Protein AF-0000000084980455 (afdb_homodimer)

Secondary structure (DSSP, 8-state):
-EEEETTEEEETTEEE-EEEEE-TTHHHH--HHHHHHHHHHHHHHT--EEEEESS--TTPPP-SS---SEEEPTTS-EEEEEE-HHHHHHHHHHHHHHHHTT-EEEEEEEEGGGSTT-HHHHHS--PPPPGGGHHHHHHHHHHHHGGG--EEEEEESB----HHIIIIIIIHHHHHHHHH-TTS-EE--B-BT-----HHHHT-TT---EEEB--S-GGGTTHHHHHHHHHHT-SS---EEE---PPBT-B-STT---B--HHHHHHHHHHHHHTT-TTEEEE-BTTTTTT--TTS---TTSTTTPPPPPPHHHHTT-THHHHHHHHHHHHHHHTGGG-EE-GGGB-SS-SSSEEEEETTEEEEEESS---EEEES--TTS-EEEEETTT--EEEPPEEEEGGGTEEEEPPPS-SS-EEEEE-/-EEEETTEEEETTEEE-EEEEE-TTHHHH--HHHHHHHHHHHHHHT--EEEEESS--TTPPP-SS---SEEEPTTS-EEEEEE-HHHHHHHHHHHHHHHHTT-EEEEEEEEGGGSTT-HHHHHS--PPPPGGGHHHHHHHHHHHHGGG--EEEEEESB----HHIIIIIIIHHHHHHHHH-TTS-EE--B-BT-----HHHHT-TT---EEEB--S-GGGTTHHHHHHHHHHTPSSP--EEE---PPBT-B-STT---B--HHHHHHHHHHHHHTT-TTEEEE-BTTTTTT--TTS---TTSTTTPPPPPPHHHHTT-THHHHHHHHHHHHHHHTGGG-EE-GGGB-SS-SSSEEEEETTEEEEEESS---EEEES--TTS-EEEEETTT--EEEPPEEEEGGGTEEEE---S-SS-EEEEE-

Sequence (846 aa):
MFNIKNKVFCSNGEEQFILADTCWSAFTNATIEDWKYYINYRAKQGFNVIQVNLLRQWDASASDLGLHPFDVNEDGTYNFSEVNDKYFDRVYEMVKFAKQKGITVALVLFWVNYLPDTWATKLKKTSLFPKELVEEYIDFVVEKFGELEPIFFISGDTDFPSSEVINEYYNKALNRLKEISPKSLAALHIRGREPKIPDDLRLNNNLDFYMYQSGHNIEYQYMAYTLAEKFNSTIPKRPVINSEPCYELMGYSRRVYGRFSREDVRRVAWQSVFSGANAGITYGAHGIWSWHNEQLEFDSSVGEAFETPYDWRDALKFEGAWDYSFLRRFVEKEKIFHGEPDQSILLNDTDEIRVIKVKDRIYVYIPSNIKIRLKGQYNSKNIYYIDLETKNVENAKVEYVEDENKTNILMHGFTRDTVLVIKMFNIKNKVFCSNGEEQFILADTCWSAFTNATIEDWKYYINYRAKQGFNVIQVNLLRQWDASASDLGLHPFDVNEDGTYNFSEVNDKYFDRVYEMVKFAKQKGITVALVLFWVNYLPDTWATKLKKTSLFPKELVEEYIDFVVEKFGELEPIFFISGDTDFPSSEVINEYYNKALNRLKEISPKSLAALHIRGREPKIPDDLRLNNNLDFYMYQSGHNIEYQYMAYTLAEKFNSTIPKRPVINSEPCYELMGYSRRVYGRFSREDVRRVAWQSVFSGANAGITYGAHGIWSWHNEQLEFDSSVGEAFETPYDWRDALKFEGAWDYSFLRRFVEKEKIFHGEPDQSILLNDTDEIRVIKVKDRIYVYIPSNIKIRLKGQYNSKNIYYIDLETKNVENAKVEYVEDENKTNILMHGFTRDTVLVIK

Foldseek 3Di:
DWDDDPQFIDDPRATFFAEEAAFAACLPAPDLVRLLVLLLLLLVLPHAEYEYELAHDPQFFDHPRPAGQADADPVGAGPPVGGDPVSLVSVQVSQLSSLVSNHAYEYEQEEQQQDPPWPQCVVDPHHHDDLVCQLVSLVVCCVSRVVSQHAYAQYAQTPCRDPCCVVSGRVVNLVSNCVVRVRHAYAHHHHAPRQDDDPVVLVPPSHAAYEHEPDQAPVRLLSLQVSLLRLCPDPPHHQYEDAHYHADQKANFPPDDDGQHLLSQLLSQVSNCLRHNVNYYYYYFFCRNSQDDPVGDGDLVPDSSIDDGDHNVVRSPHCSSSLSSVVRVVCSVVVSSQKDWDCPFWPDDDPSWTWIDDVPKIKIKFFFWDKTKTAADQQVWFKWKADSVPRDIGGWDWDADVVRRMIITGTDDDGGIIMMITD/DWDDDPQFIDDPRATFFAEEAAFAACLPAPDLVRLLVLLLLLLVLPHAEYEYELAHDPQFFDHPRPDGQADADPVGAGPPVGGDPVSLVSVLVSQLSSLVSNHAYEYEQEEQQQDPPWPQCVVPPHHHDDLVCQLVSLVVCCVSRVVSQHAYAQYAQTPCRDPCCVVSGRVVNLVSNCVVRVRHAYAHHHHAPRQDDDPVVLVPPSHAAYEHEPDQAPVRLVSLQVSLLRLCPDPPHHQYEDAHYHADQKANFPPDDDGQHLLSQLLSQVSNCLRHNVNYYYYYFFCRNSQDDPVGDGDLVPDSSIDDGDHNVVRSPHCSSSLSSVVRVVCSVVVSSQKDWDCPFWPDDDPSWTWIDDVPKIKIKFFFWAKTKTAADQQPWFKWKADSVPRDIGGWDWDADVVRRMIITGTDDDGGIIMMITD

Solvent-accessible surface area (backbone atoms only — not comparable to full-atom values): 43441 Å² total; per-residue (Å²): 97,63,44,75,55,96,54,30,36,25,44,89,88,34,79,41,62,46,34,28,39,43,31,32,15,42,77,45,47,48,50,73,67,56,44,51,52,52,46,53,52,41,37,74,50,62,40,39,32,38,36,29,32,70,50,81,45,90,78,37,27,54,56,91,69,79,60,52,60,34,42,66,42,96,86,68,34,58,40,83,88,39,72,29,62,69,44,52,53,51,45,46,52,53,49,48,52,33,41,76,63,61,21,38,42,29,37,22,70,39,44,31,44,32,38,81,78,26,80,49,34,74,74,42,90,60,45,65,63,60,62,88,46,39,58,60,50,45,51,50,49,45,70,70,44,44,90,70,44,40,37,37,22,52,29,27,57,33,78,74,70,41,69,59,51,44,48,52,41,46,48,44,37,45,51,49,42,39,70,79,38,64,75,54,45,31,32,48,37,38,24,65,66,55,86,75,67,61,62,78,57,57,68,32,83,68,51,57,38,48,46,35,16,32,28,49,43,70,91,41,57,66,33,27,31,53,46,17,40,50,51,46,66,35,80,75,76,44,29,21,25,39,61,34,47,43,29,35,63,25,32,26,29,85,76,45,88,46,52,34,42,50,66,53,38,51,48,42,50,52,33,15,34,29,27,34,12,31,30,18,43,29,47,39,30,29,11,38,30,31,39,26,46,80,91,45,58,66,72,40,77,54,83,58,35,36,58,85,61,40,35,25,78,61,30,70,65,44,65,45,59,56,46,52,32,49,49,48,53,49,33,60,73,66,42,42,54,72,36,46,56,45,63,85,38,51,66,56,96,60,83,72,52,31,26,24,30,40,90,87,29,40,39,35,43,34,64,49,85,53,66,44,37,32,60,38,84,55,71,88,42,53,45,33,35,33,34,64,86,80,65,48,74,43,78,53,54,66,45,64,40,74,95,72,44,26,21,38,35,52,57,73,89,71,91,58,33,29,38,37,42,37,75,98,64,44,75,55,98,53,31,35,24,43,89,89,35,81,44,61,46,32,29,40,43,30,30,14,42,78,45,49,47,51,72,68,55,44,51,53,52,46,52,52,40,37,74,50,61,40,37,32,38,36,28,33,70,50,80,44,90,78,36,28,54,56,91,69,79,60,52,62,35,40,67,43,95,86,67,34,59,38,83,87,40,73,28,61,68,44,51,52,49,46,47,53,53,48,48,51,33,41,75,62,60,21,38,43,29,37,21,71,39,44,31,45,32,40,80,77,25,80,50,34,74,74,43,89,59,48,66,62,60,62,87,45,38,57,59,49,44,52,51,48,44,70,71,44,45,89,69,44,41,37,38,21,54,27,26,56,34,80,74,69,42,70,58,50,43,49,52,41,46,48,43,37,46,51,48,41,41,70,78,38,63,75,54,45,31,34,47,37,39,24,64,66,55,86,74,68,61,63,81,58,57,68,32,82,68,51,57,39,46,45,35,15,34,29,48,42,69,91,42,58,66,35,26,31,55,45,17,40,49,53,48,67,34,81,73,78,44,28,21,25,38,62,33,47,43,28,34,62,25,32,26,28,83,75,45,88,44,51,34,43,52,66,52,36,50,47,41,51,53,33,14,34,28,28,35,11,32,32,19,44,28,49,42,31,29,12,37,30,30,38,27,44,79,91,44,58,66,72,42,77,53,82,58,35,35,59,86,62,40,34,26,79,61,32,71,66,44,65,44,58,56,46,51,30,49,49,48,53,50,33,60,74,68,44,42,54,73,36,44,56,46,65,83,38,53,64,58,94,58,84,73,53,29,27,25,29,40,89,87,28,41,38,35,42,34,65,48,85,54,68,43,38,32,61,38,86,56,69,88,42,55,45,34,36,33,33,64,85,80,65,48,75,43,79,55,53,66,44,63,41,76,95,72,44,27,21,37,34,53,56,74,88,70,91,58,33,31,39,38,41,38,77

InterPro domains:
  IPR017853 Glycoside hydrolase superfamily [SSF51445] (31-255)
  IPR025277 Apiosidase-like, catalytic domain [PF13204] (10-337)

Nearest PDB structures (foldseek):
  3ziz-assembly1_A  TM=6.679E-01  e=7.282E-10  Podospora anserina
  3wh9-assembly2_B  TM=7.379E-01  e=1.797E-08  Aspergillus niger
  6ppw-assembly1_A  TM=3.988E-01  e=3.219E-06  Neisseria meningitidis serogroup B
  4ipi-assembly1_A-2  TM=4.271E-01  e=8.672E-06  Neisseria meningitidis
  4ipj-assembly1_A-2  TM=4.448E-01  e=1.382E-05  Neisseria meningitidis

Structure (mmCIF, N/CA/C/O backbone):
data_AF-0000000084980455-model_v1
#
loop_
_entity.id
_entity.type
_entity.pdbx_description
1 polymer 'Apiosidase-like catalytic domain-containing protein'
#
loop_
_atom_site.group_PDB
_atom_site.id
_atom_site.type_symbol
_atom_site.label_atom_id
_atom_site.label_alt_id
_atom_site.label_comp_id
_atom_site.label_asym_id
_atom_site.label_entity_id
_atom_site.label_seq_id
_atom_site.pdbx_PDB_ins_code
_atom_site.Cartn_x
_atom_site.Cartn_y
_atom_site.Cartn_z
_atom_site.occupancy
_atom_site.B_iso_or_equiv
_atom_site.auth_seq_id
_atom_site.auth_comp_id
_atom_site.auth_asym_id
_atom_site.auth_atom_id
_atom_site.pdbx_PDB_model_num
ATOM 1 N N . MET A 1 1 ? 8.648 -27.547 -26.969 1 81.44 1 MET A N 1
ATOM 2 C CA . MET A 1 1 ? 8.836 -28.172 -25.672 1 81.44 1 MET A CA 1
ATOM 3 C C . MET A 1 1 ? 9.891 -27.422 -24.859 1 81.44 1 MET A C 1
ATOM 5 O O . MET A 1 1 ? 10.914 -27 -25.391 1 81.44 1 MET A O 1
ATOM 9 N N . PHE A 1 2 ? 9.531 -27.156 -23.562 1 92.56 2 PHE A N 1
ATOM 10 C CA . PHE A 1 2 ? 10.531 -26.594 -22.672 1 92.56 2 PHE A CA 1
ATOM 11 C C . PHE A 1 2 ? 11.602 -27.609 -22.328 1 92.56 2 PHE A C 1
ATOM 13 O O . PHE A 1 2 ? 11.305 -28.797 -22.172 1 92.56 2 PHE A O 1
ATOM 20 N N . ASN A 1 3 ? 12.766 -27.234 -22.344 1 95.94 3 ASN A N 1
ATOM 21 C CA . ASN A 1 3 ? 13.898 -27.969 -21.781 1 95.94 3 ASN A CA 1
ATOM 22 C C . ASN A 1 3 ? 14.805 -27.062 -20.969 1 95.94 3 ASN A C 1
ATOM 24 O O . ASN A 1 3 ? 14.547 -25.859 -20.844 1 95.94 3 ASN A O 1
ATOM 28 N N . ILE A 1 4 ? 15.766 -27.641 -20.281 1 96.62 4 ILE A N 1
ATOM 29 C CA . ILE A 1 4 ? 16.656 -26.859 -19.422 1 96.62 4 ILE A CA 1
ATOM 30 C C . ILE A 1 4 ? 18.094 -27.031 -19.875 1 96.62 4 ILE A C 1
ATOM 32 O O . ILE A 1 4 ? 18.562 -28.156 -20.094 1 96.62 4 ILE A O 1
ATOM 36 N N . LYS A 1 5 ? 18.656 -25.875 -20.156 1 93.25 5 LYS A N 1
ATOM 37 C CA . LYS A 1 5 ? 20.094 -25.828 -20.469 1 93.25 5 LYS A CA 1
ATOM 38 C C . LYS A 1 5 ? 20.797 -24.781 -19.609 1 93.25 5 LYS A C 1
ATOM 40 O O . LYS A 1 5 ? 20.344 -23.625 -19.516 1 93.25 5 LYS A O 1
ATOM 45 N N . ASN A 1 6 ? 21.922 -25.172 -18.906 1 89 6 ASN A N 1
ATOM 46 C CA . ASN A 1 6 ? 22.688 -24.25 -18.062 1 89 6 ASN A CA 1
ATOM 47 C C . ASN A 1 6 ? 21.781 -23.562 -17.047 1 89 6 ASN A C 1
ATOM 49 O O . ASN A 1 6 ? 21.828 -22.344 -16.891 1 89 6 ASN A O 1
ATOM 53 N N . LYS A 1 7 ? 20.781 -24.328 -16.5 1 90.19 7 LYS A N 1
ATOM 54 C CA . LYS A 1 7 ? 19.891 -23.922 -15.43 1 90.19 7 LYS A CA 1
ATOM 55 C C . LYS A 1 7 ? 18.922 -22.844 -15.906 1 90.19 7 LYS A C 1
ATOM 57 O O . LYS A 1 7 ? 18.422 -22.047 -15.102 1 90.19 7 LYS A O 1
ATOM 62 N N . VAL A 1 8 ? 18.734 -22.75 -17.188 1 94.69 8 VAL A N 1
ATOM 63 C CA . VAL A 1 8 ? 17.766 -21.828 -17.781 1 94.69 8 VAL A CA 1
ATOM 64 C C . VAL A 1 8 ? 16.812 -22.609 -18.672 1 94.69 8 VAL A C 1
ATOM 66 O O . VAL A 1 8 ? 17.203 -23.562 -19.359 1 94.69 8 VAL A O 1
ATOM 69 N N . PHE A 1 9 ? 15.586 -22.219 -18.656 1 97.88 9 PHE A N 1
ATOM 70 C CA . PHE A 1 9 ? 14.594 -22.844 -19.516 1 97.88 9 PHE A CA 1
ATOM 71 C C . PHE A 1 9 ? 14.789 -22.406 -20.969 1 97.88 9 PHE A C 1
ATOM 73 O O . PHE A 1 9 ? 15.141 -21.25 -21.234 1 97.88 9 PHE A O 1
ATOM 80 N N . CYS A 1 10 ? 14.586 -23.344 -21.812 1 96.56 10 CYS A N 1
ATOM 81 C CA . CYS A 1 10 ? 14.695 -23.094 -23.25 1 96.56 10 CYS A CA 1
ATOM 82 C C . CYS A 1 10 ? 13.484 -23.641 -23.984 1 96.56 10 CYS A C 1
ATOM 84 O O . CYS A 1 10 ? 12.938 -24.688 -23.625 1 96.56 10 CYS A O 1
ATOM 86 N N . SER A 1 11 ? 12.992 -22.906 -24.922 1 93.5 11 SER A N 1
ATOM 87 C CA . SER A 1 11 ? 11.961 -23.328 -25.844 1 93.5 11 SER A CA 1
ATOM 88 C C . SER A 1 11 ? 12.281 -22.906 -27.281 1 93.5 11 SER A C 1
ATOM 90 O O . SER A 1 11 ? 12.664 -21.75 -27.516 1 93.5 11 SER A O 1
ATOM 92 N N . ASN A 1 12 ? 12.203 -23.859 -28.234 1 89.88 12 ASN A N 1
ATOM 93 C CA . ASN A 1 12 ? 12.523 -23.594 -29.641 1 89.88 12 ASN A CA 1
ATOM 94 C C . ASN A 1 12 ? 13.922 -23 -29.797 1 89.88 12 ASN A C 1
ATOM 96 O O . ASN A 1 12 ? 14.109 -22.031 -30.531 1 89.88 12 ASN A O 1
ATOM 100 N N . GLY A 1 13 ? 14.82 -23.422 -28.906 1 90.06 13 GLY A N 1
ATOM 101 C CA . GLY A 1 13 ? 16.219 -23.062 -29.016 1 90.06 13 GLY A CA 1
ATOM 102 C C . GLY A 1 13 ? 16.547 -21.734 -28.344 1 90.06 13 GLY A C 1
ATOM 103 O O . GLY A 1 13 ? 17.703 -21.312 -28.328 1 90.06 13 GLY A O 1
ATOM 104 N N . GLU A 1 14 ? 15.641 -21.156 -27.812 1 94.62 14 GLU A N 1
ATOM 105 C CA . GLU A 1 14 ? 15.875 -19.875 -27.172 1 94.62 14 GLU A CA 1
ATOM 106 C C . GLU A 1 14 ? 15.672 -19.969 -25.672 1 94.62 14 GLU A C 1
ATOM 108 O O . GLU A 1 14 ? 14.766 -20.656 -25.203 1 94.62 14 GLU A O 1
ATOM 113 N N . GLU A 1 15 ? 16.531 -19.266 -24.938 1 96.75 15 GLU A N 1
ATOM 114 C CA . GLU A 1 15 ? 16.359 -19.156 -23.5 1 96.75 15 GLU A CA 1
ATOM 115 C C . GLU A 1 15 ? 15.109 -18.359 -23.141 1 96.75 15 GLU A C 1
ATOM 117 O O . GLU A 1 15 ? 14.805 -17.359 -23.797 1 96.75 15 GLU A O 1
ATOM 122 N N . GLN A 1 16 ? 14.383 -18.891 -22.219 1 97.06 16 GLN A N 1
ATOM 123 C CA . GLN A 1 16 ? 13.125 -18.25 -21.859 1 97.06 16 GLN A CA 1
ATOM 124 C C . GLN A 1 16 ? 12.945 -18.172 -20.344 1 97.06 16 GLN A C 1
ATOM 126 O O . GLN A 1 16 ? 13.359 -19.078 -19.625 1 97.06 16 GLN A O 1
ATOM 131 N N . PHE A 1 17 ? 12.469 -17.062 -19.922 1 98 17 PHE A N 1
ATOM 132 C CA . PHE A 1 17 ? 11.977 -16.906 -18.562 1 98 17 PHE A CA 1
ATOM 133 C C . PHE A 1 17 ? 10.547 -17.406 -18.438 1 98 17 PHE A C 1
ATOM 135 O O . PHE A 1 17 ? 9.688 -17.078 -19.25 1 98 17 PHE A O 1
ATOM 142 N N . ILE A 1 18 ? 10.273 -18.297 -17.453 1 98.62 18 ILE A N 1
ATOM 143 C CA . ILE A 1 18 ? 8.914 -18.781 -17.281 1 98.62 18 ILE A CA 1
ATOM 144 C C . ILE A 1 18 ? 8.055 -17.703 -16.625 1 98.62 18 ILE A C 1
ATOM 146 O O . ILE A 1 18 ? 8.344 -17.297 -15.492 1 98.62 18 ILE A O 1
ATOM 150 N N . LEU A 1 19 ? 7.137 -17.203 -17.281 1 98.81 19 LEU A N 1
ATOM 151 C CA . LEU A 1 19 ? 6.059 -16.391 -16.734 1 98.81 19 LEU A CA 1
ATOM 152 C C . LEU A 1 19 ? 4.75 -17.172 -16.703 1 98.81 19 LEU A C 1
ATOM 154 O O . LEU A 1 19 ? 4.133 -17.391 -17.75 1 98.81 19 LEU A O 1
ATOM 158 N N . ALA A 1 20 ? 4.352 -17.516 -15.5 1 98.88 20 ALA A N 1
ATOM 159 C CA . ALA A 1 20 ? 3.195 -18.391 -15.367 1 98.88 20 ALA A CA 1
ATOM 160 C C . ALA A 1 20 ? 2.02 -17.656 -14.727 1 98.88 20 ALA A C 1
ATOM 162 O O . ALA A 1 20 ? 2.193 -16.594 -14.141 1 98.88 20 ALA A O 1
ATOM 163 N N . ASP A 1 21 ? 0.855 -18.109 -14.953 1 98.81 21 ASP A N 1
ATOM 164 C CA . ASP A 1 21 ? -0.365 -17.781 -14.227 1 98.81 21 ASP A CA 1
ATOM 165 C C . ASP A 1 21 ? -0.954 -19.016 -13.547 1 98.81 21 ASP A C 1
ATOM 167 O O . ASP A 1 21 ? -0.688 -20.141 -13.961 1 98.81 21 ASP A O 1
ATOM 171 N N . THR A 1 22 ? -1.657 -18.797 -12.469 1 98.56 22 THR A N 1
ATOM 172 C CA . THR A 1 22 ? -2.334 -19.891 -11.781 1 98.56 22 THR A CA 1
ATOM 173 C C . THR A 1 22 ? -3.812 -19.922 -12.148 1 98.56 22 THR A C 1
ATOM 175 O O . THR A 1 22 ? -4.539 -18.953 -11.93 1 98.56 22 THR A O 1
ATOM 178 N N . CYS A 1 23 ? -4.254 -20.969 -12.664 1 98.5 23 CYS A N 1
ATOM 179 C CA . CYS A 1 23 ? -5.652 -21.234 -12.977 1 98.5 23 CYS A CA 1
ATOM 180 C C . CYS A 1 23 ? -6.047 -22.641 -12.562 1 98.5 23 CYS A C 1
ATOM 182 O O . CYS A 1 23 ? -6.516 -23.422 -13.391 1 98.5 23 CYS A O 1
ATOM 184 N N . TRP A 1 24 ? -6.047 -22.875 -11.367 1 98 24 TRP A N 1
ATOM 185 C CA . TRP A 1 24 ? -6.117 -24.219 -10.789 1 98 24 TRP A CA 1
ATOM 186 C C . TRP A 1 24 ? -7.395 -24.922 -11.227 1 98 24 TRP A C 1
ATOM 188 O O . TRP A 1 24 ? -7.379 -26.125 -11.492 1 98 24 TRP A O 1
ATOM 198 N N . SER A 1 25 ? -8.492 -24.234 -11.367 1 97.62 25 SER A N 1
ATOM 199 C CA . SER A 1 25 ? -9.805 -24.859 -11.469 1 97.62 25 SER A CA 1
ATOM 200 C C . SER A 1 25 ? -10.305 -24.875 -12.906 1 97.62 25 SER A C 1
ATOM 202 O O . SER A 1 25 ? -11.469 -25.188 -13.164 1 97.62 25 SER A O 1
ATOM 204 N N . ALA A 1 26 ? -9.484 -24.516 -13.812 1 98 26 ALA A N 1
ATOM 205 C CA . ALA A 1 26 ? -9.93 -24.25 -15.172 1 98 26 ALA A CA 1
ATOM 206 C C . ALA A 1 26 ? -10.648 -25.469 -15.766 1 98 26 ALA A C 1
ATOM 208 O O . ALA A 1 26 ? -11.711 -25.328 -16.375 1 98 26 ALA A O 1
ATOM 209 N N . PHE A 1 27 ? -10.156 -26.656 -15.539 1 98.62 27 PHE A N 1
ATOM 210 C CA . PHE A 1 27 ? -10.633 -27.812 -16.266 1 98.62 27 PHE A CA 1
ATOM 211 C C . PHE A 1 27 ? -12.031 -28.219 -15.812 1 98.62 27 PHE A C 1
ATOM 213 O O . PHE A 1 27 ? -12.805 -28.781 -16.578 1 98.62 27 PHE A O 1
ATOM 220 N N . THR A 1 28 ? -12.367 -27.859 -14.562 1 97.62 28 THR A N 1
ATOM 221 C CA . THR A 1 28 ? -13.688 -28.25 -14.062 1 97.62 28 THR A CA 1
ATOM 222 C C . THR A 1 28 ? -14.648 -27.062 -14.141 1 97.62 28 THR A C 1
ATOM 224 O O . THR A 1 28 ? -15.867 -27.25 -14.07 1 97.62 28 THR A O 1
ATOM 227 N N . ASN A 1 29 ? -14.133 -25.844 -14.281 1 97.81 29 ASN A N 1
ATOM 228 C CA . ASN A 1 29 ? -15.008 -24.703 -14.047 1 97.81 29 ASN A CA 1
ATOM 229 C C . ASN A 1 29 ? -15.133 -23.828 -15.289 1 97.81 29 ASN A C 1
ATOM 231 O O . ASN A 1 29 ? -16.109 -23.078 -15.438 1 97.81 29 ASN A O 1
ATOM 235 N N . ALA A 1 30 ? -14.188 -23.859 -16.188 1 98.38 30 ALA A N 1
ATOM 236 C CA . ALA A 1 30 ? -14.211 -22.969 -17.359 1 98.38 30 ALA A CA 1
ATOM 237 C C . ALA A 1 30 ? -14.938 -23.609 -18.531 1 98.38 30 ALA A C 1
ATOM 239 O O . ALA A 1 30 ? -14.719 -24.797 -18.828 1 98.38 30 ALA A O 1
ATOM 240 N N . THR A 1 31 ? -15.797 -22.891 -19.188 1 98.12 31 THR A N 1
ATOM 241 C CA . THR A 1 31 ? -16.266 -23.359 -20.484 1 98.12 31 THR A CA 1
ATOM 242 C C . THR A 1 31 ? -15.117 -23.328 -21.5 1 98.12 31 THR A C 1
ATOM 244 O O . THR A 1 31 ? -14.109 -22.641 -21.297 1 98.12 31 THR A O 1
ATOM 247 N N . ILE A 1 32 ? -15.289 -24.078 -22.562 1 98.31 32 ILE A N 1
ATOM 248 C CA . ILE A 1 32 ? -14.273 -24.094 -23.609 1 98.31 32 ILE A CA 1
ATOM 249 C C . ILE A 1 32 ? -14.086 -22.688 -24.172 1 98.31 32 ILE A C 1
ATOM 251 O O . ILE A 1 32 ? -12.953 -22.234 -24.375 1 98.31 32 ILE A O 1
ATOM 255 N N . GLU A 1 33 ? -15.18 -21.953 -24.359 1 98.19 33 GLU A N 1
ATOM 256 C CA . GLU A 1 33 ? -15.117 -20.594 -24.875 1 98.19 33 GLU A CA 1
ATOM 257 C C . GLU A 1 33 ? -14.383 -19.656 -23.922 1 98.19 33 GLU A C 1
ATOM 259 O O . GLU A 1 33 ? -13.555 -18.844 -24.359 1 98.19 33 GLU A O 1
ATOM 264 N N . ASP A 1 34 ? -14.711 -19.766 -22.656 1 98.44 34 ASP A N 1
ATOM 265 C CA . ASP A 1 34 ? -14.055 -18.922 -21.656 1 98.44 34 ASP A CA 1
ATOM 266 C C . ASP A 1 34 ? -12.57 -19.25 -21.547 1 98.44 34 ASP A C 1
ATOM 268 O O . ASP A 1 34 ? -11.742 -18.344 -21.406 1 98.44 34 ASP A O 1
ATOM 272 N N . TRP A 1 35 ? -12.242 -20.531 -21.625 1 98.69 35 TRP A N 1
ATOM 273 C CA . TRP A 1 35 ? -10.852 -20.953 -21.625 1 98.69 35 TRP A CA 1
ATOM 274 C C . TRP A 1 35 ? -10.094 -20.328 -22.781 1 98.69 35 TRP A C 1
ATOM 276 O O . TRP A 1 35 ? -9 -19.797 -22.609 1 98.69 35 TRP A O 1
ATOM 286 N N . LYS A 1 36 ? -10.68 -20.406 -23.938 1 98.75 36 LYS A N 1
ATOM 287 C CA . LYS A 1 36 ? -10.031 -19.844 -25.125 1 98.75 36 LYS A CA 1
ATOM 288 C C . LYS A 1 36 ? -9.82 -18.344 -24.969 1 98.75 36 LYS A C 1
ATOM 290 O O . LYS A 1 36 ? -8.766 -17.812 -25.328 1 98.75 36 LYS A O 1
ATOM 295 N N . TYR A 1 37 ? -10.789 -17.641 -24.438 1 98.81 37 TYR A N 1
ATOM 296 C CA . TYR A 1 37 ? -10.664 -16.203 -24.203 1 98.81 37 TYR A CA 1
ATOM 297 C C . TYR A 1 37 ? -9.531 -15.914 -23.219 1 98.81 37 TYR A C 1
ATOM 299 O O . TYR A 1 37 ? -8.688 -15.047 -23.469 1 98.81 37 TYR A O 1
ATOM 307 N N . TYR A 1 38 ? -9.547 -16.656 -22.172 1 98.75 38 TYR A N 1
ATOM 308 C CA . TYR A 1 38 ? -8.531 -16.531 -21.141 1 98.75 38 TYR A CA 1
ATOM 309 C C . TYR A 1 38 ? -7.141 -16.766 -21.703 1 98.75 38 TYR A C 1
ATOM 311 O O . TYR A 1 38 ? -6.234 -15.961 -21.5 1 98.75 38 TYR A O 1
ATOM 319 N N . ILE A 1 39 ? -6.945 -17.828 -22.453 1 98.94 39 ILE A N 1
ATOM 320 C CA . ILE A 1 39 ? -5.656 -18.188 -23.031 1 98.94 39 ILE A CA 1
ATOM 321 C C . ILE A 1 39 ? -5.207 -17.109 -24.016 1 98.94 39 ILE A C 1
ATOM 323 O O . ILE A 1 39 ? -4.051 -16.672 -23.969 1 98.94 39 ILE A O 1
ATOM 327 N N . ASN A 1 40 ? -6.086 -16.672 -24.828 1 98.81 40 ASN A N 1
ATOM 328 C CA . ASN A 1 40 ? -5.738 -15.625 -25.797 1 98.81 40 ASN A CA 1
ATOM 329 C C . ASN A 1 40 ? -5.273 -14.352 -25.094 1 98.81 40 ASN A C 1
ATOM 331 O O . ASN A 1 40 ? -4.32 -13.703 -25.531 1 98.81 40 ASN A O 1
ATOM 335 N N . TYR A 1 41 ? -5.965 -14.023 -24.047 1 98.81 41 TYR A N 1
ATOM 336 C CA . TYR A 1 41 ? -5.617 -12.805 -23.328 1 98.81 41 TYR A CA 1
ATOM 337 C C . TYR A 1 41 ? -4.242 -12.93 -22.672 1 98.81 41 TYR A C 1
ATOM 339 O O . TYR A 1 41 ? -3.412 -12.023 -22.797 1 98.81 41 TYR A O 1
ATOM 347 N N . ARG A 1 42 ? -3.975 -14.023 -21.969 1 98.88 42 ARG A N 1
ATOM 348 C CA . ARG A 1 42 ? -2.678 -14.227 -21.328 1 98.88 42 ARG A CA 1
ATOM 349 C C . ARG A 1 42 ? -1.563 -14.32 -22.359 1 98.88 42 ARG A C 1
ATOM 351 O O . ARG A 1 42 ? -0.457 -13.828 -22.141 1 98.88 42 ARG A O 1
ATOM 358 N N . ALA A 1 43 ? -1.86 -14.961 -23.484 1 98.69 43 ALA A N 1
ATOM 359 C CA . ALA A 1 43 ? -0.875 -15 -24.562 1 98.69 43 ALA A CA 1
ATOM 360 C C . ALA A 1 43 ? -0.512 -13.594 -25.016 1 98.69 43 ALA A C 1
ATOM 362 O O . ALA A 1 43 ? 0.665 -13.281 -25.219 1 98.69 43 ALA A O 1
ATOM 363 N N . LYS A 1 44 ? -1.538 -12.742 -25.172 1 98.44 44 LYS A N 1
ATOM 364 C CA . LYS A 1 44 ? -1.32 -11.344 -25.547 1 98.44 44 LYS A CA 1
ATOM 365 C C . LYS A 1 44 ? -0.403 -10.648 -24.547 1 98.44 44 LYS A C 1
ATOM 367 O O . LYS A 1 44 ? 0.399 -9.797 -24.922 1 98.44 44 LYS A O 1
ATOM 372 N N . GLN A 1 45 ? -0.474 -11.047 -23.297 1 98.56 45 GLN A N 1
ATOM 373 C CA . GLN A 1 45 ? 0.307 -10.422 -22.234 1 98.56 45 GLN A CA 1
ATOM 374 C C . GLN A 1 45 ? 1.699 -11.031 -22.141 1 98.56 45 GLN A C 1
ATOM 376 O O . GLN A 1 45 ? 2.543 -10.562 -21.375 1 98.56 45 GLN A O 1
ATOM 381 N N . GLY A 1 46 ? 1.913 -12.125 -22.812 1 98.25 46 GLY A N 1
ATOM 382 C CA . GLY A 1 46 ? 3.248 -12.695 -22.875 1 98.25 46 GLY A CA 1
ATOM 383 C C . GLY A 1 46 ? 3.461 -13.82 -21.891 1 98.25 46 GLY A C 1
ATOM 384 O O . GLY A 1 46 ? 4.594 -14.266 -21.672 1 98.25 46 GLY A O 1
ATOM 385 N N . PHE A 1 47 ? 2.383 -14.281 -21.25 1 98.81 47 PHE A N 1
ATOM 386 C CA . PHE A 1 47 ? 2.49 -15.469 -20.406 1 98.81 47 PHE A CA 1
ATOM 387 C C . PHE A 1 47 ? 2.812 -16.703 -21.266 1 98.81 47 PHE A C 1
ATOM 389 O O . PHE A 1 47 ? 2.346 -16.812 -22.391 1 98.81 47 PHE A O 1
ATOM 396 N N . ASN A 1 48 ? 3.602 -17.625 -20.641 1 98.56 48 ASN A N 1
ATOM 397 C CA . ASN A 1 48 ? 3.973 -18.766 -21.469 1 98.56 48 ASN A CA 1
ATOM 398 C C . ASN A 1 48 ? 3.73 -20.078 -20.719 1 98.56 48 ASN A C 1
ATOM 400 O O . ASN A 1 48 ? 3.891 -21.156 -21.297 1 98.56 48 ASN A O 1
ATOM 404 N N . VAL A 1 49 ? 3.285 -20.031 -19.531 1 98.81 49 VAL A N 1
ATOM 405 C CA . VAL A 1 49 ? 2.912 -21.234 -18.781 1 98.81 49 VAL A CA 1
ATOM 406 C C . VAL A 1 49 ? 1.624 -20.984 -18 1 98.81 49 VAL A C 1
ATOM 408 O O . VAL A 1 49 ? 1.435 -19.891 -17.438 1 98.81 49 VAL A O 1
ATOM 411 N N . ILE A 1 50 ? 0.726 -21.906 -17.953 1 98.88 50 ILE A N 1
ATOM 412 C CA . ILE A 1 50 ? -0.443 -21.859 -17.078 1 98.88 50 ILE A CA 1
ATOM 413 C C . ILE A 1 50 ? -0.471 -23.094 -16.188 1 98.88 50 ILE A C 1
ATOM 415 O O . ILE A 1 50 ? -0.39 -24.219 -16.672 1 98.88 50 ILE A O 1
ATOM 419 N N . GLN A 1 51 ? -0.518 -22.859 -14.867 1 98.88 51 GLN A N 1
ATOM 420 C CA . GLN A 1 51 ? -0.609 -23.953 -13.898 1 98.88 51 GLN A CA 1
ATOM 421 C C . GLN A 1 51 ? -2.061 -24.359 -13.664 1 98.88 51 GLN A C 1
ATOM 423 O O . GLN A 1 51 ? -2.896 -23.516 -13.32 1 98.88 51 GLN A O 1
ATOM 428 N N . VAL A 1 52 ? -2.357 -25.609 -13.844 1 98.88 52 VAL A N 1
ATOM 429 C CA . VAL A 1 52 ? -3.729 -26.078 -13.688 1 98.88 52 VAL A CA 1
ATOM 430 C C . VAL A 1 52 ? -3.732 -27.422 -12.977 1 98.88 52 VAL A C 1
ATOM 432 O O . VAL A 1 52 ? -2.885 -28.281 -13.242 1 98.88 52 VAL A O 1
ATOM 435 N N . ASN A 1 53 ? -4.668 -27.594 -12.047 1 98.62 53 ASN A N 1
ATOM 436 C CA . ASN A 1 53 ? -4.91 -28.922 -11.484 1 98.62 53 ASN A CA 1
ATOM 437 C C . ASN A 1 53 ? -5.566 -29.844 -12.5 1 98.62 53 ASN A C 1
ATOM 439 O O . ASN A 1 53 ? -6.633 -29.547 -13.031 1 98.62 53 ASN A O 1
ATOM 443 N N . LEU A 1 54 ? -4.891 -30.969 -12.805 1 98.69 54 LEU A N 1
ATOM 444 C CA . LEU A 1 54 ? -5.461 -31.906 -13.766 1 98.69 54 LEU A CA 1
ATOM 445 C C . LEU A 1 54 ? -6.777 -32.469 -13.242 1 98.69 54 LEU A C 1
ATOM 447 O O . LEU A 1 54 ? -7.676 -32.781 -14.031 1 98.69 54 LEU A O 1
ATOM 451 N N . LEU A 1 55 ? -6.836 -32.594 -11.898 1 97.44 55 LEU A N 1
ATOM 452 C CA . LEU A 1 55 ? -8.047 -33.062 -11.234 1 97.44 55 LEU A CA 1
ATOM 453 C C . LEU A 1 55 ? -8.852 -31.906 -10.68 1 97.44 55 LEU A C 1
ATOM 455 O O . LEU A 1 55 ? -8.594 -30.75 -11.023 1 97.44 55 LEU A O 1
ATOM 459 N N . ARG A 1 56 ? -9.859 -32.188 -9.969 1 95.06 56 ARG A N 1
ATOM 460 C CA . ARG A 1 56 ? -10.688 -31.125 -9.406 1 95.06 56 ARG A CA 1
ATOM 461 C C . ARG A 1 56 ? -9.977 -30.438 -8.25 1 95.06 56 ARG A C 1
ATOM 463 O O . ARG A 1 56 ? -9.492 -31.094 -7.332 1 95.06 56 ARG A O 1
ATOM 470 N N . GLN A 1 57 ? -9.883 -29.109 -8.344 1 94.31 57 GLN A N 1
ATOM 471 C CA . GLN A 1 57 ? -9.336 -28.312 -7.258 1 94.31 57 GLN A CA 1
ATOM 472 C C . GLN A 1 57 ? -10.305 -28.25 -6.082 1 94.31 57 GLN A C 1
ATOM 474 O O . GLN A 1 57 ? -11.484 -27.953 -6.258 1 94.31 57 GLN A O 1
ATOM 479 N N . TRP A 1 58 ? -9.852 -28.469 -4.895 1 90 58 TRP A N 1
ATOM 480 C CA . TRP A 1 58 ? -10.711 -28.641 -3.729 1 90 58 TRP A CA 1
ATOM 481 C C . TRP A 1 58 ? -11.367 -27.312 -3.346 1 90 58 TRP A C 1
ATOM 483 O O . TRP A 1 58 ? -12.469 -27.297 -2.789 1 90 58 TRP A O 1
ATOM 493 N N . ASP A 1 59 ? -10.68 -26.203 -3.58 1 89.94 59 ASP A N 1
ATOM 494 C CA . ASP A 1 59 ? -11.203 -24.906 -3.205 1 89.94 59 ASP A CA 1
ATOM 495 C C . ASP A 1 59 ? -11.602 -24.094 -4.438 1 89.94 59 ASP A C 1
ATOM 497 O O . ASP A 1 59 ? -11.453 -22.875 -4.465 1 89.94 59 ASP A O 1
ATOM 501 N N . ALA A 1 60 ? -12.062 -24.781 -5.465 1 92.56 60 ALA A N 1
ATOM 502 C CA . ALA A 1 60 ? -12.633 -24.141 -6.648 1 92.56 60 ALA A CA 1
ATOM 503 C C . ALA A 1 60 ? -13.93 -23.406 -6.309 1 92.56 60 ALA A C 1
ATOM 505 O O . ALA A 1 60 ? -14.609 -23.766 -5.344 1 92.56 60 ALA A O 1
ATOM 506 N N . SER A 1 61 ? -14.234 -22.359 -7.098 1 94.56 61 SER A N 1
ATOM 507 C CA . SER A 1 61 ? -15.578 -21.781 -7.035 1 94.56 61 SER A CA 1
ATOM 508 C C . SER A 1 61 ? -16.625 -22.75 -7.578 1 94.56 61 SER A C 1
ATOM 510 O O . SER A 1 61 ? -16.281 -23.734 -8.234 1 94.56 61 SER A O 1
ATOM 512 N N . ALA A 1 62 ? -17.844 -22.516 -7.223 1 94.06 62 ALA A N 1
ATOM 513 C CA . ALA A 1 62 ? -18.938 -23.328 -7.75 1 94.06 62 ALA A CA 1
ATOM 514 C C . ALA A 1 62 ? -18.984 -23.281 -9.273 1 94.06 62 ALA A C 1
ATOM 516 O O . ALA A 1 62 ? -18.516 -22.297 -9.883 1 94.06 62 ALA A O 1
ATOM 517 N N . SER A 1 63 ? -19.422 -24.406 -9.883 1 94.31 63 SER A N 1
ATOM 518 C CA . SER A 1 63 ? -19.547 -24.516 -11.328 1 94.31 63 SER A CA 1
ATOM 519 C C . SER A 1 63 ? -20.844 -25.219 -11.719 1 94.31 63 SER A C 1
ATOM 521 O O . SER A 1 63 ? -21.25 -26.172 -11.055 1 94.31 63 SER A O 1
ATOM 523 N N . ASP A 1 64 ? -21.391 -24.797 -12.82 1 94.31 64 ASP A N 1
ATOM 524 C CA . ASP A 1 64 ? -22.594 -25.438 -13.328 1 94.31 64 ASP A CA 1
ATOM 525 C C . ASP A 1 64 ? -22.266 -26.484 -14.383 1 94.31 64 ASP A C 1
ATOM 527 O O . ASP A 1 64 ? -23.172 -27.062 -14.992 1 94.31 64 ASP A O 1
ATOM 531 N N . LEU A 1 65 ? -21.078 -26.812 -14.602 1 95.62 65 LEU A N 1
ATOM 532 C CA . LEU A 1 65 ? -20.688 -27.672 -15.703 1 95.62 65 LEU A CA 1
ATOM 533 C C . LEU A 1 65 ? -20.75 -29.141 -15.297 1 95.62 65 LEU A C 1
ATOM 535 O O . LEU A 1 65 ? -20.812 -30.031 -16.141 1 95.62 65 LEU A O 1
ATOM 539 N N . GLY A 1 66 ? -20.656 -29.422 -13.992 1 94.5 66 GLY A N 1
ATOM 540 C CA . GLY A 1 66 ? -20.781 -30.781 -13.484 1 94.5 66 GLY A CA 1
ATOM 541 C C . GLY A 1 66 ? -19.703 -31.719 -14 1 94.5 66 GLY A C 1
ATOM 542 O O . GLY A 1 66 ? -19.969 -32.906 -14.258 1 94.5 66 GLY A O 1
ATOM 543 N N . LEU A 1 67 ? -18.516 -31.25 -14.188 1 96.5 67 LEU A N 1
ATOM 544 C CA . LEU A 1 67 ? -17.422 -32.031 -14.773 1 96.5 67 LEU A CA 1
ATOM 545 C C . LEU A 1 67 ? -16.625 -32.719 -13.695 1 96.5 67 LEU A C 1
ATOM 547 O O . LEU A 1 67 ? -16.266 -32.125 -12.68 1 96.5 67 LEU A O 1
ATOM 551 N N . HIS A 1 68 ? -16.359 -34.062 -13.875 1 96.5 68 HIS A N 1
ATOM 552 C CA . HIS A 1 68 ? -15.578 -34.875 -12.953 1 96.5 68 HIS A CA 1
ATOM 553 C C . HIS A 1 68 ? -14.562 -35.75 -13.711 1 96.5 68 HIS A C 1
ATOM 555 O O . HIS A 1 68 ? -14.883 -36.344 -14.742 1 96.5 68 HIS A O 1
ATOM 561 N N . PRO A 1 69 ? -13.336 -35.812 -13.188 1 97.81 69 PRO A N 1
ATOM 562 C CA . PRO A 1 69 ? -12.305 -36.594 -13.859 1 97.81 69 PRO A CA 1
ATOM 563 C C . PRO A 1 69 ? -12.555 -38.094 -13.758 1 97.81 69 PRO A C 1
ATOM 565 O O . PRO A 1 69 ? -12.055 -38.875 -14.586 1 97.81 69 PRO A O 1
ATOM 568 N N . PHE A 1 70 ? -13.25 -38.531 -12.75 1 97.94 70 PHE A N 1
ATOM 569 C CA . PHE A 1 70 ? -13.562 -39.938 -12.516 1 97.94 70 PHE A CA 1
ATOM 570 C C . PHE A 1 70 ? -15.047 -40.125 -12.211 1 97.94 70 PHE A C 1
ATOM 572 O O . PHE A 1 70 ? -15.758 -39.156 -11.984 1 97.94 70 PHE A O 1
ATOM 579 N N . ASP A 1 71 ? -15.391 -41.375 -12.328 1 96.62 71 ASP A N 1
ATOM 580 C CA . ASP A 1 71 ? -16.75 -41.688 -11.891 1 96.62 71 ASP A CA 1
ATOM 581 C C . ASP A 1 71 ? -16.953 -41.312 -10.414 1 96.62 71 ASP A C 1
ATOM 583 O O . ASP A 1 71 ? -16.031 -41.5 -9.602 1 96.62 71 ASP A O 1
ATOM 587 N N . VAL A 1 72 ? -18.109 -40.844 -10.148 1 95.38 72 VAL A N 1
ATOM 588 C CA . VAL A 1 72 ? -18.422 -40.406 -8.797 1 95.38 72 VAL A CA 1
ATOM 589 C C . VAL A 1 72 ? -19.25 -41.438 -8.07 1 95.38 72 VAL A C 1
ATOM 591 O O . VAL A 1 72 ? -20.297 -41.875 -8.578 1 95.38 72 VAL A O 1
ATOM 594 N N . ASN A 1 73 ? -18.781 -41.812 -6.961 1 94.56 73 ASN A N 1
ATOM 595 C CA . ASN A 1 73 ? -19.516 -42.75 -6.121 1 94.56 73 ASN A CA 1
ATOM 596 C C . ASN A 1 73 ? -20.734 -42.125 -5.477 1 94.56 73 ASN A C 1
ATOM 598 O O . ASN A 1 73 ? -20.875 -40.906 -5.5 1 94.56 73 ASN A O 1
ATOM 602 N N . GLU A 1 74 ? -21.562 -42.906 -4.848 1 93.12 74 GLU A N 1
ATOM 603 C CA . GLU A 1 74 ? -22.766 -42.438 -4.184 1 93.12 74 GLU A CA 1
ATOM 604 C C . GLU A 1 74 ? -22.422 -41.469 -3.051 1 93.12 74 GLU A C 1
ATOM 606 O O . GLU A 1 74 ? -23.172 -40.531 -2.785 1 93.12 74 GLU A O 1
ATOM 611 N N . ASP A 1 75 ? -21.312 -41.75 -2.504 1 91.19 75 ASP A N 1
ATOM 612 C CA . ASP A 1 75 ? -20.938 -40.938 -1.352 1 91.19 75 ASP A CA 1
ATOM 613 C C . ASP A 1 75 ? -20.203 -39.656 -1.786 1 91.19 75 ASP A C 1
ATOM 615 O O . ASP A 1 75 ? -19.703 -38.906 -0.949 1 91.19 75 ASP A O 1
ATOM 619 N N . GLY A 1 76 ? -20.047 -39.469 -3.066 1 89.56 76 GLY A N 1
ATOM 620 C CA . GLY A 1 76 ? -19.453 -38.25 -3.576 1 89.56 76 GLY A CA 1
ATOM 621 C C . GLY A 1 76 ? -17.969 -38.406 -3.881 1 89.56 76 GLY A C 1
ATOM 622 O O . GLY A 1 76 ? -17.375 -37.5 -4.512 1 89.56 76 GLY A O 1
ATOM 623 N N . THR A 1 77 ? -17.344 -39.5 -3.453 1 93.25 77 THR A N 1
ATOM 624 C CA . THR A 1 77 ? -15.938 -39.75 -3.727 1 93.25 77 THR A CA 1
ATOM 625 C C . THR A 1 77 ? -15.742 -40.281 -5.145 1 93.25 77 THR A C 1
ATOM 627 O O . THR A 1 77 ? -16.719 -40.625 -5.824 1 93.25 77 THR A O 1
ATOM 630 N N . TYR A 1 78 ? -14.5 -40.312 -5.543 1 95.94 78 TYR A N 1
ATOM 631 C CA . TYR A 1 78 ? -14.195 -40.781 -6.891 1 95.94 78 TYR A CA 1
ATOM 632 C C . TYR A 1 78 ? -13.898 -42.281 -6.898 1 95.94 78 TYR A C 1
ATOM 634 O O . TYR A 1 78 ? -13.242 -42.781 -5.988 1 95.94 78 TYR A O 1
ATOM 642 N N . ASN A 1 79 ? -14.391 -42.906 -7.895 1 96.69 79 ASN A N 1
ATOM 643 C CA . ASN A 1 79 ? -13.859 -44.219 -8.281 1 96.69 79 ASN A CA 1
ATOM 644 C C . ASN A 1 79 ? -12.672 -44.062 -9.227 1 96.69 79 ASN A C 1
ATOM 646 O O . ASN A 1 79 ? -12.852 -44.031 -10.445 1 96.69 79 ASN A O 1
ATOM 650 N N . PHE A 1 80 ? -11.461 -44.156 -8.68 1 96.94 80 PHE A N 1
ATOM 651 C CA . PHE A 1 80 ? -10.258 -43.812 -9.414 1 96.94 80 PHE A CA 1
ATOM 652 C C . PHE A 1 80 ? -9.938 -44.875 -10.461 1 96.94 80 PHE A C 1
ATOM 654 O O . PHE A 1 80 ? -9.102 -44.656 -11.344 1 96.94 80 PHE A O 1
ATOM 661 N N . SER A 1 81 ? -10.57 -45.969 -10.43 1 95.06 81 SER A N 1
ATOM 662 C CA . SER A 1 81 ? -10.352 -47.031 -11.406 1 95.06 81 SER A CA 1
ATOM 663 C C . SER A 1 81 ? -11.156 -46.781 -12.68 1 95.06 81 SER A C 1
ATOM 665 O O . SER A 1 81 ? -10.938 -47.438 -13.695 1 95.06 81 SER A O 1
ATOM 667 N N . GLU A 1 82 ? -12.031 -45.875 -12.609 1 96 82 GLU A N 1
ATOM 668 C CA . GLU A 1 82 ? -12.891 -45.562 -13.75 1 96 82 GLU A CA 1
ATOM 669 C C . GLU A 1 82 ? -12.664 -44.156 -14.242 1 96 82 GLU A C 1
ATOM 671 O O . GLU A 1 82 ? -13.391 -43.219 -13.852 1 96 82 GLU A O 1
ATOM 676 N N . VAL A 1 83 ? -11.789 -43.969 -15.203 1 96.44 83 VAL A N 1
ATOM 677 C CA . VAL A 1 83 ? -11.445 -42.688 -15.781 1 96.44 83 VAL A CA 1
ATOM 678 C C . VAL A 1 83 ? -12.609 -42.156 -16.625 1 96.44 83 VAL A C 1
ATOM 680 O O . VAL A 1 83 ? -13.266 -42.938 -17.328 1 96.44 83 VAL A O 1
ATOM 683 N N . ASN A 1 84 ? -12.906 -40.938 -16.453 1 97.81 84 ASN A N 1
ATOM 684 C CA . ASN A 1 84 ? -13.906 -40.281 -17.297 1 97.81 84 ASN A CA 1
ATOM 685 C C . ASN A 1 84 ? -13.289 -39.781 -18.594 1 97.81 84 ASN A C 1
ATOM 687 O O . ASN A 1 84 ? -12.75 -38.656 -18.641 1 97.81 84 ASN A O 1
ATOM 691 N N . ASP A 1 85 ? -13.477 -40.469 -19.672 1 97.12 85 ASP A N 1
ATOM 692 C CA . ASP A 1 85 ? -12.828 -40.188 -20.953 1 97.12 85 ASP A CA 1
ATOM 693 C C . ASP A 1 85 ? -13.305 -38.844 -21.516 1 97.12 85 ASP A C 1
ATOM 695 O O . ASP A 1 85 ? -12.523 -38.125 -22.125 1 97.12 85 ASP A O 1
ATOM 699 N N . LYS A 1 86 ? -14.547 -38.594 -21.297 1 97.75 86 LYS A N 1
ATOM 700 C CA . LYS A 1 86 ? -15.086 -37.344 -21.797 1 97.75 86 LYS A CA 1
ATOM 701 C C . LYS A 1 86 ? -14.398 -36.156 -21.141 1 97.75 86 LYS A C 1
ATOM 703 O O . LYS A 1 86 ? -14.117 -35.156 -21.797 1 97.75 86 LYS A O 1
ATOM 708 N N . TYR A 1 87 ? -14.227 -36.281 -19.891 1 98.19 87 TYR A N 1
ATOM 709 C CA . TYR A 1 87 ? -13.523 -35.25 -19.156 1 98.19 87 TYR A CA 1
ATOM 710 C C . TYR A 1 87 ? -12.117 -35.031 -19.703 1 98.19 87 TYR A C 1
ATOM 712 O O . TYR A 1 87 ? -11.727 -33.906 -20.016 1 98.19 87 TYR A O 1
ATOM 720 N N . PHE A 1 88 ? -11.375 -36.062 -19.875 1 98.69 88 PHE A N 1
ATOM 721 C CA . PHE A 1 88 ? -9.977 -35.938 -20.266 1 98.69 88 PHE A CA 1
ATOM 722 C C . PHE A 1 88 ? -9.852 -35.594 -21.75 1 98.69 88 PHE A C 1
ATOM 724 O O . PHE A 1 88 ? -8.891 -34.938 -22.156 1 98.69 88 PHE A O 1
ATOM 731 N N . ASP A 1 89 ? -10.812 -36 -22.562 1 98.62 89 ASP A N 1
ATOM 732 C CA . ASP A 1 89 ? -10.859 -35.531 -23.938 1 98.62 89 ASP A CA 1
ATOM 733 C C . ASP A 1 89 ? -11 -34 -23.984 1 98.62 89 ASP A C 1
ATOM 735 O O . ASP A 1 89 ? -10.336 -33.344 -24.781 1 98.62 89 ASP A O 1
ATOM 739 N N . ARG A 1 90 ? -11.891 -33.562 -23.141 1 98.5 90 ARG A N 1
ATOM 740 C CA . ARG A 1 90 ? -12.086 -32.125 -23.031 1 98.5 90 ARG A CA 1
ATOM 741 C C . ARG A 1 90 ? -10.812 -31.438 -22.578 1 98.5 90 ARG A C 1
ATOM 743 O O . ARG A 1 90 ? -10.422 -30.406 -23.141 1 98.5 90 ARG A O 1
ATOM 750 N N . VAL A 1 91 ? -10.164 -31.922 -21.594 1 98.88 91 VAL A N 1
ATOM 751 C CA . VAL A 1 91 ? -8.914 -31.375 -21.078 1 98.88 91 VAL A CA 1
ATOM 752 C C . VAL A 1 91 ? -7.863 -31.375 -22.188 1 98.88 91 VAL A C 1
ATOM 754 O O . VAL A 1 91 ? -7.117 -30.406 -22.359 1 98.88 91 VAL A O 1
ATOM 757 N N . TYR A 1 92 ? -7.812 -32.469 -22.906 1 98.81 92 TYR A N 1
ATOM 758 C CA . TYR A 1 92 ? -6.883 -32.562 -24.031 1 98.81 92 TYR A CA 1
ATOM 759 C C . TYR A 1 92 ? -7.074 -31.406 -24.984 1 98.81 92 TYR A C 1
ATOM 761 O O . TYR A 1 92 ? -6.105 -30.75 -25.391 1 98.81 92 TYR A O 1
ATOM 769 N N . GLU A 1 93 ? -8.297 -31.141 -25.344 1 98.75 93 GLU A N 1
ATOM 770 C CA . GLU A 1 93 ? -8.586 -30.047 -26.266 1 98.75 93 GLU A CA 1
ATOM 771 C C . GLU A 1 93 ? -8.18 -28.703 -25.672 1 98.75 93 GLU A C 1
ATOM 773 O O . GLU A 1 93 ? -7.691 -27.828 -26.391 1 98.75 93 GLU A O 1
ATOM 778 N N . MET A 1 94 ? -8.391 -28.5 -24.438 1 98.88 94 MET A N 1
ATOM 779 C CA . MET A 1 94 ? -8.023 -27.266 -23.75 1 98.88 94 MET A CA 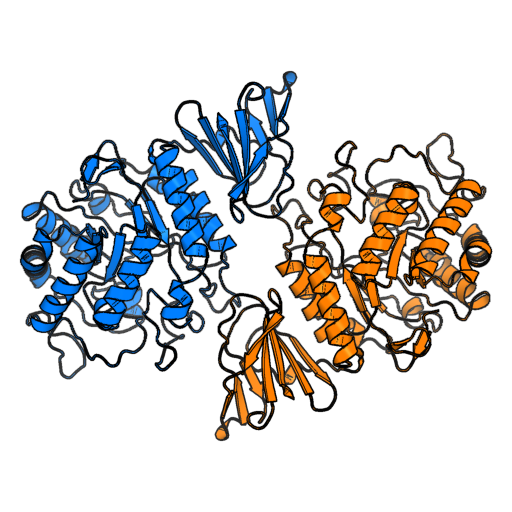1
ATOM 780 C C . MET A 1 94 ? -6.508 -27.078 -23.75 1 98.88 94 MET A C 1
ATOM 782 O O . MET A 1 94 ? -6.016 -26 -24.094 1 98.88 94 MET A O 1
ATOM 786 N N . VAL A 1 95 ? -5.797 -28.125 -23.422 1 98.88 95 VAL A N 1
ATOM 787 C CA . VAL A 1 95 ? -4.34 -28.062 -23.391 1 98.88 95 VAL A CA 1
ATOM 788 C C . VAL A 1 95 ? -3.785 -27.844 -24.797 1 98.88 95 VAL A C 1
ATOM 790 O O . VAL A 1 95 ? -2.855 -27.062 -24.984 1 98.88 95 VAL A O 1
ATOM 793 N N . LYS A 1 96 ? -4.344 -28.547 -25.734 1 98.81 96 LYS A N 1
ATOM 794 C CA . LYS A 1 96 ? -3.934 -28.391 -27.125 1 98.81 96 LYS A CA 1
ATOM 795 C C . LYS A 1 96 ? -4.094 -26.953 -27.594 1 98.81 96 LYS A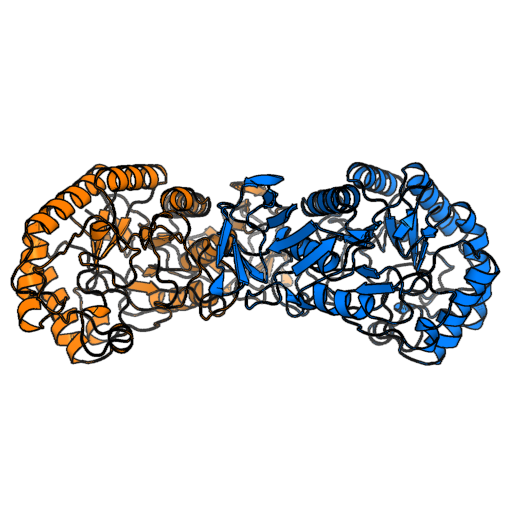 C 1
ATOM 797 O O . LYS A 1 96 ? -3.199 -26.391 -28.234 1 98.81 96 LYS A O 1
ATOM 802 N N . PHE A 1 97 ? -5.195 -26.344 -27.281 1 98.81 97 PHE A N 1
ATOM 803 C CA . PHE A 1 97 ? -5.434 -24.969 -27.672 1 98.81 97 PHE A CA 1
ATOM 804 C C . PHE A 1 97 ? -4.379 -24.047 -27.078 1 98.81 97 PHE A C 1
ATOM 806 O O . PHE A 1 97 ? -3.842 -23.172 -27.766 1 98.81 97 PHE A O 1
ATOM 813 N N . ALA A 1 98 ? -4.117 -24.203 -25.766 1 98.81 98 ALA A N 1
ATOM 814 C CA . ALA A 1 98 ? -3.09 -23.391 -25.125 1 98.81 98 ALA A CA 1
ATOM 815 C C . ALA A 1 98 ? -1.751 -23.531 -25.844 1 98.81 98 ALA A C 1
ATOM 817 O O . ALA A 1 98 ? -1.082 -22.531 -26.125 1 98.81 98 ALA A O 1
ATOM 818 N N . LYS A 1 99 ? -1.403 -24.75 -26.156 1 98.31 99 LYS A N 1
ATOM 819 C CA . LYS A 1 99 ? -0.149 -25.016 -26.859 1 98.31 99 LYS A CA 1
ATOM 820 C C . LYS A 1 99 ? -0.108 -24.297 -28.203 1 98.31 99 LYS A C 1
ATOM 822 O O . LYS A 1 99 ? 0.914 -23.719 -28.562 1 98.31 99 LYS A O 1
ATOM 827 N N . GLN A 1 100 ? -1.159 -24.328 -28.891 1 98.19 100 GLN A N 1
ATOM 828 C CA . GLN A 1 100 ? -1.259 -23.656 -30.188 1 98.19 100 GLN A CA 1
ATOM 829 C C . GLN A 1 100 ? -1.036 -22.156 -30.047 1 98.19 100 GLN A C 1
ATOM 831 O O . GLN A 1 100 ? -0.596 -21.5 -30.984 1 98.19 100 GLN A O 1
ATOM 836 N N . LYS A 1 101 ? -1.35 -21.609 -28.922 1 98.25 101 LYS A N 1
ATOM 837 C CA . LYS A 1 101 ? -1.204 -20.172 -28.688 1 98.25 101 LYS A CA 1
ATOM 838 C C . LYS A 1 101 ? 0.138 -19.859 -28.031 1 98.25 101 LYS A C 1
ATOM 840 O O . LYS A 1 101 ? 0.374 -18.734 -27.594 1 98.25 101 LYS A O 1
ATOM 845 N N . GLY A 1 102 ? 0.997 -20.875 -27.906 1 96.94 102 GLY A N 1
ATOM 846 C CA . GLY A 1 102 ? 2.338 -20.672 -27.375 1 96.94 102 GLY A CA 1
ATOM 847 C C . GLY A 1 102 ? 2.402 -20.75 -25.859 1 96.94 102 GLY A C 1
ATOM 848 O O . GLY A 1 102 ? 3.369 -20.297 -25.25 1 96.94 102 GLY A O 1
ATOM 849 N N . ILE A 1 103 ? 1.38 -21.266 -25.25 1 98.5 103 ILE A N 1
ATOM 850 C CA . ILE A 1 103 ? 1.338 -21.406 -23.797 1 98.5 103 ILE A CA 1
ATOM 851 C C . ILE A 1 103 ? 1.418 -22.875 -23.406 1 98.5 103 ILE A C 1
ATOM 853 O O . ILE A 1 103 ? 0.627 -23.688 -23.891 1 98.5 103 ILE A O 1
ATOM 857 N N . THR A 1 104 ? 2.379 -23.203 -22.656 1 98.62 104 THR A N 1
ATOM 858 C CA . THR A 1 104 ? 2.518 -24.547 -22.109 1 98.62 104 THR A CA 1
ATOM 859 C C . THR A 1 104 ? 1.702 -24.688 -20.828 1 98.62 104 THR A C 1
ATOM 861 O O . THR A 1 104 ? 1.753 -23.828 -19.953 1 98.62 104 THR A O 1
ATOM 864 N N . VAL A 1 105 ? 0.935 -25.75 -20.75 1 98.81 105 VAL A N 1
ATOM 865 C CA . VAL A 1 105 ? 0.181 -25.984 -19.531 1 98.81 105 VAL A CA 1
ATOM 866 C C . VAL A 1 105 ? 1 -26.859 -18.578 1 98.81 105 VAL A C 1
ATOM 868 O O . VAL A 1 105 ? 1.607 -27.844 -19 1 98.81 105 VAL A O 1
ATOM 871 N N . ALA A 1 106 ? 1.154 -26.406 -17.344 1 98.88 106 ALA A N 1
ATOM 872 C CA . ALA A 1 106 ? 1.715 -27.234 -16.266 1 98.88 106 ALA A CA 1
ATOM 873 C C . ALA A 1 106 ? 0.619 -27.984 -15.523 1 98.88 106 ALA A C 1
ATOM 875 O O . ALA A 1 106 ? -0.24 -27.375 -14.883 1 98.88 106 ALA A O 1
ATOM 876 N N . LEU A 1 107 ? 0.636 -29.281 -15.625 1 98.88 107 LEU A N 1
ATOM 877 C CA . LEU A 1 107 ? -0.411 -30.141 -15.078 1 98.88 107 LEU A CA 1
ATOM 878 C C . LEU A 1 107 ? -0.02 -30.672 -13.703 1 98.88 107 LEU A C 1
ATOM 880 O O . LEU A 1 107 ? 0.96 -31.422 -13.578 1 98.88 107 LEU A O 1
ATOM 884 N N . VAL A 1 108 ? -0.772 -30.281 -12.719 1 98.81 108 VAL A N 1
ATOM 885 C CA . VAL A 1 108 ? -0.583 -30.875 -11.398 1 98.81 108 VAL A CA 1
ATOM 886 C C . VAL A 1 108 ? -1.24 -32.25 -11.352 1 98.81 108 VAL A C 1
ATOM 888 O O . VAL A 1 108 ? -2.428 -32.406 -11.656 1 98.81 108 VAL A O 1
ATOM 891 N N . LEU A 1 109 ? -0.521 -33.281 -10.938 1 98.69 109 LEU A N 1
ATOM 892 C CA . LEU A 1 109 ? -1.002 -34.625 -11.023 1 98.69 109 LEU A CA 1
ATOM 893 C C . LEU A 1 109 ? -1.702 -35.062 -9.734 1 98.69 109 LEU A C 1
ATOM 895 O O . LEU A 1 109 ? -2.736 -35.719 -9.781 1 98.69 109 LEU A O 1
ATOM 899 N N . PHE A 1 110 ? -1.073 -34.719 -8.602 1 98 110 PHE A N 1
ATOM 900 C CA . PHE A 1 110 ? -1.646 -35.062 -7.309 1 98 110 PHE A CA 1
ATOM 901 C C . PHE A 1 110 ? -1.693 -33.844 -6.395 1 98 110 PHE A C 1
ATOM 903 O O . PHE A 1 110 ? -0.706 -33.531 -5.734 1 98 110 PHE A O 1
ATOM 910 N N . TRP A 1 111 ? -2.859 -33.219 -6.387 1 97.19 111 TRP A N 1
ATOM 911 C CA . TRP A 1 111 ? -3.029 -32.156 -5.391 1 97.19 111 TRP A CA 1
ATOM 912 C C . TRP A 1 111 ? -3.129 -32.75 -3.988 1 97.19 111 TRP A C 1
ATOM 914 O O . TRP A 1 111 ? -3.604 -33.844 -3.809 1 97.19 111 TRP A O 1
ATOM 924 N N . VAL A 1 112 ? -2.805 -32.031 -3.051 1 95.38 112 VAL A N 1
ATOM 925 C CA . VAL A 1 112 ? -2.547 -32.531 -1.697 1 95.38 112 VAL A CA 1
ATOM 926 C C . VAL A 1 112 ? -3.811 -33.156 -1.127 1 95.38 112 VAL A C 1
ATOM 928 O O . VAL A 1 112 ? -3.734 -34.125 -0.351 1 95.38 112 VAL A O 1
ATOM 931 N N . ASN A 1 113 ? -4.945 -32.719 -1.533 1 93.81 113 ASN A N 1
ATOM 932 C CA . ASN A 1 113 ? -6.191 -33.219 -0.959 1 93.81 113 ASN A CA 1
ATOM 933 C C . ASN A 1 113 ? -6.457 -34.656 -1.377 1 93.81 113 ASN A C 1
ATOM 935 O O . ASN A 1 113 ? -7.305 -35.344 -0.792 1 93.81 113 ASN A O 1
ATOM 939 N N . TYR A 1 114 ? -5.805 -35.219 -2.355 1 96.19 114 TYR A N 1
ATOM 940 C CA . TYR A 1 114 ? -6.023 -36.562 -2.859 1 96.19 114 TYR A CA 1
ATOM 941 C C . TYR A 1 114 ? -5.098 -37.562 -2.17 1 96.19 114 TYR A C 1
ATOM 943 O O . TYR A 1 114 ? -5.133 -38.75 -2.463 1 96.19 114 TYR A O 1
ATOM 951 N N . LEU A 1 115 ? -4.25 -37.125 -1.304 1 96.38 115 LEU A N 1
ATOM 952 C CA . LEU A 1 115 ? -3.26 -37.969 -0.661 1 96.38 115 LEU A CA 1
ATOM 953 C C . LEU A 1 115 ? -3.529 -38.094 0.835 1 96.38 115 LEU A C 1
ATOM 955 O O . LEU A 1 115 ? -4.105 -37.188 1.438 1 96.38 115 LEU A O 1
ATOM 959 N N . PRO A 1 116 ? -3.088 -39.188 1.432 1 94.25 116 PRO A N 1
ATOM 960 C CA . PRO A 1 116 ? -3.342 -39.375 2.863 1 94.25 116 PRO A CA 1
ATOM 961 C C . PRO A 1 116 ? -2.434 -38.5 3.736 1 94.25 116 PRO A C 1
ATOM 963 O O . PRO A 1 116 ? -1.321 -38.156 3.326 1 94.25 116 PRO A O 1
ATOM 966 N N . ASP A 1 117 ? -2.869 -38.094 4.836 1 91.38 117 ASP A N 1
ATOM 967 C CA . ASP A 1 117 ? -2.109 -37.531 5.945 1 91.38 117 ASP A CA 1
ATOM 968 C C . ASP A 1 117 ? -1.644 -36.094 5.629 1 91.38 117 ASP A C 1
ATOM 970 O O . ASP A 1 117 ? -0.73 -35.594 6.273 1 91.38 117 ASP A O 1
ATOM 974 N N . THR A 1 118 ? -2.248 -35.438 4.637 1 91.06 118 THR A N 1
ATOM 975 C CA . THR A 1 118 ? -1.831 -34.094 4.27 1 91.06 118 THR A CA 1
ATOM 976 C C . THR A 1 118 ? -2.602 -33.031 5.078 1 91.06 118 THR A C 1
ATOM 978 O O . THR A 1 118 ? -3.592 -33.375 5.734 1 91.06 118 THR A O 1
ATOM 981 N N . TRP A 1 119 ? -2.113 -31.75 5.035 1 89.31 119 TRP A N 1
ATOM 982 C CA . TRP A 1 119 ? -2.787 -30.672 5.75 1 89.31 119 TRP A CA 1
ATOM 983 C C . TRP A 1 119 ? -4.215 -30.484 5.246 1 89.31 119 TRP A C 1
ATOM 985 O O . TRP A 1 119 ? -5.117 -30.172 6.023 1 89.31 119 TRP A O 1
ATOM 995 N N . ALA A 1 120 ? -4.461 -30.672 3.924 1 86.38 120 ALA A N 1
ATOM 996 C CA . ALA A 1 120 ? -5.781 -30.469 3.334 1 86.38 120 ALA A CA 1
ATOM 997 C C . ALA A 1 120 ? -6.75 -31.562 3.766 1 86.38 120 ALA A C 1
ATOM 999 O O . ALA A 1 120 ? -7.914 -31.281 4.074 1 86.38 120 ALA A O 1
ATOM 1000 N N . THR A 1 121 ? -6.285 -32.812 3.818 1 85.62 121 THR A N 1
ATOM 1001 C CA . THR A 1 121 ? -7.156 -33.906 4.164 1 85.62 121 THR A CA 1
ATOM 1002 C C . THR A 1 121 ? -7.543 -33.875 5.641 1 85.62 121 THR A C 1
ATOM 1004 O O . THR A 1 121 ? -8.539 -34.469 6.047 1 85.62 121 THR A O 1
ATOM 1007 N N . LYS A 1 122 ? -6.785 -33.219 6.41 1 81.06 122 LYS A N 1
ATOM 1008 C CA . LYS A 1 122 ? -7.125 -33.031 7.816 1 81.06 122 LYS A CA 1
ATOM 1009 C C . LYS A 1 122 ? -8.227 -31.984 7.969 1 81.06 122 LYS A C 1
ATOM 1011 O O . LYS A 1 122 ? -8.961 -31.984 8.961 1 81.06 122 LYS A O 1
ATOM 1016 N N . LEU A 1 123 ? -8.344 -31.094 6.918 1 78.75 123 LEU A N 1
ATOM 1017 C CA . LEU A 1 123 ? -9.336 -30.016 6.945 1 78.75 123 LEU A CA 1
ATOM 1018 C C . LEU A 1 123 ? -10.68 -30.516 6.402 1 78.75 123 LEU A C 1
ATOM 1020 O O . LEU A 1 123 ? -11.734 -30.125 6.91 1 78.75 123 LEU A O 1
ATOM 1024 N N . LYS A 1 124 ? -10.602 -31.266 5.332 1 77.06 124 LYS A N 1
ATOM 1025 C CA . LYS A 1 124 ? -11.812 -31.719 4.66 1 77.06 124 LYS A CA 1
ATOM 1026 C C . LYS A 1 124 ? -11.617 -33.125 4.07 1 77.06 124 LYS A C 1
ATOM 1028 O O . LYS A 1 124 ? -10.578 -33.406 3.477 1 77.06 124 LYS A O 1
ATOM 1033 N N . LYS A 1 125 ? -12.562 -33.938 4.422 1 73.94 125 LYS A N 1
ATOM 1034 C CA . LYS A 1 125 ? -12.547 -35.281 3.814 1 73.94 125 LYS A CA 1
ATOM 1035 C C . LYS A 1 125 ? -12.688 -35.188 2.297 1 73.94 125 LYS A C 1
ATOM 1037 O O . LYS A 1 125 ? -13.562 -34.5 1.785 1 73.94 125 LYS A O 1
ATOM 1042 N N . THR A 1 126 ? -11.75 -35.812 1.521 1 79.62 126 THR A N 1
ATOM 1043 C CA . THR A 1 126 ? -11.773 -35.812 0.062 1 79.62 126 THR A CA 1
ATOM 1044 C C . THR A 1 126 ? -11.547 -37.219 -0.472 1 79.62 126 THR A C 1
ATOM 1046 O O . THR A 1 126 ? -11.43 -38.156 0.303 1 79.62 126 THR A O 1
ATOM 1049 N N . SER A 1 127 ? -11.617 -37.406 -1.735 1 91.06 127 SER A N 1
ATOM 1050 C CA . SER A 1 127 ? -11.266 -38.656 -2.389 1 91.06 127 SER A CA 1
ATOM 1051 C C . SER A 1 127 ? -9.773 -38.938 -2.293 1 91.06 127 SER A C 1
ATOM 1053 O O . SER A 1 127 ? -8.953 -38.094 -2.695 1 91.06 127 SER A O 1
ATOM 1055 N N . LEU A 1 128 ? -9.492 -40.094 -1.729 1 95.12 128 LEU A N 1
ATOM 1056 C CA . LEU A 1 128 ? -8.078 -40.469 -1.641 1 95.12 128 LEU A CA 1
ATOM 1057 C C . LEU A 1 128 ? -7.672 -41.344 -2.816 1 95.12 128 LEU A C 1
ATOM 1059 O O . LEU A 1 128 ? -8.32 -42.344 -3.098 1 95.12 128 LEU A O 1
ATOM 1063 N N . PHE A 1 129 ? -6.621 -40.938 -3.445 1 97.5 129 PHE A N 1
ATOM 1064 C CA . PHE A 1 129 ? -6.105 -41.688 -4.586 1 97.5 129 PHE A CA 1
ATOM 1065 C C . PHE A 1 129 ? -5.406 -42.969 -4.129 1 97.5 129 PHE A C 1
ATOM 1067 O O . PHE A 1 129 ? -4.535 -42.938 -3.26 1 97.5 129 PHE A O 1
ATOM 1074 N N . PRO A 1 130 ? -5.77 -44.094 -4.703 1 97.19 130 PRO A N 1
ATOM 1075 C CA . PRO A 1 130 ? -5.109 -45.344 -4.293 1 97.19 130 PRO A CA 1
ATOM 1076 C C . PRO A 1 130 ? -3.666 -45.438 -4.777 1 97.19 130 PRO A C 1
ATOM 1078 O O . PRO A 1 130 ? -3.398 -45.25 -5.973 1 97.19 130 PRO A O 1
ATOM 1081 N N . LYS A 1 131 ? -2.736 -45.75 -3.834 1 97.31 131 LYS A N 1
ATOM 1082 C CA . LYS A 1 131 ? -1.318 -45.781 -4.176 1 97.31 131 LYS A CA 1
ATOM 1083 C C . LYS A 1 131 ? -1.024 -46.844 -5.223 1 97.31 131 LYS A C 1
ATOM 1085 O O . LYS A 1 131 ? -0.095 -46.688 -6.02 1 97.31 131 LYS A O 1
ATOM 1090 N N . GLU A 1 132 ? -1.843 -47.906 -5.332 1 97.69 132 GLU A N 1
ATOM 1091 C CA . GLU A 1 132 ? -1.648 -49 -6.277 1 97.69 132 GLU A CA 1
ATOM 1092 C C . GLU A 1 132 ? -1.923 -48.531 -7.707 1 97.69 132 GLU A C 1
ATOM 1094 O O . GLU A 1 132 ? -1.489 -49.188 -8.664 1 97.69 132 GLU A O 1
ATOM 1099 N N . LEU A 1 133 ? -2.611 -47.438 -7.805 1 98.12 133 LEU A N 1
ATOM 1100 C CA . LEU A 1 133 ? -3.025 -47 -9.133 1 98.12 133 LEU A CA 1
ATOM 1101 C C . LEU A 1 133 ? -2.107 -45.906 -9.648 1 98.12 133 LEU A C 1
ATOM 1103 O O . LEU A 1 133 ? -2.285 -45.406 -10.766 1 98.12 133 LEU A O 1
ATOM 1107 N N . VAL A 1 134 ? -1.051 -45.469 -8.93 1 98.56 134 VAL A N 1
ATOM 1108 C CA . VAL A 1 134 ? -0.224 -44.312 -9.227 1 98.56 134 VAL A CA 1
ATOM 1109 C C . VAL A 1 134 ? 0.466 -44.5 -10.57 1 98.56 134 VAL A C 1
ATOM 1111 O O . VAL A 1 134 ? 0.378 -43.625 -11.445 1 98.56 134 VAL A O 1
ATOM 1114 N N . GLU A 1 135 ? 1.097 -45.625 -10.789 1 98.5 135 GLU A N 1
ATOM 1115 C CA . GLU A 1 135 ? 1.834 -45.844 -12.031 1 98.5 135 GLU A CA 1
ATOM 1116 C C . GLU A 1 135 ? 0.889 -45.906 -13.227 1 98.5 135 GLU A C 1
ATOM 1118 O O . GLU A 1 135 ? 1.183 -45.375 -14.297 1 98.5 135 GLU A O 1
ATOM 1123 N N . GLU A 1 136 ? -0.23 -46.594 -13.008 1 98.25 136 GLU A N 1
ATOM 1124 C CA . GLU A 1 136 ? -1.229 -46.688 -14.07 1 98.25 136 GLU A CA 1
ATOM 1125 C C . GLU A 1 136 ? -1.747 -45.312 -14.445 1 98.25 136 GLU A C 1
ATOM 1127 O O . GLU A 1 136 ? -1.97 -45 -15.625 1 98.25 136 GLU A O 1
ATOM 1132 N N . TYR A 1 137 ? -1.984 -44.531 -13.469 1 98.12 137 TYR A N 1
ATOM 1133 C CA . TYR A 1 137 ? -2.443 -43.156 -13.68 1 98.12 137 TYR A CA 1
ATOM 1134 C C . TYR A 1 137 ? -1.415 -42.344 -14.461 1 98.12 137 TYR A C 1
ATOM 1136 O O . TYR A 1 137 ? -1.766 -41.625 -15.391 1 98.12 137 TYR A O 1
ATOM 1144 N N . ILE A 1 138 ? -0.118 -42.469 -14.094 1 98.75 138 ILE A N 1
ATOM 1145 C CA . ILE A 1 138 ? 0.949 -41.75 -14.805 1 98.75 138 ILE A CA 1
ATOM 1146 C C . ILE A 1 138 ? 1.002 -42.219 -16.25 1 98.75 138 ILE A C 1
ATOM 1148 O O . ILE A 1 138 ? 1.13 -41.406 -17.172 1 98.75 138 ILE A O 1
ATOM 1152 N N . ASP A 1 139 ? 0.877 -43.531 -16.453 1 98.69 139 ASP A N 1
ATOM 1153 C CA . ASP A 1 139 ? 0.853 -44.062 -17.812 1 98.69 139 ASP A CA 1
ATOM 1154 C C . ASP A 1 139 ? -0.275 -43.438 -18.625 1 98.69 139 ASP A C 1
ATOM 1156 O O . ASP A 1 139 ? -0.063 -43.031 -19.766 1 98.69 139 ASP A O 1
ATOM 1160 N N . PHE A 1 140 ? -1.418 -43.438 -18.094 1 98.31 140 PHE A N 1
ATOM 1161 C CA . PHE A 1 140 ? -2.59 -42.875 -18.75 1 98.31 140 PHE A CA 1
ATOM 1162 C C . PHE A 1 140 ? -2.35 -41.406 -19.125 1 98.31 140 PHE A C 1
ATOM 1164 O O . PHE A 1 140 ? -2.617 -41 -20.25 1 98.31 140 PHE A O 1
ATOM 1171 N N . VAL A 1 141 ? -1.854 -40.594 -18.141 1 98.69 141 VAL A N 1
ATOM 1172 C CA . VAL A 1 141 ? -1.665 -39.156 -18.312 1 98.69 141 VAL A CA 1
ATOM 1173 C C . VAL A 1 141 ? -0.661 -38.906 -19.438 1 98.69 141 VAL A C 1
ATOM 1175 O O . VAL A 1 141 ? -0.887 -38.062 -20.297 1 98.69 141 VAL A O 1
ATOM 1178 N N . VAL A 1 142 ? 0.455 -39.625 -19.438 1 98.62 142 VAL A N 1
ATOM 1179 C CA . VAL A 1 142 ? 1.496 -39.438 -20.438 1 98.62 142 VAL A CA 1
ATOM 1180 C C . VAL A 1 142 ? 0.97 -39.875 -21.812 1 98.62 142 VAL A C 1
ATOM 1182 O O . VAL A 1 142 ? 1.234 -39.188 -22.812 1 98.62 142 VAL A O 1
ATOM 1185 N N . GLU A 1 143 ? 0.259 -40.969 -21.812 1 98.25 143 GLU A N 1
ATOM 1186 C CA . GLU A 1 143 ? -0.327 -41.438 -23.078 1 98.25 143 GLU A CA 1
ATOM 1187 C C . GLU A 1 143 ? -1.287 -40.375 -23.641 1 98.25 143 GLU A C 1
ATOM 1189 O O . GLU A 1 143 ? -1.301 -40.125 -24.844 1 98.25 143 GLU A O 1
ATOM 1194 N N . LYS A 1 144 ? -2.088 -39.844 -22.781 1 98.31 144 LYS A N 1
ATOM 1195 C CA . LYS A 1 144 ? -3.141 -38.906 -23.188 1 98.31 144 LYS A CA 1
ATOM 1196 C C . LYS A 1 144 ? -2.562 -37.531 -23.547 1 98.31 144 LYS A C 1
ATOM 1198 O O . LYS A 1 144 ? -2.969 -36.938 -24.531 1 98.31 144 LYS A O 1
ATOM 1203 N N . PHE A 1 145 ? -1.616 -37 -22.734 1 98.38 145 PHE A N 1
ATOM 1204 C CA . PHE A 1 145 ? -1.271 -35.594 -22.812 1 98.38 145 PHE A CA 1
ATOM 1205 C C . PHE A 1 145 ? 0.185 -35.406 -23.234 1 98.38 145 PHE A C 1
ATOM 1207 O O . PHE A 1 145 ? 0.607 -34.312 -23.578 1 98.38 145 PHE A O 1
ATOM 1214 N N . GLY A 1 146 ? 1.017 -36.438 -23.203 1 97.62 146 GLY A N 1
ATOM 1215 C CA . GLY A 1 146 ? 2.451 -36.344 -23.406 1 97.62 146 GLY A CA 1
ATOM 1216 C C . GLY A 1 146 ? 2.82 -35.625 -24.688 1 97.62 146 GLY A C 1
ATOM 1217 O O . GLY A 1 146 ? 3.758 -34.844 -24.719 1 97.62 146 GLY A O 1
ATOM 1218 N N . GLU A 1 147 ? 2.119 -35.938 -25.766 1 96.81 147 GLU A N 1
ATOM 1219 C CA . GLU A 1 147 ? 2.42 -35.375 -27.078 1 96.81 147 GLU A CA 1
ATOM 1220 C C . GLU A 1 147 ? 2.268 -33.844 -27.078 1 96.81 147 GLU A C 1
ATOM 1222 O O . GLU A 1 147 ? 2.828 -33.156 -27.938 1 96.81 147 GLU A O 1
ATOM 1227 N N . LEU A 1 148 ? 1.47 -33.312 -26.156 1 98.19 148 LEU A N 1
ATOM 1228 C CA . LEU A 1 148 ? 1.247 -31.859 -26.062 1 98.19 148 LEU A CA 1
ATOM 1229 C C . LEU A 1 148 ? 2.373 -31.188 -25.297 1 98.19 148 LEU A C 1
ATOM 1231 O O . LEU A 1 148 ? 2.391 -29.953 -25.156 1 98.19 148 LEU A O 1
ATOM 1235 N N . GLU A 1 149 ? 3.311 -31.953 -24.766 1 97.44 149 GLU A N 1
ATOM 1236 C CA . GLU A 1 149 ? 4.539 -31.484 -24.109 1 97.44 149 GLU A CA 1
ATOM 1237 C C . GLU A 1 149 ? 4.23 -30.578 -22.938 1 97.44 149 GLU A C 1
ATOM 1239 O O . GLU A 1 149 ? 4.785 -29.484 -22.828 1 97.44 149 GLU A O 1
ATOM 1244 N N . PRO A 1 150 ? 3.365 -31 -22.047 1 98.38 150 PRO A N 1
ATOM 1245 C CA . PRO A 1 150 ? 3.146 -30.234 -20.828 1 98.38 150 PRO A CA 1
ATOM 1246 C C . PRO A 1 150 ? 4.328 -30.297 -19.859 1 98.38 150 PRO A C 1
ATOM 1248 O O . PRO A 1 150 ? 5.273 -31.062 -20.094 1 98.38 150 PRO A O 1
ATOM 1251 N N . ILE A 1 151 ? 4.383 -29.375 -18.906 1 98.69 151 ILE A N 1
ATOM 1252 C CA . ILE A 1 151 ? 5.188 -29.562 -17.703 1 98.69 151 ILE A CA 1
ATOM 1253 C C . ILE A 1 151 ? 4.383 -30.328 -16.656 1 98.69 151 ILE A C 1
ATOM 1255 O O . ILE A 1 151 ? 3.17 -30.141 -16.547 1 98.69 151 ILE A O 1
ATOM 1259 N N . PHE A 1 152 ? 5.023 -31.266 -15.984 1 98.81 152 PHE A N 1
ATOM 1260 C CA . PHE A 1 152 ? 4.289 -32.031 -15 1 98.81 152 PHE A CA 1
ATOM 1261 C C . PHE A 1 152 ? 4.684 -31.641 -13.586 1 98.81 152 PHE A C 1
ATOM 1263 O O . PHE A 1 152 ? 5.859 -31.703 -13.219 1 98.81 152 PHE A O 1
ATOM 1270 N N . PHE A 1 153 ? 3.754 -31.109 -12.836 1 98.81 153 PHE A N 1
ATOM 1271 C CA . PHE A 1 153 ? 3.912 -30.969 -11.391 1 98.81 153 PHE A CA 1
ATOM 1272 C C . PHE A 1 153 ? 3.414 -32.219 -10.672 1 98.81 153 PHE A C 1
ATOM 1274 O O . PHE A 1 153 ? 2.211 -32.5 -10.656 1 98.81 153 PHE A O 1
ATOM 1281 N N . ILE A 1 154 ? 4.324 -32.938 -10.07 1 98.75 154 ILE A N 1
ATOM 1282 C CA . ILE A 1 154 ? 3.988 -34.219 -9.43 1 98.75 154 ILE A CA 1
ATOM 1283 C C . ILE A 1 154 ? 3.029 -33.969 -8.266 1 98.75 154 ILE A C 1
ATOM 1285 O O . ILE A 1 154 ? 2.055 -34.688 -8.094 1 98.75 154 ILE A O 1
ATOM 1289 N N . SER A 1 155 ? 3.295 -32.969 -7.559 1 98.38 155 SER A N 1
ATOM 1290 C CA . SER A 1 155 ? 2.508 -32.625 -6.375 1 98.38 155 SER A CA 1
ATOM 1291 C C . SER A 1 155 ? 1.896 -31.234 -6.496 1 98.38 155 SER A C 1
ATOM 1293 O O . SER A 1 155 ? 2.34 -30.422 -7.309 1 98.38 155 SER A O 1
ATOM 1295 N N . GLY A 1 156 ? 0.837 -31.016 -5.762 1 97.88 156 GLY A N 1
ATOM 1296 C CA . GLY A 1 156 ? 0.228 -29.703 -5.598 1 97.88 156 GLY A CA 1
ATOM 1297 C C . GLY A 1 156 ? 0.031 -29.312 -4.145 1 97.88 156 GLY A C 1
ATOM 1298 O O . GLY A 1 156 ? -0.716 -29.969 -3.416 1 97.88 156 GLY A O 1
ATOM 1299 N N . ASP A 1 157 ? 0.7 -28.266 -3.727 1 96.38 157 ASP A N 1
ATOM 1300 C CA . ASP A 1 157 ? 0.546 -27.641 -2.42 1 96.38 157 ASP A CA 1
ATOM 1301 C C . ASP A 1 157 ? 0.953 -28.578 -1.296 1 96.38 157 ASP A C 1
ATOM 1303 O O . ASP A 1 157 ? 0.34 -28.578 -0.226 1 96.38 157 ASP A O 1
ATOM 1307 N N . THR A 1 158 ? 1.93 -29.422 -1.509 1 95.75 158 THR A N 1
ATOM 1308 C CA . THR A 1 158 ? 2.246 -30.531 -0.617 1 95.75 158 THR A CA 1
ATOM 1309 C C . THR A 1 158 ? 3.086 -30.062 0.564 1 95.75 158 THR A C 1
ATOM 1311 O O . THR A 1 158 ? 3.861 -29.109 0.437 1 95.75 158 THR A O 1
ATOM 1314 N N . ASP A 1 159 ? 2.973 -30.797 1.72 1 94.56 159 ASP A N 1
ATOM 1315 C CA . ASP A 1 159 ? 3.77 -30.578 2.922 1 94.56 159 ASP A CA 1
ATOM 1316 C C . ASP A 1 159 ? 4.609 -31.797 3.266 1 94.56 159 ASP A C 1
ATOM 1318 O O . ASP A 1 159 ? 5.141 -31.906 4.371 1 94.56 159 ASP A O 1
ATOM 1322 N N . PHE A 1 160 ? 4.676 -32.781 2.41 1 95.75 160 PHE A N 1
ATOM 1323 C CA . PHE A 1 160 ? 5.445 -34 2.572 1 95.75 160 PHE A CA 1
ATOM 1324 C C . PHE A 1 160 ? 5.168 -34.625 3.928 1 95.75 160 PHE A C 1
ATOM 1326 O O . PHE A 1 160 ? 6.094 -34.875 4.707 1 95.75 160 PHE A O 1
ATOM 1333 N N . PRO A 1 161 ? 3.963 -35 4.176 1 94.25 161 PRO A N 1
ATOM 1334 C CA . PRO A 1 161 ? 3.543 -35.344 5.543 1 94.25 161 PRO A CA 1
ATOM 1335 C C . PRO A 1 161 ? 4.102 -36.656 6.043 1 94.25 161 PRO A C 1
ATOM 1337 O O . PRO A 1 161 ? 4.156 -36.906 7.25 1 94.25 161 PRO A O 1
ATOM 1340 N N . SER A 1 162 ? 4.457 -37.656 5.098 1 95.25 162 SER A N 1
ATOM 1341 C CA . SER A 1 162 ? 4.867 -39 5.516 1 95.25 162 SER A CA 1
ATOM 1342 C C . SER A 1 162 ? 5.758 -39.656 4.465 1 95.25 162 SER A C 1
ATOM 1344 O O . SER A 1 162 ? 5.762 -39.25 3.303 1 95.25 162 SER A O 1
ATOM 1346 N N . SER A 1 163 ? 6.473 -40.688 4.93 1 96.06 163 SER A N 1
ATOM 1347 C CA . SER A 1 163 ? 7.289 -41.5 4.02 1 96.06 163 SER A CA 1
ATOM 1348 C C . SER A 1 163 ? 6.426 -42.188 2.971 1 96.06 163 SER A C 1
ATOM 1350 O O . SER A 1 163 ? 6.859 -42.375 1.834 1 96.06 163 SER A O 1
ATOM 1352 N N . GLU A 1 164 ? 5.309 -42.531 3.361 1 96.25 164 GLU A N 1
ATOM 1353 C CA . GLU A 1 164 ? 4.395 -43.156 2.416 1 96.25 164 GLU A CA 1
ATOM 1354 C C . GLU A 1 164 ? 4.059 -42.219 1.26 1 96.25 164 GLU A C 1
ATOM 1356 O O . GLU A 1 164 ? 4.168 -42.594 0.093 1 96.25 164 GLU A O 1
ATOM 1361 N N . VAL A 1 165 ? 3.66 -41 1.588 1 96.88 165 VAL A N 1
ATOM 1362 C CA . VAL A 1 165 ? 3.322 -40.031 0.553 1 96.88 165 VAL A CA 1
ATOM 1363 C C . VAL A 1 165 ? 4.543 -39.75 -0.323 1 96.88 165 VAL A C 1
ATOM 1365 O O . VAL A 1 165 ? 4.445 -39.75 -1.552 1 96.88 165 VAL A O 1
ATOM 1368 N N . ILE A 1 166 ? 5.688 -39.656 0.262 1 97.69 166 ILE A N 1
ATOM 1369 C CA . ILE A 1 166 ? 6.922 -39.312 -0.44 1 97.69 166 ILE A CA 1
ATOM 1370 C C . ILE A 1 166 ? 7.309 -40.469 -1.371 1 97.69 166 ILE A C 1
ATOM 1372 O O . ILE A 1 166 ? 7.613 -40.25 -2.545 1 97.69 166 ILE A O 1
ATOM 1376 N N . ASN A 1 167 ? 7.211 -41.688 -0.903 1 97.56 167 ASN A N 1
ATOM 1377 C CA . ASN A 1 167 ? 7.758 -42.812 -1.646 1 97.56 167 ASN A CA 1
ATOM 1378 C C . ASN A 1 167 ? 6.703 -43.469 -2.541 1 97.56 167 ASN A C 1
ATOM 1380 O O . ASN A 1 167 ? 6.98 -43.781 -3.691 1 97.56 167 ASN A O 1
ATOM 1384 N N . GLU A 1 168 ? 5.523 -43.625 -2.004 1 97.88 168 GLU A N 1
ATOM 1385 C CA . GLU A 1 168 ? 4.508 -44.406 -2.689 1 97.88 168 GLU A CA 1
ATOM 1386 C C . GLU A 1 168 ? 3.709 -43.562 -3.67 1 97.88 168 GLU A C 1
ATOM 1388 O O . GLU A 1 168 ? 2.992 -44.094 -4.52 1 97.88 168 GLU A O 1
ATOM 1393 N N . TYR A 1 169 ? 3.846 -42.281 -3.582 1 98.19 169 TYR A N 1
ATOM 1394 C CA . TYR A 1 169 ? 3.133 -41.406 -4.504 1 98.19 169 TYR A CA 1
ATOM 1395 C C . TYR A 1 169 ? 4.109 -40.562 -5.316 1 98.19 169 TYR A C 1
ATOM 1397 O O . TYR A 1 169 ? 4.301 -40.781 -6.512 1 98.19 169 TYR A O 1
ATOM 1405 N N . TYR A 1 170 ? 4.852 -39.688 -4.625 1 98.5 170 TYR A N 1
ATOM 1406 C CA . TYR A 1 170 ? 5.629 -38.656 -5.336 1 98.5 170 TYR A CA 1
ATOM 1407 C C . TYR A 1 170 ? 6.824 -39.281 -6.043 1 98.5 170 TYR A C 1
ATOM 1409 O O . TYR A 1 170 ? 6.98 -39.156 -7.258 1 98.5 170 TYR A O 1
ATOM 1417 N N . ASN A 1 171 ? 7.664 -40.031 -5.312 1 98.56 171 ASN A N 1
ATOM 1418 C CA . ASN A 1 171 ? 8.805 -40.688 -5.953 1 98.56 171 ASN A CA 1
ATOM 1419 C C . ASN A 1 171 ? 8.352 -41.688 -7.012 1 98.56 171 ASN A C 1
ATOM 1421 O O . ASN A 1 171 ? 8.938 -41.75 -8.102 1 98.56 171 ASN A O 1
ATOM 1425 N N . LYS A 1 172 ? 7.367 -42.469 -6.637 1 98.62 172 LYS A N 1
ATOM 1426 C CA . LYS A 1 172 ? 6.832 -43.469 -7.562 1 98.62 172 LYS A CA 1
ATOM 1427 C C . LYS A 1 172 ? 6.34 -42.781 -8.852 1 98.62 172 LYS A C 1
ATOM 1429 O O . LYS A 1 172 ? 6.672 -43.25 -9.953 1 98.62 172 LYS A O 1
ATOM 1434 N N . ALA A 1 173 ? 5.578 -41.719 -8.75 1 98.81 173 ALA A N 1
ATOM 1435 C CA . ALA A 1 173 ? 5.047 -41 -9.898 1 98.81 173 ALA A CA 1
ATOM 1436 C C . ALA A 1 173 ? 6.172 -40.344 -10.703 1 98.81 173 ALA A C 1
ATOM 1438 O O . ALA A 1 173 ? 6.199 -40.469 -11.938 1 98.81 173 ALA A O 1
ATOM 1439 N N . LEU A 1 174 ? 7.078 -39.656 -10 1 98.81 174 LEU A N 1
ATOM 1440 C CA . LEU A 1 174 ? 8.203 -38.969 -10.625 1 98.81 174 LEU A CA 1
ATOM 1441 C C . LEU A 1 174 ? 9.047 -39.938 -11.438 1 98.81 174 LEU A C 1
ATOM 1443 O O . LEU A 1 174 ? 9.367 -39.688 -12.602 1 98.81 174 LEU A O 1
ATOM 1447 N N . ASN A 1 175 ? 9.375 -41.094 -10.867 1 98.75 175 ASN A N 1
ATOM 1448 C CA . ASN A 1 175 ? 10.195 -42.094 -11.539 1 98.75 175 ASN A CA 1
ATOM 1449 C C . ASN A 1 175 ? 9.469 -42.688 -12.742 1 98.75 175 ASN A C 1
ATOM 1451 O O . ASN A 1 175 ? 10.062 -42.812 -13.82 1 98.75 175 ASN A O 1
ATOM 1455 N N . ARG A 1 176 ? 8.211 -43.031 -12.555 1 98.88 176 ARG A N 1
ATOM 1456 C CA . ARG A 1 176 ? 7.441 -43.594 -13.656 1 98.88 176 ARG A CA 1
ATOM 1457 C C . ARG A 1 176 ? 7.316 -42.594 -14.812 1 98.88 176 ARG A C 1
ATOM 1459 O O . ARG A 1 176 ? 7.473 -42.969 -15.977 1 98.88 176 ARG A O 1
ATOM 1466 N N . LEU A 1 177 ? 7.039 -41.375 -14.492 1 98.81 177 LEU A N 1
ATOM 1467 C CA . LEU A 1 177 ? 6.91 -40.312 -15.5 1 98.81 177 LEU A CA 1
ATOM 1468 C C . LEU A 1 177 ? 8.172 -40.219 -16.359 1 98.81 177 LEU A C 1
ATOM 1470 O O . LEU A 1 177 ? 8.102 -40.25 -17.578 1 98.81 177 LEU A O 1
ATOM 1474 N N . LYS A 1 178 ? 9.312 -40.188 -15.68 1 98.5 178 LYS A N 1
ATOM 1475 C CA . LYS A 1 178 ? 10.57 -40 -16.391 1 98.5 178 LYS A CA 1
ATOM 1476 C C . LYS A 1 178 ? 11 -41.281 -17.125 1 98.5 178 LYS A C 1
ATOM 1478 O O . LYS A 1 178 ? 11.727 -41.219 -18.109 1 98.5 178 LYS A O 1
ATOM 1483 N N . GLU A 1 179 ? 10.531 -42.375 -16.656 1 98.44 179 GLU A N 1
ATOM 1484 C CA . GLU A 1 179 ? 10.766 -43.625 -17.359 1 98.44 179 GLU A CA 1
ATOM 1485 C C . GLU A 1 179 ? 10.086 -43.625 -18.719 1 98.44 179 GLU A C 1
ATOM 1487 O O . GLU A 1 179 ? 10.68 -44.062 -19.719 1 98.44 179 GLU A O 1
ATOM 1492 N N . ILE A 1 180 ? 8.875 -43.156 -18.781 1 98.12 180 ILE A N 1
ATOM 1493 C CA . ILE A 1 180 ? 8.102 -43.344 -20 1 98.12 180 ILE A CA 1
ATOM 1494 C C . ILE A 1 180 ? 8.102 -42.031 -20.797 1 98.12 180 ILE A C 1
ATOM 1496 O O . ILE A 1 180 ? 7.75 -42.031 -21.984 1 98.12 180 ILE A O 1
ATOM 1500 N N . SER A 1 181 ? 8.453 -40.969 -20.203 1 97.69 181 SER A N 1
ATOM 1501 C CA . SER A 1 181 ? 8.562 -39.656 -20.844 1 97.69 181 SER A CA 1
ATOM 1502 C C . SER A 1 181 ? 9.773 -38.875 -20.344 1 97.69 181 SER A C 1
ATOM 1504 O O . SER A 1 181 ? 9.625 -37.844 -19.688 1 97.69 181 SER A O 1
ATOM 1506 N N . PRO A 1 182 ? 10.922 -39.312 -20.672 1 96.56 182 PRO A N 1
ATOM 1507 C CA . PRO A 1 182 ? 12.148 -38.812 -20.062 1 96.56 182 PRO A CA 1
ATOM 1508 C C . PRO A 1 182 ? 12.398 -37.312 -20.391 1 96.56 182 PRO A C 1
ATOM 1510 O O . PRO A 1 182 ? 13.086 -36.625 -19.641 1 96.56 182 PRO A O 1
ATOM 1513 N N . LYS A 1 183 ? 11.844 -36.844 -21.469 1 95.06 183 LYS A N 1
ATOM 1514 C CA . LYS A 1 183 ? 12.117 -35.469 -21.891 1 95.06 183 LYS A CA 1
ATOM 1515 C C . LYS A 1 183 ? 11.172 -34.5 -21.203 1 95.06 183 LYS A C 1
ATOM 1517 O O . LYS A 1 183 ? 11.398 -33.281 -21.25 1 95.06 183 LYS A O 1
ATOM 1522 N N . SER A 1 184 ? 10.094 -35 -20.641 1 96.81 184 SER A N 1
ATOM 1523 C CA . SER A 1 184 ? 9.148 -34.125 -19.953 1 96.81 184 SER A CA 1
ATOM 1524 C C . SER A 1 184 ? 9.781 -33.469 -18.719 1 96.81 184 SER A C 1
ATOM 1526 O O . SER A 1 184 ? 10.547 -34.125 -18.016 1 96.81 184 SER A O 1
ATOM 1528 N N . LEU A 1 185 ? 9.484 -32.188 -18.516 1 98.38 185 LEU A N 1
ATOM 1529 C CA . LEU A 1 185 ? 9.945 -31.516 -17.297 1 98.38 185 LEU A CA 1
ATOM 1530 C C . LEU A 1 185 ? 9.031 -31.828 -16.125 1 98.38 185 LEU A C 1
ATOM 1532 O O . LEU A 1 185 ? 7.809 -31.891 -16.281 1 98.38 185 LEU A O 1
ATOM 1536 N N . ALA A 1 186 ? 9.641 -32.094 -14.977 1 98.69 186 ALA A N 1
ATOM 1537 C CA . ALA A 1 186 ? 8.898 -32.469 -13.773 1 98.69 186 ALA A CA 1
ATOM 1538 C C . ALA A 1 186 ? 9.383 -31.656 -12.57 1 98.69 186 ALA A C 1
ATOM 1540 O O . ALA A 1 186 ? 10.586 -31.422 -12.422 1 98.69 186 ALA A O 1
ATOM 1541 N N . ALA A 1 187 ? 8.492 -31.203 -11.719 1 98.56 187 ALA A N 1
ATOM 1542 C CA . ALA A 1 187 ? 8.797 -30.484 -10.484 1 98.56 187 ALA A CA 1
ATOM 1543 C C . ALA A 1 187 ? 7.758 -30.766 -9.406 1 98.56 187 ALA A C 1
ATOM 1545 O O . ALA A 1 187 ? 6.887 -31.625 -9.594 1 98.56 187 ALA A O 1
ATOM 1546 N N . LEU A 1 188 ? 7.945 -30.234 -8.219 1 98.69 188 LEU A N 1
ATOM 1547 C CA . LEU A 1 188 ? 7.055 -30.375 -7.07 1 98.69 188 LEU A CA 1
ATOM 1548 C C . LEU A 1 188 ? 6.488 -29.016 -6.645 1 98.69 188 LEU A C 1
ATOM 1550 O O . LEU A 1 188 ? 7.238 -28.125 -6.27 1 98.69 188 LEU A O 1
ATOM 1554 N N . HIS A 1 189 ? 5.184 -28.844 -6.777 1 98.38 189 HIS A N 1
ATOM 1555 C CA . HIS A 1 189 ? 4.551 -27.688 -6.152 1 98.38 189 HIS A CA 1
ATOM 1556 C C . HIS A 1 189 ? 4.363 -27.906 -4.652 1 98.38 189 HIS A C 1
ATOM 1558 O O . HIS A 1 189 ? 3.621 -28.812 -4.242 1 98.38 189 HIS A O 1
ATOM 1564 N N . ILE A 1 190 ? 4.973 -27.109 -3.852 1 97.62 190 ILE A N 1
ATOM 1565 C CA . ILE A 1 190 ? 5.012 -27.328 -2.408 1 97.62 190 ILE A CA 1
ATOM 1566 C C . ILE A 1 190 ? 4.195 -26.234 -1.706 1 97.62 190 ILE A C 1
ATOM 1568 O O . ILE A 1 190 ? 3.893 -25.203 -2.297 1 97.62 190 ILE A O 1
ATOM 1572 N N . ARG A 1 191 ? 3.828 -26.469 -0.472 1 96 191 ARG A N 1
ATOM 1573 C CA . ARG A 1 191 ? 2.943 -25.578 0.265 1 96 191 ARG A CA 1
ATOM 1574 C C . ARG A 1 191 ? 3.645 -24.266 0.585 1 96 191 ARG A C 1
ATOM 1576 O O . ARG A 1 191 ? 4.863 -24.156 0.441 1 96 191 ARG A O 1
ATOM 1583 N N . GLY A 1 192 ? 2.846 -23.344 1.054 1 94 192 GLY A N 1
ATOM 1584 C CA . GLY A 1 192 ? 3.346 -22.031 1.377 1 94 192 GLY A CA 1
ATOM 1585 C C . GLY A 1 192 ? 4.418 -22.031 2.451 1 94 192 GLY A C 1
ATOM 1586 O O . GLY A 1 192 ? 4.25 -22.672 3.496 1 94 192 GLY A O 1
ATOM 1587 N N . ARG A 1 193 ? 5.562 -21.359 2.152 1 92.94 193 ARG A N 1
ATOM 1588 C CA . ARG A 1 193 ? 6.617 -21.031 3.105 1 92.94 193 ARG A CA 1
ATOM 1589 C C . ARG A 1 193 ? 7.379 -22.297 3.529 1 92.94 193 ARG A C 1
ATOM 1591 O O . ARG A 1 193 ? 8.047 -22.297 4.562 1 92.94 193 ARG A O 1
ATOM 1598 N N . GLU A 1 194 ? 7.125 -23.375 2.771 1 93 194 GLU A N 1
ATOM 1599 C CA . GLU A 1 194 ? 7.918 -24.578 2.99 1 93 194 GLU A CA 1
ATOM 1600 C C . GLU A 1 194 ? 9.359 -24.391 2.518 1 93 194 GLU A C 1
ATOM 1602 O O . GLU A 1 194 ? 9.602 -24.156 1.333 1 93 194 GLU A O 1
ATOM 1607 N N . PRO A 1 195 ? 10.312 -24.516 3.359 1 94.06 195 PRO A N 1
ATOM 1608 C CA . PRO A 1 195 ? 11.68 -24.125 3 1 94.06 195 PRO A CA 1
ATOM 1609 C C . PRO A 1 195 ? 12.508 -25.312 2.496 1 94.06 195 PRO A C 1
ATOM 1611 O O . PRO A 1 195 ? 13.648 -25.125 2.051 1 94.06 195 PRO A O 1
ATOM 1614 N N . LYS A 1 196 ? 11.922 -26.5 2.574 1 93.75 196 LYS A N 1
ATOM 1615 C CA . LYS A 1 196 ? 12.781 -27.641 2.252 1 93.75 196 LYS A CA 1
ATOM 1616 C C . LYS A 1 196 ? 12.008 -28.719 1.489 1 93.75 196 LYS A C 1
ATOM 1618 O O . LYS A 1 196 ? 10.805 -28.891 1.692 1 93.75 196 LYS A O 1
ATOM 1623 N N . ILE A 1 197 ? 12.711 -29.359 0.63 1 97.06 197 ILE A N 1
ATOM 1624 C CA . ILE A 1 197 ? 12.281 -30.594 -0.03 1 97.06 197 ILE A CA 1
ATOM 1625 C C . ILE A 1 197 ? 13 -31.781 0.598 1 97.06 197 ILE A C 1
ATOM 1627 O O . ILE A 1 197 ? 14.211 -31.75 0.803 1 97.06 197 ILE A O 1
ATOM 1631 N N . PRO A 1 198 ? 12.242 -32.844 0.981 1 97.25 198 PRO A N 1
ATOM 1632 C CA . PRO A 1 198 ? 12.914 -34.031 1.524 1 97.25 198 PRO A CA 1
ATOM 1633 C C . PRO A 1 198 ? 14.039 -34.531 0.63 1 97.25 198 PRO A C 1
ATOM 1635 O O . PRO A 1 198 ? 13.922 -34.5 -0.597 1 97.25 198 PRO A O 1
ATOM 1638 N N . ASP A 1 199 ? 15.094 -35.094 1.216 1 96.94 199 ASP A N 1
ATOM 1639 C CA . ASP A 1 199 ? 16.312 -35.469 0.507 1 96.94 199 ASP A CA 1
ATOM 1640 C C . ASP A 1 199 ? 16 -36.5 -0.578 1 96.94 199 ASP A C 1
ATOM 1642 O O . ASP A 1 199 ? 16.562 -36.438 -1.673 1 96.94 199 ASP A O 1
ATOM 1646 N N . ASP A 1 200 ? 15.117 -37.438 -0.288 1 95.88 200 ASP A N 1
ATOM 1647 C CA . ASP A 1 200 ? 14.766 -38.469 -1.243 1 95.88 200 ASP A CA 1
ATOM 1648 C C . ASP A 1 200 ? 14.25 -37.875 -2.549 1 95.88 200 ASP A C 1
ATOM 1650 O O . ASP A 1 200 ? 14.492 -38.406 -3.627 1 95.88 200 ASP A O 1
ATOM 1654 N N . LEU A 1 201 ? 13.555 -36.812 -2.414 1 98.12 201 LEU A N 1
ATOM 1655 C CA . LEU A 1 201 ? 13 -36.125 -3.578 1 98.12 201 LEU A CA 1
ATOM 1656 C C . LEU A 1 201 ? 13.992 -35.094 -4.137 1 98.12 201 LEU A C 1
ATOM 1658 O O . LEU A 1 201 ? 14.195 -35.031 -5.352 1 98.12 201 LEU A O 1
ATOM 1662 N N . ARG A 1 202 ? 14.641 -34.312 -3.279 1 97.81 202 ARG A N 1
ATOM 1663 C CA . ARG A 1 202 ? 15.602 -33.312 -3.67 1 97.81 202 ARG A CA 1
ATOM 1664 C C . ARG A 1 202 ? 16.734 -33.906 -4.488 1 97.81 202 ARG A C 1
ATOM 1666 O O . ARG A 1 202 ? 17.156 -33.312 -5.492 1 97.81 202 ARG A O 1
ATOM 1673 N N . LEU A 1 203 ? 17.203 -35.125 -4.078 1 98.06 203 LEU A N 1
ATOM 1674 C CA . LEU A 1 203 ? 18.359 -35.75 -4.699 1 98.06 203 LEU A CA 1
ATOM 1675 C C . LEU A 1 203 ? 17.938 -36.594 -5.883 1 98.06 203 LEU A C 1
ATOM 1677 O O . LEU A 1 203 ? 18.797 -37.156 -6.586 1 98.06 203 LEU A O 1
ATOM 1681 N N . ASN A 1 204 ? 16.641 -36.781 -6.113 1 98.38 204 ASN A N 1
ATOM 1682 C CA . ASN A 1 204 ? 16.156 -37.531 -7.262 1 98.38 204 ASN A CA 1
ATOM 1683 C C . ASN A 1 204 ? 16.484 -36.844 -8.578 1 98.38 204 ASN A C 1
ATOM 1685 O O . ASN A 1 204 ? 15.984 -35.75 -8.836 1 98.38 204 ASN A O 1
ATOM 1689 N N . ASN A 1 205 ? 17.25 -37.469 -9.414 1 97.5 205 ASN A N 1
ATOM 1690 C CA . ASN A 1 205 ? 17.719 -36.844 -10.656 1 97.5 205 ASN A CA 1
ATOM 1691 C C . ASN A 1 205 ? 16.578 -36.594 -11.633 1 97.5 205 ASN A C 1
ATOM 1693 O O . ASN A 1 205 ? 16.75 -35.875 -12.617 1 97.5 205 ASN A O 1
ATOM 1697 N N . ASN A 1 206 ? 15.43 -37.25 -11.336 1 98.38 206 ASN A N 1
ATOM 1698 C CA . ASN A 1 206 ? 14.266 -37.062 -12.195 1 98.38 206 ASN A CA 1
ATOM 1699 C C . ASN A 1 206 ? 13.57 -35.719 -11.922 1 98.38 206 ASN A C 1
ATOM 1701 O O . ASN A 1 206 ? 12.703 -35.312 -12.688 1 98.38 206 ASN A O 1
ATOM 1705 N N . LEU A 1 207 ? 13.93 -35 -10.812 1 98.44 207 LEU A N 1
ATOM 1706 C CA . LEU A 1 207 ? 13.422 -33.688 -10.516 1 98.44 207 LEU A CA 1
ATOM 1707 C C . LEU A 1 207 ? 14.18 -32.625 -11.305 1 98.44 207 LEU A C 1
ATOM 1709 O O . LEU A 1 207 ? 15.391 -32.469 -11.148 1 98.44 207 LEU A O 1
ATOM 1713 N N . ASP A 1 208 ? 13.484 -31.812 -12.055 1 98.5 208 ASP A N 1
ATOM 1714 C CA . ASP A 1 208 ? 14.172 -30.984 -13.039 1 98.5 208 ASP A CA 1
ATOM 1715 C C . ASP A 1 208 ? 14.438 -29.578 -12.492 1 98.5 208 ASP A C 1
ATOM 1717 O O . ASP A 1 208 ? 15.414 -28.938 -12.875 1 98.5 208 ASP A O 1
ATOM 1721 N N . PHE A 1 209 ? 13.594 -29 -11.711 1 98.56 209 PHE A N 1
ATOM 1722 C CA . PHE A 1 209 ? 13.758 -27.656 -11.18 1 98.56 209 PHE A CA 1
ATOM 1723 C C . PHE A 1 209 ? 13.023 -27.516 -9.844 1 98.56 209 PHE A C 1
ATOM 1725 O O . PHE A 1 209 ? 12.242 -28.375 -9.461 1 98.56 209 PHE A O 1
ATOM 1732 N N . TYR A 1 210 ? 13.352 -26.469 -9.062 1 98.56 210 TYR A N 1
ATOM 1733 C CA . TYR A 1 210 ? 12.742 -26.188 -7.77 1 98.56 210 TYR A CA 1
ATOM 1734 C C . TYR A 1 210 ? 11.641 -25.141 -7.902 1 98.56 210 TYR A C 1
ATOM 1736 O O . TYR A 1 210 ? 11.766 -24.188 -8.664 1 98.56 210 TYR A O 1
ATOM 1744 N N . MET A 1 211 ? 10.594 -25.453 -7.223 1 98.38 211 MET A N 1
ATOM 1745 C CA . MET A 1 211 ? 9.531 -24.484 -7.023 1 98.38 211 MET A CA 1
ATOM 1746 C C . MET A 1 211 ? 9.336 -24.188 -5.539 1 98.38 211 MET A C 1
ATOM 1748 O O . MET A 1 211 ? 9.523 -25.062 -4.695 1 98.38 211 MET A O 1
ATOM 1752 N N . TYR A 1 212 ? 9.047 -22.953 -5.258 1 98.5 212 TYR A N 1
ATOM 1753 C CA . TYR A 1 212 ? 8.578 -22.609 -3.916 1 98.5 212 TYR A CA 1
ATOM 1754 C C . TYR A 1 212 ? 7.355 -21.719 -3.971 1 98.5 212 TYR A C 1
ATOM 1756 O O . TYR A 1 212 ? 7.016 -21.188 -5.031 1 98.5 212 TYR A O 1
ATOM 1764 N N . GLN A 1 213 ? 6.66 -21.75 -2.902 1 97.75 213 GLN A N 1
ATOM 1765 C CA . GLN A 1 213 ? 5.504 -20.875 -2.688 1 97.75 213 GLN A CA 1
ATOM 1766 C C . GLN A 1 213 ? 5.754 -19.906 -1.536 1 97.75 213 GLN A C 1
ATOM 1768 O O . GLN A 1 213 ? 5.816 -20.312 -0.375 1 97.75 213 GLN A O 1
ATOM 1773 N N . SER A 1 214 ? 5.852 -18.609 -1.913 1 96.5 214 SER A N 1
ATOM 1774 C CA . SER A 1 214 ? 6.082 -17.641 -0.853 1 96.5 214 SER A CA 1
ATOM 1775 C C . SER A 1 214 ? 4.812 -17.359 -0.057 1 96.5 214 SER A C 1
ATOM 1777 O O . SER A 1 214 ? 4.871 -16.969 1.108 1 96.5 214 SER A O 1
ATOM 1779 N N . GLY A 1 215 ? 3.65 -17.578 -0.686 1 92.38 215 GLY A N 1
ATOM 1780 C CA . GLY A 1 215 ? 2.4 -17.609 0.054 1 92.38 215 GLY A CA 1
ATOM 1781 C C . GLY A 1 215 ? 1.642 -16.297 0.024 1 92.38 215 GLY A C 1
ATOM 1782 O O . GLY A 1 215 ? 2.008 -15.383 -0.715 1 92.38 215 GLY A O 1
ATOM 1783 N N . HIS A 1 216 ? 0.583 -16.234 0.881 1 91 216 HIS A N 1
ATOM 1784 C CA . HIS A 1 216 ? -0.439 -15.203 0.772 1 91 216 HIS A CA 1
ATOM 1785 C C . HIS A 1 216 ? -0.629 -14.477 2.098 1 91 216 HIS A C 1
ATOM 1787 O O . HIS A 1 216 ? -1.629 -13.781 2.291 1 91 216 HIS A O 1
ATOM 1793 N N . ASN A 1 217 ? 0.239 -14.664 3.029 1 93.06 217 ASN A N 1
ATOM 1794 C CA . ASN A 1 217 ? 0.115 -14.008 4.328 1 93.06 217 ASN A CA 1
ATOM 1795 C C . ASN A 1 217 ? 0.873 -12.688 4.359 1 93.06 217 ASN A C 1
ATOM 1797 O O . ASN A 1 217 ? 2.064 -12.641 4.055 1 93.06 217 ASN A O 1
ATOM 1801 N N . ILE A 1 218 ? 0.219 -11.688 4.793 1 93.44 218 ILE A N 1
ATOM 1802 C CA . ILE A 1 218 ? 0.803 -10.352 4.766 1 93.44 218 ILE A CA 1
ATOM 1803 C C . ILE A 1 218 ? 2.027 -10.305 5.676 1 93.44 218 ILE A C 1
ATOM 1805 O O . ILE A 1 218 ? 2.992 -9.586 5.395 1 93.44 218 ILE A O 1
ATOM 1809 N N . GLU A 1 219 ? 2.045 -11.094 6.699 1 92.75 219 GLU A N 1
ATOM 1810 C CA . GLU A 1 219 ? 3.107 -11.07 7.699 1 92.75 219 GLU A CA 1
ATOM 1811 C C . GLU A 1 219 ? 4.383 -11.711 7.164 1 92.75 219 GLU A C 1
ATOM 1813 O O . GLU A 1 219 ? 5.461 -11.523 7.73 1 92.75 219 GLU A O 1
ATOM 1818 N N . TYR A 1 220 ? 4.312 -12.453 6.055 1 95.38 220 TYR A N 1
ATOM 1819 C CA . TYR A 1 220 ? 5.453 -13.25 5.625 1 95.38 220 TYR A CA 1
ATOM 1820 C C . TYR A 1 220 ? 5.859 -12.898 4.199 1 95.38 220 TYR A C 1
ATOM 1822 O O . TYR A 1 220 ? 6.367 -13.75 3.463 1 95.38 220 TYR A O 1
ATOM 1830 N N . GLN A 1 221 ? 5.68 -11.719 3.844 1 94.81 221 GLN A N 1
ATOM 1831 C CA . GLN A 1 221 ? 5.992 -11.32 2.477 1 94.81 221 GLN A CA 1
ATOM 1832 C C . GLN A 1 221 ? 7.492 -11.391 2.213 1 94.81 221 GLN A C 1
ATOM 1834 O O . GLN A 1 221 ? 7.922 -11.516 1.063 1 94.81 221 GLN A O 1
ATOM 1839 N N . TYR A 1 222 ? 8.312 -11.391 3.309 1 96.94 222 TYR A N 1
ATOM 1840 C CA . TYR A 1 222 ? 9.766 -11.5 3.188 1 96.94 222 TYR A CA 1
ATOM 1841 C C . TYR A 1 222 ? 10.164 -12.867 2.641 1 96.94 222 TYR A C 1
ATOM 1843 O O . TYR A 1 222 ? 11.289 -13.039 2.154 1 96.94 222 TYR A O 1
ATOM 1851 N N . MET A 1 223 ? 9.305 -13.828 2.629 1 98.19 223 MET A N 1
ATOM 1852 C CA . MET A 1 223 ? 9.594 -15.172 2.137 1 98.19 223 MET A CA 1
ATOM 1853 C C . MET A 1 223 ? 9.773 -15.164 0.623 1 98.19 223 MET A C 1
ATOM 1855 O O . MET A 1 223 ? 10.336 -16.109 0.059 1 98.19 223 MET A O 1
ATOM 1859 N N . ALA A 1 224 ? 9.289 -14.086 -0.009 1 98.19 224 ALA A N 1
ATOM 1860 C CA . ALA A 1 224 ? 9.516 -13.953 -1.446 1 98.19 224 ALA A CA 1
ATOM 1861 C C . ALA A 1 224 ? 11 -14 -1.777 1 98.19 224 ALA A C 1
ATOM 1863 O O . ALA A 1 224 ? 11.414 -14.672 -2.727 1 98.19 224 ALA A O 1
ATOM 1864 N N . TYR A 1 225 ? 11.805 -13.305 -0.946 1 98.5 225 TYR A N 1
ATOM 1865 C CA . TYR A 1 225 ? 13.219 -13.273 -1.28 1 98.5 225 TYR A CA 1
ATOM 1866 C C . TYR A 1 225 ? 14.016 -14.234 -0.403 1 98.5 225 TYR A C 1
ATOM 1868 O O . TYR A 1 225 ? 15.031 -14.781 -0.831 1 98.5 225 TYR A O 1
ATOM 1876 N N . THR A 1 226 ? 13.562 -14.594 0.819 1 98.5 226 THR A N 1
ATOM 1877 C CA . THR A 1 226 ? 14.328 -15.5 1.664 1 98.5 226 THR A CA 1
ATOM 1878 C C . THR A 1 226 ? 14.273 -16.922 1.121 1 98.5 226 THR A C 1
ATOM 1880 O O . THR A 1 226 ? 15.281 -17.641 1.134 1 98.5 226 THR A O 1
ATOM 1883 N N . LEU A 1 227 ? 13.109 -17.344 0.589 1 98.75 227 LEU A N 1
ATOM 1884 C CA . LEU A 1 227 ? 13.008 -18.688 0.009 1 98.75 227 LEU A CA 1
ATOM 1885 C C . LEU A 1 227 ? 13.727 -18.75 -1.334 1 98.75 227 LEU A C 1
ATOM 1887 O O . LEU A 1 227 ? 14.289 -19.781 -1.693 1 98.75 227 LEU A O 1
ATOM 1891 N N . ALA A 1 228 ? 13.664 -17.641 -2.057 1 98.62 228 ALA A N 1
ATOM 1892 C CA . ALA A 1 228 ? 14.445 -17.594 -3.287 1 98.62 228 ALA A CA 1
ATOM 1893 C C . ALA A 1 228 ? 15.922 -17.859 -3.01 1 98.62 228 ALA A C 1
ATOM 1895 O O . ALA A 1 228 ? 16.547 -18.672 -3.688 1 98.62 228 ALA A O 1
ATOM 1896 N N . GLU A 1 229 ? 16.438 -17.172 -1.999 1 98.25 229 GLU A N 1
ATOM 1897 C CA . GLU A 1 229 ? 17.828 -17.359 -1.601 1 98.25 229 GLU A CA 1
ATOM 1898 C C . GLU A 1 229 ? 18.109 -18.797 -1.193 1 98.25 229 GLU A C 1
ATOM 1900 O O . GLU A 1 229 ? 19.109 -19.391 -1.597 1 98.25 229 GLU A O 1
ATOM 1905 N N . LYS A 1 230 ? 17.234 -19.328 -0.468 1 98.19 230 LYS A N 1
ATOM 1906 C CA . LYS A 1 230 ? 17.391 -20.672 0.05 1 98.19 230 LYS A CA 1
ATOM 1907 C C . LYS A 1 230 ? 17.406 -21.703 -1.083 1 98.19 230 LYS A C 1
ATOM 1909 O O . LYS A 1 230 ? 18.328 -22.516 -1.167 1 98.19 230 LYS A O 1
ATOM 1914 N N . PHE A 1 231 ? 16.484 -21.688 -1.96 1 98.31 231 PHE A N 1
ATOM 1915 C CA . PHE A 1 231 ? 16.391 -22.672 -3.027 1 98.31 231 PHE A CA 1
ATOM 1916 C C . PHE A 1 231 ? 17.484 -22.469 -4.062 1 98.31 231 PHE A C 1
ATOM 1918 O O . PHE A 1 231 ? 17.984 -23.422 -4.645 1 98.31 231 PHE A O 1
ATOM 1925 N N . ASN A 1 232 ? 17.797 -21.234 -4.266 1 97.56 232 ASN A N 1
ATOM 1926 C CA . ASN A 1 232 ? 18.906 -20.953 -5.168 1 97.56 232 ASN A CA 1
ATOM 1927 C C . ASN A 1 232 ? 20.203 -21.547 -4.652 1 97.56 232 ASN A C 1
ATOM 1929 O O . ASN A 1 232 ? 21.078 -21.922 -5.438 1 97.56 232 ASN A O 1
ATOM 1933 N N . SER A 1 233 ? 20.312 -21.641 -3.344 1 97.06 233 SER A N 1
ATOM 1934 C CA . SER A 1 233 ? 21.547 -22.156 -2.734 1 97.06 233 SER A CA 1
ATOM 1935 C C . SER A 1 233 ? 21.453 -23.656 -2.488 1 97.06 233 SER A C 1
ATOM 1937 O O . SER A 1 233 ? 22.422 -24.281 -2.043 1 97.06 233 SER A O 1
ATOM 1939 N N . THR A 1 234 ? 20.359 -24.25 -2.795 1 97.38 234 THR A N 1
ATOM 1940 C CA . THR A 1 234 ? 20.125 -25.672 -2.547 1 97.38 234 THR A CA 1
ATOM 1941 C C . THR A 1 234 ? 20.938 -26.531 -3.512 1 97.38 234 THR A C 1
ATOM 1943 O O . THR A 1 234 ? 21.016 -26.234 -4.703 1 97.38 234 THR A O 1
ATOM 1946 N N . ILE A 1 235 ? 21.547 -27.578 -2.967 1 96.81 235 ILE A N 1
ATOM 1947 C CA . ILE A 1 235 ? 22.297 -28.547 -3.764 1 96.81 235 ILE A CA 1
ATOM 1948 C C . ILE A 1 235 ? 21.484 -29.828 -3.914 1 96.81 235 ILE A C 1
ATOM 1950 O O . ILE A 1 235 ? 20.953 -30.359 -2.932 1 96.81 235 ILE A O 1
ATOM 1954 N N . PRO A 1 236 ? 21.453 -30.484 -5.152 1 97.25 236 PRO A N 1
ATOM 1955 C CA . PRO A 1 236 ? 22.078 -30.016 -6.391 1 97.25 236 PRO A CA 1
ATOM 1956 C C . PRO A 1 236 ? 21.406 -28.75 -6.941 1 97.25 236 PRO A C 1
ATOM 1958 O O . PRO A 1 236 ? 20.234 -28.516 -6.672 1 97.25 236 PRO A O 1
ATOM 1961 N N . LYS A 1 237 ? 22.188 -27.906 -7.633 1 96.44 237 LYS A N 1
ATOM 1962 C CA . LYS A 1 237 ? 21.641 -26.672 -8.195 1 96.44 237 LYS A CA 1
ATOM 1963 C C . LYS A 1 237 ? 20.656 -26.984 -9.32 1 96.44 237 LYS A C 1
ATOM 1965 O O . LYS A 1 237 ? 20.906 -27.828 -10.172 1 96.44 237 LYS A O 1
ATOM 1970 N N . ARG A 1 238 ? 19.531 -26.375 -9.312 1 97.62 238 ARG A N 1
ATOM 1971 C CA . ARG A 1 238 ? 18.5 -26.438 -10.336 1 97.62 238 ARG A CA 1
ATOM 1972 C C . ARG A 1 238 ? 17.844 -25.062 -10.531 1 97.62 238 ARG A C 1
ATOM 1974 O O . ARG A 1 238 ? 17.969 -24.188 -9.68 1 97.62 238 ARG A O 1
ATOM 1981 N N . PRO A 1 239 ? 17.203 -24.859 -11.742 1 98.12 239 PRO A N 1
ATOM 1982 C CA . PRO A 1 239 ? 16.422 -23.641 -11.883 1 98.12 239 PRO A CA 1
ATOM 1983 C C . PRO A 1 239 ? 15.391 -23.453 -10.766 1 98.12 239 PRO A C 1
ATOM 1985 O O . PRO A 1 239 ? 14.844 -24.438 -10.258 1 98.12 239 PRO A O 1
ATOM 1988 N N . VAL A 1 240 ? 15.18 -22.203 -10.305 1 98.44 240 VAL A N 1
ATOM 1989 C CA . VAL A 1 240 ? 14.273 -21.922 -9.195 1 98.44 240 VAL A CA 1
ATOM 1990 C C . VAL A 1 240 ? 13.148 -21 -9.672 1 98.44 240 VAL A C 1
ATOM 1992 O O . VAL A 1 240 ? 13.391 -20 -10.352 1 98.44 240 VAL A O 1
ATOM 1995 N N . ILE A 1 241 ? 11.914 -21.359 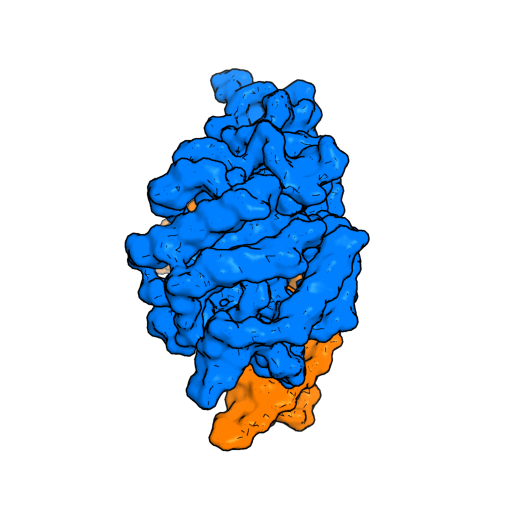-9.383 1 98.62 241 ILE A N 1
ATOM 1996 C CA . ILE A 1 241 ? 10.727 -20.562 -9.719 1 98.62 241 ILE A CA 1
ATOM 1997 C C . ILE A 1 241 ? 9.914 -20.281 -8.461 1 98.62 241 ILE A C 1
ATOM 1999 O O . ILE A 1 241 ? 9.68 -21.188 -7.652 1 98.62 241 ILE A O 1
ATOM 2003 N N . ASN A 1 242 ? 9.602 -18.984 -8.195 1 98.81 242 ASN A N 1
ATOM 2004 C CA . ASN A 1 242 ? 8.492 -18.75 -7.285 1 98.81 242 ASN A CA 1
ATOM 2005 C C . ASN A 1 242 ? 7.148 -19.062 -7.938 1 98.81 242 ASN A C 1
ATOM 2007 O O . ASN A 1 242 ? 6.668 -18.297 -8.781 1 98.81 242 ASN A O 1
ATOM 2011 N N . SER A 1 243 ? 6.59 -20.172 -7.516 1 98.56 243 SER A N 1
ATOM 2012 C CA . SER A 1 243 ? 5.473 -20.75 -8.25 1 98.56 243 SER A CA 1
ATOM 2013 C C . SER A 1 243 ? 4.137 -20.219 -7.754 1 98.56 243 SER A C 1
ATOM 2015 O O . SER A 1 243 ? 3.105 -20.391 -8.398 1 98.56 243 SER A O 1
ATOM 2017 N N . GLU A 1 244 ? 4.172 -19.547 -6.645 1 98.38 244 GLU A N 1
ATOM 2018 C CA . GLU A 1 244 ? 2.904 -19.062 -6.105 1 98.38 244 GLU A CA 1
ATOM 2019 C C . GLU A 1 244 ? 3.127 -17.984 -5.055 1 98.38 244 GLU A C 1
ATOM 2021 O O . GLU A 1 244 ? 3.041 -18.25 -3.855 1 98.38 244 GLU A O 1
ATOM 2026 N N . PRO A 1 245 ? 3.375 -16.75 -5.449 1 97.94 245 PRO A N 1
ATOM 2027 C CA . PRO A 1 245 ? 3.365 -15.617 -4.512 1 97.94 245 PRO A CA 1
ATOM 2028 C C . PRO A 1 245 ? 1.955 -15.117 -4.207 1 97.94 245 PRO A C 1
ATOM 2030 O O . PRO A 1 245 ? 0.972 -15.75 -4.598 1 97.94 245 PRO A O 1
ATOM 2033 N N . CYS A 1 246 ? 1.871 -14.07 -3.436 1 97.12 246 CYS A N 1
ATOM 2034 C CA . CYS A 1 246 ? 0.557 -13.5 -3.164 1 97.12 246 CYS A CA 1
ATOM 2035 C C . CYS A 1 246 ? -0.125 -13.062 -4.457 1 97.12 246 CYS A C 1
ATOM 2037 O O . CYS A 1 246 ? 0.539 -12.617 -5.395 1 97.12 246 CYS A O 1
ATOM 2039 N N . TYR A 1 247 ? -1.438 -13.227 -4.492 1 97.38 247 TYR A N 1
ATOM 2040 C CA . TYR A 1 247 ? -2.217 -12.914 -5.684 1 97.38 247 TYR A CA 1
ATOM 2041 C C . TYR A 1 247 ? -2.748 -11.484 -5.629 1 97.38 247 TYR A C 1
ATOM 2043 O O . TYR A 1 247 ? -3.055 -10.969 -4.551 1 97.38 247 TYR A O 1
ATOM 2051 N N . GLU A 1 248 ? -2.807 -10.875 -6.797 1 98 248 GLU A N 1
ATOM 2052 C CA . GLU A 1 248 ? -3.363 -9.531 -6.883 1 98 248 GLU A CA 1
ATOM 2053 C C . GLU A 1 248 ? -4.812 -9.5 -6.406 1 98 248 GLU A C 1
ATOM 2055 O O . GLU A 1 248 ? -5.641 -10.289 -6.871 1 98 248 GLU A O 1
ATOM 2060 N N . LEU A 1 249 ? -5.109 -8.633 -5.395 1 97.12 249 LEU A N 1
ATOM 2061 C CA . LEU A 1 249 ? -6.406 -8.32 -4.801 1 97.12 249 LEU A CA 1
ATOM 2062 C C . LEU A 1 249 ? -6.938 -9.5 -4 1 97.12 249 LEU A C 1
ATOM 2064 O O . LEU A 1 249 ? -8.141 -9.586 -3.734 1 97.12 249 LEU A O 1
ATOM 2068 N N . MET A 1 250 ? -6.051 -10.438 -3.68 1 95.69 250 MET A N 1
ATOM 2069 C CA . MET A 1 250 ? -6.387 -11.484 -2.713 1 95.69 250 MET A CA 1
ATOM 2070 C C . MET A 1 250 ? -6.305 -10.945 -1.286 1 95.69 250 MET A C 1
ATOM 2072 O O . MET A 1 250 ? -5.438 -10.125 -0.976 1 95.69 250 MET A O 1
ATOM 2076 N N . GLY A 1 251 ? -7.188 -11.398 -0.422 1 93 251 GLY A N 1
ATOM 2077 C CA . GLY A 1 251 ? -7.113 -11.047 0.988 1 93 251 GLY A CA 1
ATOM 2078 C C . GLY A 1 251 ? -5.859 -11.562 1.664 1 93 251 GLY A C 1
ATOM 2079 O O . GLY A 1 251 ? -5.242 -12.523 1.196 1 93 251 GLY A O 1
ATOM 2080 N N . TYR A 1 2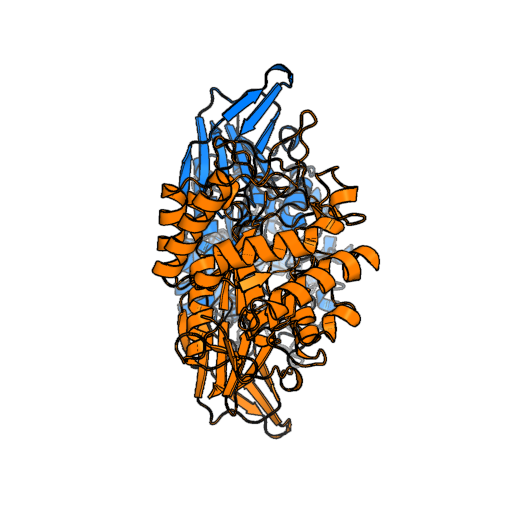52 ? -5.344 -10.969 2.775 1 91.31 252 TYR A N 1
ATOM 2081 C CA . TYR A 1 252 ? -4.098 -11.25 3.479 1 91.31 252 TYR A CA 1
ATOM 2082 C C . TYR A 1 252 ? -4.148 -12.617 4.156 1 91.31 252 TYR A C 1
ATOM 2084 O O . TYR A 1 252 ? -3.115 -13.141 4.582 1 91.31 252 TYR A O 1
ATOM 2092 N N . SER A 1 253 ? -5.227 -13.266 4.223 1 81.06 253 SER A N 1
ATOM 2093 C CA . SER A 1 253 ? -5.426 -14.539 4.902 1 81.06 253 SER A CA 1
ATOM 2094 C C . SER A 1 253 ? -5.617 -14.344 6.402 1 81.06 253 SER A C 1
ATOM 2096 O O . SER A 1 253 ? -5.391 -13.25 6.926 1 81.06 253 SER A O 1
ATOM 2098 N N . ARG A 1 254 ? -6.055 -15.359 7.238 1 81.19 254 ARG A N 1
ATOM 2099 C CA . ARG A 1 254 ? -6.188 -15.438 8.688 1 81.19 254 ARG A CA 1
ATOM 2100 C C . ARG A 1 254 ? -7.098 -14.336 9.219 1 81.19 254 ARG A C 1
ATOM 2102 O O . ARG A 1 254 ? -6.816 -13.734 10.258 1 81.19 254 ARG A O 1
ATOM 2109 N N . ARG A 1 255 ? -7.992 -13.859 8.398 1 80.81 255 ARG A N 1
ATOM 2110 C CA . ARG A 1 255 ? -9.055 -12.93 8.773 1 80.81 255 ARG A CA 1
ATOM 2111 C C . ARG A 1 255 ? -8.5 -11.523 8.977 1 80.81 255 ARG A C 1
ATOM 2113 O O . ARG A 1 255 ? -9.086 -10.719 9.703 1 80.81 255 ARG A O 1
ATOM 2120 N N . VAL A 1 256 ? -7.27 -11.344 8.477 1 88.5 256 VAL A N 1
ATOM 2121 C CA . VAL A 1 256 ? -6.738 -9.984 8.484 1 88.5 256 VAL A CA 1
ATOM 2122 C C . VAL A 1 256 ? -7.383 -9.172 7.363 1 88.5 256 VAL A C 1
ATOM 2124 O O . VAL A 1 256 ? -7.426 -9.609 6.211 1 88.5 256 VAL A O 1
ATOM 2127 N N . TYR A 1 257 ? -7.91 -8.047 7.664 1 92.19 257 TYR A N 1
ATOM 2128 C CA . TYR A 1 257 ? -8.609 -7.219 6.688 1 92.19 257 TYR A CA 1
ATOM 2129 C C . TYR A 1 257 ? -7.629 -6.547 5.738 1 92.19 257 TYR A C 1
ATOM 2131 O O . TYR A 1 257 ? -6.648 -5.938 6.18 1 92.19 257 TYR A O 1
ATOM 2139 N N . GLY A 1 258 ? -7.938 -6.703 4.516 1 93.62 258 GLY A N 1
ATOM 2140 C CA . GLY A 1 258 ? -7.141 -6.07 3.475 1 93.62 258 GLY A CA 1
ATOM 2141 C C . GLY A 1 258 ? -6.879 -6.98 2.289 1 93.62 258 GLY A C 1
ATOM 2142 O O . GLY A 1 258 ? -7.254 -8.156 2.305 1 93.62 258 GLY A O 1
ATOM 2143 N N . ARG A 1 259 ? -6.281 -6.469 1.206 1 95.75 259 ARG A N 1
ATOM 2144 C CA . ARG A 1 259 ? -5.977 -7.191 -0.025 1 95.75 259 ARG A CA 1
ATOM 2145 C C . ARG A 1 259 ? -4.602 -6.805 -0.56 1 95.75 259 ARG A C 1
ATOM 2147 O O . ARG A 1 259 ? -4.141 -5.68 -0.351 1 95.75 259 ARG A O 1
ATOM 2154 N N . PHE A 1 260 ? -3.961 -7.699 -1.172 1 97 260 PHE A N 1
ATOM 2155 C CA . PHE A 1 260 ? -2.701 -7.395 -1.84 1 97 260 PHE A CA 1
ATOM 2156 C C . PHE A 1 260 ? -2.936 -6.531 -3.07 1 97 260 PHE A C 1
ATOM 2158 O O . PHE A 1 260 ? -3.738 -6.879 -3.939 1 97 260 PHE A O 1
ATOM 2165 N N . SER A 1 261 ? -2.211 -5.414 -3.135 1 96.81 261 SER A N 1
ATOM 2166 C CA . SER A 1 261 ? -2.352 -4.461 -4.234 1 96.81 261 SER A CA 1
ATOM 2167 C C . SER A 1 261 ? -1.465 -4.844 -5.414 1 96.81 261 SER A C 1
ATOM 2169 O O . SER A 1 261 ? -0.662 -5.773 -5.316 1 96.81 261 SER A O 1
ATOM 2171 N N . ARG A 1 262 ? -1.645 -4.148 -6.539 1 97.62 262 ARG A N 1
ATOM 2172 C CA . ARG A 1 262 ? -0.775 -4.234 -7.707 1 97.62 262 ARG A CA 1
ATOM 2173 C C . ARG A 1 262 ? 0.69 -4.082 -7.312 1 97.62 262 ARG A C 1
ATOM 2175 O O . ARG A 1 262 ? 1.54 -4.863 -7.746 1 97.62 262 ARG A O 1
ATOM 2182 N N . GLU A 1 263 ? 0.94 -3.111 -6.449 1 97.38 263 GLU A N 1
ATOM 2183 C CA . GLU A 1 263 ? 2.303 -2.836 -6 1 97.38 263 GLU A CA 1
ATOM 2184 C C . GLU A 1 263 ? 2.854 -3.988 -5.168 1 97.38 263 GLU A C 1
ATOM 2186 O O . GLU A 1 263 ? 4.035 -4.32 -5.266 1 97.38 263 GLU A O 1
ATOM 2191 N N . ASP A 1 264 ? 2.033 -4.543 -4.387 1 97.5 264 ASP A N 1
ATOM 2192 C CA . ASP A 1 264 ? 2.457 -5.656 -3.545 1 97.5 264 ASP A CA 1
ATOM 2193 C C . ASP A 1 264 ? 2.912 -6.844 -4.391 1 97.5 264 ASP A C 1
ATOM 2195 O O . ASP A 1 264 ? 3.975 -7.418 -4.145 1 97.5 264 ASP A O 1
ATOM 2199 N N . VAL A 1 265 ? 2.104 -7.184 -5.359 1 98.38 265 VAL A N 1
ATOM 2200 C CA . VAL A 1 265 ? 2.422 -8.375 -6.141 1 98.38 265 VAL A CA 1
ATOM 2201 C C . VAL A 1 265 ? 3.629 -8.094 -7.035 1 98.38 265 VAL A C 1
ATOM 2203 O O . VAL A 1 265 ? 4.438 -8.984 -7.297 1 98.38 265 VAL A O 1
ATOM 2206 N N . ARG A 1 266 ? 3.73 -6.863 -7.543 1 98.31 266 ARG A N 1
ATOM 2207 C CA . ARG A 1 266 ? 4.91 -6.473 -8.305 1 98.31 266 ARG A CA 1
ATOM 2208 C C . ARG A 1 266 ? 6.172 -6.578 -7.457 1 98.31 266 ARG A C 1
ATOM 2210 O O . ARG A 1 266 ? 7.195 -7.086 -7.922 1 98.31 266 ARG A O 1
ATOM 2217 N N . ARG A 1 267 ? 6.109 -6.113 -6.203 1 98.44 267 ARG A N 1
ATOM 2218 C CA . ARG A 1 267 ? 7.227 -6.164 -5.266 1 98.44 267 ARG A CA 1
ATOM 2219 C C . ARG A 1 267 ? 7.711 -7.594 -5.07 1 98.44 267 ARG A C 1
ATOM 2221 O O . ARG A 1 267 ? 8.906 -7.871 -5.18 1 98.44 267 ARG A O 1
ATOM 2228 N N . VAL A 1 268 ? 6.793 -8.508 -4.863 1 98.38 268 VAL A N 1
ATOM 2229 C CA . VAL A 1 268 ? 7.148 -9.898 -4.594 1 98.38 268 VAL A CA 1
ATOM 2230 C C . VAL A 1 268 ? 7.809 -10.516 -5.828 1 98.38 268 VAL A C 1
ATOM 2232 O O . VAL A 1 268 ? 8.742 -11.312 -5.707 1 98.38 268 VAL A O 1
ATOM 2235 N N . ALA A 1 269 ? 7.336 -10.117 -6.953 1 98.75 269 ALA A N 1
ATOM 2236 C CA . ALA A 1 269 ? 7.895 -10.656 -8.188 1 98.75 269 ALA A CA 1
ATOM 2237 C C . ALA A 1 269 ? 9.352 -10.242 -8.359 1 98.75 269 ALA A C 1
ATOM 2239 O O . ALA A 1 269 ? 10.227 -11.086 -8.555 1 98.75 269 ALA A O 1
ATOM 2240 N N . TRP A 1 270 ? 9.625 -8.977 -8.219 1 98.88 270 TRP A N 1
ATOM 2241 C CA . TRP A 1 270 ? 10.977 -8.461 -8.422 1 98.88 270 TRP A CA 1
ATOM 2242 C C . TRP A 1 270 ? 11.914 -8.953 -7.32 1 98.88 270 TRP A C 1
ATOM 2244 O O . TRP A 1 270 ? 13.055 -9.328 -7.594 1 98.88 270 TRP A O 1
ATOM 2254 N N . GLN A 1 271 ? 11.438 -8.961 -6.105 1 98.88 271 GLN A N 1
ATOM 2255 C CA . GLN A 1 271 ? 12.258 -9.445 -5 1 98.88 271 GLN A CA 1
ATOM 2256 C C . GLN A 1 271 ? 12.602 -10.922 -5.172 1 98.88 271 GLN A C 1
ATOM 2258 O O . GLN A 1 271 ? 13.719 -11.352 -4.855 1 98.88 271 GLN A O 1
ATOM 2263 N N . SER A 1 272 ? 11.648 -11.703 -5.648 1 98.88 272 SER A N 1
ATOM 2264 C CA . SER A 1 272 ? 11.906 -13.109 -5.914 1 98.88 272 SER A CA 1
ATOM 2265 C C . SER A 1 272 ? 12.992 -13.281 -6.969 1 98.88 272 SER A C 1
ATOM 2267 O O . SER A 1 272 ? 13.984 -13.984 -6.742 1 98.88 272 SER A O 1
ATOM 2269 N N . VAL A 1 273 ? 12.836 -12.609 -8.078 1 98.88 273 VAL A N 1
ATOM 2270 C CA . VAL A 1 273 ? 13.695 -12.781 -9.242 1 98.88 273 VAL A CA 1
ATOM 2271 C C . VAL A 1 273 ? 15.109 -12.305 -8.914 1 98.88 273 VAL A C 1
ATOM 2273 O O . VAL A 1 273 ? 16.094 -12.992 -9.211 1 98.88 273 VAL A O 1
ATOM 2276 N N . PHE A 1 274 ? 15.234 -11.195 -8.211 1 98.88 274 PHE A N 1
ATOM 2277 C CA . PHE A 1 274 ? 16.547 -10.633 -7.926 1 98.88 274 PHE A CA 1
ATOM 2278 C C . PHE A 1 274 ? 17.219 -11.359 -6.77 1 98.88 274 PHE A C 1
ATOM 2280 O O . PHE A 1 274 ? 18.391 -11.133 -6.48 1 98.88 274 PHE A O 1
ATOM 2287 N N . SER A 1 275 ? 16.5 -12.297 -6.125 1 98.81 275 SER A N 1
ATOM 2288 C CA . SER A 1 275 ? 17.062 -13.016 -4.984 1 98.81 275 SER A CA 1
ATOM 2289 C C . SER A 1 275 ? 17.375 -14.461 -5.34 1 98.81 275 SER A C 1
ATOM 2291 O O . SER A 1 275 ? 17.797 -15.242 -4.477 1 98.81 275 SER A O 1
ATOM 2293 N N . GLY A 1 276 ? 17.125 -14.812 -6.559 1 98.38 276 GLY A N 1
ATOM 2294 C CA . GLY A 1 276 ? 17.594 -16.125 -6.961 1 98.38 276 GLY A CA 1
ATOM 2295 C C . GLY A 1 276 ? 16.531 -16.953 -7.676 1 98.38 276 GLY A C 1
ATOM 2296 O O . GLY A 1 276 ? 16.844 -17.984 -8.266 1 98.38 276 GLY A O 1
ATOM 2297 N N . ALA A 1 277 ? 15.297 -16.578 -7.609 1 98.5 277 ALA A N 1
ATOM 2298 C CA . ALA A 1 277 ? 14.258 -17.219 -8.406 1 98.5 277 ALA A CA 1
ATOM 2299 C C . ALA A 1 277 ? 14.188 -16.609 -9.805 1 98.5 277 ALA A C 1
ATOM 2301 O O . ALA A 1 277 ? 13.117 -16.172 -10.25 1 98.5 277 ALA A O 1
ATOM 2302 N N . ASN A 1 278 ? 15.305 -16.656 -10.484 1 98.19 278 ASN A N 1
ATOM 2303 C CA . ASN A 1 278 ? 15.43 -15.898 -11.719 1 98.19 278 ASN A CA 1
ATOM 2304 C C . ASN A 1 278 ? 15.164 -16.781 -12.945 1 98.19 278 ASN A C 1
ATOM 2306 O O . ASN A 1 278 ? 15.422 -16.359 -14.078 1 98.19 278 ASN A O 1
ATOM 2310 N N . ALA A 1 279 ? 14.664 -18.047 -12.727 1 98.38 279 ALA A N 1
ATOM 2311 C CA . ALA A 1 279 ? 14.266 -18.891 -13.844 1 98.38 279 ALA A CA 1
ATOM 2312 C C . ALA A 1 279 ? 12.805 -18.672 -14.219 1 98.38 279 ALA A C 1
ATOM 2314 O O . ALA A 1 279 ? 12.375 -19.016 -15.32 1 98.38 279 ALA A O 1
ATOM 2315 N N . GLY A 1 280 ? 12.07 -18.188 -13.258 1 98.5 280 GLY A N 1
ATOM 2316 C CA . GLY A 1 280 ? 10.664 -17.953 -13.547 1 98.5 280 GLY A CA 1
ATOM 2317 C C . GLY A 1 280 ? 9.891 -17.391 -12.367 1 98.5 280 GLY A C 1
ATOM 2318 O O . GLY A 1 280 ? 10.375 -17.422 -11.234 1 98.5 280 GLY A O 1
ATOM 2319 N N . ILE A 1 281 ? 8.719 -16.875 -12.625 1 98.81 281 ILE A N 1
ATOM 2320 C CA . ILE A 1 281 ? 7.793 -16.328 -11.641 1 98.81 281 ILE A CA 1
ATOM 2321 C C . ILE A 1 281 ? 6.355 -16.625 -12.055 1 98.81 281 ILE A C 1
ATOM 2323 O O . ILE A 1 281 ? 6.059 -16.766 -13.242 1 98.81 281 ILE A O 1
ATOM 2327 N N . THR A 1 282 ? 5.516 -16.781 -11.055 1 98.88 282 THR A N 1
ATOM 2328 C CA . THR A 1 282 ? 4.102 -17.047 -11.32 1 98.88 282 THR A CA 1
ATOM 2329 C C . THR A 1 282 ? 3.236 -15.906 -10.789 1 98.88 282 THR A C 1
ATOM 2331 O O . THR A 1 282 ? 3.42 -15.453 -9.656 1 98.88 282 THR A O 1
ATOM 2334 N N . TYR A 1 283 ? 2.395 -15.391 -11.648 1 98.69 283 TYR A N 1
ATOM 2335 C CA . TYR A 1 283 ? 1.373 -14.414 -11.281 1 98.69 283 TYR A CA 1
ATOM 2336 C C . TYR A 1 283 ? 0.092 -15.102 -10.836 1 98.69 283 TYR A C 1
ATOM 2338 O O . TYR A 1 283 ? -0.125 -16.281 -11.141 1 98.69 283 TYR A O 1
ATOM 2346 N N . GLY A 1 284 ? -0.707 -14.414 -10.109 1 98.31 284 GLY A N 1
ATOM 2347 C CA . GLY A 1 284 ? -2.049 -14.844 -9.75 1 98.31 284 GLY A CA 1
ATOM 2348 C C . GLY A 1 284 ? -2.988 -13.688 -9.461 1 98.31 284 GLY A C 1
ATOM 2349 O O . GLY A 1 284 ? -2.561 -12.648 -8.961 1 98.31 284 GLY A O 1
ATOM 2350 N N . ALA A 1 285 ? -4.184 -13.867 -9.789 1 97.75 285 ALA A N 1
ATOM 2351 C CA . ALA A 1 285 ? -5.242 -12.906 -9.5 1 97.75 285 ALA A CA 1
ATOM 2352 C C . ALA A 1 285 ? -6.391 -13.562 -8.742 1 97.75 285 ALA A C 1
ATOM 2354 O O . ALA A 1 285 ? -6.793 -14.688 -9.07 1 97.75 285 ALA A O 1
ATOM 2355 N N . HIS A 1 286 ? -6.875 -12.844 -7.715 1 95.88 286 HIS A N 1
ATOM 2356 C CA . HIS A 1 286 ? -8.008 -13.383 -6.973 1 95.88 286 HIS A CA 1
ATOM 2357 C C . HIS A 1 286 ? -9.273 -13.391 -7.828 1 95.88 286 HIS A C 1
ATOM 2359 O O . HIS A 1 286 ? -9.852 -12.336 -8.094 1 95.88 286 HIS A O 1
ATOM 2365 N N . GLY A 1 287 ? -9.656 -14.523 -8.203 1 96.25 287 GLY A N 1
ATOM 2366 C CA . GLY A 1 287 ? -10.773 -14.734 -9.102 1 96.25 287 GLY A CA 1
ATOM 2367 C C . GLY A 1 287 ? -10.445 -15.672 -10.25 1 96.25 287 GLY A C 1
ATOM 2368 O O . GLY A 1 287 ? -11.344 -16.266 -10.844 1 96.25 287 GLY A O 1
ATOM 2369 N N . ILE A 1 288 ? -9.141 -15.797 -10.539 1 98.06 288 ILE A N 1
ATOM 2370 C CA . ILE A 1 288 ? -8.734 -16.625 -11.672 1 98.06 288 ILE A CA 1
ATOM 2371 C C . ILE A 1 288 ? -8.484 -18.062 -11.203 1 98.06 288 ILE A C 1
ATOM 2373 O O . ILE A 1 288 ? -9.023 -19 -11.773 1 98.06 288 ILE A O 1
ATOM 2377 N N . TRP A 1 289 ? -7.707 -18.266 -10.125 1 95.5 289 TRP A N 1
ATOM 2378 C CA . TRP A 1 289 ? -7.301 -19.625 -9.75 1 95.5 289 TRP A CA 1
ATOM 2379 C C . TRP A 1 289 ? -8.516 -20.484 -9.445 1 95.5 289 TRP A C 1
ATOM 2381 O O . TRP A 1 289 ? -8.547 -21.672 -9.812 1 95.5 289 TRP A O 1
ATOM 2391 N N . SER A 1 290 ? -9.586 -19.891 -8.805 1 95.12 290 SER A N 1
ATOM 2392 C CA . SER A 1 290 ? -10.789 -20.641 -8.453 1 95.12 290 SER A CA 1
ATOM 2393 C C . SER A 1 290 ? -11.812 -20.594 -9.578 1 95.12 290 SER A C 1
ATOM 2395 O O . SER A 1 290 ? -12.836 -21.281 -9.523 1 95.12 290 SER A O 1
ATOM 2397 N N . TRP A 1 291 ? -11.547 -19.734 -10.586 1 97.31 291 TRP A N 1
ATOM 2398 C CA . TRP A 1 291 ? -12.438 -19.484 -11.719 1 97.31 291 TRP A CA 1
ATOM 2399 C C . TRP A 1 291 ? -13.805 -19.016 -11.234 1 97.31 291 TRP A C 1
ATOM 2401 O O . TRP A 1 291 ? -14.828 -19.625 -11.555 1 97.31 291 TRP A O 1
ATOM 2411 N N . HIS A 1 292 ? -13.828 -17.875 -10.602 1 96.06 292 HIS A N 1
ATOM 2412 C CA . HIS A 1 292 ? -15.023 -17.406 -9.906 1 96.06 292 HIS A CA 1
ATOM 2413 C C . HIS A 1 292 ? -15.961 -16.672 -10.859 1 96.06 292 HIS A C 1
ATOM 2415 O O . HIS A 1 292 ? -15.523 -15.797 -11.617 1 96.06 292 HIS A O 1
ATOM 2421 N N . ASN A 1 293 ? -17.156 -17.094 -10.836 1 94.19 293 ASN A N 1
ATOM 2422 C CA . ASN A 1 293 ? -18.281 -16.391 -11.438 1 94.19 293 ASN A CA 1
ATOM 2423 C C . ASN A 1 293 ? -19.156 -15.719 -10.375 1 94.19 293 ASN A C 1
ATOM 2425 O O . ASN A 1 293 ? -19.672 -16.391 -9.477 1 94.19 293 ASN A O 1
ATOM 2429 N N . GLU A 1 294 ? -19.344 -14.414 -10.539 1 90.12 294 GLU A N 1
ATOM 2430 C CA . GLU A 1 294 ? -20 -13.633 -9.5 1 90.12 294 GLU A CA 1
ATOM 2431 C C . GLU A 1 294 ? -21.438 -14.125 -9.266 1 90.12 294 GLU A C 1
ATOM 2433 O O . GLU A 1 294 ? -22.031 -13.836 -8.234 1 90.12 294 GLU A O 1
ATOM 2438 N N . GLN A 1 295 ? -21.969 -14.836 -10.195 1 88.56 295 GLN A N 1
ATOM 2439 C CA . GLN A 1 295 ? -23.328 -15.352 -10.078 1 88.56 295 GLN A CA 1
ATOM 2440 C C . GLN A 1 295 ? -23.359 -16.656 -9.289 1 88.56 295 GLN A C 1
ATOM 2442 O O . GLN A 1 295 ? -24.438 -17.156 -8.93 1 88.56 295 GLN A O 1
ATOM 2447 N N . LEU A 1 296 ? -22.188 -17.188 -9.039 1 88.75 296 LEU A N 1
ATOM 2448 C CA . LEU A 1 296 ? -22.094 -18.469 -8.352 1 88.75 296 LEU A CA 1
ATOM 2449 C C . LEU A 1 296 ? -21.375 -18.312 -7.016 1 88.75 296 LEU A C 1
ATOM 2451 O O . LEU A 1 296 ? -20.781 -17.266 -6.742 1 88.75 296 LEU A O 1
ATOM 2455 N N . GLU A 1 297 ? -21.438 -19.297 -6.238 1 83.69 297 GLU A N 1
ATOM 2456 C CA . GLU A 1 297 ? -20.938 -19.219 -4.867 1 83.69 297 GLU A CA 1
ATOM 2457 C C . GLU A 1 297 ? -19.438 -19.469 -4.812 1 83.69 297 GLU A C 1
ATOM 2459 O O . GLU A 1 297 ? -18.891 -20.156 -5.684 1 83.69 297 GLU A O 1
ATOM 2464 N N . PHE A 1 298 ? -18.844 -18.844 -3.889 1 85 298 PHE A N 1
ATOM 2465 C CA . PHE A 1 298 ? -17.484 -19.125 -3.445 1 85 298 PHE A CA 1
ATOM 2466 C C . PHE A 1 298 ? -17.438 -19.344 -1.938 1 85 298 PHE A C 1
ATOM 2468 O O . PHE A 1 298 ? -17.984 -18.547 -1.174 1 85 298 PHE A O 1
ATOM 2475 N N . ASP A 1 299 ? -16.906 -20.453 -1.57 1 75.88 299 ASP A N 1
ATOM 2476 C CA . ASP A 1 299 ? -16.828 -20.734 -0.141 1 75.88 299 ASP A CA 1
ATOM 2477 C C . ASP A 1 299 ? -15.617 -20.031 0.488 1 75.88 299 ASP A C 1
ATOM 2479 O O . ASP A 1 299 ? -14.5 -20.562 0.448 1 75.88 299 ASP A O 1
ATOM 2483 N N . SER A 1 300 ? -15.898 -18.938 1.126 1 67.62 300 SER A N 1
ATOM 2484 C CA . SER A 1 300 ? -14.836 -18.125 1.715 1 67.62 300 SER A CA 1
ATOM 2485 C C . SER A 1 300 ? -14.328 -18.734 3.016 1 67.62 300 SER A C 1
ATOM 2487 O O . SER A 1 300 ? -13.328 -18.281 3.574 1 67.62 300 SER A O 1
ATOM 2489 N N . SER A 1 301 ? -14.977 -19.766 3.475 1 64.44 301 SER A N 1
ATOM 2490 C CA . SER A 1 301 ? -14.586 -20.375 4.738 1 64.44 301 SER A CA 1
ATOM 2491 C C . SER A 1 301 ? -13.523 -21.453 4.527 1 64.44 301 SER A C 1
ATOM 2493 O O . SER A 1 301 ? -12.883 -21.891 5.484 1 64.44 301 SER A O 1
ATOM 2495 N N . VAL A 1 302 ? -13.391 -21.734 3.297 1 57.31 302 VAL A N 1
ATOM 2496 C CA . VAL A 1 302 ? -12.461 -22.828 3.004 1 57.31 302 VAL A CA 1
ATOM 2497 C C . VAL A 1 302 ? -11.062 -22.266 2.795 1 57.31 302 VAL A C 1
ATOM 2499 O O . VAL A 1 302 ? -10.898 -21.125 2.338 1 57.31 302 VAL A O 1
ATOM 2502 N N . GLY A 1 303 ? -10.109 -22.984 3.311 1 56.53 303 GLY A N 1
ATOM 2503 C CA . GLY A 1 303 ? -8.711 -22.609 3.146 1 56.53 303 GLY A CA 1
ATOM 2504 C C . GLY A 1 303 ? -8.266 -21.516 4.105 1 56.53 303 GLY A C 1
ATOM 2505 O O . GLY A 1 303 ? -8.453 -21.641 5.32 1 56.53 303 GLY A O 1
ATOM 2506 N N . GLU A 1 304 ? -7.586 -20.562 3.527 1 62.25 304 GLU A N 1
ATOM 2507 C CA . GLU A 1 304 ? -7.059 -19.516 4.391 1 62.25 304 GLU A CA 1
ATOM 2508 C C . GLU A 1 304 ? -8.086 -18.391 4.59 1 62.25 304 GLU A C 1
ATOM 2510 O O . GLU A 1 304 ? -7.734 -17.297 5.039 1 62.25 304 GLU A O 1
ATOM 2515 N N . ALA A 1 305 ? -9.375 -18.719 4.254 1 62.66 305 ALA A N 1
ATOM 2516 C CA . ALA A 1 305 ? -10.484 -17.797 4.484 1 62.66 305 ALA A CA 1
ATOM 2517 C C . ALA A 1 305 ? -10.242 -16.469 3.789 1 62.66 305 ALA A C 1
ATOM 2519 O O . ALA A 1 305 ? -10.203 -15.414 4.438 1 62.66 305 ALA A O 1
ATOM 2520 N N . PHE A 1 306 ? -10.156 -16.641 2.441 1 79.38 306 PHE A N 1
ATOM 2521 C CA . PHE A 1 306 ? -9.945 -15.43 1.652 1 79.38 306 PHE A CA 1
ATOM 2522 C C . PHE A 1 306 ? -11.258 -14.688 1.432 1 79.38 306 PHE A C 1
ATOM 2524 O O . PHE A 1 306 ? -12.336 -15.289 1.513 1 79.38 306 PHE A O 1
ATOM 2531 N N . GLU A 1 307 ? -11.156 -13.484 1.282 1 83 307 GLU A N 1
ATOM 2532 C CA . GLU A 1 307 ? -12.328 -12.664 0.978 1 83 307 GLU A CA 1
ATOM 2533 C C . GLU A 1 307 ? -12.953 -13.07 -0.351 1 83 307 GLU A C 1
ATOM 2535 O O . GLU A 1 307 ? -12.391 -13.875 -1.093 1 83 307 GLU A O 1
ATOM 2540 N N . THR A 1 308 ? -14.141 -12.609 -0.625 1 87.75 308 THR A N 1
ATOM 2541 C CA . THR A 1 308 ? -14.836 -12.891 -1.875 1 87.75 308 THR A CA 1
ATOM 2542 C C . THR A 1 308 ? -13.969 -12.523 -3.072 1 87.75 308 THR A C 1
ATOM 2544 O O . THR A 1 308 ? -13.43 -11.414 -3.141 1 87.75 308 THR A O 1
ATOM 2547 N N . PRO A 1 309 ? -13.797 -13.492 -3.977 1 93.5 309 PRO A N 1
ATOM 2548 C CA . PRO A 1 309 ? -13.008 -13.188 -5.172 1 93.5 309 PRO A CA 1
ATOM 2549 C C . PRO A 1 309 ? -13.727 -12.25 -6.137 1 93.5 309 PRO A C 1
ATOM 2551 O O . PRO A 1 309 ? -14.953 -12.094 -6.055 1 93.5 309 PRO A O 1
ATOM 2554 N N . TYR A 1 310 ? -13.023 -11.602 -6.969 1 95.38 310 TYR A N 1
ATOM 2555 C CA . TYR A 1 310 ? -13.578 -10.898 -8.117 1 95.38 310 TYR A CA 1
ATOM 2556 C C . TYR A 1 310 ? -14.023 -11.883 -9.195 1 95.38 310 TYR A C 1
ATOM 2558 O O . TYR A 1 310 ? -13.562 -13.023 -9.227 1 95.38 310 TYR A O 1
ATOM 2566 N N . ASP A 1 311 ? -14.992 -11.445 -10.039 1 96.19 311 ASP A N 1
ATOM 2567 C CA . ASP A 1 311 ? -15.297 -12.227 -11.234 1 96.19 311 ASP A CA 1
ATOM 2568 C C . ASP A 1 311 ? -14.047 -12.445 -12.086 1 96.19 311 ASP A C 1
ATOM 2570 O O . ASP A 1 311 ? -13.258 -11.523 -12.273 1 96.19 311 ASP A O 1
ATOM 2574 N N . TRP A 1 312 ? -13.891 -13.711 -12.625 1 97.94 312 TRP A N 1
ATOM 2575 C CA . TRP A 1 312 ? -12.656 -14.031 -13.328 1 97.94 312 TRP A CA 1
ATOM 2576 C C . TRP A 1 312 ? -12.438 -13.078 -14.5 1 97.94 312 TRP A C 1
ATOM 2578 O O . TRP A 1 312 ? -11.297 -12.789 -14.867 1 97.94 312 TRP A O 1
ATOM 2588 N N . ARG A 1 313 ? -13.523 -12.578 -15.203 1 97.81 313 ARG A N 1
ATOM 2589 C CA . ARG A 1 313 ? -13.406 -11.648 -16.328 1 97.81 313 ARG A CA 1
ATOM 2590 C C . ARG A 1 313 ? -12.773 -10.336 -15.891 1 97.81 313 ARG A C 1
ATOM 2592 O O . ARG A 1 313 ? -11.961 -9.758 -16.625 1 97.81 313 ARG A O 1
ATOM 2599 N N . ASP A 1 314 ? -13.164 -9.844 -14.633 1 97.19 314 ASP A N 1
ATOM 2600 C CA . ASP A 1 314 ? -12.578 -8.633 -14.07 1 97.19 314 ASP A CA 1
ATOM 2601 C C . ASP A 1 314 ? -11.141 -8.883 -13.625 1 97.19 314 ASP A C 1
ATOM 2603 O O . ASP A 1 314 ? -10.242 -8.094 -13.93 1 97.19 314 ASP A O 1
ATOM 2607 N N . ALA A 1 315 ? -10.938 -9.984 -12.969 1 98 315 ALA A N 1
ATOM 2608 C CA . ALA A 1 315 ? -9.625 -10.328 -12.43 1 98 315 ALA A CA 1
ATOM 2609 C C . ALA A 1 315 ? -8.602 -10.492 -13.547 1 98 315 ALA A C 1
ATOM 2611 O O . ALA A 1 315 ? -7.422 -10.172 -13.367 1 98 315 ALA A O 1
ATOM 2612 N N . LEU A 1 316 ? -9.039 -11 -14.719 1 98.5 316 LEU A N 1
ATOM 2613 C CA . LEU A 1 316 ? -8.172 -11.234 -15.867 1 98.5 316 LEU A CA 1
ATOM 2614 C C . LEU A 1 316 ? -7.488 -9.945 -16.312 1 98.5 316 LEU A C 1
ATOM 2616 O O . LEU A 1 316 ? -6.359 -9.977 -16.812 1 98.5 316 LEU A O 1
ATOM 2620 N N . LYS A 1 317 ? -8.094 -8.828 -15.984 1 97.75 317 LYS A N 1
ATOM 2621 C CA . LYS A 1 317 ? -7.648 -7.562 -16.562 1 97.75 317 LYS A CA 1
ATOM 2622 C C . LYS A 1 317 ? -6.926 -6.711 -15.516 1 97.75 317 LYS A C 1
ATOM 2624 O O . LYS A 1 317 ? -6.652 -5.531 -15.758 1 97.75 317 LYS A O 1
ATOM 2629 N N . PHE A 1 318 ? -6.668 -7.262 -14.359 1 98.25 318 PHE A N 1
ATOM 2630 C CA . PHE A 1 318 ? -5.902 -6.512 -13.375 1 98.25 318 PHE A CA 1
ATOM 2631 C C . PHE A 1 318 ? -4.543 -6.109 -13.938 1 98.25 318 PHE A C 1
ATOM 2633 O O . PHE A 1 318 ? -3.906 -6.887 -14.648 1 98.25 318 PHE A O 1
ATOM 2640 N N . GLU A 1 319 ? -4.039 -4.98 -13.531 1 97.88 319 GLU A N 1
ATOM 2641 C CA . GLU A 1 319 ? -2.869 -4.355 -14.141 1 97.88 319 GLU A CA 1
ATOM 2642 C C . GLU A 1 319 ? -1.581 -5.043 -13.695 1 97.88 319 GLU A C 1
ATOM 2644 O O . GLU A 1 319 ? -0.541 -4.898 -14.344 1 97.88 319 GLU A O 1
ATOM 2649 N N . GLY A 1 320 ? -1.634 -5.758 -12.555 1 98.5 320 GLY A N 1
ATOM 2650 C CA . GLY A 1 320 ? -0.438 -6.453 -12.102 1 98.5 320 GLY A CA 1
ATOM 2651 C C . GLY A 1 320 ? 0.09 -7.453 -13.109 1 98.5 320 GLY A C 1
ATOM 2652 O O . GLY A 1 320 ? 1.295 -7.707 -13.172 1 98.5 320 GLY A O 1
ATOM 2653 N N . ALA A 1 321 ? -0.81 -8 -13.938 1 98.75 321 ALA A N 1
ATOM 2654 C CA . ALA A 1 321 ? -0.4 -8.945 -14.969 1 98.75 321 ALA A CA 1
ATOM 2655 C C . ALA A 1 321 ? 0.538 -8.281 -15.977 1 98.75 321 ALA A C 1
ATOM 2657 O O . ALA A 1 321 ? 1.502 -8.898 -16.438 1 98.75 321 ALA A O 1
ATOM 2658 N N . TRP A 1 322 ? 0.267 -7.039 -16.328 1 98.69 322 TRP A N 1
ATOM 2659 C CA . TRP A 1 322 ? 1.124 -6.309 -17.25 1 98.69 322 TRP A CA 1
ATOM 2660 C C . TRP A 1 322 ? 2.473 -5.996 -16.609 1 98.69 322 TRP A C 1
ATOM 2662 O O . TRP A 1 322 ? 3.496 -5.945 -17.297 1 98.69 322 TRP A O 1
ATOM 2672 N N . ASP A 1 323 ? 2.488 -5.746 -15.312 1 98.69 323 ASP A N 1
ATOM 2673 C CA . ASP A 1 323 ? 3.754 -5.566 -14.609 1 98.69 323 ASP A CA 1
ATOM 2674 C C . ASP A 1 323 ? 4.625 -6.816 -14.719 1 98.69 323 ASP A C 1
ATOM 2676 O O . ASP A 1 323 ? 5.836 -6.719 -14.938 1 98.69 323 ASP A O 1
ATOM 2680 N N . TYR A 1 324 ? 3.992 -7.973 -14.539 1 98.88 324 TYR A N 1
ATOM 2681 C CA . TYR A 1 324 ? 4.715 -9.234 -14.672 1 98.88 324 TYR A CA 1
ATOM 2682 C C . TYR A 1 324 ? 5.215 -9.43 -16.109 1 98.88 324 TYR A C 1
ATOM 2684 O O . TYR A 1 324 ? 6.316 -9.938 -16.312 1 98.88 324 TYR A O 1
ATOM 2692 N N . SER A 1 325 ? 4.367 -9.062 -17.062 1 98.75 325 SER A N 1
ATOM 2693 C CA . SER A 1 325 ? 4.777 -9.094 -18.469 1 98.75 325 SER A CA 1
ATOM 2694 C C . SER A 1 325 ? 6.031 -8.258 -18.688 1 98.75 325 SER A C 1
ATOM 2696 O O . SER A 1 325 ? 6.961 -8.703 -19.375 1 98.75 325 SER A O 1
ATOM 2698 N N . PHE A 1 326 ? 6.066 -7.078 -18.109 1 98.75 326 PHE A N 1
ATOM 2699 C CA . PHE A 1 326 ? 7.238 -6.223 -18.219 1 98.75 326 PHE A CA 1
ATOM 2700 C C . PHE A 1 326 ? 8.461 -6.891 -17.609 1 98.75 326 PHE A C 1
ATOM 2702 O O . PHE A 1 326 ? 9.555 -6.848 -18.172 1 98.75 326 PHE A O 1
ATOM 2709 N N . LEU A 1 327 ? 8.297 -7.477 -16.453 1 98.81 327 LEU A N 1
ATOM 2710 C CA . LEU A 1 327 ? 9.391 -8.156 -15.766 1 98.81 327 LEU A CA 1
ATOM 2711 C C . LEU A 1 327 ? 10 -9.234 -16.656 1 98.81 327 LEU A C 1
ATOM 2713 O O . LEU A 1 327 ? 11.227 -9.32 -16.781 1 98.81 327 LEU A O 1
ATOM 2717 N N . ARG A 1 328 ? 9.117 -10.039 -17.281 1 98.69 328 ARG A N 1
ATOM 2718 C CA . ARG A 1 328 ? 9.641 -11.078 -18.156 1 98.69 328 ARG A CA 1
ATOM 2719 C C . ARG A 1 328 ? 10.484 -10.477 -19.281 1 98.69 328 ARG A C 1
ATOM 2721 O O . ARG A 1 328 ? 11.602 -10.922 -19.531 1 98.69 328 ARG A O 1
ATOM 2728 N N . ARG A 1 329 ? 9.961 -9.477 -19.953 1 98.31 329 ARG A N 1
ATOM 2729 C CA . ARG A 1 329 ? 10.703 -8.844 -21.047 1 98.31 329 ARG A CA 1
ATOM 2730 C C . ARG A 1 329 ? 12.039 -8.305 -20.562 1 98.31 329 ARG A C 1
ATOM 2732 O O . ARG A 1 329 ? 13.055 -8.43 -21.25 1 98.31 329 ARG A O 1
ATOM 2739 N N . PHE A 1 330 ? 12 -7.691 -19.406 1 98.56 330 PHE A N 1
ATOM 2740 C CA . PHE A 1 330 ? 13.203 -7.129 -18.812 1 98.56 330 PHE A CA 1
ATOM 2741 C C . PHE A 1 330 ? 14.234 -8.219 -18.531 1 98.56 330 PHE A C 1
ATOM 2743 O O . PHE A 1 330 ? 15.406 -8.086 -18.891 1 98.56 330 PHE A O 1
ATOM 2750 N N . VAL A 1 331 ? 13.82 -9.328 -17.906 1 98.5 331 VAL A N 1
ATOM 2751 C CA . VAL A 1 331 ? 14.688 -10.445 -17.547 1 98.5 331 VAL A CA 1
ATOM 2752 C C . VAL A 1 331 ? 15.312 -11.039 -18.797 1 98.5 331 VAL A C 1
ATOM 2754 O O . VAL A 1 331 ? 16.516 -11.305 -18.844 1 98.5 331 VAL A O 1
ATOM 2757 N N . GLU A 1 332 ? 14.492 -11.266 -19.781 1 98.25 332 GLU A N 1
ATOM 2758 C CA . GLU A 1 332 ? 14.969 -11.875 -21.016 1 98.25 332 GLU A CA 1
ATOM 2759 C C . GLU A 1 332 ? 15.906 -10.938 -21.766 1 98.25 332 GLU A C 1
ATOM 2761 O O . GLU A 1 332 ? 16.953 -11.359 -22.25 1 98.25 332 GLU A O 1
ATOM 2766 N N . LYS A 1 333 ? 15.555 -9.688 -21.797 1 97.88 333 LYS A N 1
ATOM 2767 C CA . LYS A 1 333 ? 16.391 -8.703 -22.484 1 97.88 333 LYS A CA 1
ATOM 2768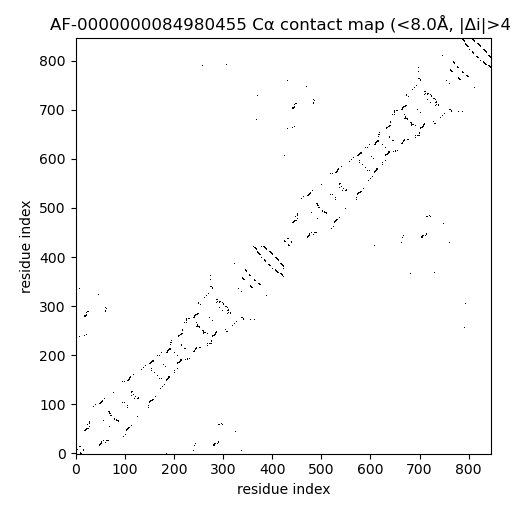 C C . LYS A 1 333 ? 17.75 -8.555 -21.812 1 97.88 333 LYS A C 1
ATOM 2770 O O . LYS A 1 333 ? 18.781 -8.539 -22.469 1 97.88 333 LYS A O 1
ATOM 2775 N N . GLU A 1 334 ? 17.75 -8.508 -20.5 1 98.06 334 GLU A N 1
ATOM 2776 C CA . GLU A 1 334 ? 18.953 -8.211 -19.734 1 98.06 334 GLU A CA 1
ATOM 2777 C C . GLU A 1 334 ? 19.656 -9.492 -19.297 1 98.06 334 GLU A C 1
ATOM 2779 O O . GLU A 1 334 ? 20.688 -9.445 -18.609 1 98.06 334 GLU A O 1
ATOM 2784 N N . LYS A 1 335 ? 19.062 -10.695 -19.656 1 97.56 335 LYS A N 1
ATOM 2785 C CA . LYS A 1 335 ? 19.609 -12.016 -19.359 1 97.56 335 LYS A CA 1
ATOM 2786 C C . LYS A 1 335 ? 19.797 -12.203 -17.859 1 97.56 335 LYS A C 1
ATOM 2788 O O . LYS A 1 335 ? 20.797 -12.758 -17.406 1 97.56 335 LYS A O 1
ATOM 2793 N N . ILE A 1 336 ? 18.844 -11.688 -17.125 1 97.94 336 ILE A N 1
ATOM 2794 C CA . ILE A 1 336 ? 18.875 -11.742 -15.672 1 97.94 336 ILE A CA 1
ATOM 2795 C C . ILE A 1 336 ? 18.891 -13.195 -15.203 1 97.94 336 ILE A C 1
ATOM 2797 O O . ILE A 1 336 ? 19.391 -13.492 -14.109 1 97.94 336 ILE A O 1
ATOM 2801 N N . PHE A 1 337 ? 18.328 -14.148 -16.031 1 94.19 337 PHE A N 1
ATOM 2802 C CA . PHE A 1 337 ? 18.297 -15.555 -15.633 1 94.19 337 PHE A CA 1
ATOM 2803 C C . PHE A 1 337 ? 19.703 -16.109 -15.5 1 94.19 337 PHE A C 1
ATOM 2805 O O . PHE A 1 337 ? 19.906 -17.188 -14.922 1 94.19 337 PHE A O 1
ATOM 2812 N N . HIS A 1 338 ? 20.734 -15.414 -15.969 1 95.94 338 HIS A N 1
ATOM 2813 C CA . HIS A 1 338 ? 22.125 -15.805 -15.758 1 95.94 338 HIS A CA 1
ATOM 2814 C C . HIS A 1 338 ? 22.734 -15.062 -14.57 1 95.94 338 HIS A C 1
ATOM 2816 O O . HIS A 1 338 ? 23.922 -15.211 -14.289 1 95.94 338 HIS A O 1
ATOM 2822 N N . GLY A 1 339 ? 21.938 -14.312 -13.898 1 96.94 339 GLY A N 1
ATOM 2823 C CA . GLY A 1 339 ? 22.438 -13.438 -12.852 1 96.94 339 GLY A CA 1
ATOM 2824 C C . GLY A 1 339 ? 22.641 -14.156 -11.531 1 96.94 339 GLY A C 1
ATOM 2825 O O . GLY A 1 339 ? 22.141 -15.266 -11.328 1 96.94 339 GLY A O 1
ATOM 2826 N N . GLU A 1 340 ? 23.422 -13.555 -10.656 1 97.31 340 GLU A N 1
ATOM 2827 C CA . GLU A 1 340 ? 23.672 -14.016 -9.289 1 97.31 340 GLU A CA 1
ATOM 2828 C C . GLU A 1 340 ? 23.359 -12.922 -8.273 1 97.31 340 GLU A C 1
ATOM 2830 O O . GLU A 1 340 ? 23.891 -11.82 -8.352 1 97.31 340 GLU A O 1
ATOM 2835 N N . PRO A 1 341 ? 22.453 -13.281 -7.348 1 98.19 341 PRO A N 1
ATOM 2836 C CA . PRO A 1 341 ? 22.203 -12.297 -6.289 1 98.19 341 PRO A CA 1
ATOM 2837 C C . PRO A 1 341 ? 23.484 -11.898 -5.547 1 98.19 341 PRO A C 1
ATOM 2839 O O . PRO A 1 341 ? 24.344 -12.742 -5.305 1 98.19 341 PRO A O 1
ATOM 2842 N N . ASP A 1 342 ? 23.625 -10.602 -5.195 1 97.75 342 ASP A N 1
ATOM 2843 C CA . ASP A 1 342 ? 24.797 -10.125 -4.453 1 97.75 342 ASP A CA 1
ATOM 2844 C C . ASP A 1 342 ? 24.406 -9.031 -3.465 1 97.75 342 ASP A C 1
ATOM 2846 O O . ASP A 1 342 ? 24.688 -7.852 -3.688 1 97.75 342 ASP A O 1
ATOM 2850 N N . GLN A 1 343 ? 23.859 -9.445 -2.352 1 97.69 343 GLN A N 1
ATOM 2851 C CA . GLN A 1 343 ? 23.406 -8.523 -1.312 1 97.69 343 GLN A CA 1
ATOM 2852 C C . GLN A 1 343 ? 24.594 -7.883 -0.597 1 97.69 343 GLN A C 1
ATOM 2854 O O . GLN A 1 343 ? 24.438 -6.879 0.101 1 97.69 343 GLN A O 1
ATOM 2859 N N . SER A 1 344 ? 25.781 -8.445 -0.822 1 97.38 344 SER A N 1
ATOM 2860 C CA . SER A 1 344 ? 26.938 -8.008 -0.061 1 97.38 344 SER A CA 1
ATOM 2861 C C . SER A 1 344 ? 27.359 -6.594 -0.46 1 97.38 344 SER A C 1
ATOM 2863 O O . SER A 1 344 ? 28.016 -5.895 0.313 1 97.38 344 SER A O 1
ATOM 2865 N N . ILE A 1 345 ? 27 -6.141 -1.632 1 97.69 345 ILE A N 1
ATOM 2866 C CA . ILE A 1 345 ? 27.469 -4.84 -2.094 1 97.69 345 ILE A CA 1
ATOM 2867 C C . ILE A 1 345 ? 26.516 -3.748 -1.621 1 97.69 345 ILE A C 1
ATOM 2869 O O . ILE A 1 345 ? 26.828 -2.559 -1.714 1 97.69 345 ILE A O 1
ATOM 2873 N N . LEU A 1 346 ? 25.297 -4.074 -1.274 1 98.38 346 LEU A N 1
ATOM 2874 C CA . LEU A 1 346 ? 24.312 -3.107 -0.789 1 98.38 346 LEU A CA 1
ATOM 2875 C C . LEU A 1 346 ? 24.641 -2.672 0.636 1 98.38 346 LEU A C 1
ATOM 2877 O O . LEU A 1 346 ? 24.734 -3.506 1.538 1 98.38 346 LEU A O 1
ATOM 2881 N N . LEU A 1 347 ? 24.781 -1.429 0.875 1 97.81 347 LEU A N 1
ATOM 2882 C CA . LEU A 1 347 ? 25.156 -0.919 2.189 1 97.81 347 LEU A CA 1
ATOM 2883 C C . LEU A 1 347 ? 23.938 -0.409 2.945 1 97.81 347 LEU A C 1
ATOM 2885 O O . LEU A 1 347 ? 24.016 -0.109 4.141 1 97.81 347 LEU A O 1
ATOM 2889 N N . ASN A 1 348 ? 22.781 -0.212 2.256 1 95.62 348 ASN A N 1
ATOM 2890 C CA . ASN A 1 348 ? 21.562 0.159 2.951 1 95.62 348 ASN A CA 1
ATOM 2891 C C . ASN A 1 348 ? 21.156 -0.893 3.98 1 95.62 348 ASN A C 1
ATOM 2893 O O . ASN A 1 348 ? 21.297 -2.092 3.734 1 95.62 348 ASN A O 1
ATOM 2897 N N . ASP A 1 349 ? 20.562 -0.401 5.098 1 93 349 ASP A N 1
ATOM 2898 C CA . ASP A 1 349 ? 20.203 -1.301 6.188 1 93 349 ASP A CA 1
ATOM 2899 C C . ASP A 1 349 ? 18.75 -1.781 6.039 1 93 349 ASP A C 1
ATOM 2901 O O . ASP A 1 349 ? 17.891 -1.45 6.859 1 93 349 ASP A O 1
ATOM 2905 N N . THR A 1 350 ? 18.469 -2.551 5.098 1 94.69 350 THR A N 1
ATOM 2906 C CA . THR A 1 350 ? 17.172 -3.178 4.859 1 94.69 350 THR A CA 1
ATOM 2907 C C . THR A 1 350 ? 17.328 -4.422 3.99 1 94.69 350 THR A C 1
ATOM 2909 O O . THR A 1 350 ? 18.172 -4.457 3.086 1 94.69 350 THR A O 1
ATOM 2912 N N . ASP A 1 351 ? 16.5 -5.395 4.195 1 95.12 351 ASP A N 1
ATOM 2913 C CA . ASP A 1 351 ? 16.5 -6.617 3.396 1 95.12 351 ASP A CA 1
ATOM 2914 C C . ASP A 1 351 ? 15.508 -6.516 2.236 1 95.12 351 ASP A C 1
ATOM 2916 O O . ASP A 1 351 ? 15.43 -7.426 1.406 1 95.12 351 ASP A O 1
ATOM 2920 N N . GLU A 1 352 ? 14.789 -5.41 2.141 1 97.12 352 GLU A N 1
ATOM 2921 C CA . GLU A 1 352 ? 13.734 -5.281 1.14 1 97.12 352 GLU A CA 1
ATOM 2922 C C . GLU A 1 352 ? 14.312 -4.93 -0.229 1 97.12 352 GLU A C 1
ATOM 2924 O O . GLU A 1 352 ? 13.719 -5.242 -1.26 1 97.12 352 GLU A O 1
ATOM 2929 N N . ILE A 1 353 ? 15.414 -4.219 -0.178 1 98.44 353 ILE A N 1
ATOM 2930 C CA . ILE A 1 353 ? 16.125 -3.898 -1.414 1 98.44 353 ILE A CA 1
ATOM 2931 C C . ILE A 1 353 ? 16.938 -5.105 -1.865 1 98.44 353 ILE A C 1
ATOM 2933 O O . ILE A 1 353 ? 17.672 -5.699 -1.07 1 98.44 353 ILE A O 1
ATOM 2937 N N . ARG A 1 354 ? 16.75 -5.543 -3.107 1 98.81 354 ARG A N 1
ATOM 2938 C CA . ARG A 1 354 ? 17.422 -6.746 -3.598 1 98.81 354 ARG A CA 1
ATOM 2939 C C . ARG A 1 354 ? 18.359 -6.418 -4.758 1 98.81 354 ARG A C 1
ATOM 2941 O O . ARG A 1 354 ? 18.016 -5.625 -5.633 1 98.81 354 ARG A O 1
ATOM 2948 N N . VAL A 1 355 ? 19.531 -7.02 -4.77 1 98.81 355 VAL A N 1
ATOM 2949 C CA . VAL A 1 355 ? 20.562 -6.758 -5.758 1 98.81 355 VAL A CA 1
ATOM 2950 C C . VAL A 1 355 ? 20.891 -8.047 -6.512 1 98.81 355 VAL A C 1
ATOM 2952 O O . VAL A 1 355 ? 21.062 -9.109 -5.902 1 98.81 355 VAL A O 1
ATOM 2955 N N . ILE A 1 356 ? 20.953 -7.949 -7.844 1 98.81 356 ILE A N 1
ATOM 2956 C CA . ILE A 1 356 ? 21.422 -9.062 -8.672 1 98.81 356 ILE A CA 1
ATOM 2957 C C . ILE A 1 356 ? 22.438 -8.562 -9.688 1 98.81 356 ILE A C 1
ATOM 2959 O O . ILE A 1 356 ? 22.328 -7.445 -10.195 1 98.81 356 ILE A O 1
ATOM 2963 N N . LYS A 1 357 ? 23.484 -9.359 -9.906 1 98.5 357 LYS A N 1
ATOM 2964 C CA . LYS A 1 357 ? 24.547 -9.039 -10.852 1 98.5 357 LYS A CA 1
ATOM 2965 C C . LYS A 1 357 ? 24.516 -9.969 -12.055 1 98.5 357 LYS A C 1
ATOM 2967 O O . LYS A 1 357 ? 24.266 -11.172 -11.914 1 98.5 357 LYS A O 1
ATOM 2972 N N . VAL A 1 358 ? 24.609 -9.438 -13.211 1 98.06 358 VAL A N 1
ATOM 2973 C CA . VAL A 1 358 ? 24.797 -10.172 -14.461 1 98.06 358 VAL A CA 1
ATOM 2974 C C . VAL A 1 358 ? 26.109 -9.727 -15.117 1 98.06 358 VAL A C 1
ATOM 2976 O O . VAL A 1 358 ? 26.156 -8.688 -15.773 1 98.06 358 VAL A O 1
ATOM 2979 N N . LYS A 1 359 ? 27.172 -10.523 -15.016 1 95.75 359 LYS A N 1
ATOM 2980 C CA . LYS A 1 359 ? 28.5 -10.148 -15.477 1 95.75 359 LYS A CA 1
ATOM 2981 C C . LYS A 1 359 ? 28.953 -8.844 -14.836 1 95.75 359 LYS A C 1
ATOM 2983 O O . LYS A 1 359 ? 29.016 -8.734 -13.609 1 95.75 359 LYS A O 1
ATOM 2988 N N . ASP A 1 360 ? 29.062 -7.812 -15.648 1 94.56 360 ASP A N 1
ATOM 2989 C CA . ASP A 1 360 ? 29.562 -6.547 -15.117 1 94.56 360 ASP A CA 1
ATOM 2990 C C . ASP A 1 360 ? 28.422 -5.562 -14.875 1 94.56 360 ASP A C 1
ATOM 2992 O O . ASP A 1 360 ? 28.656 -4.402 -14.531 1 94.56 360 ASP A O 1
ATOM 2996 N N . ARG A 1 361 ? 27.25 -6.062 -15.016 1 97.88 361 ARG A N 1
ATOM 2997 C CA . ARG A 1 361 ? 26.078 -5.215 -14.797 1 97.88 361 ARG A CA 1
ATOM 2998 C C . ARG A 1 361 ? 25.438 -5.496 -13.445 1 97.88 361 ARG A C 1
ATOM 3000 O O . ARG A 1 361 ? 25.516 -6.621 -12.945 1 97.88 361 ARG A O 1
ATOM 3007 N N . ILE A 1 362 ? 24.891 -4.438 -12.82 1 98.75 362 ILE A N 1
ATOM 3008 C CA . ILE A 1 362 ? 24.234 -4.547 -11.523 1 98.75 362 ILE A CA 1
ATOM 3009 C C . ILE A 1 362 ? 22.812 -4.016 -11.609 1 98.75 362 ILE A C 1
ATOM 3011 O O . ILE A 1 362 ? 22.562 -2.969 -12.219 1 98.75 362 ILE A O 1
ATOM 3015 N N . TYR A 1 363 ? 21.906 -4.742 -11.094 1 98.88 363 TYR A N 1
ATOM 3016 C CA . TYR A 1 363 ? 20.5 -4.352 -11.016 1 98.88 363 TYR A CA 1
ATOM 3017 C C . TYR A 1 363 ? 20.031 -4.344 -9.57 1 98.88 363 TYR A C 1
ATOM 3019 O O . TYR A 1 363 ? 20.281 -5.285 -8.812 1 98.88 363 TYR A O 1
ATOM 3027 N N . VAL A 1 364 ? 19.391 -3.252 -9.117 1 98.88 364 VAL A N 1
ATOM 3028 C CA . VAL A 1 364 ? 18.906 -3.096 -7.75 1 98.88 364 VAL A CA 1
ATOM 3029 C C . VAL A 1 364 ? 17.406 -2.811 -7.762 1 98.88 364 VAL A C 1
ATOM 3031 O O . VAL A 1 364 ? 16.969 -1.812 -8.336 1 98.88 364 VAL A O 1
ATOM 3034 N N . TYR A 1 365 ? 16.594 -3.736 -7.227 1 98.88 365 TYR A N 1
ATOM 3035 C CA . TYR A 1 365 ? 15.188 -3.449 -7.031 1 98.88 365 TYR A CA 1
ATOM 3036 C C . TYR A 1 365 ? 14.961 -2.627 -5.77 1 98.88 365 TYR A C 1
ATOM 3038 O O . TYR A 1 365 ? 15.438 -2.99 -4.691 1 98.88 365 TYR A O 1
ATOM 3046 N N . ILE A 1 366 ? 14.258 -1.566 -5.895 1 98.56 366 ILE A N 1
ATOM 3047 C CA . ILE A 1 366 ? 14.031 -0.61 -4.816 1 98.56 366 ILE A CA 1
ATOM 3048 C C . ILE A 1 366 ? 12.531 -0.429 -4.602 1 98.56 366 ILE A C 1
ATOM 3050 O O . ILE A 1 366 ? 11.867 0.29 -5.355 1 98.56 366 ILE A O 1
ATOM 3054 N N . PRO A 1 367 ? 11.969 -1.075 -3.557 1 97.56 367 PRO A N 1
ATOM 3055 C CA . PRO A 1 367 ? 10.523 -0.995 -3.338 1 97.56 367 PRO A CA 1
ATOM 3056 C C . PRO A 1 367 ? 10.062 0.408 -2.949 1 97.56 367 PRO A C 1
ATOM 3058 O O . PRO A 1 367 ? 8.961 0.824 -3.318 1 97.56 367 PRO A O 1
ATOM 3061 N N . SER A 1 368 ? 10.797 1.122 -2.105 1 95.88 368 SER A N 1
ATOM 3062 C CA . SER A 1 368 ? 10.539 2.488 -1.662 1 95.88 368 SER A CA 1
ATOM 3063 C C . SER A 1 368 ? 11.758 3.379 -1.875 1 95.88 368 SER A C 1
ATOM 3065 O O . SER A 1 368 ? 12.883 2.988 -1.551 1 95.88 368 SER A O 1
ATOM 3067 N N . ASN A 1 369 ? 11.516 4.527 -2.301 1 92.94 369 ASN A N 1
ATOM 3068 C CA . ASN A 1 369 ? 12.602 5.379 -2.771 1 92.94 369 ASN A CA 1
ATOM 3069 C C . ASN A 1 369 ? 13.469 5.871 -1.617 1 92.94 369 ASN A C 1
ATOM 3071 O O . ASN A 1 369 ? 12.953 6.398 -0.629 1 92.94 369 ASN A O 1
ATOM 3075 N N . ILE A 1 370 ? 14.695 5.703 -1.768 1 93 370 ILE A N 1
ATOM 3076 C CA . ILE A 1 370 ? 15.703 6.18 -0.832 1 93 370 ILE A CA 1
ATOM 3077 C C . ILE A 1 370 ? 17.047 6.34 -1.555 1 93 370 ILE A C 1
ATOM 3079 O O . ILE A 1 370 ? 17.188 5.926 -2.707 1 93 370 ILE A O 1
ATOM 3083 N N . LYS A 1 371 ? 17.969 7.012 -0.919 1 92.88 371 LYS A N 1
ATOM 3084 C CA . LYS A 1 371 ? 19.344 6.992 -1.399 1 92.88 371 LYS A CA 1
ATOM 3085 C C . LYS A 1 371 ? 19.922 5.582 -1.321 1 92.88 371 LYS A C 1
ATOM 3087 O O . LYS A 1 371 ? 19.766 4.891 -0.317 1 92.88 371 LYS A O 1
ATOM 3092 N N . ILE A 1 372 ? 20.578 5.195 -2.422 1 97.12 372 ILE A N 1
ATOM 3093 C CA . ILE A 1 372 ? 21.188 3.873 -2.459 1 97.12 372 ILE A CA 1
ATOM 3094 C C . ILE A 1 372 ? 22.703 3.998 -2.213 1 97.12 372 ILE A C 1
ATOM 3096 O O . ILE A 1 372 ? 23.344 4.895 -2.754 1 97.12 372 ILE A O 1
ATOM 3100 N N . ARG A 1 373 ? 23.25 3.188 -1.364 1 97.75 373 ARG A N 1
ATOM 3101 C CA . ARG A 1 373 ? 24.672 3.137 -1.092 1 97.75 373 ARG A CA 1
ATOM 3102 C C . ARG A 1 373 ? 25.25 1.767 -1.438 1 97.75 373 ARG A C 1
ATOM 3104 O O . ARG A 1 373 ? 24.797 0.746 -0.922 1 97.75 373 ARG A O 1
ATOM 3111 N N . LEU A 1 374 ? 26.172 1.697 -2.32 1 98.5 374 LEU A N 1
ATOM 3112 C CA . LEU A 1 374 ? 26.797 0.457 -2.777 1 98.5 374 LEU A CA 1
ATOM 3113 C C . LEU A 1 374 ? 28.281 0.452 -2.477 1 98.5 374 LEU A C 1
ATOM 3115 O O . LEU A 1 374 ? 28.953 1.48 -2.609 1 98.5 374 LEU A O 1
ATOM 3119 N N . LYS A 1 375 ? 28.781 -0.663 -2.117 1 98.31 375 LYS A N 1
ATOM 3120 C CA . LYS A 1 375 ? 30.234 -0.853 -1.996 1 98.31 375 LYS A CA 1
ATOM 3121 C C . LYS A 1 375 ? 30.891 -0.891 -3.369 1 98.31 375 LYS A C 1
ATOM 3123 O O . LYS A 1 375 ? 30.453 -1.63 -4.254 1 98.31 375 LYS A O 1
ATOM 3128 N N . GLY A 1 376 ? 31.922 -0.005 -3.516 1 97.25 376 GLY A N 1
ATOM 3129 C CA . GLY A 1 376 ? 32.656 -0.001 -4.77 1 97.25 376 GLY A CA 1
ATOM 3130 C C . GLY A 1 376 ? 32.5 1.284 -5.559 1 97.25 376 GLY A C 1
ATOM 3131 O O . GLY A 1 376 ? 31.812 2.207 -5.109 1 97.25 376 GLY A O 1
ATOM 3132 N N . GLN A 1 377 ? 33.219 1.384 -6.664 1 97.31 377 GLN A N 1
ATOM 3133 C CA . GLN A 1 377 ? 33.219 2.566 -7.52 1 97.31 377 GLN A CA 1
ATOM 3134 C C . GLN A 1 377 ? 32.406 2.312 -8.797 1 97.31 377 GLN A C 1
ATOM 3136 O O . GLN A 1 377 ? 32.812 1.469 -9.617 1 97.31 377 GLN A O 1
ATOM 3141 N N . TYR A 1 378 ? 31.344 3.072 -8.953 1 96.81 378 TYR A N 1
ATOM 3142 C CA . TYR A 1 378 ? 30.484 2.846 -10.109 1 96.81 378 TYR A CA 1
ATOM 3143 C C . TYR A 1 378 ? 30.203 4.152 -10.844 1 96.81 378 TYR A C 1
ATOM 3145 O O . TYR A 1 378 ? 29.375 4.188 -11.766 1 96.81 378 TYR A O 1
ATOM 3153 N N . ASN A 1 379 ? 30.844 5.293 -10.508 1 93.38 379 ASN A N 1
ATOM 3154 C CA . ASN A 1 379 ? 30.5 6.621 -11 1 93.38 379 ASN A CA 1
ATOM 3155 C C . ASN A 1 379 ? 30.828 6.785 -12.477 1 93.38 379 ASN A C 1
ATOM 3157 O O . ASN A 1 379 ? 30.344 7.711 -13.133 1 93.38 379 ASN A O 1
ATOM 3161 N N . SER A 1 380 ? 31.562 5.875 -13.109 1 92.31 380 SER A N 1
ATOM 3162 C CA . SER A 1 380 ? 31.891 5.938 -14.531 1 92.31 380 SER A CA 1
ATOM 3163 C C . SER A 1 380 ? 30.906 5.109 -15.352 1 92.31 380 SER A C 1
ATOM 3165 O O . SER A 1 380 ? 30.938 5.145 -16.578 1 92.31 380 SER A O 1
ATOM 3167 N N . LYS A 1 381 ? 30.031 4.414 -14.664 1 94.06 381 LYS A N 1
ATOM 3168 C CA . LYS A 1 381 ? 29.062 3.553 -15.336 1 94.06 381 LYS A CA 1
ATOM 3169 C C . LYS A 1 381 ? 27.828 4.34 -15.758 1 94.06 381 LYS A C 1
ATOM 3171 O O . LYS A 1 381 ? 27.609 5.461 -15.289 1 94.06 381 LYS A O 1
ATOM 3176 N N . ASN A 1 382 ? 27.141 3.811 -16.781 1 96.94 382 ASN A N 1
ATOM 3177 C CA . ASN A 1 382 ? 25.781 4.289 -17.062 1 96.94 382 ASN A CA 1
ATOM 3178 C C . ASN A 1 382 ? 24.797 3.824 -16.016 1 96.94 382 ASN A C 1
ATOM 3180 O O . ASN A 1 382 ? 24.578 2.625 -15.836 1 96.94 382 ASN A O 1
ATOM 3184 N N . ILE A 1 383 ? 24.25 4.766 -15.242 1 98.31 383 ILE A N 1
ATOM 3185 C CA . ILE A 1 383 ? 23.375 4.449 -14.117 1 98.31 383 ILE A CA 1
ATOM 3186 C C . ILE A 1 383 ? 22.047 5.184 -14.273 1 98.31 383 ILE A C 1
ATOM 3188 O O . ILE A 1 383 ? 22.016 6.406 -14.422 1 98.31 383 ILE A O 1
ATOM 3192 N N . TYR A 1 384 ? 20.891 4.457 -14.289 1 98.56 384 TYR A N 1
ATOM 3193 C CA . TYR A 1 384 ? 19.578 5.078 -14.406 1 98.56 384 TYR A CA 1
ATOM 3194 C C . TYR A 1 384 ? 18.531 4.273 -13.656 1 98.56 384 TYR A C 1
ATOM 3196 O O . TYR A 1 384 ? 18.734 3.09 -13.367 1 98.56 384 TYR A O 1
ATOM 3204 N N . TYR A 1 385 ? 17.469 4.965 -13.234 1 98.56 385 TYR A N 1
ATOM 3205 C CA . TYR A 1 385 ? 16.297 4.355 -12.602 1 98.56 385 TYR A CA 1
ATOM 3206 C C . TYR A 1 385 ? 15.195 4.098 -13.617 1 98.56 385 TYR A C 1
ATOM 3208 O O . TYR A 1 385 ? 14.961 4.914 -14.508 1 98.56 385 TYR A O 1
ATOM 3216 N N . ILE A 1 386 ? 14.5 2.98 -13.523 1 98.75 386 ILE A N 1
ATOM 3217 C CA . ILE A 1 386 ? 13.258 2.719 -14.242 1 98.75 386 ILE A CA 1
ATOM 3218 C C . ILE A 1 386 ? 12.094 2.678 -13.258 1 98.75 386 ILE A C 1
ATOM 3220 O O . ILE A 1 386 ? 12.094 1.878 -12.312 1 98.75 386 ILE A O 1
ATOM 3224 N N . ASP A 1 387 ? 11.094 3.588 -13.406 1 98.56 387 ASP A N 1
ATOM 3225 C CA . ASP A 1 387 ? 9.852 3.523 -12.648 1 98.56 387 ASP A CA 1
ATOM 3226 C C . ASP A 1 387 ? 9.023 2.307 -13.055 1 98.56 387 ASP A C 1
ATOM 3228 O O . ASP A 1 387 ? 8.672 2.154 -14.234 1 98.56 387 ASP A O 1
ATOM 3232 N N . LEU A 1 388 ? 8.633 1.453 -12.172 1 98.5 388 LEU A N 1
ATOM 3233 C CA . LEU A 1 388 ? 8.039 0.172 -12.555 1 98.5 388 LEU A CA 1
ATOM 3234 C C . LEU A 1 388 ? 6.535 0.299 -12.742 1 98.5 388 LEU A C 1
ATOM 3236 O O . LEU A 1 388 ? 5.891 -0.614 -13.266 1 98.5 388 LEU A O 1
ATOM 3240 N N . GLU A 1 389 ? 6.004 1.399 -12.273 1 96.75 389 GLU A N 1
ATOM 3241 C CA . GLU A 1 389 ? 4.598 1.646 -12.57 1 96.75 389 GLU A CA 1
ATOM 3242 C C . GLU A 1 389 ? 4.426 2.268 -13.953 1 96.75 389 GLU A C 1
ATOM 3244 O O . GLU A 1 389 ? 3.625 1.791 -14.758 1 96.75 389 GLU A O 1
ATOM 3249 N N . THR A 1 390 ? 5.234 3.299 -14.312 1 96.75 390 THR A N 1
ATOM 3250 C CA . THR A 1 390 ? 5.023 4.074 -15.531 1 96.75 390 THR A CA 1
ATOM 3251 C C . THR A 1 390 ? 6.008 3.654 -16.609 1 96.75 390 THR A C 1
ATOM 3253 O O . THR A 1 390 ? 5.832 3.996 -17.781 1 96.75 390 THR A O 1
ATOM 3256 N N . LYS A 1 391 ? 7.086 3.037 -16.297 1 97.81 391 LYS A N 1
ATOM 3257 C CA . LYS A 1 391 ? 8.18 2.613 -17.156 1 97.81 391 LYS A CA 1
ATOM 3258 C C . LYS A 1 391 ? 9.016 3.809 -17.609 1 97.81 391 LYS A C 1
ATOM 3260 O O . LYS A 1 391 ? 9.805 3.697 -18.547 1 97.81 391 LYS A O 1
ATOM 3265 N N . ASN A 1 392 ? 8.805 4.996 -16.969 1 97.88 392 ASN A N 1
ATOM 3266 C CA . ASN A 1 392 ? 9.68 6.141 -17.219 1 97.88 392 ASN A CA 1
ATOM 3267 C C . ASN A 1 392 ? 11.094 5.887 -16.703 1 97.88 392 ASN A C 1
ATOM 3269 O O . ASN A 1 392 ? 11.297 5.105 -15.773 1 97.88 392 ASN A O 1
ATOM 3273 N N . VAL A 1 393 ? 12.055 6.512 -17.344 1 98.12 393 VAL A N 1
ATOM 3274 C CA . VAL A 1 393 ? 13.469 6.324 -17.016 1 98.12 393 VAL A CA 1
ATOM 3275 C C . VAL A 1 393 ? 14.078 7.652 -16.594 1 98.12 393 VAL A C 1
ATOM 3277 O O . VAL A 1 393 ? 13.82 8.688 -17.203 1 98.12 393 VAL A O 1
ATOM 3280 N N . GLU A 1 394 ? 14.836 7.633 -15.484 1 97.75 394 GLU A N 1
ATOM 3281 C CA . GLU A 1 394 ? 15.531 8.812 -14.969 1 97.75 394 GLU A CA 1
ATOM 3282 C C . GLU A 1 394 ? 17.016 8.531 -14.766 1 97.75 394 GLU A C 1
ATOM 3284 O O . GLU A 1 394 ? 17.391 7.523 -14.164 1 97.75 394 GLU A O 1
ATOM 3289 N N . ASN A 1 395 ? 17.875 9.398 -15.344 1 97.94 395 ASN A N 1
ATOM 3290 C CA . ASN A 1 395 ? 19.312 9.281 -15.07 1 97.94 395 ASN A CA 1
ATOM 3291 C C . ASN A 1 395 ? 19.625 9.484 -13.594 1 97.94 395 ASN A C 1
ATOM 3293 O O . ASN A 1 395 ? 19.062 10.383 -12.953 1 97.94 395 ASN A O 1
ATOM 3297 N N . ALA A 1 396 ? 20.453 8.672 -13.078 1 97.25 396 ALA A N 1
ATOM 3298 C CA . ALA A 1 396 ? 20.781 8.758 -11.656 1 97.25 396 ALA A CA 1
ATOM 3299 C C . ALA A 1 396 ? 21.891 9.766 -11.414 1 97.25 396 ALA A C 1
ATOM 3301 O O . ALA A 1 396 ? 22.781 9.945 -12.258 1 97.25 396 ALA A O 1
ATOM 3302 N N . LYS A 1 397 ? 21.844 10.516 -10.328 1 95 397 LYS A N 1
ATOM 3303 C CA . LYS A 1 397 ? 22.969 11.281 -9.805 1 95 397 LYS A CA 1
ATOM 3304 C C . LYS A 1 397 ? 23.844 10.43 -8.891 1 95 397 LYS A C 1
ATOM 3306 O O . LYS A 1 397 ? 23.344 9.828 -7.938 1 95 397 LYS A O 1
ATOM 3311 N N . VAL A 1 398 ? 25.125 10.398 -9.227 1 96.69 398 VAL A N 1
ATOM 3312 C CA . VAL A 1 398 ? 26.016 9.445 -8.57 1 96.69 398 VAL A CA 1
ATOM 3313 C C . VAL A 1 398 ? 27.188 10.18 -7.938 1 96.69 398 VAL A C 1
ATOM 3315 O O . VAL A 1 398 ? 27.734 11.125 -8.523 1 96.69 398 VAL A O 1
ATOM 3318 N N . GLU A 1 399 ? 27.5 9.797 -6.723 1 95.31 399 GLU A N 1
ATOM 3319 C CA . GLU A 1 399 ? 28.656 10.328 -5.996 1 95.31 399 GLU A CA 1
ATOM 3320 C C . GLU A 1 399 ? 29.531 9.195 -5.457 1 95.31 399 GLU A C 1
ATOM 3322 O O . GLU A 1 399 ? 29.078 8.383 -4.652 1 95.31 399 GLU A O 1
ATOM 3327 N N . TYR A 1 400 ? 30.766 9.148 -5.934 1 96.75 400 TYR A N 1
ATOM 3328 C CA . TYR A 1 400 ? 31.734 8.195 -5.387 1 96.75 400 TYR A CA 1
ATOM 3329 C C . TYR A 1 400 ? 32.5 8.797 -4.219 1 96.75 400 TYR A C 1
ATOM 3331 O O . TYR A 1 400 ? 33 9.922 -4.316 1 96.75 400 TYR A O 1
ATOM 3339 N N . VAL A 1 401 ? 32.531 8.117 -3.135 1 96.5 401 VAL A N 1
ATOM 3340 C CA . VAL A 1 401 ? 33.281 8.508 -1.95 1 96.5 401 VAL A CA 1
ATOM 3341 C C . VAL A 1 401 ? 34.531 7.648 -1.829 1 96.5 401 VAL A C 1
ATOM 3343 O O . VAL A 1 401 ? 34.5 6.551 -1.272 1 96.5 401 VAL A O 1
ATOM 3346 N N . GLU A 1 402 ? 35.688 8.125 -2.17 1 95.56 402 GLU A N 1
ATOM 3347 C CA . GLU A 1 402 ? 36.938 7.379 -2.332 1 95.56 402 GLU A CA 1
ATOM 3348 C C . GLU A 1 402 ? 37.406 6.789 -1.003 1 95.56 402 GLU A C 1
ATOM 3350 O O . GLU A 1 402 ? 37.719 5.605 -0.923 1 95.56 402 GLU A O 1
ATOM 3355 N N . ASP A 1 403 ? 37.344 7.609 0.035 1 96.06 403 ASP A N 1
ATOM 3356 C CA . ASP A 1 403 ? 37.875 7.211 1.327 1 96.06 403 ASP A CA 1
ATOM 3357 C C . ASP A 1 403 ? 37.094 6.035 1.915 1 96.06 403 ASP A C 1
ATOM 3359 O O . ASP A 1 403 ? 37.625 5.262 2.709 1 96.06 403 ASP A O 1
ATOM 3363 N N . GLU A 1 404 ? 35.938 5.863 1.503 1 96.62 404 GLU A N 1
ATOM 3364 C CA . GLU A 1 404 ? 35.062 4.805 2.029 1 96.62 404 GLU A CA 1
ATOM 3365 C C . GLU A 1 404 ? 34.844 3.709 0.991 1 96.62 404 GLU A C 1
ATOM 3367 O O . GLU A 1 404 ? 34.219 2.693 1.28 1 96.62 404 GLU A O 1
ATOM 3372 N N . ASN A 1 405 ? 35.312 3.861 -0.171 1 97.31 405 ASN A N 1
ATOM 3373 C CA . ASN A 1 405 ? 35.094 2.957 -1.292 1 97.31 405 ASN A CA 1
ATOM 3374 C C . ASN A 1 405 ? 33.625 2.643 -1.467 1 97.31 405 ASN A C 1
ATOM 3376 O O . ASN A 1 405 ? 33.219 1.474 -1.511 1 97.31 405 ASN A O 1
ATOM 3380 N N . LYS A 1 406 ? 32.812 3.611 -1.477 1 97.69 406 LYS A N 1
ATOM 3381 C CA . LYS A 1 406 ? 31.359 3.465 -1.639 1 97.69 406 LYS A CA 1
ATOM 3382 C C . LYS A 1 406 ? 30.828 4.434 -2.689 1 97.69 406 LYS A C 1
ATOM 3384 O O . LYS A 1 406 ? 31.391 5.508 -2.896 1 97.69 406 LYS A O 1
ATOM 3389 N N . THR A 1 407 ? 29.844 4.062 -3.412 1 98.12 407 THR A N 1
ATOM 3390 C CA . THR A 1 407 ? 29.109 4.887 -4.367 1 98.12 407 THR A CA 1
ATOM 3391 C C . THR A 1 407 ? 27.719 5.203 -3.846 1 98.12 407 THR A C 1
ATOM 3393 O O . THR A 1 407 ? 26.953 4.293 -3.5 1 98.12 407 THR A O 1
ATOM 3396 N N . ASN A 1 408 ? 27.469 6.473 -3.678 1 96.56 408 ASN A N 1
ATOM 3397 C CA . ASN A 1 408 ? 26.125 6.953 -3.352 1 96.56 408 ASN A CA 1
ATOM 3398 C C . ASN A 1 408 ? 25.328 7.277 -4.609 1 96.56 408 ASN A C 1
ATOM 3400 O O . ASN A 1 408 ? 25.781 8.039 -5.461 1 96.56 408 ASN A O 1
ATOM 3404 N N . ILE A 1 409 ? 24.203 6.633 -4.715 1 97.19 409 ILE A N 1
ATOM 3405 C CA . ILE A 1 409 ? 23.266 6.992 -5.773 1 97.19 409 ILE A CA 1
ATOM 3406 C C . ILE A 1 409 ? 22.094 7.766 -5.176 1 97.19 409 ILE A C 1
ATOM 3408 O O . ILE A 1 409 ? 21.328 7.23 -4.363 1 97.19 409 ILE A O 1
ATOM 3412 N N . LEU A 1 410 ? 21.906 8.977 -5.574 1 94 410 LEU A N 1
ATOM 3413 C CA . LEU A 1 410 ? 20.906 9.859 -4.965 1 94 410 LEU A CA 1
ATOM 3414 C C . LEU A 1 410 ? 19.5 9.422 -5.324 1 94 410 LEU A C 1
ATOM 3416 O O . LEU A 1 410 ? 19.281 8.789 -6.359 1 94 410 LEU A O 1
ATOM 3420 N N . MET A 1 411 ? 18.594 9.766 -4.445 1 93.62 411 MET A N 1
ATOM 3421 C CA . MET A 1 411 ? 17.203 9.375 -4.605 1 93.62 411 MET A CA 1
ATOM 3422 C C . MET A 1 411 ? 16.609 9.961 -5.883 1 93.62 411 MET A C 1
ATOM 3424 O O . MET A 1 411 ? 16.844 11.125 -6.207 1 93.62 411 MET A O 1
ATOM 3428 N N . HIS A 1 412 ? 15.867 9.195 -6.613 1 94.06 412 HIS A N 1
ATOM 3429 C CA . HIS A 1 412 ? 15.18 9.617 -7.828 1 94.06 412 HIS A CA 1
ATOM 3430 C C . HIS A 1 412 ? 13.867 10.328 -7.5 1 94.06 412 HIS A C 1
ATOM 3432 O O . HIS A 1 412 ? 13.492 10.438 -6.332 1 94.06 412 HIS A O 1
ATOM 3438 N N . GLY A 1 413 ? 13.188 10.891 -8.562 1 93.75 413 GLY A N 1
ATOM 3439 C CA . GLY A 1 413 ? 12 11.711 -8.352 1 93.75 413 GLY A CA 1
ATOM 3440 C C . GLY A 1 413 ? 10.703 10.922 -8.469 1 93.75 413 GLY A C 1
ATOM 3441 O O . GLY A 1 413 ? 9.625 11.469 -8.234 1 93.75 413 GLY A O 1
ATOM 3442 N N . PHE A 1 414 ? 10.789 9.609 -8.82 1 96.5 414 PHE A N 1
ATOM 3443 C CA . PHE A 1 414 ? 9.578 8.797 -8.93 1 96.5 414 PHE A CA 1
ATOM 3444 C C . PHE A 1 414 ? 8.961 8.562 -7.559 1 96.5 414 PHE A C 1
ATOM 3446 O O . PHE A 1 414 ? 9.586 8.836 -6.535 1 96.5 414 PHE A O 1
ATOM 3453 N N . THR A 1 415 ? 7.695 8.055 -7.488 1 95.62 415 THR A N 1
ATOM 3454 C CA . THR A 1 415 ? 6.984 7.934 -6.219 1 95.62 415 THR A CA 1
ATOM 3455 C C . THR A 1 415 ? 6.68 6.473 -5.906 1 95.62 415 THR A C 1
ATOM 3457 O O . THR A 1 415 ? 6.07 6.164 -4.879 1 95.62 415 THR A O 1
ATOM 3460 N N . ARG A 1 416 ? 7.023 5.586 -6.848 1 95.19 416 ARG A N 1
ATOM 3461 C CA . ARG A 1 416 ? 6.75 4.168 -6.656 1 95.19 416 ARG A CA 1
ATOM 3462 C C . ARG A 1 416 ? 8.023 3.342 -6.793 1 95.19 416 ARG A C 1
ATOM 3464 O O . ARG A 1 416 ? 9.133 3.887 -6.758 1 95.19 416 ARG A O 1
ATOM 3471 N N . ASP A 1 417 ? 7.902 1.986 -6.762 1 98.19 417 ASP A N 1
ATOM 3472 C CA . ASP A 1 417 ? 9.062 1.104 -6.824 1 98.19 417 ASP A CA 1
ATOM 3473 C C . ASP A 1 417 ? 9.805 1.266 -8.148 1 98.19 417 ASP A C 1
ATOM 3475 O O . ASP A 1 417 ? 9.211 1.629 -9.164 1 98.19 417 ASP A O 1
ATOM 3479 N N . THR A 1 418 ? 11.117 1.025 -8.062 1 98.62 418 THR A N 1
ATOM 3480 C CA . THR A 1 418 ? 11.992 1.217 -9.219 1 98.62 418 THR A CA 1
ATOM 3481 C C . THR A 1 418 ? 13.031 0.102 -9.297 1 98.62 418 THR A C 1
ATOM 3483 O O . THR A 1 418 ? 13.211 -0.656 -8.344 1 98.62 418 THR A O 1
ATOM 3486 N N . VAL A 1 419 ? 13.562 -0.052 -10.422 1 98.81 419 VAL A N 1
ATOM 3487 C CA . VAL A 1 419 ? 14.797 -0.802 -10.602 1 98.81 419 VAL A CA 1
ATOM 3488 C C . VAL A 1 419 ? 15.922 0.146 -11.016 1 98.81 419 VAL A C 1
ATOM 3490 O O . VAL A 1 419 ? 15.734 0.998 -11.891 1 98.81 419 VAL A O 1
ATOM 3493 N N . LEU A 1 420 ? 16.984 0.134 -10.258 1 98.81 420 LEU A N 1
ATOM 3494 C CA . LEU A 1 420 ? 18.219 0.833 -10.602 1 98.81 420 LEU A CA 1
ATOM 3495 C C . LEU A 1 420 ? 19.094 -0.032 -11.492 1 98.81 420 LEU A C 1
ATOM 3497 O O . LEU A 1 420 ? 19.391 -1.183 -11.156 1 98.81 420 LEU A O 1
ATOM 3501 N N . VAL A 1 421 ? 19.484 0.427 -12.648 1 98.81 421 VAL A N 1
ATOM 3502 C CA . VAL A 1 421 ? 20.328 -0.274 -13.617 1 98.81 421 VAL A CA 1
ATOM 3503 C C . VAL A 1 421 ? 21.703 0.369 -13.664 1 98.81 421 VAL A C 1
ATOM 3505 O O . VAL A 1 421 ? 21.828 1.581 -13.859 1 98.81 421 VAL A O 1
ATOM 3508 N N . ILE A 1 422 ? 22.719 -0.362 -13.453 1 98.62 422 ILE A N 1
ATOM 3509 C CA . ILE A 1 422 ? 24.109 0.077 -13.5 1 98.62 422 ILE A CA 1
ATOM 3510 C C . ILE A 1 422 ? 24.859 -0.714 -14.562 1 98.62 422 ILE A C 1
ATOM 3512 O O . ILE A 1 422 ? 25.109 -1.911 -14.398 1 98.62 422 ILE A O 1
ATOM 3516 N N . LYS A 1 423 ? 25.297 -0.022 -15.672 1 96.81 423 LYS A N 1
ATOM 3517 C CA . LYS A 1 423 ? 25.938 -0.696 -16.797 1 96.81 423 LYS A CA 1
ATOM 3518 C C . LYS A 1 423 ? 27.203 0.033 -17.219 1 96.81 423 LYS A C 1
ATOM 3520 O O . LYS A 1 423 ? 27.281 1.263 -17.156 1 96.81 423 LYS A O 1
ATOM 3525 N N . MET B 1 1 ? -12.922 36.125 7.398 1 81.25 1 MET B N 1
ATOM 3526 C CA . MET B 1 1 ? -12.492 35.562 8.68 1 81.25 1 MET B CA 1
ATOM 3527 C C . MET B 1 1 ? -13.273 34.312 9.008 1 81.25 1 MET B C 1
ATOM 3529 O O . MET B 1 1 ? -14.484 34.219 8.781 1 81.25 1 MET B O 1
ATOM 3533 N N . PHE B 1 2 ? -12.516 33.25 9.438 1 92.44 2 PHE B N 1
ATOM 3534 C CA . PHE B 1 2 ? -13.188 32.062 9.922 1 92.44 2 PHE B CA 1
ATOM 3535 C C . PHE B 1 2 ? -13.859 32.312 11.266 1 92.44 2 PHE B C 1
ATOM 3537 O O . PHE B 1 2 ? -13.32 33.031 12.102 1 92.44 2 PHE B O 1
ATOM 3544 N N . ASN B 1 3 ? -14.977 31.859 11.414 1 95.81 3 ASN B N 1
ATOM 3545 C CA . ASN B 1 3 ? -15.672 31.75 12.695 1 95.81 3 ASN B CA 1
ATOM 3546 C C . ASN B 1 3 ? -16.344 30.391 12.852 1 95.81 3 ASN B C 1
ATOM 3548 O O . ASN B 1 3 ? -16.281 29.562 11.961 1 95.81 3 ASN B O 1
ATOM 3552 N N . ILE B 1 4 ? -16.859 30.141 14.039 1 96.5 4 ILE B N 1
ATOM 3553 C CA . ILE B 1 4 ? -17.484 28.844 14.297 1 96.5 4 ILE B CA 1
ATOM 3554 C C . ILE B 1 4 ? -18.953 29.047 14.695 1 96.5 4 ILE B C 1
ATOM 3556 O O . ILE B 1 4 ? -19.25 29.875 15.562 1 96.5 4 ILE B O 1
ATOM 3560 N N . LYS B 1 5 ? -19.75 28.359 13.922 1 93.06 5 LYS B N 1
ATOM 3561 C CA . LYS B 1 5 ? -21.172 28.297 14.242 1 93.06 5 LYS B CA 1
ATOM 3562 C C . LYS B 1 5 ? -21.672 26.859 14.25 1 93.06 5 LYS B C 1
ATOM 3564 O O . LYS B 1 5 ? -21.438 26.109 13.305 1 93.06 5 LYS B O 1
ATOM 3569 N N . ASN B 1 6 ? -22.375 26.422 15.359 1 88.75 6 ASN B N 1
ATOM 3570 C CA . ASN B 1 6 ? -22.906 25.078 15.461 1 88.75 6 ASN B CA 1
ATOM 3571 C C . ASN B 1 6 ? -21.828 24.031 15.219 1 88.75 6 ASN B C 1
ATOM 3573 O O . ASN B 1 6 ? -22.016 23.094 14.438 1 88.75 6 ASN B O 1
ATOM 3577 N N . LYS B 1 7 ? -20.578 24.312 15.711 1 89.94 7 LYS B N 1
ATOM 3578 C CA . LYS B 1 7 ? -19.438 23.406 15.695 1 89.94 7 LYS B CA 1
ATOM 3579 C C . LYS B 1 7 ? -18.906 23.203 14.281 1 89.94 7 LYS B C 1
ATOM 3581 O O . LYS B 1 7 ? -18.297 22.188 13.984 1 89.94 7 LYS B O 1
ATOM 3586 N N . VAL B 1 8 ? -19.25 24.109 13.414 1 94.5 8 VAL B N 1
ATOM 3587 C CA . VAL B 1 8 ? -18.75 24.094 12.039 1 94.5 8 VAL B CA 1
ATOM 3588 C C . VAL B 1 8 ? -18.078 25.422 11.719 1 94.5 8 VAL B C 1
ATOM 3590 O O . VAL B 1 8 ? -18.531 26.484 12.164 1 94.5 8 VAL B O 1
ATOM 3593 N N . PHE B 1 9 ? -17.031 25.359 10.977 1 97.81 9 PHE B N 1
ATOM 3594 C CA . PHE B 1 9 ? -16.344 26.578 10.555 1 97.81 9 PHE B CA 1
ATOM 3595 C C . PHE B 1 9 ? -17.141 27.297 9.477 1 97.81 9 PHE B C 1
ATOM 3597 O O . PHE B 1 9 ? -17.766 26.656 8.625 1 97.81 9 PHE B O 1
ATOM 3604 N N . CYS B 1 10 ? -17.109 28.578 9.594 1 96.44 10 CYS B N 1
ATOM 3605 C CA . CYS B 1 10 ? -17.797 29.422 8.625 1 96.44 10 CYS B CA 1
ATOM 3606 C C . CYS B 1 10 ? -16.875 30.531 8.133 1 96.44 10 CYS B C 1
ATOM 3608 O O . CYS B 1 10 ? -16.062 31.047 8.891 1 96.44 10 CYS B O 1
ATOM 3610 N N . SER B 1 11 ? -16.906 30.797 6.879 1 93.31 11 SER B N 1
ATOM 3611 C CA . SER B 1 11 ? -16.234 31.938 6.262 1 93.31 11 SER B CA 1
ATOM 3612 C C . SER B 1 11 ? -17.141 32.625 5.246 1 93.31 11 SER B C 1
ATOM 3614 O O . SER B 1 11 ? -17.781 31.953 4.426 1 93.31 11 SER B O 1
ATOM 3616 N N . ASN B 1 12 ? -17.266 33.969 5.348 1 89.75 12 ASN B N 1
ATOM 3617 C CA . ASN B 1 12 ? -18.125 34.75 4.469 1 89.75 12 ASN B CA 1
ATOM 3618 C C . ASN B 1 12 ? -19.562 34.219 4.48 1 89.75 12 ASN B C 1
ATOM 3620 O O . ASN B 1 12 ? -20.172 34.094 3.424 1 89.75 12 ASN B O 1
ATOM 3624 N N . GLY B 1 13 ? -19.969 33.719 5.625 1 89.75 13 GLY B N 1
ATOM 3625 C CA . GLY B 1 13 ? -21.344 33.312 5.824 1 89.75 13 GLY B CA 1
ATOM 3626 C C . GLY B 1 13 ? -21.625 31.891 5.383 1 89.75 13 GLY B C 1
ATOM 3627 O O . GLY B 1 13 ? -22.75 31.391 5.523 1 89.75 13 GLY B O 1
ATOM 3628 N N . GLU B 1 14 ? -20.703 31.266 4.926 1 94.5 14 GLU B N 1
ATOM 3629 C CA . GLU B 1 14 ? -20.891 29.906 4.457 1 94.5 14 GLU B CA 1
ATOM 3630 C C . GLU B 1 14 ? -20.125 28.906 5.32 1 94.5 14 GLU B C 1
ATOM 3632 O O . GLU B 1 14 ? -19 29.188 5.746 1 94.5 14 GLU B O 1
ATOM 3637 N N . GLU B 1 15 ? -20.766 27.766 5.559 1 96.69 15 GLU B N 1
ATOM 3638 C CA . GLU B 1 15 ? -20.078 26.672 6.254 1 96.69 15 GLU B CA 1
ATOM 3639 C C . GLU B 1 15 ? -18.938 26.109 5.406 1 96.69 15 GLU B C 1
ATOM 3641 O O . GLU B 1 15 ? -19.078 25.969 4.191 1 96.69 15 GLU B O 1
ATOM 3646 N N . GLN B 1 16 ? -17.844 25.906 6.059 1 97 16 GLN B N 1
ATOM 3647 C CA . GLN B 1 16 ? -16.672 25.453 5.324 1 97 16 GLN B CA 1
ATOM 3648 C C . GLN B 1 16 ? -15.938 24.344 6.078 1 97 16 GLN B C 1
ATOM 3650 O O . GLN B 1 16 ? -15.891 24.359 7.309 1 97 16 GLN B O 1
ATOM 3655 N N . PHE B 1 17 ? -15.547 23.375 5.355 1 97.94 17 PHE B N 1
ATOM 3656 C CA . PHE B 1 17 ? -14.609 22.359 5.836 1 97.94 17 PHE B CA 1
ATOM 3657 C C . PHE B 1 17 ? -13.172 22.859 5.73 1 97.94 17 PHE B C 1
ATOM 3659 O O . PHE B 1 17 ? -12.766 23.375 4.688 1 97.94 17 PHE B O 1
ATOM 3666 N N . ILE B 1 18 ? -12.398 22.797 6.824 1 98.62 18 ILE B N 1
ATOM 3667 C CA . ILE B 1 18 ? -11.008 23.234 6.766 1 98.62 18 ILE B CA 1
ATOM 3668 C C . ILE B 1 18 ? -10.164 22.188 6.051 1 98.62 18 ILE B C 1
ATOM 3670 O O . ILE B 1 18 ? -10.07 21.047 6.5 1 98.62 18 ILE B O 1
ATOM 3674 N N . LEU B 1 19 ? -9.664 22.484 4.961 1 98.81 19 LEU B N 1
ATOM 3675 C CA . LEU B 1 19 ? -8.609 21.734 4.289 1 98.81 19 LEU B CA 1
ATOM 3676 C C . LEU B 1 19 ? -7.273 22.469 4.383 1 98.81 19 LEU B C 1
ATOM 3678 O O . LEU B 1 19 ? -7.07 23.484 3.711 1 98.81 19 LEU B O 1
ATOM 3682 N N . ALA B 1 20 ? -6.406 21.891 5.168 1 98.88 20 ALA B N 1
ATOM 3683 C CA . ALA B 1 20 ? -5.148 22.578 5.449 1 98.88 20 ALA B CA 1
ATOM 3684 C C . ALA B 1 20 ? -3.965 21.828 4.84 1 98.88 20 ALA B C 1
ATOM 3686 O O . ALA B 1 20 ? -4.09 20.672 4.465 1 98.88 20 ALA B O 1
ATOM 3687 N N . ASP B 1 21 ? -2.908 22.5 4.605 1 98.81 21 ASP B N 1
ATOM 3688 C CA . ASP B 1 21 ? -1.581 21.953 4.324 1 98.81 21 ASP B CA 1
ATOM 3689 C C . ASP B 1 21 ? -0.579 22.391 5.395 1 98.81 21 ASP B C 1
ATOM 3691 O O . ASP B 1 21 ? -0.787 23.391 6.078 1 98.81 21 ASP B O 1
ATOM 3695 N N . THR B 1 22 ? 0.433 21.578 5.586 1 98.5 22 THR B N 1
ATOM 3696 C CA . THR B 1 22 ? 1.494 21.938 6.523 1 98.5 22 THR B CA 1
ATOM 3697 C C . THR B 1 22 ? 2.709 22.484 5.785 1 98.5 22 THR B C 1
ATOM 3699 O O . THR B 1 22 ? 3.285 21.812 4.934 1 98.5 22 THR B O 1
ATOM 3702 N N . CYS B 1 23 ? 3.088 23.625 6.078 1 98.44 23 CYS B N 1
ATOM 3703 C CA . CYS B 1 23 ? 4.285 24.281 5.562 1 98.44 23 CYS B CA 1
ATOM 3704 C C . CYS B 1 23 ? 5.043 24.984 6.676 1 98.44 23 CYS B C 1
ATOM 3706 O O . CYS B 1 23 ? 5.297 26.188 6.59 1 98.44 23 CYS B O 1
ATOM 3708 N N . TRP B 1 24 ? 5.535 24.281 7.539 1 97.94 24 TRP B N 1
ATOM 3709 C CA . TRP B 1 24 ? 6.047 24.766 8.812 1 97.94 24 TRP B CA 1
ATOM 3710 C C . TRP B 1 24 ? 7.164 25.781 8.602 1 97.94 24 TRP B C 1
ATOM 3712 O O . TRP B 1 24 ? 7.258 26.781 9.32 1 97.94 24 TRP B O 1
ATOM 3722 N N . SER B 1 25 ? 7.984 25.609 7.594 1 97.5 25 SER B N 1
ATOM 3723 C CA . SER B 1 25 ? 9.25 26.328 7.5 1 97.5 25 SER B CA 1
ATOM 3724 C C . SER B 1 25 ? 9.164 27.469 6.484 1 97.5 25 SER B C 1
ATOM 3726 O O . SER B 1 25 ? 10.188 28.078 6.137 1 97.5 25 SER B O 1
ATOM 3728 N N . ALA B 1 26 ? 8.023 27.75 6.02 1 98 26 ALA B N 1
ATOM 3729 C CA . ALA B 1 26 ? 7.867 28.641 4.871 1 98 26 ALA B CA 1
ATOM 3730 C C . ALA B 1 26 ? 8.508 30 5.141 1 98 26 ALA B C 1
ATOM 3732 O O . ALA B 1 26 ? 9.219 30.531 4.289 1 98 26 ALA B O 1
ATOM 3733 N N . PHE B 1 27 ? 8.344 30.547 6.32 1 98.56 27 PHE B N 1
ATOM 3734 C CA . PHE B 1 27 ? 8.703 31.938 6.566 1 98.56 27 PHE B CA 1
ATOM 3735 C C . PHE B 1 27 ? 10.219 32.094 6.598 1 98.56 27 PHE B C 1
ATOM 3737 O O . PHE B 1 27 ? 10.734 33.188 6.281 1 98.56 27 PHE B O 1
ATOM 3744 N N . THR B 1 28 ? 10.938 31.031 6.93 1 97.56 28 THR B N 1
ATOM 3745 C CA . THR B 1 28 ? 12.391 31.141 7.004 1 97.56 28 THR B CA 1
ATOM 3746 C C . THR B 1 28 ? 13.039 30.594 5.742 1 97.56 28 THR B C 1
ATOM 3748 O O . THR B 1 28 ? 14.203 30.875 5.461 1 97.56 28 THR B O 1
ATOM 3751 N N . ASN B 1 29 ? 12.297 29.781 4.973 1 97.75 29 ASN B N 1
ATOM 3752 C CA . ASN B 1 29 ? 12.992 29 3.951 1 97.75 29 ASN B CA 1
ATOM 3753 C C . ASN B 1 29 ? 12.484 29.344 2.551 1 97.75 29 ASN B C 1
ATOM 3755 O O . ASN B 1 29 ? 13.188 29.109 1.562 1 97.75 29 ASN B O 1
ATOM 3759 N N . ALA B 1 30 ? 11.305 29.844 2.4 1 98.38 30 ALA B N 1
ATOM 3760 C CA . ALA B 1 30 ? 10.734 30.094 1.08 1 98.38 30 ALA B CA 1
ATOM 3761 C C . ALA B 1 30 ? 11.062 31.5 0.598 1 98.38 30 ALA B C 1
ATOM 3763 O O . ALA B 1 30 ? 10.945 32.469 1.357 1 98.38 30 ALA B O 1
ATOM 3764 N N . THR B 1 31 ? 11.469 31.656 -0.624 1 98.06 31 THR B N 1
ATOM 3765 C CA . THR B 1 31 ? 11.469 33 -1.221 1 98.06 31 THR B CA 1
ATOM 3766 C C . THR B 1 31 ? 10.047 33.5 -1.401 1 98.06 31 THR B C 1
ATOM 3768 O O . THR B 1 31 ? 9.094 32.719 -1.39 1 98.06 31 THR B O 1
ATOM 3771 N N . ILE B 1 32 ? 9.938 34.812 -1.534 1 98.25 32 ILE B N 1
ATOM 3772 C CA . ILE B 1 32 ? 8.617 35.375 -1.746 1 98.25 32 ILE B CA 1
ATOM 3773 C C . ILE B 1 32 ? 7.996 34.812 -3.016 1 98.25 32 ILE B C 1
ATOM 3775 O O . ILE B 1 32 ? 6.812 34.469 -3.033 1 98.25 32 ILE B O 1
ATOM 3779 N N . GLU B 1 33 ? 8.789 34.656 -4.07 1 98.12 33 GLU B N 1
ATOM 3780 C CA . GLU B 1 33 ? 8.305 34.125 -5.34 1 98.12 33 GLU B CA 1
ATOM 3781 C C . GLU B 1 33 ? 7.836 32.656 -5.188 1 98.12 33 GLU B C 1
ATOM 3783 O O . GLU B 1 33 ? 6.777 32.312 -5.703 1 98.12 33 GLU B O 1
ATOM 3788 N N . ASP B 1 34 ? 8.633 31.875 -4.504 1 98.44 34 ASP B N 1
ATOM 3789 C CA . ASP B 1 34 ? 8.266 30.484 -4.289 1 98.44 34 ASP B CA 1
ATOM 3790 C C . ASP B 1 34 ? 7.008 30.359 -3.434 1 98.44 34 ASP B C 1
ATOM 3792 O O . ASP B 1 34 ? 6.152 29.516 -3.689 1 98.44 34 ASP B O 1
ATOM 3796 N N . TRP B 1 35 ? 6.906 31.203 -2.418 1 98.69 35 TRP B N 1
ATOM 3797 C CA . TRP B 1 35 ? 5.711 31.25 -1.585 1 98.69 35 TRP B CA 1
ATOM 3798 C C . TRP B 1 35 ? 4.473 31.547 -2.426 1 98.69 35 TRP B C 1
ATOM 3800 O O . TRP B 1 35 ? 3.453 30.875 -2.303 1 98.69 35 TRP B O 1
ATOM 3810 N N . LYS B 1 36 ? 4.594 32.531 -3.256 1 98.75 36 LYS B N 1
ATOM 3811 C CA . LYS B 1 36 ? 3.461 32.906 -4.102 1 98.75 36 LYS B CA 1
ATOM 3812 C C . LYS B 1 36 ? 3.068 31.766 -5.023 1 98.75 36 LYS B C 1
ATOM 3814 O O . LYS B 1 36 ? 1.882 31.484 -5.215 1 98.75 36 LYS B O 1
ATOM 3819 N N . TYR B 1 37 ? 4.02 31.078 -5.598 1 98.81 37 TYR B N 1
ATOM 3820 C CA . TYR B 1 37 ? 3.754 29.922 -6.445 1 98.81 37 TYR B CA 1
ATOM 3821 C C . TYR B 1 37 ? 3.041 28.828 -5.664 1 98.81 37 TYR B C 1
ATOM 3823 O O . TYR B 1 37 ? 2.031 28.281 -6.121 1 98.81 37 TYR B O 1
ATOM 3831 N N . TYR B 1 38 ? 3.58 28.562 -4.535 1 98.75 38 TYR B N 1
ATOM 3832 C CA . TYR B 1 38 ? 3.027 27.547 -3.646 1 98.75 38 TYR B CA 1
ATOM 3833 C C . TYR B 1 38 ? 1.582 27.875 -3.283 1 98.75 38 TYR B C 1
ATOM 3835 O O . TYR B 1 38 ? 0.7 27.031 -3.406 1 98.75 38 TYR B O 1
ATOM 3843 N N . ILE B 1 39 ? 1.308 29.094 -2.869 1 98.94 39 ILE B N 1
ATOM 3844 C CA . ILE B 1 39 ? -0.02 29.531 -2.453 1 98.94 39 ILE B CA 1
ATOM 3845 C C . ILE B 1 39 ? -0.987 29.438 -3.631 1 98.94 39 ILE B C 1
ATOM 3847 O O . ILE B 1 39 ? -2.098 28.922 -3.492 1 98.94 39 ILE B O 1
ATOM 3851 N N . ASN B 1 40 ? -0.573 29.891 -4.758 1 98.81 40 ASN B N 1
ATOM 3852 C CA . ASN B 1 40 ? -1.43 29.828 -5.938 1 98.81 40 ASN B CA 1
ATOM 3853 C C . ASN B 1 40 ? -1.807 28.391 -6.277 1 98.81 40 ASN B C 1
ATOM 3855 O O . ASN B 1 40 ? -2.951 28.109 -6.641 1 98.81 40 ASN B O 1
ATOM 3859 N N . TYR B 1 41 ? -0.837 27.547 -6.18 1 98.81 41 TYR B N 1
ATOM 3860 C CA . TYR B 1 41 ? -1.09 26.141 -6.512 1 98.81 41 TYR B CA 1
ATOM 3861 C C . TYR B 1 41 ? -2.078 25.516 -5.535 1 98.81 41 TYR B C 1
ATOM 3863 O O . TYR B 1 41 ? -3.029 24.859 -5.945 1 98.81 41 TYR B O 1
ATOM 3871 N N . ARG B 1 42 ? -1.867 25.688 -4.23 1 98.88 42 ARG B N 1
ATOM 3872 C CA . ARG B 1 42 ? -2.771 25.141 -3.229 1 98.88 42 ARG B CA 1
ATOM 3873 C C . ARG B 1 42 ? -4.16 25.75 -3.338 1 98.88 42 ARG B C 1
ATOM 3875 O O . ARG B 1 42 ? -5.168 25.078 -3.152 1 98.88 42 ARG B O 1
ATOM 3882 N N . ALA B 1 43 ? -4.199 27.047 -3.629 1 98.69 43 ALA B N 1
ATOM 3883 C CA . ALA B 1 43 ? -5.492 27.688 -3.848 1 98.69 43 ALA B CA 1
ATOM 3884 C C . ALA B 1 43 ? -6.242 27.031 -5 1 98.69 43 ALA B C 1
ATOM 3886 O O . ALA B 1 43 ? -7.445 26.766 -4.898 1 98.69 43 ALA B O 1
ATOM 3887 N N . LYS B 1 44 ? -5.512 26.75 -6.086 1 98.44 44 LYS B N 1
ATOM 3888 C CA . LYS B 1 44 ? -6.094 26.047 -7.227 1 98.44 44 LYS B CA 1
ATOM 3889 C C . LYS B 1 44 ? -6.676 24.688 -6.809 1 98.44 44 LYS B C 1
ATOM 3891 O O . LYS B 1 44 ? -7.691 24.266 -7.352 1 98.44 44 LYS B O 1
ATOM 3896 N N . GLN B 1 45 ? -6.07 24.062 -5.84 1 98.56 45 GLN B N 1
ATOM 3897 C CA . GLN B 1 45 ? -6.496 22.75 -5.391 1 98.56 45 GLN B CA 1
ATOM 3898 C C . GLN B 1 45 ? -7.621 22.844 -4.367 1 98.56 45 GLN B C 1
ATOM 3900 O O . GLN B 1 45 ? -8.188 21.828 -3.953 1 98.56 45 GLN B O 1
ATOM 3905 N N . GLY B 1 46 ? -7.875 24.016 -3.877 1 98.25 46 GLY B N 1
ATOM 3906 C CA . GLY B 1 46 ? -9.016 24.203 -2.994 1 98.25 46 GLY B CA 1
ATOM 3907 C C . GLY B 1 46 ? -8.641 24.203 -1.525 1 98.25 46 GLY B C 1
ATOM 3908 O O . GLY B 1 46 ? -9.508 24.156 -0.655 1 98.25 46 GLY B O 1
ATOM 3909 N N . PHE B 1 47 ? -7.34 24.234 -1.239 1 98.81 47 PHE B N 1
ATOM 3910 C CA . PHE B 1 47 ? -6.918 24.406 0.146 1 98.81 47 PHE B CA 1
ATOM 3911 C C . PHE B 1 47 ? -7.316 25.781 0.668 1 98.81 47 PHE B C 1
ATOM 3913 O O . PHE B 1 47 ? -7.289 26.766 -0.075 1 98.81 47 PHE B O 1
ATOM 3920 N N . ASN B 1 48 ? -7.641 25.812 1.989 1 98.56 48 ASN B N 1
ATOM 3921 C CA . ASN B 1 48 ? -8.086 27.109 2.494 1 98.56 48 ASN B CA 1
ATOM 3922 C C . ASN B 1 48 ? -7.363 27.484 3.781 1 98.56 48 ASN B C 1
ATOM 3924 O O . ASN B 1 48 ? -7.535 28.594 4.293 1 98.56 48 ASN B O 1
ATOM 3928 N N . VAL B 1 49 ? -6.516 26.672 4.266 1 98.81 49 VAL B N 1
ATOM 3929 C CA . VAL B 1 49 ? -5.691 27 5.426 1 98.81 49 VAL B CA 1
ATOM 3930 C C . VAL B 1 49 ? -4.27 26.484 5.207 1 98.81 49 VAL B C 1
ATOM 3932 O O . VAL B 1 49 ? -4.07 25.391 4.676 1 98.81 49 VAL B O 1
ATOM 3935 N N . ILE B 1 50 ? -3.27 27.219 5.578 1 98.88 50 ILE B N 1
ATOM 3936 C CA . ILE B 1 50 ? -1.886 26.766 5.605 1 98.88 50 ILE B CA 1
ATOM 3937 C C . ILE B 1 50 ? -1.311 26.938 7.008 1 98.88 50 ILE B C 1
ATOM 3939 O O . ILE B 1 50 ? -1.375 28.031 7.574 1 98.88 50 ILE B O 1
ATOM 3943 N N . GLN B 1 51 ? -0.812 25.844 7.57 1 98.88 51 GLN B N 1
ATOM 3944 C CA . GLN B 1 51 ? -0.182 25.891 8.891 1 98.88 51 GLN B CA 1
ATOM 3945 C C . GLN B 1 51 ? 1.299 26.25 8.773 1 98.88 51 GLN B C 1
ATOM 3947 O O . GLN B 1 51 ? 2.045 25.578 8.047 1 98.88 51 GLN B O 1
ATOM 3952 N N . VAL B 1 52 ? 1.713 27.25 9.469 1 98.88 52 VAL B N 1
ATOM 3953 C CA . VAL B 1 52 ? 3.102 27.703 9.391 1 98.88 52 VAL B CA 1
ATOM 3954 C C . VAL B 1 52 ? 3.602 28.078 10.781 1 98.88 52 VAL B C 1
ATOM 3956 O O . VAL B 1 52 ? 2.873 28.688 11.562 1 98.88 52 VAL B O 1
ATOM 3959 N N . ASN B 1 53 ? 4.828 27.688 11.086 1 98.62 53 ASN B N 1
ATOM 3960 C CA . ASN B 1 53 ? 5.488 28.203 12.281 1 98.62 53 ASN B CA 1
ATOM 3961 C C . ASN B 1 53 ? 5.863 29.672 12.125 1 98.62 53 ASN B C 1
ATOM 3963 O O . ASN B 1 53 ? 6.582 30.047 11.195 1 98.62 53 ASN B O 1
ATOM 3967 N N . LEU B 1 54 ? 5.32 30.516 13.008 1 98.69 54 LEU B N 1
ATOM 3968 C CA . LEU B 1 54 ? 5.645 31.938 12.914 1 98.69 54 LEU B CA 1
ATOM 3969 C C . LEU B 1 54 ? 7.137 32.188 13.141 1 98.69 54 LEU B C 1
ATOM 3971 O O . LEU B 1 54 ? 7.711 33.125 12.578 1 98.69 54 LEU B O 1
ATOM 3975 N N . LEU B 1 55 ? 7.711 31.297 13.984 1 97.38 55 LEU B N 1
ATOM 3976 C CA . LEU B 1 55 ? 9.148 31.328 14.25 1 97.38 55 LEU B CA 1
ATOM 3977 C C . LEU B 1 55 ? 9.883 30.281 13.43 1 97.38 55 LEU B C 1
ATOM 3979 O O . LEU B 1 55 ? 9.32 29.719 12.484 1 97.38 55 LEU B O 1
ATOM 3983 N N . ARG B 1 56 ? 11.125 30.141 13.664 1 95 56 ARG B N 1
ATOM 3984 C CA . ARG B 1 56 ? 11.898 29.172 12.906 1 95 56 ARG B CA 1
ATOM 3985 C C . ARG B 1 56 ? 11.562 27.75 13.344 1 95 56 ARG B C 1
ATOM 3987 O O . ARG B 1 56 ? 11.586 27.438 14.539 1 95 56 ARG B O 1
ATOM 3994 N N . GLN B 1 57 ? 11.219 26.922 12.352 1 94.25 57 GLN B N 1
ATOM 3995 C CA . GLN B 1 57 ? 10.992 25.5 12.602 1 94.25 57 GLN B CA 1
ATOM 3996 C C . GLN B 1 57 ? 12.305 24.766 12.867 1 94.25 57 GLN B C 1
ATOM 3998 O O . GLN B 1 57 ? 13.266 24.906 12.109 1 94.25 57 GLN B O 1
ATOM 4003 N N . TRP B 1 58 ? 12.367 23.984 13.898 1 89.94 58 TRP B N 1
ATOM 4004 C CA . TRP B 1 58 ? 13.617 23.391 14.367 1 89.94 58 TRP B CA 1
ATOM 4005 C C . TRP B 1 58 ? 14.133 22.344 13.391 1 89.94 58 TRP B C 1
ATOM 4007 O O . TRP B 1 58 ? 15.336 22.109 13.289 1 89.94 58 TRP B O 1
ATOM 4017 N N . ASP B 1 59 ? 13.219 21.656 12.703 1 89.88 59 ASP B N 1
ATOM 4018 C CA . ASP B 1 59 ? 13.609 20.609 11.773 1 89.88 59 ASP B CA 1
ATOM 4019 C C . ASP B 1 59 ? 13.383 21.047 10.328 1 89.88 59 ASP B C 1
ATOM 4021 O O . ASP B 1 59 ? 13.016 20.219 9.484 1 89.88 59 ASP B O 1
ATOM 4025 N N . ALA B 1 60 ? 13.539 22.312 10.055 1 92.38 60 ALA B N 1
ATOM 4026 C CA . ALA B 1 60 ? 13.508 22.844 8.695 1 92.38 60 ALA B CA 1
ATOM 4027 C C . ALA B 1 60 ? 14.688 22.328 7.883 1 92.38 60 ALA B C 1
ATOM 4029 O O . ALA B 1 60 ? 15.734 21.984 8.438 1 92.38 60 ALA B O 1
ATOM 4030 N N . SER B 1 61 ? 14.5 22.266 6.547 1 94.38 61 SER B N 1
ATOM 4031 C CA . SER B 1 61 ? 15.641 22.078 5.668 1 94.38 61 SER B CA 1
ATOM 4032 C C . SER B 1 61 ? 16.562 23.297 5.664 1 94.38 61 SER B C 1
ATOM 4034 O O . SER B 1 61 ? 16.172 24.359 6.129 1 94.38 61 SER B O 1
ATOM 4036 N N . ALA B 1 62 ? 17.766 23.078 5.23 1 94 62 ALA B N 1
ATOM 4037 C CA . ALA B 1 62 ? 18.703 24.203 5.105 1 94 62 ALA B CA 1
ATOM 4038 C C . ALA B 1 62 ? 18.156 25.266 4.172 1 94 62 ALA B C 1
ATOM 4040 O O . ALA B 1 62 ? 17.344 24.984 3.293 1 94 62 ALA B O 1
ATOM 4041 N N . SER B 1 63 ? 18.531 26.547 4.477 1 94.19 63 SER B N 1
ATOM 4042 C CA . SER B 1 63 ? 18.109 27.688 3.666 1 94.19 63 SER B CA 1
ATOM 4043 C C . SER B 1 63 ? 19.266 28.672 3.469 1 94.19 63 SER B C 1
ATOM 4045 O O . SER B 1 63 ? 20.062 28.891 4.383 1 94.19 63 SER B O 1
ATOM 4047 N N . ASP B 1 64 ? 19.266 29.266 2.318 1 94.19 64 ASP B N 1
ATOM 4048 C CA . ASP B 1 64 ? 20.297 30.266 2.023 1 94.19 64 ASP B CA 1
ATOM 4049 C C . ASP B 1 64 ? 19.781 31.688 2.305 1 94.19 64 ASP B C 1
ATOM 4051 O O . ASP B 1 64 ? 20.469 32.656 2.033 1 94.19 64 ASP B O 1
ATOM 4055 N N . LEU B 1 65 ? 18.656 31.844 2.865 1 95.5 65 LEU B N 1
ATOM 4056 C CA . LEU B 1 65 ? 18.047 33.156 3.006 1 95.5 65 LEU B CA 1
ATOM 4057 C C . LEU B 1 65 ? 18.516 33.844 4.281 1 95.5 65 LEU B C 1
ATOM 4059 O O . LEU B 1 65 ? 18.422 35.062 4.406 1 95.5 65 LEU B O 1
ATOM 4063 N N . GLY B 1 66 ? 18.953 33.062 5.273 1 94.38 66 GLY B N 1
ATOM 4064 C CA . GLY B 1 66 ? 19.484 33.625 6.504 1 94.38 66 GLY B CA 1
ATOM 4065 C C . GLY B 1 66 ? 18.484 34.438 7.285 1 94.38 66 GLY B C 1
ATOM 4066 O O . GLY B 1 66 ? 18.828 35.469 7.887 1 94.38 66 GLY B O 1
ATOM 4067 N N . LEU B 1 67 ? 17.234 34.062 7.277 1 96.38 67 LEU B N 1
ATOM 4068 C CA . LEU B 1 67 ? 16.172 34.844 7.914 1 96.38 67 LEU B CA 1
ATOM 4069 C C . LEU B 1 67 ? 15.969 34.375 9.359 1 96.38 67 LEU B C 1
ATOM 4071 O O . LEU B 1 67 ? 15.914 33.188 9.641 1 96.38 67 LEU B O 1
ATOM 4075 N N . HIS B 1 68 ? 15.891 35.344 10.32 1 96.44 68 HIS B N 1
ATOM 4076 C CA . HIS B 1 68 ? 15.672 35.094 11.742 1 96.44 68 HIS B CA 1
ATOM 4077 C C . HIS B 1 68 ? 14.609 36.031 12.305 1 96.44 68 HIS B C 1
ATOM 4079 O O . HIS B 1 68 ? 14.625 37.25 12.023 1 96.44 68 HIS B O 1
ATOM 4085 N N . PRO B 1 69 ? 13.703 35.5 13.117 1 97.81 69 PRO B N 1
ATOM 4086 C CA . PRO B 1 69 ? 12.648 36.344 13.688 1 97.81 69 PRO B CA 1
ATOM 4087 C C . PRO B 1 69 ? 13.164 37.312 14.75 1 97.81 69 PRO B C 1
ATOM 4089 O O . PRO B 1 69 ? 12.531 38.344 15.008 1 97.81 69 PRO B O 1
ATOM 4092 N N . PHE B 1 70 ? 14.25 36.969 15.383 1 97.94 70 PHE B N 1
ATOM 4093 C CA . PHE B 1 70 ? 14.859 37.812 16.422 1 97.94 70 PHE B CA 1
ATOM 4094 C C . PHE B 1 70 ? 16.359 37.969 16.172 1 97.94 70 PHE B C 1
ATOM 4096 O O . PHE B 1 70 ? 16.922 37.281 15.32 1 97.94 70 PHE B O 1
ATOM 4103 N N . ASP B 1 71 ? 16.859 38.969 16.891 1 96.62 71 ASP B N 1
ATOM 4104 C CA . ASP B 1 71 ? 18.312 39.062 16.844 1 96.62 71 ASP B CA 1
ATOM 4105 C C . ASP B 1 71 ? 18.969 37.812 17.359 1 96.62 71 ASP B C 1
ATOM 4107 O O . ASP B 1 71 ? 18.484 37.156 18.297 1 96.62 71 ASP B O 1
ATOM 4111 N N . VAL B 1 72 ? 20.047 37.5 16.719 1 95.31 72 VAL B N 1
ATOM 4112 C CA . VAL B 1 72 ? 20.766 36.281 17.062 1 95.31 72 VAL B CA 1
ATOM 4113 C C . VAL B 1 72 ? 21.984 36.594 17.922 1 95.31 72 VAL B C 1
ATOM 4115 O O . VAL B 1 72 ? 22.812 37.438 17.547 1 95.31 72 VAL B O 1
ATOM 4118 N N . ASN B 1 73 ? 22.031 35.969 19.016 1 94.56 73 ASN B N 1
ATOM 4119 C CA . ASN B 1 73 ? 23.172 36.125 19.922 1 94.56 73 ASN B CA 1
ATOM 4120 C C . ASN B 1 73 ? 24.422 35.438 19.359 1 94.56 73 ASN B C 1
ATOM 4122 O O . ASN B 1 73 ? 24.328 34.656 18.406 1 94.56 73 ASN B O 1
ATOM 4126 N N . GLU B 1 74 ? 25.547 35.656 19.984 1 93.12 74 GLU B N 1
ATOM 4127 C CA . GLU B 1 74 ? 26.812 35.094 19.578 1 93.12 74 GLU B CA 1
ATOM 4128 C C . GLU B 1 74 ? 26.781 33.562 19.656 1 93.12 74 GLU B C 1
ATOM 4130 O O . GLU B 1 74 ? 27.391 32.875 18.844 1 93.12 74 GLU B O 1
ATOM 4135 N N . ASP B 1 75 ? 26 33.125 20.594 1 91.19 75 ASP B N 1
ATOM 4136 C CA . ASP B 1 75 ? 25.969 31.688 20.797 1 91.19 75 ASP B CA 1
ATOM 4137 C C . ASP B 1 75 ? 24.922 31.031 19.906 1 91.19 75 ASP B C 1
ATOM 4139 O O . ASP B 1 75 ? 24.641 29.844 20.047 1 91.19 75 ASP B O 1
ATOM 4143 N N . GLY B 1 76 ? 24.266 31.812 19.094 1 89.5 76 GLY B N 1
ATOM 4144 C CA . GLY B 1 76 ? 23.312 31.25 18.141 1 89.5 76 GLY B CA 1
ATOM 4145 C C . GLY B 1 76 ? 21.875 31.297 18.625 1 89.5 76 GLY B C 1
ATOM 4146 O O . GLY B 1 76 ? 20.953 31.078 17.844 1 89.5 76 GLY B O 1
ATOM 4147 N N . THR B 1 77 ? 21.656 31.641 19.906 1 93.25 77 THR B N 1
ATOM 4148 C CA . THR B 1 77 ? 20.312 31.75 20.453 1 93.25 77 THR B CA 1
ATOM 4149 C C . THR B 1 77 ? 19.688 33.094 20.094 1 93.25 77 THR B C 1
ATOM 4151 O O . THR B 1 77 ? 20.375 33.969 19.578 1 93.25 77 THR B O 1
ATOM 4154 N N . TYR B 1 78 ? 18.422 33.188 20.359 1 96 78 TYR B N 1
ATOM 4155 C CA . TYR B 1 78 ? 17.703 34.406 20.031 1 96 78 TYR B CA 1
ATOM 4156 C C . TYR B 1 78 ? 17.688 35.375 21.219 1 96 78 TYR B C 1
ATOM 4158 O O . TYR B 1 78 ? 17.516 34.938 22.359 1 96 78 TYR B O 1
ATOM 4166 N N . ASN B 1 79 ? 17.875 36.594 20.938 1 96.69 79 ASN B N 1
ATOM 4167 C CA . ASN B 1 79 ? 17.469 37.625 21.844 1 96.69 79 ASN B CA 1
ATOM 4168 C C . ASN B 1 79 ? 16 38.031 21.641 1 96.69 79 ASN B C 1
ATOM 4170 O O . ASN B 1 79 ? 15.703 38.906 20.844 1 96.69 79 ASN B O 1
ATOM 4174 N N . PHE B 1 80 ? 15.117 37.469 22.484 1 97 80 PHE B N 1
ATOM 4175 C CA . PHE B 1 80 ? 13.68 37.562 22.25 1 97 80 PHE B CA 1
ATOM 4176 C C . PHE B 1 80 ? 13.172 38.969 22.547 1 97 80 PHE B C 1
ATOM 4178 O O . PHE B 1 80 ? 12.047 39.344 22.188 1 97 80 PHE B O 1
ATOM 4185 N N . SER B 1 81 ? 13.953 39.781 23.109 1 95.12 81 SER B N 1
ATOM 4186 C CA . SER B 1 81 ? 13.562 41.156 23.391 1 95.12 81 SER B CA 1
ATOM 4187 C C . SER B 1 81 ? 13.773 42.062 22.172 1 95.12 81 SER B C 1
ATOM 4189 O O . SER B 1 81 ? 13.297 43.188 22.141 1 95.12 81 SER B O 1
ATOM 4191 N N . GLU B 1 82 ? 14.453 41.562 21.25 1 96 82 GLU B N 1
ATOM 4192 C CA . GLU B 1 82 ? 14.758 42.344 20.047 1 96 82 GLU B CA 1
ATOM 4193 C C . GLU B 1 82 ? 14.125 41.688 18.812 1 96 82 GLU B C 1
ATOM 4195 O O . GLU B 1 82 ? 14.781 40.938 18.094 1 96 82 GLU B O 1
ATOM 4200 N N . VAL B 1 83 ? 12.938 42.156 18.469 1 96.38 83 VAL B N 1
ATOM 4201 C CA . VAL B 1 83 ? 12.18 41.625 17.328 1 96.38 83 VAL B CA 1
ATOM 4202 C C . VAL B 1 83 ? 12.836 42.094 16.031 1 96.38 83 VAL B C 1
ATOM 4204 O O . VAL B 1 83 ? 13.289 43.25 15.93 1 96.38 83 VAL B O 1
ATOM 4207 N N . ASN B 1 84 ? 12.961 41.188 15.109 1 97.81 84 ASN B N 1
ATOM 4208 C CA . ASN B 1 84 ? 13.438 41.562 13.773 1 97.81 84 ASN B CA 1
ATOM 4209 C C . ASN B 1 84 ? 12.297 42.031 12.891 1 97.81 84 ASN B C 1
ATOM 4211 O O . ASN B 1 84 ? 11.609 41.25 12.258 1 97.81 84 ASN B O 1
ATOM 4215 N N . ASP B 1 85 ? 12.18 43.344 12.711 1 97.12 85 ASP B N 1
ATOM 4216 C CA . ASP B 1 85 ? 11.062 43.938 12.016 1 97.12 85 ASP B CA 1
ATOM 4217 C C . ASP B 1 85 ? 11.055 43.562 10.539 1 97.12 85 ASP B C 1
ATOM 4219 O O . ASP B 1 85 ? 9.984 43.375 9.945 1 97.12 85 ASP B O 1
ATOM 4223 N N . LYS B 1 86 ? 12.227 43.438 10.016 1 97.75 86 LYS B N 1
ATOM 4224 C CA . LYS B 1 86 ? 12.305 43.062 8.609 1 97.75 86 LYS B CA 1
ATOM 4225 C C . LYS B 1 86 ? 11.734 41.688 8.383 1 97.75 86 LYS B C 1
ATOM 4227 O O . LYS B 1 86 ? 11.055 41.438 7.383 1 97.75 86 LYS B O 1
ATOM 4232 N N . TYR B 1 87 ? 12.07 40.812 9.266 1 98.12 87 TYR B N 1
ATOM 4233 C CA . TYR B 1 87 ? 11.523 39.469 9.188 1 98.12 87 TYR B CA 1
ATOM 4234 C C . TYR B 1 87 ? 10.008 39.5 9.25 1 98.12 87 TYR B C 1
ATOM 4236 O O . TYR B 1 87 ? 9.336 38.906 8.406 1 98.12 87 TYR B O 1
ATOM 4244 N N . PHE B 1 88 ? 9.438 40.188 10.164 1 98.69 88 PHE B N 1
ATOM 4245 C CA . PHE B 1 88 ? 8 40.125 10.383 1 98.69 88 PHE B CA 1
ATOM 4246 C C . PHE B 1 88 ? 7.27 40.938 9.32 1 98.69 88 PHE B C 1
ATOM 4248 O O . PHE B 1 88 ? 6.125 40.625 8.977 1 98.69 88 PHE B O 1
ATOM 4255 N N . ASP B 1 89 ? 7.902 41.969 8.789 1 98.62 89 ASP B N 1
ATOM 4256 C CA . ASP B 1 89 ? 7.34 42.656 7.625 1 98.62 89 ASP B CA 1
ATOM 4257 C C . ASP B 1 89 ? 7.191 41.719 6.445 1 98.62 89 ASP B C 1
ATOM 4259 O O . ASP B 1 89 ? 6.172 41.719 5.75 1 98.62 89 ASP B O 1
ATOM 4263 N N . ARG B 1 90 ? 8.25 40.969 6.285 1 98.5 90 ARG B N 1
ATOM 4264 C CA . ARG B 1 90 ? 8.219 39.969 5.23 1 98.5 90 ARG B CA 1
ATOM 4265 C C . ARG B 1 90 ? 7.109 38.938 5.469 1 98.5 90 ARG B C 1
ATOM 4267 O O . ARG B 1 90 ? 6.371 38.594 4.547 1 98.5 90 ARG B O 1
ATOM 4274 N N . VAL B 1 91 ? 6.98 38.438 6.637 1 98.81 91 VAL B N 1
ATOM 4275 C CA . VAL B 1 91 ? 5.934 37.5 6.992 1 98.81 91 VAL B CA 1
ATOM 4276 C C . VAL B 1 91 ? 4.562 38.125 6.746 1 98.81 91 VAL B C 1
ATOM 4278 O O . VAL B 1 91 ? 3.658 37.438 6.23 1 98.81 91 VAL B O 1
ATOM 4281 N N . TYR B 1 92 ? 4.441 39.375 7.168 1 98.81 92 TYR B N 1
ATOM 4282 C CA . TYR B 1 92 ? 3.189 40.062 6.934 1 98.81 92 TYR B CA 1
ATOM 4283 C C . TYR B 1 92 ? 2.801 40.031 5.461 1 98.81 92 TYR B C 1
ATOM 4285 O O . TYR B 1 92 ? 1.654 39.719 5.125 1 98.81 92 TYR B O 1
ATOM 4293 N N . GLU B 1 93 ? 3.732 40.312 4.613 1 98.75 93 GLU B N 1
ATOM 4294 C CA . GLU B 1 93 ? 3.461 40.281 3.178 1 98.75 93 GLU B CA 1
ATOM 4295 C C . GLU B 1 93 ? 3.078 38.906 2.695 1 98.75 93 GLU B C 1
ATOM 4297 O O . GLU B 1 93 ? 2.217 38.75 1.827 1 98.75 93 GLU B O 1
ATOM 4302 N N . MET B 1 94 ? 3.709 37.906 3.186 1 98.88 94 MET B N 1
ATOM 4303 C CA . MET B 1 94 ? 3.418 36.531 2.822 1 98.88 94 MET B CA 1
ATOM 4304 C C . MET B 1 94 ? 2.008 36.125 3.252 1 98.88 94 MET B C 1
ATOM 4306 O O . MET B 1 94 ? 1.245 35.562 2.461 1 98.88 94 MET B O 1
ATOM 4310 N N . VAL B 1 95 ? 1.659 36.469 4.469 1 98.88 95 VAL B N 1
ATOM 4311 C CA . VAL B 1 95 ? 0.34 36.156 5.004 1 98.88 95 VAL B CA 1
ATOM 4312 C C . VAL B 1 95 ? -0.73 36.938 4.238 1 98.88 95 VAL B C 1
ATOM 4314 O O . VAL B 1 95 ? -1.785 36.375 3.908 1 98.88 95 VAL B O 1
ATOM 4317 N N . LYS B 1 96 ? -0.458 38.188 3.994 1 98.81 96 LYS B N 1
ATOM 4318 C CA . LYS B 1 96 ? -1.383 39 3.234 1 98.81 96 LYS B CA 1
ATOM 4319 C C . LYS B 1 96 ? -1.661 38.406 1.858 1 98.81 96 LYS B C 1
ATOM 4321 O O . LYS B 1 96 ? -2.812 38.375 1.42 1 98.81 96 LYS B O 1
ATOM 4326 N N . PHE B 1 97 ? -0.647 37.969 1.182 1 98.81 97 PHE B N 1
ATOM 4327 C CA . PHE B 1 97 ? -0.816 37.375 -0.137 1 98.81 97 PHE B CA 1
ATOM 4328 C C . PHE B 1 97 ? -1.708 36.156 -0.062 1 98.81 97 PHE B C 1
ATOM 4330 O O . PHE B 1 97 ? -2.604 35.969 -0.891 1 98.81 97 PHE B O 1
ATOM 4337 N N . ALA B 1 98 ? -1.417 35.25 0.908 1 98.81 98 ALA B N 1
ATOM 4338 C CA . ALA B 1 98 ? -2.252 34.062 1.081 1 98.81 98 ALA B CA 1
ATOM 4339 C C . ALA B 1 98 ? -3.717 34.469 1.271 1 98.81 98 ALA B C 1
ATOM 4341 O O . ALA B 1 98 ? -4.602 33.875 0.639 1 98.81 98 ALA B O 1
ATOM 4342 N N . LYS B 1 99 ? -3.938 35.438 2.104 1 98.31 99 LYS B N 1
ATOM 4343 C CA . LYS B 1 99 ? -5.297 35.906 2.359 1 98.31 99 LYS B CA 1
ATOM 4344 C C . LYS B 1 99 ? -5.965 36.406 1.075 1 98.31 99 LYS B C 1
ATOM 4346 O O . LYS B 1 99 ? -7.133 36.094 0.826 1 98.31 99 LYS B O 1
ATOM 4351 N N . GLN B 1 100 ? -5.266 37.094 0.298 1 98.19 100 GLN B N 1
ATOM 4352 C CA . GLN B 1 100 ? -5.777 37.594 -0.971 1 98.19 100 GLN B CA 1
ATOM 4353 C C . GLN B 1 100 ? -6.188 36.469 -1.895 1 98.19 100 GLN B C 1
ATOM 4355 O O . GLN B 1 100 ? -7.062 36.625 -2.748 1 98.19 100 GLN B O 1
ATOM 4360 N N . LYS B 1 101 ? -5.574 35.344 -1.77 1 98.25 101 LYS B N 1
ATOM 4361 C CA . LYS B 1 101 ? -5.863 34.188 -2.611 1 98.25 101 LYS B CA 1
ATOM 4362 C C . LYS B 1 101 ? -6.891 33.25 -1.956 1 98.25 101 LYS B C 1
ATOM 4364 O O . LYS B 1 101 ? -7.141 32.156 -2.438 1 98.25 101 LYS B O 1
ATOM 4369 N N . GLY B 1 102 ? -7.449 33.688 -0.823 1 96.94 102 GLY B N 1
ATOM 4370 C CA . GLY B 1 102 ? -8.508 32.938 -0.16 1 96.94 102 GLY B CA 1
ATOM 4371 C C . GLY B 1 102 ? -7.98 31.891 0.8 1 96.94 102 GLY B C 1
ATOM 4372 O O . GLY B 1 102 ? -8.711 30.984 1.182 1 96.94 102 GLY B O 1
ATOM 4373 N N . ILE B 1 103 ? -6.727 31.969 1.146 1 98.5 103 ILE B N 1
ATOM 4374 C CA . ILE B 1 103 ? -6.117 31.016 2.066 1 98.5 103 ILE B CA 1
ATOM 4375 C C . ILE B 1 103 ? -5.793 31.703 3.389 1 98.5 103 ILE B C 1
ATOM 4377 O O . ILE B 1 103 ? -5.117 32.719 3.406 1 98.5 103 ILE B O 1
ATOM 4381 N N . THR B 1 104 ? -6.328 31.219 4.418 1 98.62 104 THR B N 1
ATOM 4382 C CA . THR B 1 104 ? -6.016 31.688 5.766 1 98.62 104 THR B CA 1
ATOM 4383 C C . THR B 1 104 ? -4.766 31 6.301 1 98.62 104 THR B C 1
ATOM 4385 O O . THR B 1 104 ? -4.629 29.781 6.195 1 98.62 104 THR B O 1
ATOM 4388 N N . VAL B 1 105 ? -3.861 31.766 6.824 1 98.81 105 VAL B N 1
ATOM 4389 C CA . VAL B 1 105 ? -2.672 31.172 7.422 1 98.81 105 VAL B CA 1
ATOM 4390 C C . VAL B 1 105 ? -2.908 30.922 8.914 1 98.81 105 VAL B C 1
ATOM 4392 O O . VAL B 1 105 ? -3.451 31.797 9.609 1 98.81 105 VAL B O 1
ATOM 4395 N N . ALA B 1 106 ? -2.658 29.719 9.359 1 98.88 106 ALA B N 1
ATOM 4396 C CA . ALA B 1 106 ? -2.625 29.391 10.781 1 98.88 106 ALA B CA 1
ATOM 4397 C C . ALA B 1 106 ? -1.217 29.547 11.344 1 98.88 106 ALA B C 1
ATOM 4399 O O . ALA B 1 106 ? -0.297 28.828 10.953 1 98.88 106 ALA B O 1
ATOM 4400 N N . LEU B 1 107 ? -1.054 30.484 12.242 1 98.88 107 LEU B N 1
ATOM 4401 C CA . LEU B 1 107 ? 0.251 30.844 12.789 1 98.88 107 LEU B CA 1
ATOM 4402 C C . LEU B 1 107 ? 0.505 30.141 14.109 1 98.88 107 LEU B C 1
ATOM 4404 O O . LEU B 1 107 ? -0.211 30.359 15.094 1 98.88 107 LEU B O 1
ATOM 4408 N N . VAL B 1 108 ? 1.497 29.297 14.117 1 98.81 108 VAL B N 1
ATOM 4409 C CA . VAL B 1 108 ? 1.925 28.703 15.383 1 98.81 108 VAL B CA 1
ATOM 4410 C C . VAL B 1 108 ? 2.775 29.703 16.156 1 98.81 108 VAL B C 1
ATOM 4412 O O . VAL B 1 108 ? 3.762 30.219 15.641 1 98.81 108 VAL B O 1
ATOM 4415 N N . LEU B 1 109 ? 2.443 29.953 17.406 1 98.69 109 LEU B N 1
ATOM 4416 C CA . LEU B 1 109 ? 3.08 31.016 18.172 1 98.69 109 LEU B CA 1
ATOM 4417 C C . LEU B 1 109 ? 4.273 30.484 18.953 1 98.69 109 LEU B C 1
ATOM 4419 O O . LEU B 1 109 ? 5.316 31.141 19.031 1 98.69 109 LEU B O 1
ATOM 4423 N N . PHE B 1 110 ? 4.078 29.328 19.594 1 97.94 110 PHE B N 1
ATOM 4424 C CA . PHE B 1 110 ? 5.148 28.719 20.391 1 97.94 110 PHE B CA 1
ATOM 4425 C C . PHE B 1 110 ? 5.328 27.25 20.016 1 97.94 110 PHE B C 1
ATOM 4427 O O . PHE B 1 110 ? 4.625 26.391 20.531 1 97.94 110 PHE B O 1
ATOM 4434 N N . TRP B 1 111 ? 6.281 27.016 19.109 1 97.19 111 TRP B N 1
ATOM 4435 C CA . TRP B 1 111 ? 6.629 25.625 18.859 1 97.19 111 TRP B CA 1
ATOM 4436 C C . TRP B 1 111 ? 7.348 25.016 20.047 1 97.19 111 TRP B C 1
ATOM 4438 O O . TRP B 1 111 ? 8.047 25.703 20.797 1 97.19 111 TRP B O 1
ATOM 4448 N N . VAL B 1 112 ? 7.289 23.812 20.219 1 95.44 112 VAL B N 1
ATOM 4449 C CA . VAL B 1 112 ? 7.648 23.109 21.438 1 95.44 112 VAL B CA 1
ATOM 4450 C C . VAL B 1 112 ? 9.125 23.344 21.75 1 95.44 112 VAL B C 1
ATOM 4452 O O . VAL B 1 112 ? 9.516 23.406 22.922 1 95.44 112 VAL B O 1
ATOM 4455 N N . ASN B 1 113 ? 9.93 23.531 20.766 1 93.81 113 ASN B N 1
ATOM 4456 C CA . ASN B 1 113 ? 11.359 23.672 20.984 1 93.81 113 ASN B CA 1
ATOM 4457 C C . ASN B 1 113 ? 11.695 24.984 21.688 1 93.81 113 ASN B C 1
ATOM 4459 O O . ASN B 1 113 ? 12.812 25.156 22.188 1 93.81 113 ASN B O 1
ATOM 4463 N N . TYR B 1 114 ? 10.82 25.938 21.781 1 96.25 114 TYR B N 1
ATOM 4464 C CA . TYR B 1 114 ? 11.055 27.234 22.391 1 96.25 114 TYR B CA 1
ATOM 4465 C C . TYR B 1 114 ? 10.641 27.25 23.859 1 96.25 114 TYR B C 1
ATOM 4467 O O . TYR B 1 114 ? 10.766 28.266 24.531 1 96.25 114 TYR B O 1
ATOM 4475 N N . LEU B 1 115 ? 10.125 26.188 24.359 1 96.44 115 LEU B N 1
ATOM 4476 C CA . LEU B 1 115 ? 9.609 26.109 25.719 1 96.44 115 LEU B CA 1
ATOM 4477 C C . LEU B 1 115 ? 10.438 25.156 26.578 1 96.44 115 LEU B C 1
ATOM 4479 O O . LEU B 1 115 ? 11.031 24.203 26.047 1 96.44 115 LEU B O 1
ATOM 4483 N N . PRO B 1 116 ? 10.438 25.375 27.875 1 94.31 116 PRO B N 1
ATOM 4484 C CA . PRO B 1 116 ? 11.242 24.5 28.75 1 94.31 116 PRO B CA 1
ATOM 4485 C C . PRO B 1 116 ? 10.594 23.141 28.969 1 94.31 116 PRO B C 1
ATOM 4487 O O . PRO B 1 116 ? 9.367 23.016 28.906 1 94.31 116 PRO B O 1
ATOM 4490 N N . ASP B 1 117 ? 11.336 22.141 29.125 1 91.44 117 ASP B N 1
ATOM 4491 C CA . ASP B 1 117 ? 10.969 20.828 29.641 1 91.44 117 ASP B CA 1
ATOM 4492 C C . ASP B 1 117 ? 10.172 20.031 28.594 1 91.44 117 ASP B C 1
ATOM 4494 O O . ASP B 1 117 ? 9.492 19.062 28.938 1 91.44 117 ASP B O 1
ATOM 4498 N N . THR B 1 118 ? 10.234 20.406 27.312 1 91.19 118 THR B N 1
ATOM 4499 C CA . THR B 1 118 ? 9.484 19.688 26.281 1 91.19 118 THR B CA 1
ATOM 4500 C C . THR B 1 118 ? 10.305 18.547 25.719 1 91.19 118 THR B C 1
ATOM 4502 O O . THR B 1 118 ? 11.508 18.453 25.953 1 91.19 118 THR B O 1
ATOM 4505 N N . TRP B 1 119 ? 9.625 17.641 24.938 1 89.38 119 TRP B N 1
ATOM 4506 C CA . TRP B 1 119 ? 10.32 16.516 24.312 1 89.38 119 TRP B CA 1
ATOM 4507 C C . TRP B 1 119 ? 11.406 17 23.359 1 89.38 119 TRP B C 1
ATOM 4509 O O . TRP B 1 119 ? 12.461 16.391 23.234 1 89.38 119 TRP B O 1
ATOM 4519 N N . ALA B 1 120 ? 11.164 18.109 22.625 1 86.5 120 ALA B N 1
ATOM 4520 C CA . ALA B 1 120 ? 12.109 18.625 21.641 1 86.5 120 ALA B CA 1
ATOM 4521 C C . ALA B 1 120 ? 13.344 19.219 22.328 1 86.5 120 ALA B C 1
ATOM 4523 O O . ALA B 1 120 ? 14.469 19 21.859 1 86.5 120 ALA B O 1
ATOM 4524 N N . THR B 1 121 ? 13.156 19.922 23.422 1 85.75 121 THR B N 1
ATOM 4525 C CA . THR B 1 121 ? 14.273 20.578 24.109 1 85.75 121 THR B CA 1
ATOM 4526 C C . THR B 1 121 ? 15.164 19.547 24.781 1 85.75 121 THR B C 1
ATOM 4528 O O . THR B 1 121 ? 16.328 19.828 25.094 1 85.75 121 THR B O 1
ATOM 4531 N N . LYS B 1 122 ? 14.664 18.438 25.047 1 81.25 122 LYS B N 1
ATOM 4532 C CA . LYS B 1 122 ? 15.469 17.344 25.578 1 81.25 122 LYS B CA 1
ATOM 4533 C C . LYS B 1 122 ? 16.359 16.734 24.5 1 81.25 122 LYS B C 1
ATOM 4535 O O . LYS B 1 122 ? 17.391 16.156 24.812 1 81.25 122 LYS B O 1
ATOM 4540 N N . LEU B 1 123 ? 15.898 16.906 23.203 1 78.81 123 LEU B N 1
ATOM 4541 C CA . LEU B 1 123 ? 16.641 16.344 22.078 1 78.81 123 LEU B CA 1
ATOM 4542 C C . LEU B 1 123 ? 17.734 17.297 21.609 1 78.81 123 LEU B C 1
ATOM 4544 O O . LEU B 1 123 ? 18.812 16.875 21.234 1 78.81 123 LEU B O 1
ATOM 4548 N N . LYS B 1 124 ? 17.359 18.562 21.547 1 76.38 124 LYS B N 1
ATOM 4549 C CA . LYS B 1 124 ? 18.281 19.562 21.031 1 76.38 124 LYS B CA 1
ATOM 4550 C C . LYS B 1 124 ? 18.109 20.891 21.781 1 76.38 124 LYS B C 1
ATOM 4552 O O . LYS B 1 124 ? 16.984 21.344 22.016 1 76.38 124 LYS B O 1
ATOM 4557 N N . LYS B 1 125 ? 19.234 21.344 22.266 1 73.38 125 LYS B N 1
ATOM 4558 C CA . LYS B 1 125 ? 19.219 22.656 22.891 1 73.38 125 LYS B CA 1
ATOM 4559 C C . LYS B 1 125 ? 18.812 23.75 21.891 1 73.38 125 LYS B C 1
ATOM 4561 O O . LYS B 1 125 ? 19.359 23.812 20.781 1 73.38 125 LYS B O 1
ATOM 4566 N N . THR B 1 126 ? 17.781 24.547 22.203 1 79.38 126 THR B N 1
ATOM 4567 C CA . THR B 1 126 ? 17.297 25.625 21.344 1 79.38 126 THR B CA 1
ATOM 4568 C C . THR B 1 126 ? 17.094 26.906 22.156 1 79.38 126 THR B C 1
ATOM 4570 O O . THR B 1 126 ? 17.422 26.953 23.344 1 79.38 126 THR B O 1
ATOM 4573 N N . SER B 1 127 ? 16.719 27.969 21.531 1 90.94 127 SER B N 1
ATOM 4574 C CA . SER B 1 127 ? 16.359 29.219 22.203 1 90.94 127 SER B CA 1
ATOM 4575 C C . SER B 1 127 ? 15.078 29.062 23.016 1 90.94 127 SER B C 1
ATOM 4577 O O . SER B 1 127 ? 14.047 28.656 22.484 1 90.94 127 SER B O 1
ATOM 4579 N N . LEU B 1 128 ? 15.25 29.391 24.297 1 95.19 128 LEU B N 1
ATOM 4580 C CA . LEU B 1 128 ? 14.062 29.328 25.141 1 95.19 128 LEU B CA 1
ATOM 4581 C C . LEU B 1 128 ? 13.398 30.703 25.25 1 95.19 128 LEU B C 1
ATOM 4583 O O . LEU B 1 128 ? 14.055 31.688 25.578 1 95.19 128 LEU B O 1
ATOM 4587 N N . PHE B 1 129 ? 12.133 30.703 24.984 1 97.5 129 PHE B N 1
ATOM 4588 C CA . PHE B 1 129 ? 11.359 31.938 25.062 1 97.5 129 PHE B CA 1
ATOM 4589 C C . PHE B 1 129 ? 11.117 32.344 26.516 1 97.5 129 PHE B C 1
ATOM 4591 O O . PHE B 1 129 ? 10.648 31.531 27.312 1 97.5 129 PHE B O 1
ATOM 4598 N N . PRO B 1 130 ? 11.414 33.594 26.875 1 97.19 130 PRO B N 1
ATOM 4599 C CA . PRO B 1 130 ? 11.188 34 28.25 1 97.19 130 PRO B CA 1
ATOM 4600 C C . PRO B 1 130 ? 9.703 34.156 28.578 1 97.19 130 PRO B C 1
ATOM 4602 O O . PRO B 1 130 ? 8.984 34.875 27.875 1 97.19 130 PRO B O 1
ATOM 4605 N N . LYS B 1 131 ? 9.266 33.531 29.703 1 97.25 131 LYS B N 1
ATOM 4606 C CA . LYS B 1 131 ? 7.852 33.531 30.062 1 97.25 131 LYS B CA 1
ATOM 4607 C C . LYS B 1 131 ? 7.379 34.969 30.344 1 97.25 131 LYS B C 1
ATOM 4609 O O . LYS B 1 131 ? 6.207 35.281 30.125 1 97.25 131 LYS B O 1
ATOM 4614 N N . GLU B 1 132 ? 8.258 35.875 30.734 1 97.62 132 GLU B N 1
ATOM 4615 C CA . GLU B 1 132 ? 7.914 37.281 31.047 1 97.62 132 GLU B CA 1
ATOM 4616 C C . GLU B 1 132 ? 7.551 38.062 29.797 1 97.62 132 GLU B C 1
ATOM 4618 O O . GLU B 1 132 ? 6.914 39.094 29.875 1 97.62 132 GLU B O 1
ATOM 4623 N N . LEU B 1 133 ? 7.957 37.531 28.688 1 98.12 133 LEU B N 1
ATOM 4624 C CA . LEU B 1 133 ? 7.758 38.25 27.438 1 98.12 133 LEU B CA 1
ATOM 4625 C C . LEU B 1 133 ? 6.539 37.719 26.688 1 98.12 133 LEU B C 1
ATOM 4627 O O . LEU B 1 133 ? 6.191 38.25 25.625 1 98.12 133 LEU B O 1
ATOM 4631 N N . VAL B 1 134 ? 5.773 36.75 27.203 1 98.56 134 VAL B N 1
ATOM 4632 C CA . VAL B 1 134 ? 4.711 36.031 26.5 1 98.56 134 VAL B CA 1
ATOM 4633 C C . VAL B 1 134 ? 3.605 37 26.109 1 98.56 134 VAL B C 1
ATOM 4635 O O . VAL B 1 134 ? 3.209 37.062 24.938 1 98.56 134 VAL B O 1
ATOM 4638 N N . GLU B 1 135 ? 3.143 37.812 27.047 1 98.5 135 GLU B N 1
ATOM 4639 C CA . GLU B 1 135 ? 2.041 38.719 26.75 1 98.5 135 GLU B CA 1
ATOM 4640 C C . GLU B 1 135 ? 2.463 39.812 25.766 1 98.5 135 GLU B C 1
ATOM 4642 O O . GLU B 1 135 ? 1.7 40.156 24.875 1 98.5 135 GLU B O 1
ATOM 4647 N N . GLU B 1 136 ? 3.686 40.312 25.969 1 98.25 136 GLU B N 1
ATOM 4648 C CA . GLU B 1 136 ? 4.207 41.312 25.047 1 98.25 136 GLU B CA 1
ATOM 4649 C C . GLU B 1 136 ? 4.305 40.75 23.625 1 98.25 136 GLU B C 1
ATOM 4651 O O . GLU B 1 136 ? 4.016 41.438 22.656 1 98.25 136 GLU B O 1
ATOM 4656 N N . TYR B 1 137 ? 4.754 39.562 23.547 1 98.12 137 TYR B N 1
ATOM 4657 C CA . TYR B 1 137 ? 4.855 38.875 22.266 1 98.12 137 TYR B CA 1
ATOM 4658 C C . TYR B 1 137 ? 3.486 38.719 21.609 1 98.12 137 TYR B C 1
ATOM 4660 O O . TYR B 1 137 ? 3.33 38.969 20.406 1 98.12 137 TYR B O 1
ATOM 4668 N N . ILE B 1 138 ? 2.471 38.312 22.391 1 98.75 138 ILE B N 1
ATOM 4669 C CA . ILE B 1 138 ? 1.113 38.156 21.875 1 98.75 138 ILE B CA 1
ATOM 4670 C C . ILE B 1 138 ? 0.598 39.531 21.391 1 98.75 138 ILE B C 1
ATOM 4672 O O . ILE B 1 138 ? -0.004 39.625 20.312 1 98.75 138 ILE B O 1
ATOM 4676 N N . ASP B 1 139 ? 0.854 40.562 22.188 1 98.69 139 ASP B N 1
ATOM 4677 C CA . ASP B 1 139 ? 0.456 41.906 21.781 1 98.69 139 ASP B CA 1
ATOM 4678 C C . ASP B 1 139 ? 1.067 42.25 20.422 1 98.69 139 ASP B C 1
ATOM 4680 O O . ASP B 1 139 ? 0.374 42.781 19.547 1 98.69 139 ASP B O 1
ATOM 4684 N N . PHE B 1 140 ? 2.309 42.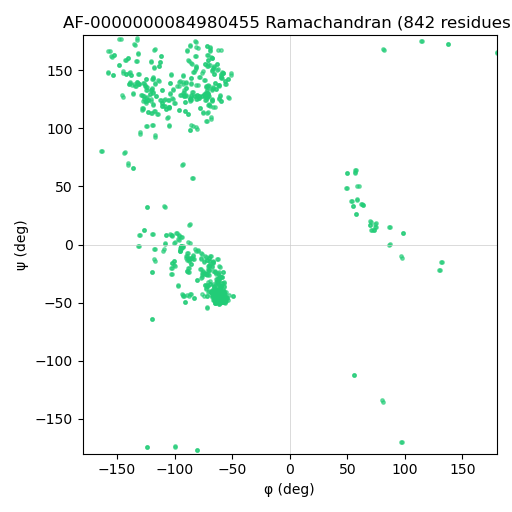062 20.297 1 98.31 140 PHE B N 1
ATOM 4685 C CA . PHE B 1 140 ? 3.031 42.375 19.078 1 98.31 140 PHE B CA 1
ATOM 4686 C C . PHE B 1 140 ? 2.422 41.625 17.891 1 98.31 140 PHE B C 1
ATOM 4688 O O . PHE B 1 140 ? 2.166 42.219 16.844 1 98.31 140 PHE B O 1
ATOM 4695 N N . VAL B 1 141 ? 2.199 40.281 18.047 1 98.69 141 VAL B N 1
ATOM 4696 C CA . VAL B 1 141 ? 1.714 39.438 16.969 1 98.69 141 VAL B CA 1
ATOM 4697 C C . VAL B 1 141 ? 0.333 39.906 16.516 1 98.69 141 VAL B C 1
ATOM 4699 O O . VAL B 1 141 ? 0.067 40 15.32 1 98.69 141 VAL B O 1
ATOM 4702 N N . VAL B 1 142 ? -0.553 40.188 17.469 1 98.62 142 VAL B N 1
ATOM 4703 C CA . VAL B 1 142 ? -1.911 40.594 17.141 1 98.62 142 VAL B CA 1
ATOM 4704 C C . VAL B 1 142 ? -1.878 41.969 16.453 1 98.62 142 VAL B C 1
ATOM 4706 O O . VAL B 1 142 ? -2.611 42.188 15.492 1 98.62 142 VAL B O 1
ATOM 4709 N N . GLU B 1 143 ? -1.047 42.844 16.984 1 98.25 143 GLU B N 1
ATOM 4710 C CA . GLU B 1 143 ? -0.913 44.156 16.375 1 98.25 143 GLU B CA 1
ATOM 4711 C C . GLU B 1 143 ? -0.43 44.031 14.922 1 98.25 143 GLU B C 1
ATOM 4713 O O . GLU B 1 143 ? -0.918 44.719 14.039 1 98.25 143 GLU B O 1
ATOM 4718 N N . LYS B 1 144 ? 0.529 43.188 14.727 1 98.31 144 LYS B N 1
ATOM 4719 C CA . LYS B 1 144 ? 1.174 43.062 13.422 1 98.31 144 LYS B CA 1
ATOM 4720 C C . LYS B 1 144 ? 0.282 42.281 12.445 1 98.31 144 LYS B C 1
ATOM 4722 O O . LYS B 1 144 ? 0.175 42.656 11.281 1 98.31 144 LYS B O 1
ATOM 4727 N N . PHE B 1 145 ? -0.362 41.188 12.875 1 98.38 145 PHE B N 1
ATOM 4728 C CA . PHE B 1 145 ? -0.954 40.25 11.93 1 98.38 145 PHE B CA 1
ATOM 4729 C C . PHE B 1 145 ? -2.465 40.156 12.109 1 98.38 145 PHE B C 1
ATOM 4731 O O . PHE B 1 145 ? -3.17 39.594 11.266 1 98.38 145 PHE B O 1
ATOM 4738 N N . GLY B 1 146 ? -3.031 40.688 13.188 1 97.62 146 GLY B N 1
ATOM 4739 C CA . GLY B 1 146 ? -4.434 40.5 13.531 1 97.62 146 GLY B CA 1
ATOM 4740 C C . GLY B 1 146 ? -5.379 40.906 12.414 1 97.62 146 GLY B C 1
ATOM 4741 O O . GLY B 1 146 ? -6.379 40.219 12.164 1 97.62 146 GLY B O 1
ATOM 4742 N N . GLU B 1 147 ? -5.09 42 11.75 1 96.81 147 GLU B N 1
ATOM 4743 C CA . GLU B 1 147 ? -5.953 42.531 10.695 1 96.81 147 GLU B CA 1
ATOM 4744 C C . GLU B 1 147 ? -6.074 41.531 9.539 1 96.81 147 GLU B C 1
ATOM 4746 O O . GLU B 1 147 ? -7.027 41.594 8.758 1 96.81 147 GLU B O 1
ATOM 4751 N N . LEU B 1 148 ? -5.098 40.656 9.375 1 98.19 148 LEU B N 1
ATOM 4752 C CA . LEU B 1 148 ? -5.105 39.656 8.297 1 98.19 148 LEU B CA 1
ATOM 4753 C C . LEU B 1 148 ? -5.957 38.469 8.672 1 98.19 148 LEU B C 1
ATOM 4755 O O . LEU B 1 148 ? -6.137 37.531 7.863 1 98.19 148 LEU B O 1
ATOM 4759 N N . GLU B 1 149 ? -6.473 38.406 9.891 1 97.44 149 GLU B N 1
ATOM 4760 C CA . GLU B 1 149 ? -7.43 37.406 10.383 1 97.44 149 GLU B CA 1
ATOM 4761 C C . GLU B 1 149 ? -6.859 36 10.289 1 97.44 149 GLU B C 1
ATOM 4763 O O . GLU B 1 149 ? -7.512 35.094 9.758 1 97.44 149 GLU B O 1
ATOM 4768 N N . PRO B 1 150 ? -5.668 35.812 10.789 1 98.38 150 PRO B N 1
ATOM 4769 C CA . PRO B 1 150 ? -5.141 34.438 10.852 1 98.38 150 PRO B CA 1
ATOM 4770 C C . PRO B 1 150 ? -5.84 33.594 11.906 1 98.38 150 PRO B C 1
ATOM 4772 O O . PRO B 1 150 ? -6.656 34.094 12.68 1 98.38 150 PRO B O 1
ATOM 4775 N N . ILE B 1 151 ? -5.684 32.25 11.805 1 98.69 151 ILE B N 1
ATOM 4776 C CA . ILE B 1 151 ? -5.93 31.375 12.938 1 98.69 151 ILE B CA 1
ATOM 4777 C C . ILE B 1 151 ? -4.672 31.281 13.797 1 98.69 151 ILE B C 1
ATOM 4779 O O . ILE B 1 151 ? -3.555 31.281 13.273 1 98.69 151 ILE B O 1
ATOM 4783 N N . PHE B 1 152 ? -4.84 31.297 15.109 1 98.81 152 PHE B N 1
ATOM 4784 C CA . PHE B 1 152 ? -3.664 31.234 15.969 1 98.81 152 PHE B CA 1
ATOM 4785 C C . PHE B 1 152 ? -3.564 29.859 16.641 1 98.81 152 PHE B C 1
ATOM 4787 O O . PHE B 1 152 ? -4.484 29.453 17.344 1 98.81 152 PHE B O 1
ATOM 4794 N N . PHE B 1 153 ? -2.529 29.125 16.344 1 98.81 153 PHE B N 1
ATOM 4795 C CA . PHE B 1 153 ? -2.152 27.969 17.141 1 98.81 153 PHE B CA 1
ATOM 4796 C C . PHE B 1 153 ? -1.217 28.375 18.281 1 98.81 153 PHE B C 1
ATOM 4798 O O . PHE B 1 153 ? -0.069 28.75 18.031 1 98.81 153 PHE B O 1
ATOM 4805 N N . ILE B 1 154 ? -1.693 28.266 19.484 1 98.75 154 ILE B N 1
ATOM 4806 C CA . ILE B 1 154 ? -0.932 28.703 20.656 1 98.75 154 ILE B CA 1
ATOM 4807 C C . ILE B 1 154 ? 0.336 27.859 20.781 1 98.75 154 ILE B C 1
ATOM 4809 O O . ILE B 1 154 ? 1.415 28.391 21.062 1 98.75 154 ILE B O 1
ATOM 4813 N N . SER B 1 155 ? 0.191 26.625 20.562 1 98.38 155 SER B N 1
ATOM 4814 C CA . SER B 1 155 ? 1.298 25.688 20.703 1 98.38 155 SER B CA 1
ATOM 4815 C C . SER B 1 155 ? 1.577 24.953 19.391 1 98.38 155 SER B C 1
ATOM 4817 O O . SER B 1 155 ? 0.732 24.938 18.5 1 98.38 155 SER B O 1
ATOM 4819 N N . GLY B 1 156 ? 2.779 24.453 19.281 1 97.81 156 GLY B N 1
ATOM 4820 C CA . GLY B 1 156 ? 3.176 23.578 18.188 1 97.81 156 GLY B CA 1
ATOM 4821 C C . GLY B 1 156 ? 3.83 22.297 18.688 1 97.81 156 GLY B C 1
ATOM 4822 O O . GLY B 1 156 ? 4.898 22.328 19.297 1 97.81 156 GLY B O 1
ATOM 4823 N N . ASP B 1 157 ? 3.191 21.188 18.422 1 96.38 157 ASP B N 1
ATOM 4824 C CA . ASP B 1 157 ? 3.707 19.844 18.656 1 96.38 157 ASP B CA 1
ATOM 4825 C C . ASP B 1 157 ? 3.928 19.578 20.141 1 96.38 157 ASP B C 1
ATOM 4827 O O . ASP B 1 157 ? 4.895 18.922 20.531 1 96.38 157 ASP B O 1
ATOM 4831 N N . THR B 1 158 ? 3.104 20.125 21 1 95.75 158 THR B N 1
ATOM 4832 C CA . THR B 1 158 ? 3.342 20.172 22.438 1 95.75 158 THR B CA 1
ATOM 4833 C C . THR B 1 158 ? 2.938 18.844 23.078 1 95.75 158 THR B C 1
ATOM 4835 O O . THR B 1 158 ? 2.021 18.172 22.609 1 95.75 158 THR B O 1
ATOM 4838 N N . ASP B 1 159 ? 3.592 18.531 24.234 1 94.75 159 ASP B N 1
ATOM 4839 C CA . ASP B 1 159 ? 3.283 17.359 25.062 1 94.75 159 ASP B CA 1
ATOM 4840 C C . ASP B 1 159 ? 2.852 17.781 26.469 1 94.75 159 ASP B C 1
ATOM 4842 O O . ASP B 1 159 ? 2.809 16.969 27.375 1 94.75 159 ASP B O 1
ATOM 4846 N N . PHE B 1 160 ? 2.637 19.047 26.672 1 95.88 160 PHE B N 1
ATOM 4847 C CA . PHE B 1 160 ? 2.209 19.625 27.953 1 95.88 160 PHE B CA 1
ATOM 4848 C C . PHE B 1 160 ? 3.084 19.125 29.094 1 95.88 160 PHE B C 1
ATOM 4850 O O . PHE B 1 160 ? 2.58 18.562 30.078 1 95.88 160 PHE B O 1
ATOM 4857 N N . PRO B 1 161 ? 4.352 19.406 29.047 1 94.38 161 PRO B N 1
ATOM 4858 C CA . PRO B 1 161 ? 5.309 18.703 29.906 1 94.38 161 PRO B CA 1
ATOM 4859 C C . PRO B 1 161 ? 5.211 19.125 31.375 1 94.38 161 PRO B C 1
ATOM 4861 O O . PRO B 1 161 ? 5.664 18.391 32.25 1 94.38 161 PRO B O 1
ATOM 4864 N N . SER B 1 162 ? 4.695 20.406 31.688 1 95.38 162 SER B N 1
ATOM 4865 C CA . SER B 1 162 ? 4.707 20.906 33.062 1 95.38 162 SER B CA 1
ATOM 4866 C C . SER B 1 162 ? 3.613 21.953 33.281 1 95.38 162 SER B C 1
ATOM 4868 O O . SER B 1 162 ? 3.1 22.531 32.312 1 95.38 162 SER B O 1
ATOM 4870 N N . SER B 1 163 ? 3.314 22.188 34.562 1 96.12 163 SER B N 1
ATOM 4871 C CA . SER B 1 163 ? 2.361 23.234 34.906 1 96.12 163 SER B CA 1
ATOM 4872 C C . SER B 1 163 ? 2.871 24.609 34.5 1 96.12 163 SER B C 1
ATOM 4874 O O . SER B 1 163 ? 2.082 25.484 34.156 1 96.12 163 SER B O 1
ATOM 4876 N N . GLU B 1 164 ? 4.098 24.75 34.562 1 96.25 164 GLU B N 1
ATOM 4877 C CA . GLU B 1 164 ? 4.684 26.016 34.125 1 96.25 164 GLU B CA 1
ATOM 4878 C C . GLU B 1 164 ? 4.395 26.297 32.656 1 96.25 164 GLU B C 1
ATOM 4880 O O . GLU B 1 164 ? 3.924 27.375 32.312 1 96.25 164 GLU B O 1
ATOM 4885 N N . VAL B 1 165 ? 4.672 25.312 31.812 1 96.94 165 VAL B N 1
ATOM 4886 C CA . VAL B 1 165 ? 4.422 25.484 30.391 1 96.94 165 VAL B CA 1
ATOM 4887 C C . VAL B 1 165 ? 2.936 25.719 30.141 1 96.94 165 VAL B C 1
ATOM 4889 O O . VAL B 1 165 ? 2.561 26.625 29.391 1 96.94 165 VAL B O 1
ATOM 4892 N N . ILE B 1 166 ? 2.098 25.031 30.812 1 97.69 166 ILE B N 1
ATOM 4893 C CA . ILE B 1 166 ? 0.651 25.094 30.641 1 97.69 166 ILE B CA 1
ATOM 4894 C C . ILE B 1 166 ? 0.147 26.469 31.078 1 97.69 166 ILE B C 1
ATOM 4896 O O . ILE B 1 166 ? -0.605 27.125 30.359 1 97.69 166 ILE B O 1
ATOM 4900 N N . ASN B 1 167 ? 0.619 26.953 32.188 1 97.56 167 ASN B N 1
ATOM 4901 C CA . ASN B 1 167 ? 0.046 28.156 32.812 1 97.56 167 ASN B CA 1
ATOM 4902 C C . ASN B 1 167 ? 0.775 29.422 32.344 1 97.56 167 ASN B C 1
ATOM 4904 O O . ASN B 1 167 ? 0.142 30.422 32 1 97.56 167 ASN B O 1
ATOM 4908 N N . GLU B 1 168 ? 2.076 29.344 32.312 1 97.88 168 GLU B N 1
ATOM 4909 C CA . GLU B 1 168 ? 2.875 30.547 32.125 1 97.88 168 GLU B CA 1
ATOM 4910 C C . GLU B 1 168 ? 3.088 30.812 30.625 1 97.88 168 GLU B C 1
ATOM 4912 O O . GLU B 1 168 ? 3.506 31.922 30.25 1 97.88 168 GLU B O 1
ATOM 4917 N N . TYR B 1 169 ? 2.775 29.875 29.812 1 98.19 169 TYR B N 1
ATOM 4918 C CA . TYR B 1 169 ? 2.926 30.078 28.375 1 98.19 169 TYR B CA 1
ATOM 4919 C C . TYR B 1 169 ? 1.589 29.938 27.656 1 98.19 169 TYR B C 1
ATOM 4921 O O . TYR B 1 169 ? 1.008 30.922 27.203 1 98.19 169 TYR B O 1
ATOM 4929 N N . TYR B 1 170 ? 1.02 28.719 27.703 1 98.5 170 TYR B N 1
ATOM 4930 C CA . TYR B 1 170 ? -0.13 28.422 26.859 1 98.5 170 TYR B CA 1
ATOM 4931 C C . TYR B 1 170 ? -1.375 29.156 27.359 1 98.5 170 TYR B C 1
ATOM 4933 O O . TYR B 1 170 ? -1.999 29.906 26.609 1 98.5 170 TYR B O 1
ATOM 4941 N N . ASN B 1 171 ? -1.736 28.984 28.625 1 98.56 171 ASN B N 1
ATOM 4942 C CA . ASN B 1 171 ? -2.904 29.688 29.156 1 98.56 171 ASN B CA 1
ATOM 4943 C C . ASN B 1 171 ? -2.719 31.188 29.094 1 98.56 171 ASN B C 1
ATOM 4945 O O . ASN B 1 171 ? -3.645 31.922 28.734 1 98.56 171 ASN B O 1
ATOM 4949 N N . LYS B 1 172 ? -1.544 31.609 29.516 1 98.62 172 LYS B N 1
ATOM 4950 C CA . LYS B 1 172 ? -1.23 33.031 29.484 1 98.62 172 LYS B CA 1
ATOM 4951 C C . LYS B 1 172 ? -1.381 33.625 28.078 1 98.62 172 LYS B C 1
ATOM 4953 O O . LYS B 1 172 ? -2.01 34.656 27.891 1 98.62 172 LYS B O 1
ATOM 4958 N N . ALA B 1 173 ? -0.836 32.969 27.078 1 98.81 173 ALA B N 1
ATOM 4959 C CA . ALA B 1 173 ? -0.911 33.406 25.688 1 98.81 173 ALA B CA 1
ATOM 4960 C C . ALA B 1 173 ? -2.348 33.344 25.188 1 98.81 173 ALA B C 1
ATOM 4962 O O . ALA B 1 173 ? -2.82 34.312 24.547 1 98.81 173 ALA B O 1
ATOM 4963 N N . LEU B 1 174 ? -3.029 32.219 25.438 1 98.81 174 LEU B N 1
ATOM 4964 C CA . LEU B 1 174 ? -4.406 32.031 24.984 1 98.81 174 LEU B CA 1
ATOM 4965 C C . LEU B 1 174 ? -5.316 33.094 25.547 1 98.81 174 LEU B C 1
ATOM 4967 O O . LEU B 1 174 ? -6.094 33.719 24.797 1 98.81 174 LEU B O 1
ATOM 4971 N N . ASN B 1 175 ? -5.207 33.406 26.812 1 98.75 175 ASN B N 1
ATOM 4972 C CA . ASN B 1 175 ? -6.035 34.406 27.453 1 98.75 175 ASN B CA 1
ATOM 4973 C C . ASN B 1 175 ? -5.727 35.812 26.922 1 98.75 175 ASN B C 1
ATOM 4975 O O . ASN B 1 175 ? -6.641 36.594 26.625 1 98.75 175 ASN B O 1
ATOM 4979 N N . ARG B 1 176 ? -4.445 36.125 26.812 1 98.88 176 ARG B N 1
ATOM 4980 C CA . ARG B 1 176 ? -4.059 37.438 26.312 1 98.88 176 ARG B CA 1
ATOM 4981 C C . ARG B 1 176 ? -4.547 37.625 24.875 1 98.88 176 ARG B C 1
ATOM 4983 O O . ARG B 1 176 ? -5.062 38.688 24.531 1 98.88 176 ARG B O 1
ATOM 4990 N N . LEU B 1 177 ? -4.391 36.625 24.047 1 98.81 177 LEU B N 1
ATOM 4991 C CA . LEU B 1 177 ? -4.836 36.688 22.656 1 98.81 177 LEU B CA 1
ATOM 4992 C C . LEU B 1 177 ? -6.32 37 22.578 1 98.81 177 LEU B C 1
ATOM 4994 O O . LEU B 1 177 ? -6.711 37.938 21.859 1 98.81 177 LEU B O 1
ATOM 4998 N N . LYS B 1 178 ? -7.109 36.312 23.359 1 98.5 178 LYS B N 1
ATOM 4999 C CA . LYS B 1 178 ? -8.555 36.469 23.281 1 98.5 178 LYS B CA 1
ATOM 5000 C C . LYS B 1 178 ? -9 37.781 23.938 1 98.5 178 LYS B C 1
ATOM 5002 O O . LYS B 1 178 ? -10.047 38.312 23.594 1 98.5 178 LYS B O 1
ATOM 5007 N N . GLU B 1 179 ? -8.203 38.25 24.844 1 98.44 179 GLU B N 1
ATOM 5008 C CA . GLU B 1 179 ? -8.469 39.562 25.438 1 98.44 179 GLU B CA 1
ATOM 5009 C C . GLU B 1 179 ? -8.367 40.656 24.391 1 98.44 179 GLU B C 1
ATOM 5011 O O . GLU B 1 179 ? -9.203 41.562 24.344 1 98.44 179 GLU B O 1
ATOM 5016 N N . ILE B 1 180 ? -7.371 40.594 23.547 1 98.06 180 ILE B N 1
ATOM 5017 C CA . ILE B 1 180 ? -7.094 41.75 22.672 1 98.06 180 ILE B CA 1
ATOM 5018 C C . ILE B 1 180 ? -7.617 41.469 21.266 1 98.06 180 ILE B C 1
ATOM 5020 O O . ILE B 1 180 ? -7.75 42.375 20.453 1 98.06 180 ILE B O 1
ATOM 5024 N N . SER B 1 181 ? -7.895 40.25 20.984 1 97.69 181 SER B N 1
ATOM 5025 C CA . SER B 1 181 ? -8.469 39.812 19.703 1 97.69 181 SER B CA 1
ATOM 5026 C C . SER B 1 181 ? -9.508 38.719 19.891 1 97.69 181 SER B C 1
ATOM 5028 O O . SER B 1 181 ? -9.305 37.594 19.453 1 97.69 181 SER B O 1
ATOM 5030 N N . PRO B 1 182 ? -10.602 39.062 20.438 1 96.5 182 PRO B N 1
ATOM 5031 C CA . PRO B 1 182 ? -11.578 38.062 20.875 1 96.5 182 PRO B CA 1
ATOM 5032 C C . PRO B 1 182 ? -12.18 37.25 19.719 1 96.5 182 PRO B C 1
ATOM 5034 O O . PRO B 1 182 ? -12.641 36.125 19.891 1 96.5 182 PRO B O 1
ATOM 5037 N N . LYS B 1 183 ? -12.164 37.812 18.531 1 95 183 LYS B N 1
ATOM 5038 C CA . LYS B 1 183 ? -12.805 37.156 17.406 1 95 183 LYS B CA 1
ATOM 5039 C C . LYS B 1 183 ? -11.859 36.156 16.734 1 95 183 LYS B C 1
ATOM 5041 O O . LYS B 1 183 ? -12.289 35.344 15.922 1 95 183 LYS B O 1
ATOM 5046 N N . SER B 1 184 ? -10.578 36.281 17.016 1 96.75 184 SER B N 1
ATOM 5047 C CA . SER B 1 184 ? -9.609 35.344 16.422 1 96.75 184 SER B CA 1
ATOM 5048 C C . SER B 1 184 ? -9.82 33.938 16.906 1 96.75 184 SER B C 1
ATOM 5050 O O . SER B 1 184 ? -10.148 33.719 18.078 1 96.75 184 SER B O 1
ATOM 5052 N N . LEU B 1 185 ? -9.703 32.938 15.984 1 98.38 185 LEU B N 1
ATOM 5053 C CA . LEU B 1 185 ? -9.773 31.547 16.375 1 98.38 185 LEU B CA 1
ATOM 5054 C C . LEU B 1 185 ? -8.445 31.078 16.953 1 98.38 185 LEU B C 1
ATOM 5056 O O . LEU B 1 185 ? -7.383 31.438 16.438 1 98.38 185 LEU B O 1
ATOM 5060 N N . ALA B 1 186 ? -8.531 30.328 18.031 1 98.69 186 ALA B N 1
ATOM 5061 C CA . ALA B 1 186 ? -7.34 29.828 18.719 1 98.69 186 ALA B CA 1
ATOM 5062 C C . ALA B 1 186 ? -7.465 28.328 19.016 1 98.69 186 ALA B C 1
ATOM 5064 O O . ALA B 1 186 ? -8.539 27.844 19.375 1 98.69 186 ALA B O 1
ATOM 5065 N N . ALA B 1 187 ? -6.41 27.562 18.828 1 98.56 187 ALA B N 1
ATOM 5066 C CA . ALA B 1 187 ? -6.348 26.125 19.125 1 98.56 187 ALA B CA 1
ATOM 5067 C C . ALA B 1 187 ? -4.945 25.719 19.578 1 98.56 187 ALA B C 1
ATOM 5069 O O . ALA B 1 187 ? -4.074 26.578 19.766 1 98.56 187 ALA B O 1
ATOM 5070 N N . LEU B 1 188 ? -4.762 24.469 19.938 1 98.69 188 LEU B N 1
ATOM 5071 C CA . LEU B 1 188 ? -3.496 23.891 20.375 1 98.69 188 LEU B CA 1
ATOM 5072 C C . LEU B 1 188 ? -3.047 22.781 19.438 1 98.69 188 LEU B C 1
ATOM 5074 O O . LEU B 1 188 ? -3.744 21.781 19.266 1 98.69 188 LEU B O 1
ATOM 5078 N N . HIS B 1 189 ? -1.935 22.984 18.75 1 98.38 189 HIS B N 1
ATOM 5079 C CA . HIS B 1 189 ? -1.317 21.875 18.031 1 98.38 189 HIS B CA 1
ATOM 5080 C C . HIS B 1 189 ? -0.549 20.969 18.984 1 98.38 189 HIS B C 1
ATOM 5082 O O . HIS B 1 189 ? 0.425 21.391 19.609 1 98.38 189 HIS B O 1
ATOM 5088 N N . ILE B 1 190 ? -0.939 19.75 19.094 1 97.56 190 ILE B N 1
ATOM 5089 C CA . ILE B 1 190 ? -0.4 18.844 20.094 1 97.56 190 ILE B CA 1
ATOM 5090 C C . ILE B 1 190 ? 0.423 17.75 19.422 1 97.56 190 ILE B C 1
ATOM 5092 O O . ILE B 1 190 ? 0.304 17.531 18.203 1 97.56 190 ILE B O 1
ATOM 5096 N N . ARG B 1 191 ? 1.256 17.078 20.156 1 95.94 191 ARG B N 1
ATOM 5097 C CA . ARG B 1 191 ? 2.186 16.094 19.609 1 95.94 191 ARG B CA 1
ATOM 5098 C C . ARG B 1 191 ? 1.445 14.859 19.094 1 95.94 191 ARG B C 1
ATOM 5100 O O . ARG B 1 191 ? 0.261 14.68 19.391 1 95.94 191 ARG B O 1
ATOM 5107 N N . GLY B 1 192 ? 2.197 14.062 18.406 1 93.88 192 GLY B N 1
ATOM 5108 C CA . GLY B 1 192 ? 1.637 12.852 17.812 1 93.88 192 GLY B CA 1
ATOM 5109 C C . GLY B 1 192 ? 1.068 11.898 18.844 1 93.88 192 GLY B C 1
ATOM 5110 O O . GLY B 1 192 ? 1.727 11.578 19.844 1 93.88 192 GLY B O 1
ATOM 5111 N N . ARG B 1 193 ? -0.207 11.477 18.625 1 92.88 193 ARG B N 1
ATOM 5112 C CA . ARG B 1 193 ? -0.865 10.383 19.328 1 92.88 193 ARG B CA 1
ATOM 5113 C C . ARG B 1 193 ? -1.183 10.781 20.766 1 92.88 193 ARG B C 1
ATOM 5115 O O . ARG B 1 193 ? -1.407 9.914 21.625 1 92.88 193 ARG B O 1
ATOM 5122 N N . GLU B 1 194 ? -1.049 12.094 21.016 1 93 194 GLU B N 1
ATOM 5123 C CA . GLU B 1 194 ? -1.48 12.609 22.312 1 93 194 GLU B CA 1
ATOM 5124 C C . GLU B 1 194 ? -3 12.57 22.453 1 93 194 GLU B C 1
ATOM 5126 O O . GLU B 1 194 ? -3.711 13.227 21.688 1 93 194 GLU B O 1
ATOM 5131 N N . PRO B 1 195 ? -3.541 11.867 23.391 1 94.06 195 PRO B N 1
ATOM 5132 C CA . PRO B 1 195 ? -4.984 11.633 23.406 1 94.06 195 PRO B CA 1
ATOM 5133 C C . PRO B 1 195 ? -5.73 12.641 24.297 1 94.06 195 PRO B C 1
ATOM 5135 O O . PRO B 1 195 ? -6.961 12.648 24.312 1 94.06 195 PRO B O 1
ATOM 5138 N N . LYS B 1 196 ? -4.965 13.484 24.984 1 93.81 196 LYS B N 1
ATOM 5139 C CA . LYS B 1 196 ? -5.672 14.328 25.953 1 93.81 196 LYS B CA 1
ATOM 5140 C C . LYS B 1 196 ? -5.078 15.734 26 1 93.81 196 LYS B C 1
ATOM 5142 O O . LYS B 1 196 ? -3.877 15.906 25.781 1 93.81 196 LYS B O 1
ATOM 5147 N N . ILE B 1 197 ? -5.926 16.656 26.234 1 97.06 197 ILE B N 1
ATOM 5148 C CA . ILE B 1 197 ? -5.582 18.031 26.578 1 97.06 197 ILE B CA 1
ATOM 5149 C C . ILE B 1 197 ? -5.789 18.25 28.062 1 97.06 197 ILE B C 1
ATOM 5151 O O . ILE B 1 197 ? -6.824 17.875 28.625 1 97.06 197 ILE B O 1
ATOM 5155 N N . PRO B 1 198 ? -4.77 18.812 28.766 1 97.31 198 PRO B N 1
ATOM 5156 C CA . PRO B 1 198 ? -4.969 19.094 30.188 1 97.31 198 PRO B CA 1
ATOM 5157 C C . PRO B 1 198 ? -6.246 19.891 30.469 1 97.31 198 PRO B C 1
ATOM 5159 O O . PRO B 1 198 ? -6.602 20.781 29.688 1 97.31 198 PRO B O 1
ATOM 5162 N N . ASP B 1 199 ? -6.898 19.641 31.594 1 96.94 199 ASP B N 1
ATOM 5163 C CA . ASP B 1 199 ? -8.203 20.219 31.922 1 96.94 199 ASP B CA 1
ATOM 5164 C C . ASP B 1 199 ? -8.156 21.734 31.922 1 96.94 199 ASP B C 1
ATOM 5166 O O . ASP B 1 199 ? -9.094 22.391 31.469 1 96.94 199 ASP B O 1
ATOM 5170 N N . ASP B 1 200 ? -7.086 22.297 32.438 1 95.94 200 ASP B N 1
ATOM 5171 C CA . ASP B 1 200 ? -6.945 23.75 32.5 1 95.94 200 ASP B CA 1
ATOM 5172 C C . ASP B 1 200 ? -7.066 24.375 31.125 1 95.94 200 ASP B C 1
ATOM 5174 O O . ASP B 1 200 ? -7.598 25.484 30.984 1 95.94 200 ASP B O 1
ATOM 5178 N N . LEU B 1 201 ? -6.562 23.703 30.156 1 98.12 201 LEU B N 1
ATOM 5179 C CA . LEU B 1 201 ? -6.613 24.172 28.781 1 98.12 201 LEU B CA 1
ATOM 5180 C C . LEU B 1 201 ? -7.902 23.734 28.094 1 98.12 201 LEU B C 1
ATOM 5182 O O . LEU B 1 201 ? -8.555 24.531 27.422 1 98.12 201 LEU B O 1
ATOM 5186 N N . ARG B 1 202 ? -8.297 22.469 28.281 1 97.81 202 ARG B N 1
ATOM 5187 C CA . ARG B 1 202 ? -9.492 21.906 27.672 1 97.81 202 ARG B CA 1
ATOM 5188 C C . ARG B 1 202 ? -10.734 22.703 28.062 1 97.81 202 ARG B C 1
ATOM 5190 O O . ARG B 1 202 ? -11.594 22.969 27.219 1 97.81 202 ARG B O 1
ATOM 5197 N N . LEU B 1 203 ? -10.797 23.141 29.344 1 98.06 203 LEU B N 1
ATOM 5198 C CA . LEU B 1 203 ? -11.977 23.812 29.875 1 98.06 203 LEU B CA 1
ATOM 5199 C C . LEU B 1 203 ? -11.898 25.312 29.656 1 98.06 203 LEU B C 1
ATOM 5201 O O . LEU B 1 203 ? -12.836 26.047 29.969 1 98.06 203 LEU B O 1
ATOM 5205 N N . ASN B 1 204 ? -10.766 25.828 29.172 1 98.38 204 ASN B N 1
ATOM 5206 C CA . ASN B 1 204 ? -10.625 27.25 28.875 1 98.38 204 ASN B CA 1
ATOM 5207 C C . ASN B 1 204 ? -11.531 27.672 27.719 1 98.38 204 ASN B C 1
ATOM 5209 O O . ASN B 1 204 ? -11.367 27.219 26.594 1 98.38 204 ASN B O 1
ATOM 5213 N N . ASN B 1 205 ? -12.445 28.562 27.969 1 97.44 205 ASN B N 1
ATOM 5214 C CA . ASN B 1 205 ? -13.453 28.969 27 1 97.44 205 ASN B CA 1
ATOM 5215 C C . ASN B 1 205 ? -12.828 29.703 25.812 1 97.44 205 ASN B C 1
ATOM 5217 O O . ASN B 1 205 ? -13.477 29.906 24.781 1 97.44 205 ASN B O 1
ATOM 5221 N N . ASN B 1 206 ? -11.555 30.125 26.016 1 98.38 206 ASN B N 1
ATOM 5222 C CA . ASN B 1 206 ? -10.844 30.812 24.953 1 98.38 206 ASN B CA 1
ATOM 5223 C C . ASN B 1 206 ? -10.344 29.844 23.891 1 98.38 206 ASN B C 1
ATOM 5225 O O . ASN B 1 206 ? -9.914 30.281 22.812 1 98.38 206 ASN B O 1
ATOM 5229 N N . LEU B 1 207 ? -10.375 28.516 24.156 1 98.44 207 LEU B N 1
ATOM 5230 C CA . LEU B 1 207 ? -10.023 27.5 23.172 1 98.44 207 LEU B CA 1
ATOM 5231 C C . LEU B 1 207 ? -11.188 27.234 22.234 1 98.44 207 LEU B C 1
ATOM 5233 O O . LEU B 1 207 ? -12.266 26.828 22.672 1 98.44 207 LEU B O 1
ATOM 5237 N N . ASP B 1 208 ? -10.984 27.344 20.953 1 98.5 208 ASP B N 1
ATOM 5238 C CA . ASP B 1 208 ? -12.117 27.375 20.047 1 98.5 208 ASP B CA 1
ATOM 5239 C C . ASP B 1 208 ? -12.391 26 19.438 1 98.5 208 ASP B C 1
ATOM 5241 O O . ASP B 1 208 ? -13.539 25.672 19.109 1 98.5 208 ASP B O 1
ATOM 5245 N N . PHE B 1 209 ? -11.422 25.203 19.156 1 98.56 209 PHE B N 1
ATOM 5246 C CA . PHE B 1 209 ? -11.602 23.891 18.547 1 98.56 209 PHE B CA 1
ATOM 5247 C C . PHE B 1 209 ? -10.461 22.953 18.938 1 98.56 209 PHE B C 1
ATOM 5249 O O . PHE B 1 209 ? -9.453 23.391 19.484 1 98.56 209 PHE B O 1
ATOM 5256 N N . TYR B 1 210 ? -10.633 21.641 18.766 1 98.56 210 TYR B N 1
ATOM 5257 C CA . TYR B 1 210 ? -9.648 20.609 19.078 1 98.56 210 TYR B CA 1
ATOM 5258 C C . TYR B 1 210 ? -8.867 20.219 17.828 1 98.56 210 TYR B C 1
ATOM 5260 O O . TYR B 1 210 ? -9.438 20.094 16.75 1 98.56 210 TYR B O 1
ATOM 5268 N N . MET B 1 211 ? -7.605 20.109 18.062 1 98.38 211 MET B N 1
ATOM 5269 C CA . MET B 1 211 ? -6.727 19.484 17.078 1 98.38 211 MET B CA 1
ATOM 5270 C C . MET B 1 211 ? -6.047 18.25 17.641 1 98.38 211 MET B C 1
ATOM 5272 O O . MET B 1 211 ? -5.758 18.188 18.844 1 98.38 211 MET B O 1
ATOM 5276 N N . TYR B 1 212 ? -5.883 17.281 16.797 1 98.44 212 TYR B N 1
ATOM 5277 C CA . TYR B 1 212 ? -5.016 16.156 17.156 1 98.44 212 TYR B CA 1
ATOM 5278 C C . TYR B 1 212 ? -4.078 15.812 16.016 1 98.44 212 TYR B C 1
ATOM 5280 O O . TYR B 1 212 ? -4.262 16.281 14.883 1 98.44 212 TYR B O 1
ATOM 5288 N N . GLN B 1 213 ? -3.039 15.188 16.391 1 97.69 213 GLN B N 1
ATOM 5289 C CA . GLN B 1 213 ? -2.059 14.656 15.453 1 97.69 213 GLN B CA 1
ATOM 5290 C C . GLN B 1 213 ? -2.018 13.125 15.5 1 97.69 213 GLN B C 1
ATOM 5292 O O . GLN B 1 213 ? -1.557 12.547 16.484 1 97.69 213 GLN B O 1
ATOM 5297 N N . SER B 1 214 ? -2.479 12.531 14.383 1 96.44 214 SER B N 1
ATOM 5298 C CA . SER B 1 214 ? -2.457 11.07 14.375 1 96.44 214 SER B CA 1
ATOM 5299 C C . SER B 1 214 ? -1.044 10.539 14.148 1 96.44 214 SER B C 1
ATOM 5301 O O . SER B 1 214 ? -0.723 9.422 14.562 1 96.44 214 SER B O 1
ATOM 5303 N N . GLY B 1 215 ? -0.191 11.328 13.492 1 92.12 215 GLY B N 1
ATOM 5304 C CA . GLY B 1 215 ? 1.235 11.047 13.477 1 92.12 215 GLY B CA 1
ATOM 5305 C C . GLY B 1 215 ? 1.684 10.305 12.234 1 92.12 215 GLY B C 1
ATOM 5306 O O . GLY B 1 215 ? 0.909 10.148 11.289 1 92.12 215 GLY B O 1
ATOM 5307 N N . HIS B 1 216 ? 2.963 9.836 12.273 1 90.56 216 HIS B N 1
ATOM 5308 C CA . HIS B 1 216 ? 3.666 9.391 11.078 1 90.56 216 HIS B CA 1
ATOM 5309 C C . HIS B 1 216 ? 4.219 7.98 11.258 1 90.56 216 HIS B C 1
ATOM 5311 O O . HIS B 1 216 ? 5.078 7.543 10.484 1 90.56 216 HIS B O 1
ATOM 5317 N N . ASN B 1 217 ? 3.816 7.297 12.258 1 92.88 217 ASN B N 1
ATOM 5318 C CA . ASN B 1 217 ? 4.305 5.945 12.5 1 92.88 217 ASN B CA 1
ATOM 5319 C C . ASN B 1 217 ? 3.402 4.898 11.852 1 92.88 217 ASN B C 1
ATOM 5321 O O . ASN B 1 217 ? 2.197 4.871 12.102 1 92.88 217 ASN B O 1
ATOM 5325 N N . ILE B 1 218 ? 3.988 4.035 11.117 1 93.31 218 ILE B N 1
ATOM 5326 C CA . ILE B 1 218 ? 3.219 3.062 10.344 1 93.31 218 ILE B CA 1
ATOM 5327 C C . ILE B 1 218 ? 2.441 2.152 11.297 1 93.31 218 ILE B C 1
ATOM 5329 O O . ILE B 1 218 ? 1.337 1.708 10.969 1 93.31 218 ILE B O 1
ATOM 5333 N N . GLU B 1 219 ? 2.939 1.923 12.461 1 92.62 219 GLU B N 1
ATOM 5334 C CA . GLU B 1 219 ? 2.342 0.994 13.414 1 92.62 219 GLU B CA 1
ATOM 5335 C C . GLU B 1 219 ? 1.09 1.589 14.055 1 92.62 219 GLU B C 1
ATOM 5337 O O . GLU B 1 219 ? 0.287 0.868 14.648 1 92.62 219 GLU B O 1
ATOM 5342 N N . TYR B 1 220 ? 0.864 2.9 13.93 1 95.25 220 TYR B N 1
ATOM 5343 C CA . TYR B 1 220 ? -0.199 3.549 14.688 1 95.25 220 TYR B CA 1
ATOM 5344 C C . TYR B 1 220 ? -1.166 4.277 13.766 1 95.25 220 TYR B C 1
ATOM 5346 O O . TYR B 1 220 ? -1.753 5.293 14.148 1 95.25 220 TYR B O 1
ATOM 5354 N N . GLN B 1 221 ? -1.341 3.773 12.633 1 94.62 221 GLN B N 1
ATOM 5355 C CA . GLN B 1 221 ? -2.209 4.445 11.672 1 94.62 221 GLN B CA 1
ATOM 5356 C C . GLN B 1 221 ? -3.664 4.414 12.133 1 94.62 221 GLN B C 1
ATOM 5358 O O . GLN B 1 221 ? -4.469 5.254 11.719 1 94.62 221 GLN B O 1
ATOM 5363 N N . TYR B 1 222 ? -3.998 3.484 13.078 1 96.94 222 TYR B N 1
ATOM 5364 C CA . TYR B 1 222 ? -5.348 3.391 13.633 1 96.94 222 TYR B CA 1
ATOM 5365 C C . TYR B 1 222 ? -5.684 4.625 14.453 1 96.94 222 TYR B C 1
ATOM 5367 O O . TYR B 1 222 ? -6.859 4.902 14.719 1 96.94 222 TYR B O 1
ATOM 5375 N N . MET B 1 223 ? -4.742 5.418 14.828 1 98.12 223 MET B N 1
ATOM 5376 C CA . MET B 1 223 ? -4.965 6.617 15.633 1 98.12 223 MET B CA 1
ATOM 5377 C C . MET B 1 223 ? -5.688 7.688 14.812 1 98.12 223 MET B C 1
ATOM 5379 O O . MET B 1 223 ? -6.25 8.625 15.383 1 98.12 223 MET B O 1
ATOM 5383 N N . ALA B 1 224 ? -5.66 7.516 13.492 1 98.19 224 ALA B N 1
ATOM 5384 C CA . ALA B 1 224 ? -6.422 8.438 12.648 1 98.19 224 ALA B CA 1
ATOM 5385 C C . ALA B 1 224 ? -7.895 8.453 13.039 1 98.19 224 ALA B C 1
ATOM 5387 O O . ALA B 1 224 ? -8.508 9.516 13.133 1 98.19 224 ALA B O 1
ATOM 5388 N N . TYR B 1 225 ? -8.43 7.246 13.32 1 98.5 225 TYR B N 1
ATOM 5389 C CA . TYR B 1 225 ? -9.852 7.223 13.625 1 98.5 225 TYR B CA 1
ATOM 5390 C C . TYR B 1 225 ? -10.086 7.09 15.125 1 98.5 225 TYR B C 1
ATOM 5392 O O . TYR B 1 225 ? -11.086 7.586 15.656 1 98.5 225 TYR B O 1
ATOM 5400 N N . THR B 1 226 ? -9.156 6.52 15.93 1 98.5 226 THR B N 1
ATOM 5401 C CA . THR B 1 226 ? -9.391 6.375 17.359 1 98.5 226 THR B CA 1
ATOM 5402 C C . THR B 1 226 ? -9.297 7.727 18.062 1 98.5 226 THR B C 1
ATOM 5404 O O . THR B 1 226 ? -10.078 8.023 18.969 1 98.5 226 THR B O 1
ATOM 5407 N N . LEU B 1 227 ? -8.359 8.594 17.625 1 98.75 227 LEU B N 1
ATOM 5408 C CA . LEU B 1 227 ? -8.258 9.922 18.219 1 98.75 227 LEU B CA 1
ATOM 5409 C C . LEU B 1 227 ? -9.398 10.812 17.766 1 98.75 227 LEU B C 1
ATOM 5411 O O . LEU B 1 227 ? -9.867 11.672 18.516 1 98.75 227 LEU B O 1
ATOM 5415 N N . ALA B 1 228 ? -9.805 10.617 16.531 1 98.62 228 ALA B N 1
ATOM 5416 C CA . ALA B 1 228 ? -10.992 11.336 16.062 1 98.62 228 ALA B CA 1
ATOM 5417 C C . ALA B 1 228 ? -12.188 11.055 16.969 1 98.62 228 ALA B C 1
ATOM 5419 O O . ALA B 1 228 ? -12.875 11.984 17.406 1 98.62 228 ALA B O 1
ATOM 5420 N N . GLU B 1 229 ? -12.398 9.781 17.266 1 98.25 229 GLU B N 1
ATOM 5421 C CA . GLU B 1 229 ? -13.484 9.375 18.141 1 98.25 229 GLU B CA 1
ATOM 5422 C C . GLU B 1 229 ? -13.328 10 19.531 1 98.25 229 GLU B C 1
ATOM 5424 O O . GLU B 1 229 ? -14.297 10.508 20.094 1 98.25 229 GLU B O 1
ATOM 5429 N N . LYS B 1 230 ? -12.164 9.969 20 1 98.19 230 LYS B N 1
ATOM 5430 C CA . LYS B 1 230 ? -11.883 10.469 21.344 1 98.19 230 LYS B CA 1
ATOM 5431 C C . LYS B 1 230 ? -12.156 11.969 21.438 1 98.19 230 LYS B C 1
ATOM 5433 O O . LYS B 1 230 ? -12.883 12.414 22.328 1 98.19 230 LYS B O 1
ATOM 5438 N N . PHE B 1 231 ? -11.648 12.742 20.562 1 98.31 231 PHE B N 1
ATOM 5439 C CA . PHE B 1 231 ? -11.789 14.195 20.625 1 98.31 231 PHE B CA 1
ATOM 5440 C C . PHE B 1 231 ? -13.211 14.617 20.297 1 98.31 231 PHE B C 1
ATOM 5442 O O . PHE B 1 231 ? -13.719 15.594 20.844 1 98.31 231 PHE B O 1
ATOM 5449 N N . ASN B 1 232 ? -13.781 13.883 19.391 1 97.56 232 ASN B N 1
ATOM 5450 C CA . ASN B 1 232 ? -15.18 14.164 19.094 1 97.56 232 ASN B CA 1
ATOM 5451 C C . ASN B 1 232 ? -16.078 13.953 20.312 1 97.56 232 ASN B C 1
ATOM 5453 O O . ASN B 1 232 ? -17.094 14.625 20.453 1 97.56 232 ASN B O 1
ATOM 5457 N N . SER B 1 233 ? -15.664 13.062 21.188 1 97.06 233 SER B N 1
ATOM 5458 C CA . SER B 1 233 ? -16.469 12.75 22.359 1 97.06 233 SER B CA 1
ATOM 5459 C C . SER B 1 233 ? -16.031 13.594 23.562 1 97.06 233 SER B C 1
ATOM 5461 O O . SER B 1 233 ? -16.641 13.516 24.625 1 97.06 233 SER B O 1
ATOM 5463 N N . THR B 1 234 ? -15.055 14.391 23.406 1 97.38 234 THR B N 1
ATOM 5464 C CA . THR B 1 234 ? -14.5 15.195 24.484 1 97.38 234 THR B CA 1
ATOM 5465 C C . THR B 1 234 ? -15.453 16.328 24.859 1 97.38 234 THR B C 1
ATOM 5467 O O . THR B 1 234 ? -16.031 16.984 23.984 1 97.38 234 THR B O 1
ATOM 5470 N N . ILE B 1 235 ? -15.625 16.531 26.156 1 96.81 235 ILE B N 1
ATOM 5471 C CA . ILE B 1 235 ? -16.438 17.625 26.688 1 96.81 235 ILE B CA 1
ATOM 5472 C C . ILE B 1 235 ? -15.539 18.734 27.219 1 96.81 235 ILE B C 1
ATOM 5474 O O . ILE B 1 235 ? -14.594 18.469 27.969 1 96.81 235 ILE B O 1
ATOM 5478 N N . PRO B 1 236 ? -15.875 20.078 26.969 1 97.19 236 PRO B N 1
ATOM 5479 C CA . PRO B 1 236 ? -16.984 20.547 26.141 1 97.19 236 PRO B CA 1
ATOM 5480 C C . PRO B 1 236 ? -16.797 20.219 24.656 1 97.19 236 PRO B C 1
ATOM 5482 O O . PRO B 1 236 ? -15.664 20.062 24.203 1 97.19 236 PRO B O 1
ATOM 5485 N N . LYS B 1 237 ? -17.906 20.016 23.938 1 96.44 237 LYS B N 1
ATOM 5486 C CA . LYS B 1 237 ? -17.828 19.703 22.516 1 96.44 237 LYS B CA 1
ATOM 5487 C C . LYS B 1 237 ? -17.297 20.891 21.719 1 96.44 237 LYS B C 1
ATOM 5489 O O . LYS B 1 237 ? -17.719 22.031 21.938 1 96.44 237 LYS B O 1
ATOM 5494 N N . ARG B 1 238 ? -16.391 20.672 20.859 1 97.56 238 ARG B N 1
ATOM 5495 C CA . ARG B 1 238 ? -15.828 21.641 19.922 1 97.56 238 ARG B CA 1
ATOM 5496 C C . ARG B 1 238 ? -15.539 20.984 18.578 1 97.56 238 ARG B C 1
ATOM 5498 O O . ARG B 1 238 ? -15.477 19.766 18.469 1 97.56 238 ARG B O 1
ATOM 5505 N N . PRO B 1 239 ? -15.438 21.828 17.484 1 98.12 239 PRO B N 1
ATOM 5506 C CA . PRO B 1 239 ? -14.984 21.25 16.219 1 98.12 239 PRO B CA 1
ATOM 5507 C C . PRO B 1 239 ? -13.656 20.5 16.359 1 98.12 239 PRO B C 1
ATOM 5509 O O . PRO B 1 239 ? -12.805 20.891 17.156 1 98.12 239 PRO B O 1
ATOM 5512 N N . VAL B 1 240 ? -13.5 19.359 15.633 1 98.44 240 VAL B N 1
ATOM 5513 C CA . VAL B 1 240 ? -12.305 18.531 15.727 1 98.44 240 VAL B CA 1
ATOM 5514 C C . VAL B 1 240 ? -11.617 18.469 14.367 1 98.44 240 VAL B C 1
ATOM 5516 O O . VAL B 1 240 ? -12.266 18.25 13.344 1 98.44 240 VAL B O 1
ATOM 5519 N N . ILE B 1 241 ? -10.32 18.703 14.328 1 98.62 241 ILE B N 1
ATOM 5520 C CA . ILE B 1 241 ? -9.5 18.625 13.117 1 98.62 241 ILE B CA 1
ATOM 5521 C C . ILE B 1 241 ? -8.336 17.672 13.336 1 98.62 241 ILE B C 1
ATOM 5523 O O . ILE B 1 241 ? -7.66 17.734 14.367 1 98.62 241 ILE B O 1
ATOM 5527 N N . ASN B 1 242 ? -8.18 16.656 12.43 1 98.81 242 ASN B N 1
ATOM 5528 C CA . ASN B 1 242 ? -6.863 16.031 12.367 1 98.81 242 ASN B CA 1
ATOM 5529 C C . ASN B 1 242 ? -5.832 16.953 11.719 1 98.81 242 ASN B C 1
ATOM 5531 O O . ASN B 1 242 ? -5.836 17.141 10.5 1 98.81 242 ASN B O 1
ATOM 5535 N N . SER B 1 243 ? -4.984 17.484 12.555 1 98.5 243 SER B N 1
ATOM 5536 C CA . SER B 1 243 ? -4.145 18.609 12.141 1 98.5 243 SER B CA 1
ATOM 5537 C C . SER B 1 243 ? -2.838 18.109 11.523 1 98.5 243 SER B C 1
ATOM 5539 O O . SER B 1 243 ? -2.115 18.891 10.898 1 98.5 243 SER B O 1
ATOM 5541 N N . GLU B 1 244 ? -2.557 16.875 11.695 1 98.31 244 GLU B N 1
ATOM 5542 C CA . GLU B 1 244 ? -1.284 16.391 11.18 1 98.31 244 GLU B CA 1
ATOM 5543 C C . GLU B 1 244 ? -1.276 14.859 11.086 1 98.31 244 GLU B C 1
ATOM 5545 O O . GLU B 1 244 ? -0.693 14.188 11.93 1 98.31 244 GLU B O 1
ATOM 5550 N N . PRO B 1 245 ? -1.857 14.273 10.055 1 97.88 245 PRO B N 1
ATOM 5551 C CA . PRO B 1 245 ? -1.693 12.844 9.773 1 97.88 245 PRO B CA 1
ATOM 5552 C C . PRO B 1 245 ? -0.382 12.531 9.055 1 97.88 245 PRO B C 1
ATOM 5554 O O . PRO B 1 245 ? 0.48 13.406 8.93 1 97.88 245 PRO B O 1
ATOM 5557 N N . CYS B 1 246 ? -0.201 11.281 8.711 1 97 246 CYS B N 1
ATOM 5558 C CA . CYS B 1 246 ? 0.999 10.93 7.961 1 97 246 CYS B CA 1
ATOM 5559 C C . CYS B 1 246 ? 1.061 11.688 6.641 1 97 246 CYS B C 1
ATOM 5561 O O . CYS B 1 246 ? 0.027 11.953 6.023 1 97 246 CYS B O 1
ATOM 5563 N N . TYR B 1 247 ? 2.27 12.055 6.25 1 97.25 247 TYR B N 1
ATOM 5564 C CA . TYR B 1 247 ? 2.477 12.844 5.039 1 97.25 247 TYR B CA 1
ATOM 5565 C C . TYR B 1 247 ? 2.734 11.945 3.84 1 97.25 247 TYR B C 1
ATOM 5567 O O . TYR B 1 247 ? 3.328 10.867 3.977 1 97.25 247 TYR B O 1
ATOM 5575 N N . GLU B 1 248 ? 2.252 12.383 2.697 1 97.88 248 GLU B N 1
ATOM 5576 C CA . GLU B 1 248 ? 2.5 11.648 1.463 1 97.88 248 GLU B CA 1
ATOM 5577 C C . GLU B 1 248 ? 3.994 11.539 1.175 1 97.88 248 GLU B C 1
ATOM 5579 O O . GLU B 1 248 ? 4.707 12.547 1.167 1 97.88 248 GLU B O 1
ATOM 5584 N N . LEU B 1 249 ? 4.5 10.273 1.019 1 97.06 249 LEU B N 1
ATOM 5585 C CA . LEU B 1 249 ? 5.852 9.867 0.648 1 97.06 249 LEU B CA 1
ATOM 5586 C C . LEU B 1 249 ? 6.84 10.164 1.77 1 97.06 249 LEU B C 1
ATOM 5588 O O . LEU B 1 249 ? 8.047 10.242 1.535 1 97.06 249 LEU B O 1
ATOM 5592 N N . MET B 1 250 ? 6.305 10.398 2.967 1 95.56 250 MET B N 1
ATOM 5593 C CA . MET B 1 250 ? 7.152 10.453 4.156 1 95.56 250 MET B CA 1
ATOM 5594 C C . MET B 1 250 ? 7.516 9.047 4.625 1 95.56 250 MET B C 1
ATOM 5596 O O . MET B 1 250 ? 6.703 8.133 4.531 1 95.56 250 MET B O 1
ATOM 5600 N N . GLY B 1 251 ? 8.719 8.867 5.121 1 92.81 251 GLY B N 1
ATOM 5601 C CA . GLY B 1 251 ? 9.117 7.602 5.711 1 92.81 251 GLY B CA 1
ATOM 5602 C C . GLY B 1 251 ? 8.312 7.234 6.941 1 92.81 251 GLY B C 1
ATOM 5603 O O . GLY B 1 251 ? 7.734 8.102 7.594 1 92.81 251 GLY B O 1
ATOM 5604 N N . TYR B 1 252 ? 8.164 5.949 7.352 1 91.19 252 TYR B N 1
ATOM 5605 C CA . TYR B 1 252 ? 7.336 5.398 8.414 1 91.19 252 TYR B CA 1
ATOM 5606 C C . TYR B 1 252 ? 7.863 5.812 9.789 1 91.19 252 TYR B C 1
ATOM 5608 O O . TYR B 1 252 ? 7.172 5.66 10.797 1 91.19 252 TYR B O 1
ATOM 5616 N N . SER B 1 253 ? 9 6.383 9.883 1 81.25 253 SER B N 1
ATOM 5617 C CA . SER B 1 253 ? 9.641 6.766 11.141 1 81.25 253 SER B CA 1
ATOM 5618 C C . SER B 1 253 ? 10.344 5.574 11.781 1 81.25 253 SER B C 1
ATOM 5620 O O . SER B 1 253 ? 10.148 4.43 11.367 1 81.25 253 SER B O 1
ATOM 5622 N N . ARG B 1 254 ? 11.234 5.727 12.828 1 81.12 254 ARG B N 1
ATOM 5623 C CA . ARG B 1 254 ? 11.914 4.746 13.672 1 81.12 254 ARG B CA 1
ATOM 5624 C C . ARG B 1 254 ? 12.75 3.789 12.828 1 81.12 254 ARG B C 1
ATOM 5626 O O . ARG B 1 254 ? 12.781 2.586 13.094 1 81.12 254 ARG B O 1
ATOM 5633 N N . ARG B 1 255 ? 13.18 4.23 11.68 1 80.81 255 ARG B N 1
ATOM 5634 C CA . ARG B 1 255 ? 14.133 3.527 10.82 1 80.81 255 ARG B CA 1
ATOM 5635 C C . ARG B 1 255 ? 13.461 2.346 10.125 1 80.81 255 ARG B C 1
ATOM 5637 O O . ARG B 1 255 ? 14.133 1.386 9.742 1 80.81 255 ARG B O 1
ATOM 5644 N N . VAL B 1 256 ? 12.117 2.377 10.164 1 88.5 256 VAL B N 1
ATOM 5645 C CA . VAL B 1 256 ? 11.398 1.375 9.383 1 88.5 256 VAL B CA 1
ATOM 5646 C C . VAL B 1 256 ? 11.43 1.757 7.906 1 88.5 256 VAL B C 1
ATOM 5648 O O . VAL B 1 256 ? 11.125 2.896 7.547 1 88.5 256 VAL B O 1
ATOM 5651 N N . TYR B 1 257 ? 11.828 0.879 7.066 1 92.12 257 TYR B N 1
ATOM 5652 C CA . TYR B 1 257 ? 11.961 1.158 5.641 1 92.12 257 TYR B CA 1
ATOM 5653 C C . TYR B 1 257 ? 10.594 1.231 4.969 1 92.12 257 TYR B C 1
ATOM 5655 O O . TYR B 1 257 ? 9.766 0.338 5.145 1 92.12 257 TYR B O 1
ATOM 5663 N N . GLY B 1 258 ? 10.438 2.277 4.266 1 93.56 258 GLY B N 1
ATOM 5664 C CA . GLY B 1 258 ? 9.219 2.479 3.51 1 93.56 258 GLY B CA 1
ATOM 5665 C C . GLY B 1 258 ? 8.695 3.9 3.588 1 93.56 258 GLY B C 1
ATOM 5666 O O . GLY B 1 258 ? 9.234 4.73 4.32 1 93.56 258 GLY B O 1
ATOM 5667 N N . ARG B 1 259 ? 7.656 4.25 2.812 1 95.62 259 ARG B N 1
ATOM 5668 C CA . ARG B 1 259 ? 7.043 5.574 2.746 1 95.62 259 ARG B CA 1
ATOM 5669 C C . ARG B 1 259 ? 5.523 5.465 2.67 1 95.62 259 ARG B C 1
ATOM 5671 O O . ARG B 1 259 ? 4.988 4.48 2.154 1 95.62 259 ARG B O 1
ATOM 5678 N N . PHE B 1 260 ? 4.859 6.398 3.195 1 96.88 260 PHE B N 1
ATOM 5679 C CA . PHE B 1 260 ? 3.41 6.461 3.061 1 96.88 260 PHE B CA 1
ATOM 5680 C C . PHE B 1 260 ? 3.014 6.816 1.633 1 96.88 260 PHE B C 1
ATOM 5682 O O . PHE B 1 260 ? 3.48 7.816 1.084 1 96.88 260 PHE B O 1
ATOM 5689 N N . SER B 1 261 ? 2.141 5.992 1.059 1 96.75 261 SER B N 1
ATOM 5690 C CA . SER B 1 261 ? 1.693 6.18 -0.317 1 96.75 261 SER B CA 1
ATOM 5691 C C . SER B 1 261 ? 0.508 7.137 -0.387 1 96.75 261 SER B C 1
ATOM 5693 O O . SER B 1 261 ? -0.028 7.547 0.646 1 96.75 261 SER B O 1
ATOM 5695 N N . ARG B 1 262 ? 0.136 7.523 -1.602 1 97.62 262 ARG B N 1
ATOM 5696 C CA . ARG B 1 262 ? -1.081 8.281 -1.887 1 97.62 262 ARG B CA 1
ATOM 5697 C C . ARG B 1 262 ? -2.291 7.637 -1.22 1 97.62 262 ARG B C 1
ATOM 5699 O O . ARG B 1 262 ? -3.094 8.32 -0.582 1 97.62 262 ARG B O 1
ATOM 5706 N N . GLU B 1 263 ? -2.367 6.32 -1.327 1 97.31 263 GLU B N 1
ATOM 5707 C CA . GLU B 1 263 ? -3.486 5.578 -0.758 1 97.31 263 GLU B CA 1
ATOM 5708 C C . GLU B 1 263 ? -3.477 5.645 0.766 1 97.31 263 GLU B C 1
ATOM 5710 O O . GLU B 1 263 ? -4.531 5.738 1.396 1 97.31 263 GLU B O 1
ATOM 5715 N N . ASP B 1 264 ? -2.342 5.582 1.302 1 97.5 264 ASP B N 1
ATOM 5716 C CA . ASP B 1 264 ? -2.217 5.637 2.754 1 97.5 264 ASP B CA 1
ATOM 5717 C C . ASP B 1 264 ? -2.746 6.961 3.301 1 97.5 264 ASP B C 1
ATOM 5719 O O . ASP B 1 264 ? -3.52 6.98 4.262 1 97.5 264 ASP B O 1
ATOM 5723 N N . VAL B 1 265 ? -2.314 8.031 2.689 1 98.38 265 VAL B N 1
ATOM 5724 C CA . VAL B 1 265 ? -2.693 9.336 3.225 1 98.38 265 VAL B CA 1
ATOM 5725 C C . VAL B 1 265 ? -4.176 9.594 2.963 1 98.38 265 VAL B C 1
ATOM 5727 O O . VAL B 1 265 ? -4.855 10.234 3.77 1 98.38 265 VAL B O 1
ATOM 5730 N N . ARG B 1 266 ? -4.672 9.125 1.815 1 98.31 266 ARG B N 1
ATOM 5731 C CA . ARG B 1 266 ? -6.098 9.211 1.533 1 98.31 266 ARG B CA 1
ATOM 5732 C C . ARG B 1 266 ? -6.91 8.445 2.572 1 98.31 266 ARG B C 1
ATOM 5734 O O . ARG B 1 266 ? -7.93 8.945 3.059 1 98.31 266 ARG B O 1
ATOM 5741 N N . ARG B 1 267 ? -6.469 7.246 2.932 1 98.44 267 ARG B N 1
ATOM 5742 C CA . ARG B 1 267 ? -7.121 6.402 3.926 1 98.44 267 ARG B CA 1
ATOM 5743 C C . ARG B 1 267 ? -7.246 7.129 5.262 1 98.44 267 ARG B C 1
ATOM 5745 O O . ARG B 1 267 ? -8.328 7.184 5.848 1 98.44 267 ARG B O 1
ATOM 5752 N N . VAL B 1 268 ? -6.172 7.742 5.703 1 98.38 268 VAL B N 1
ATOM 5753 C CA . VAL B 1 268 ? -6.152 8.406 7.004 1 98.38 268 VAL B CA 1
ATOM 5754 C C . VAL B 1 268 ? -7.109 9.602 6.984 1 98.38 268 VAL B C 1
ATOM 5756 O O . VAL B 1 268 ? -7.773 9.891 7.984 1 98.38 268 VAL B O 1
ATOM 5759 N N . ALA B 1 269 ? -7.172 10.242 5.871 1 98.75 269 ALA B N 1
ATOM 5760 C CA . ALA B 1 269 ? -8.047 11.398 5.758 1 98.75 269 ALA B CA 1
ATOM 5761 C C . ALA B 1 269 ? -9.516 11 5.906 1 98.75 269 ALA B C 1
ATOM 5763 O O . ALA B 1 269 ? -10.242 11.555 6.73 1 98.75 269 ALA B O 1
ATOM 5764 N N . TRP B 1 270 ? -9.93 10 5.164 1 98.88 270 TRP B N 1
ATOM 5765 C CA . TRP B 1 270 ? -11.32 9.57 5.184 1 98.88 270 TRP B CA 1
ATOM 5766 C C . TRP B 1 270 ? -11.68 8.938 6.523 1 98.88 270 TRP B C 1
ATOM 5768 O O . TRP B 1 270 ? -12.758 9.188 7.062 1 98.88 270 TRP B O 1
ATOM 5778 N N . GLN B 1 271 ? -10.789 8.148 7.062 1 98.88 271 GLN B N 1
ATOM 5779 C CA . GLN B 1 271 ? -11.047 7.523 8.352 1 98.88 271 GLN B CA 1
ATOM 5780 C C . GLN B 1 271 ? -11.164 8.57 9.453 1 98.88 271 GLN B C 1
ATOM 5782 O O . GLN B 1 271 ? -11.984 8.43 10.367 1 98.88 271 GLN B O 1
ATOM 5787 N N . SER B 1 272 ? -10.336 9.602 9.391 1 98.88 272 SER B N 1
ATOM 5788 C CA . SER B 1 272 ? -10.438 10.688 10.352 1 98.88 272 SER B CA 1
ATOM 5789 C C . SER B 1 272 ? -11.789 11.383 10.273 1 98.88 272 SER B C 1
ATOM 5791 O O . SER B 1 272 ? -12.484 11.508 11.281 1 98.88 272 SER B O 1
ATOM 5793 N N . VAL B 1 273 ? -12.18 11.766 9.086 1 98.88 273 VAL B N 1
ATOM 5794 C CA . VAL B 1 273 ? -13.367 12.57 8.859 1 98.88 273 VAL B CA 1
ATOM 5795 C C . VAL B 1 273 ? -14.617 11.773 9.242 1 98.88 273 VAL B C 1
ATOM 5797 O O . VAL B 1 273 ? -15.5 12.281 9.93 1 98.88 273 VAL B O 1
ATOM 5800 N N . PHE B 1 274 ? -14.656 10.5 8.883 1 98.88 274 PHE B N 1
ATOM 5801 C CA . PHE B 1 274 ? -15.852 9.695 9.133 1 98.88 274 PHE B CA 1
ATOM 5802 C C . PHE B 1 274 ? -15.898 9.227 10.578 1 98.88 274 PHE B C 1
ATOM 5804 O O . PHE B 1 274 ? -16.906 8.664 11.023 1 98.88 274 PHE B O 1
ATOM 5811 N N . SER B 1 275 ? -14.844 9.508 11.359 1 98.81 275 SER B N 1
ATOM 5812 C CA . SER B 1 275 ? -14.805 9.062 12.75 1 98.81 275 SER B CA 1
ATOM 5813 C C . SER B 1 275 ? -14.984 10.227 13.711 1 98.81 275 SER B C 1
ATOM 5815 O O . SER B 1 275 ? -14.891 10.055 14.93 1 98.81 275 SER B O 1
ATOM 5817 N N . GLY B 1 276 ? -15.141 11.391 13.164 1 98.38 276 GLY B N 1
ATOM 5818 C CA . GLY B 1 276 ? -15.5 12.477 14.062 1 98.38 276 GLY B CA 1
ATOM 5819 C C . GLY B 1 276 ? -14.656 13.727 13.852 1 98.38 276 GLY B C 1
ATOM 5820 O O . GLY B 1 276 ? -14.977 14.789 14.383 1 98.38 276 GLY B O 1
ATOM 5821 N N . ALA B 1 277 ? -13.562 13.641 13.164 1 98.5 277 ALA B N 1
ATOM 5822 C CA . ALA B 1 277 ? -12.805 14.82 12.781 1 98.5 277 ALA B CA 1
ATOM 5823 C C . ALA B 1 277 ? -13.359 15.445 11.508 1 98.5 277 ALA B C 1
ATOM 5825 O O . ALA B 1 277 ? -12.633 15.648 10.539 1 98.5 277 ALA B O 1
ATOM 5826 N N . ASN B 1 278 ? -14.625 15.781 11.57 1 98.19 278 ASN B N 1
ATOM 5827 C CA . ASN B 1 278 ? -15.328 16.141 10.352 1 98.19 278 ASN B CA 1
ATOM 5828 C C . ASN B 1 278 ? -15.406 17.656 10.18 1 98.19 278 ASN B C 1
ATOM 5830 O O . ASN B 1 278 ? -16.141 18.156 9.32 1 98.19 278 ASN B O 1
ATOM 5834 N N . ALA B 1 279 ? -14.641 18.438 11.039 1 98.31 279 ALA B N 1
ATOM 5835 C CA . ALA B 1 279 ? -14.562 19.891 10.859 1 98.31 279 ALA B CA 1
ATOM 5836 C C . ALA B 1 279 ? -13.406 20.25 9.93 1 98.31 279 ALA B C 1
ATOM 5838 O O . ALA B 1 279 ? -13.375 21.359 9.383 1 98.31 279 ALA B O 1
ATOM 5839 N N . GLY B 1 280 ? -12.469 19.375 9.852 1 98.44 280 GLY B N 1
ATOM 5840 C CA . GLY B 1 280 ? -11.344 19.672 8.984 1 98.44 280 GLY B CA 1
ATOM 5841 C C . GLY B 1 280 ? -10.289 18.578 8.969 1 98.44 280 GLY B C 1
ATOM 5842 O O . GLY B 1 280 ? -10.305 17.688 9.828 1 98.44 280 GLY B O 1
ATOM 5843 N N . ILE B 1 281 ? -9.398 18.625 8.008 1 98.81 281 ILE B N 1
ATOM 5844 C CA . ILE B 1 281 ? -8.289 17.703 7.824 1 98.81 281 ILE B CA 1
ATOM 5845 C C . ILE B 1 281 ? -7.074 18.438 7.266 1 98.81 281 ILE B C 1
ATOM 5847 O O . ILE B 1 281 ? -7.227 19.453 6.578 1 98.81 281 ILE B O 1
ATOM 5851 N N . THR B 1 282 ? -5.902 17.969 7.645 1 98.88 282 THR B N 1
ATOM 5852 C CA . THR B 1 282 ? -4.676 18.578 7.148 1 98.88 282 THR B CA 1
ATOM 5853 C C . THR B 1 282 ? -3.885 17.594 6.297 1 98.88 282 THR B C 1
ATOM 5855 O O . THR B 1 282 ? -3.703 16.438 6.684 1 98.88 282 THR B O 1
ATOM 5858 N N . TYR B 1 283 ? -3.533 18.016 5.109 1 98.69 283 TYR B N 1
ATOM 5859 C CA . TYR B 1 283 ? -2.635 17.281 4.227 1 98.69 283 TYR B CA 1
ATOM 5860 C C . TYR B 1 283 ? -1.181 17.625 4.508 1 98.69 283 TYR B C 1
ATOM 5862 O O . TYR B 1 283 ? -0.893 18.672 5.094 1 98.69 283 TYR B O 1
ATOM 5870 N N . GLY B 1 284 ? -0.301 16.781 4.141 1 98.25 284 GLY B N 1
ATOM 5871 C CA . GLY B 1 284 ? 1.131 17.047 4.16 1 98.25 284 GLY B CA 1
ATOM 5872 C C . GLY B 1 284 ? 1.897 16.219 3.137 1 98.25 284 GLY B C 1
ATOM 5873 O O . GLY B 1 284 ? 1.52 15.094 2.828 1 98.25 284 GLY B O 1
ATOM 5874 N N . ALA B 1 285 ? 2.895 16.781 2.621 1 97.69 285 ALA B N 1
ATOM 5875 C CA . ALA B 1 285 ? 3.805 16.109 1.698 1 97.69 285 ALA B CA 1
ATOM 5876 C C . ALA B 1 285 ? 5.25 16.219 2.184 1 97.69 285 ALA B C 1
ATOM 5878 O O . ALA B 1 285 ? 5.68 17.266 2.654 1 97.69 285 ALA B O 1
ATOM 5879 N N . HIS B 1 286 ? 5.945 15.078 2.072 1 95.69 286 HIS B N 1
ATOM 5880 C CA . HIS B 1 286 ? 7.352 15.102 2.463 1 95.69 286 HIS B CA 1
ATOM 5881 C C . HIS B 1 286 ? 8.18 15.945 1.498 1 95.69 286 HIS B C 1
ATOM 5883 O O . HIS B 1 286 ? 8.414 15.539 0.359 1 95.69 286 HIS B O 1
ATOM 5889 N N . GLY B 1 287 ? 8.594 17.031 1.965 1 96.06 287 GLY B N 1
ATOM 5890 C CA . GLY B 1 287 ? 9.312 18.016 1.176 1 96.06 287 GLY B CA 1
ATOM 5891 C C . GLY B 1 287 ? 8.734 19.422 1.312 1 96.06 287 GLY B C 1
ATOM 5892 O O . GLY B 1 287 ? 9.438 20.406 1.072 1 96.06 287 GLY B O 1
ATOM 5893 N N . ILE B 1 288 ? 7.449 19.484 1.729 1 97.94 288 ILE B N 1
ATOM 5894 C CA . ILE B 1 288 ? 6.797 20.781 1.821 1 97.94 288 ILE B CA 1
ATOM 5895 C C . ILE B 1 288 ? 6.988 21.359 3.223 1 97.94 288 ILE B C 1
ATOM 5897 O O . ILE B 1 288 ? 7.43 22.5 3.377 1 97.94 288 ILE B O 1
ATOM 5901 N N . TRP B 1 289 ? 6.723 20.594 4.297 1 95.38 289 TRP B N 1
ATOM 5902 C CA . TRP B 1 289 ? 6.723 21.156 5.641 1 95.38 289 TRP B CA 1
ATOM 5903 C C . TRP B 1 289 ? 8.094 21.734 5.988 1 95.38 289 TRP B C 1
ATOM 5905 O O . TRP B 1 289 ? 8.18 22.781 6.621 1 95.38 289 TRP B O 1
ATOM 5915 N N . SER B 1 290 ? 9.203 21.047 5.52 1 94.94 290 SER B N 1
ATOM 5916 C CA . SER B 1 290 ? 10.562 21.5 5.812 1 94.94 290 SER B CA 1
ATOM 5917 C C . SER B 1 290 ? 11.062 22.469 4.742 1 94.94 290 SER B C 1
ATOM 5919 O O . SER B 1 290 ? 12.125 23.062 4.887 1 94.94 290 SER B O 1
ATOM 5921 N N . TRP B 1 291 ? 10.289 22.578 3.646 1 97.19 291 TRP B N 1
ATOM 5922 C CA . TRP B 1 291 ? 10.633 23.375 2.477 1 97.19 291 TRP B CA 1
ATOM 5923 C C . TRP B 1 291 ? 11.977 22.953 1.896 1 97.19 291 TRP B C 1
ATOM 5925 O O . TRP B 1 291 ? 12.891 23.766 1.77 1 97.19 291 TRP B O 1
ATOM 5935 N N . HIS B 1 292 ? 12.039 21.734 1.427 1 95.94 292 HIS B N 1
ATOM 5936 C CA . HIS B 1 292 ? 13.305 21.125 1.035 1 95.94 292 HIS B CA 1
ATOM 5937 C C . HIS B 1 292 ? 13.664 21.484 -0.402 1 95.94 292 HIS B C 1
ATOM 5939 O O . HIS B 1 292 ? 12.828 21.391 -1.302 1 95.94 292 HIS B O 1
ATOM 5945 N N . ASN B 1 293 ? 14.844 21.953 -0.524 1 94.06 293 ASN B N 1
ATOM 5946 C CA . ASN B 1 293 ? 15.523 22.125 -1.808 1 94.06 293 ASN B CA 1
ATOM 5947 C C . ASN B 1 293 ? 16.609 21.062 -2.014 1 94.06 293 ASN B C 1
ATOM 5949 O O . ASN B 1 293 ? 17.516 20.953 -1.203 1 94.06 293 ASN B O 1
ATOM 5953 N N . GLU B 1 294 ? 16.484 20.344 -3.127 1 90.06 294 GLU B N 1
ATOM 5954 C CA . GLU B 1 294 ? 17.359 19.188 -3.348 1 90.06 294 GLU B CA 1
ATOM 5955 C C . GLU B 1 294 ? 18.828 19.609 -3.393 1 90.06 294 GLU B C 1
ATOM 5957 O O . GLU B 1 294 ? 19.719 18.766 -3.234 1 90.06 294 GLU B O 1
ATOM 5962 N N . GLN B 1 295 ? 19.094 20.844 -3.619 1 88.69 295 GLN B N 1
ATOM 5963 C CA . GLN B 1 295 ? 20.469 21.328 -3.684 1 88.69 295 GLN B CA 1
ATOM 5964 C C . GLN B 1 295 ? 21 21.641 -2.289 1 88.69 295 GLN B C 1
ATOM 5966 O O . GLN B 1 295 ? 22.203 21.906 -2.127 1 88.69 295 GLN B O 1
ATOM 5971 N N . LEU B 1 296 ? 20.125 21.609 -1.318 1 88.94 296 LEU B N 1
ATOM 5972 C CA . LEU B 1 296 ? 20.516 21.938 0.047 1 88.94 296 LEU B CA 1
ATOM 5973 C C . LEU B 1 296 ? 20.328 20.75 0.975 1 88.94 296 LEU B C 1
ATOM 5975 O O . LEU B 1 296 ? 19.703 19.75 0.597 1 88.94 296 LEU B O 1
ATOM 5979 N N . GLU B 1 297 ? 20.859 20.844 2.107 1 83.62 297 GLU B N 1
ATOM 5980 C CA . GLU B 1 297 ? 20.906 19.719 3.025 1 83.62 297 GLU B CA 1
ATOM 5981 C C . GLU B 1 297 ? 19.594 19.594 3.812 1 83.62 297 GLU B C 1
ATOM 5983 O O . GLU B 1 297 ? 18.891 20.578 4.008 1 83.62 297 GLU B O 1
ATOM 5988 N N . PHE B 1 298 ? 19.297 18.391 4.113 1 84.81 298 PHE B N 1
ATOM 5989 C CA . PHE B 1 298 ? 18.266 18.016 5.078 1 84.81 298 PHE B CA 1
ATOM 5990 C C . PHE B 1 298 ? 18.828 17.062 6.125 1 84.81 298 PHE B C 1
ATOM 5992 O O . PHE B 1 298 ? 19.469 16.062 5.781 1 84.81 298 PHE B O 1
ATOM 5999 N N . ASP B 1 299 ? 18.703 17.453 7.336 1 75.31 299 ASP B N 1
ATOM 6000 C CA . ASP B 1 299 ? 19.219 16.594 8.398 1 75.31 299 ASP B CA 1
ATOM 6001 C C . ASP B 1 299 ? 18.234 15.461 8.711 1 75.31 299 ASP B C 1
ATOM 6003 O O . ASP B 1 299 ? 17.297 15.641 9.492 1 75.31 299 ASP B O 1
ATOM 6007 N N . SER B 1 300 ? 18.531 14.32 8.156 1 67.38 300 SER B N 1
ATOM 6008 C CA . SER B 1 300 ? 17.641 13.172 8.305 1 67.38 300 SER B CA 1
ATOM 6009 C C . SER B 1 300 ? 17.781 12.547 9.688 1 67.38 300 SER B C 1
ATOM 6011 O O . SER B 1 300 ? 16.984 11.68 10.062 1 67.38 300 SER B O 1
ATOM 6013 N N . SER B 1 301 ? 18.734 12.992 10.438 1 63.97 301 SER B N 1
ATOM 6014 C CA . SER B 1 301 ? 18.953 12.414 11.766 1 63.97 301 SER B CA 1
ATOM 6015 C C . SER B 1 301 ? 18.078 13.102 12.812 1 63.97 301 SER B C 1
ATOM 6017 O O . SER B 1 301 ? 17.922 12.586 13.922 1 63.97 301 SER B O 1
ATOM 6019 N N . VAL B 1 302 ? 17.547 14.164 12.352 1 57.06 302 VAL B N 1
ATOM 6020 C CA . VAL B 1 302 ? 16.766 14.938 13.312 1 57.06 302 VAL B CA 1
ATOM 6021 C C . VAL B 1 302 ? 15.32 14.477 13.305 1 57.06 302 VAL B C 1
ATOM 6023 O O . VAL B 1 302 ? 14.812 14.031 12.273 1 57.06 302 VAL B O 1
ATOM 6026 N N . GLY B 1 303 ? 14.773 14.398 14.492 1 56.47 303 GLY B N 1
ATOM 6027 C CA . GLY B 1 303 ? 13.375 14.023 14.641 1 56.47 303 GLY B CA 1
ATOM 6028 C C . GLY B 1 303 ? 13.148 12.523 14.57 1 56.47 303 GLY B C 1
ATOM 6029 O O . GLY B 1 303 ? 13.797 11.758 15.281 1 56.47 303 GLY B O 1
ATOM 6030 N N . GLU B 1 304 ? 12.133 12.195 13.82 1 62.06 304 GLU B N 1
ATOM 6031 C CA . GLU B 1 304 ? 11.789 10.781 13.758 1 62.06 304 GLU B CA 1
ATOM 6032 C C . GLU B 1 304 ? 12.602 10.062 12.68 1 62.06 304 GLU B C 1
ATOM 6034 O O . GLU B 1 304 ? 12.242 8.961 12.258 1 62.06 304 GLU B O 1
ATOM 6039 N N . ALA B 1 305 ? 13.727 10.758 12.258 1 61.44 305 ALA B N 1
ATOM 6040 C CA . ALA B 1 305 ? 14.656 10.164 11.312 1 61.44 305 ALA B CA 1
ATOM 6041 C C . ALA B 1 305 ? 13.945 9.75 10.031 1 61.44 305 ALA B C 1
ATOM 6043 O O . ALA B 1 305 ? 13.961 8.57 9.648 1 61.44 305 ALA B O 1
ATOM 6044 N N . PHE B 1 306 ? 13.406 10.82 9.414 1 79.56 306 PHE B N 1
ATOM 6045 C CA . PHE B 1 306 ? 12.703 10.547 8.164 1 79.56 306 PHE B CA 1
ATOM 6046 C C . PHE B 1 306 ? 13.688 10.445 7.008 1 79.56 306 PHE B C 1
ATOM 6048 O O . PHE B 1 306 ? 14.797 10.977 7.078 1 79.56 306 PHE B O 1
ATOM 6055 N N . GLU B 1 307 ? 13.367 9.711 6.09 1 82.38 307 GLU B N 1
ATOM 6056 C CA . GLU B 1 307 ? 14.172 9.578 4.883 1 82.38 307 GLU B CA 1
ATOM 6057 C C . GLU B 1 307 ? 14.32 10.922 4.168 1 82.38 307 GLU B C 1
ATOM 6059 O O . GLU B 1 307 ? 13.672 11.906 4.539 1 82.38 307 GLU B O 1
ATOM 6064 N N . THR B 1 308 ? 15.211 11.031 3.225 1 87.56 308 THR B N 1
ATOM 6065 C CA . THR B 1 308 ? 15.414 12.242 2.436 1 87.56 308 THR B CA 1
ATOM 6066 C C . THR B 1 308 ? 14.102 12.719 1.818 1 87.56 308 THR B C 1
ATOM 6068 O O . THR B 1 308 ? 13.398 11.938 1.179 1 87.56 308 THR B O 1
ATOM 6071 N N . PRO B 1 309 ? 13.781 13.984 2.074 1 93.31 309 PRO B N 1
ATOM 6072 C CA . PRO B 1 309 ? 12.555 14.508 1.472 1 93.31 309 PRO B CA 1
ATOM 6073 C C . PRO B 1 309 ? 12.68 14.711 -0.037 1 93.31 309 PRO B C 1
ATOM 6075 O O . PRO B 1 309 ? 13.797 14.773 -0.565 1 93.31 309 PRO B O 1
ATOM 6078 N N . TYR B 1 310 ? 11.617 14.766 -0.721 1 95.19 310 TYR B N 1
ATOM 6079 C CA . TYR B 1 310 ? 11.57 15.234 -2.104 1 95.19 310 TYR B CA 1
ATOM 6080 C C . TYR B 1 310 ? 11.734 16.75 -2.176 1 95.19 310 TYR B C 1
ATOM 6082 O O . TYR B 1 310 ? 11.492 17.453 -1.193 1 95.19 310 TYR B O 1
ATOM 6090 N N . ASP B 1 311 ? 12.211 17.234 -3.342 1 96.06 311 ASP B N 1
ATOM 6091 C CA . ASP B 1 311 ? 12.172 18.672 -3.582 1 96.06 311 ASP B CA 1
ATOM 6092 C C . ASP B 1 311 ? 10.75 19.203 -3.445 1 96.06 311 ASP B C 1
ATOM 6094 O O . ASP B 1 311 ? 9.797 18.594 -3.924 1 96.06 311 ASP B O 1
ATOM 6098 N N . TRP B 1 312 ? 10.617 20.422 -2.775 1 97.88 312 TRP B N 1
ATOM 6099 C CA . TRP B 1 312 ? 9.281 20.922 -2.492 1 97.88 312 TRP B CA 1
ATOM 6100 C C . TRP B 1 312 ? 8.477 21.094 -3.777 1 97.88 312 TRP B C 1
ATOM 6102 O O . TRP B 1 312 ? 7.25 20.984 -3.77 1 97.88 312 TRP B O 1
ATOM 6112 N N . ARG B 1 313 ? 9.117 21.469 -4.953 1 97.75 313 ARG B N 1
ATOM 6113 C CA . ARG B 1 313 ? 8.43 21.641 -6.227 1 97.75 313 ARG B CA 1
ATOM 6114 C C . ARG B 1 313 ? 7.793 20.344 -6.691 1 97.75 313 ARG B C 1
ATOM 6116 O O . ARG B 1 313 ? 6.684 20.344 -7.23 1 97.75 313 ARG B O 1
ATOM 6123 N N . ASP B 1 314 ? 8.547 19.172 -6.473 1 97.19 314 ASP B N 1
ATOM 6124 C CA . ASP B 1 314 ? 8.008 17.859 -6.805 1 97.19 314 ASP B CA 1
ATOM 6125 C C . ASP B 1 314 ? 6.91 17.453 -5.824 1 97.19 314 ASP B C 1
ATOM 6127 O O . ASP B 1 314 ? 5.844 17 -6.234 1 97.19 314 ASP B O 1
ATOM 6131 N N . ALA B 1 315 ? 7.164 17.672 -4.578 1 97.94 315 ALA B N 1
ATOM 6132 C CA . ALA B 1 315 ? 6.23 17.281 -3.521 1 97.94 315 ALA B CA 1
ATOM 6133 C C . ALA B 1 315 ? 4.906 18.031 -3.662 1 97.94 315 ALA B C 1
ATOM 6135 O O . ALA B 1 315 ? 3.846 17.469 -3.352 1 97.94 315 ALA B O 1
ATOM 6136 N N . LEU B 1 316 ? 4.957 19.297 -4.129 1 98.5 316 LEU B N 1
ATOM 6137 C CA . LEU B 1 316 ? 3.775 20.125 -4.301 1 98.5 316 LEU B CA 1
ATOM 6138 C C . LEU B 1 316 ? 2.768 19.469 -5.234 1 98.5 316 LEU B C 1
ATOM 6140 O O . LEU B 1 316 ? 1.558 19.656 -5.082 1 98.5 316 LEU B O 1
ATOM 6144 N N . LYS B 1 317 ? 3.256 18.594 -6.082 1 97.75 317 LYS B N 1
ATOM 6145 C CA . LYS B 1 317 ? 2.424 18.094 -7.168 1 97.75 317 LYS B CA 1
ATOM 6146 C C . LYS B 1 317 ? 2.008 16.641 -6.918 1 97.75 317 LYS B C 1
ATOM 6148 O O . LYS B 1 317 ? 1.469 15.984 -7.809 1 97.75 317 LYS B O 1
ATOM 6153 N N . PHE B 1 318 ? 2.297 16.125 -5.758 1 98.19 318 PHE B N 1
ATOM 6154 C CA . PHE B 1 318 ? 1.836 14.773 -5.445 1 98.19 318 PHE B CA 1
ATOM 6155 C C . PHE B 1 318 ? 0.319 14.688 -5.551 1 98.19 318 PHE B C 1
ATOM 6157 O O . PHE B 1 318 ? -0.393 15.617 -5.16 1 98.19 318 PHE B O 1
ATOM 6164 N N . GLU B 1 319 ? -0.183 13.555 -5.934 1 97.88 319 GLU B N 1
ATOM 6165 C CA . GLU B 1 319 ? -1.585 13.375 -6.301 1 97.88 319 GLU B CA 1
ATOM 6166 C C . GLU B 1 319 ? -2.473 13.289 -5.062 1 97.88 319 GLU B C 1
ATOM 6168 O O . GLU B 1 319 ? -3.688 13.484 -5.148 1 97.88 319 GLU B O 1
ATOM 6173 N N . GLY B 1 320 ? -1.871 12.953 -3.906 1 98.5 320 GLY B N 1
ATOM 6174 C CA . GLY B 1 320 ? -2.67 12.883 -2.693 1 98.5 320 GLY B CA 1
ATOM 6175 C C . GLY B 1 320 ? -3.357 14.195 -2.354 1 98.5 320 GLY B C 1
ATOM 6176 O O . GLY B 1 320 ? -4.434 14.195 -1.75 1 98.5 320 GLY B O 1
ATOM 6177 N N . ALA B 1 321 ? -2.75 15.305 -2.768 1 98.75 321 ALA B N 1
ATOM 6178 C CA . ALA B 1 321 ? -3.352 16.609 -2.529 1 98.75 321 ALA B CA 1
ATOM 6179 C C . ALA B 1 321 ? -4.695 16.734 -3.24 1 98.75 321 ALA B C 1
ATOM 6181 O O . ALA B 1 321 ? -5.641 17.312 -2.699 1 98.75 321 ALA B O 1
ATOM 6182 N N . TRP B 1 322 ? -4.797 16.203 -4.441 1 98.69 322 TRP B N 1
ATOM 6183 C CA . TRP B 1 322 ? -6.051 16.25 -5.188 1 98.69 322 TRP B CA 1
ATOM 6184 C C . TRP B 1 322 ? -7.094 15.344 -4.539 1 98.69 322 TRP B C 1
ATOM 6186 O O . TRP B 1 322 ? -8.289 15.633 -4.59 1 98.69 322 TRP B O 1
ATOM 6196 N N . ASP B 1 323 ? -6.656 14.227 -3.969 1 98.69 323 ASP B N 1
ATOM 6197 C CA . ASP B 1 323 ? -7.574 13.375 -3.219 1 98.69 323 ASP B CA 1
ATOM 6198 C C . ASP B 1 323 ? -8.195 14.141 -2.049 1 98.69 323 ASP B C 1
ATOM 6200 O O . ASP B 1 323 ? -9.398 14.023 -1.793 1 98.69 323 ASP B O 1
ATOM 6204 N N . TYR B 1 324 ? -7.355 14.891 -1.339 1 98.88 324 TYR B N 1
ATOM 6205 C CA . TYR B 1 324 ? -7.848 15.703 -0.23 1 98.88 324 TYR B CA 1
ATOM 6206 C C . TYR B 1 324 ? -8.805 16.781 -0.725 1 98.88 324 TYR B C 1
ATOM 6208 O O . TYR B 1 324 ? -9.805 17.078 -0.064 1 98.88 324 TYR B O 1
ATOM 6216 N N . SER B 1 325 ? -8.461 17.375 -1.855 1 98.75 325 SER B N 1
ATOM 6217 C CA . SER B 1 325 ? -9.352 18.344 -2.488 1 98.75 325 SER B CA 1
ATOM 6218 C C . SER B 1 325 ? -10.727 17.734 -2.752 1 98.75 325 SER B C 1
ATOM 6220 O O . SER B 1 325 ? -11.75 18.359 -2.479 1 98.75 325 SER B O 1
ATOM 6222 N N . PHE B 1 326 ? -10.742 16.531 -3.266 1 98.75 326 PHE B N 1
ATOM 6223 C CA . PHE B 1 326 ? -12 15.828 -3.506 1 98.75 326 PHE B CA 1
ATOM 6224 C C . PHE B 1 326 ? -12.766 15.617 -2.203 1 98.75 326 PHE B C 1
ATOM 6226 O O . PHE B 1 326 ? -13.977 15.805 -2.15 1 98.75 326 PHE B O 1
ATOM 6233 N N . LEU B 1 327 ? -12.078 15.195 -1.177 1 98.81 327 LEU B N 1
ATOM 6234 C CA . LEU B 1 327 ? -12.695 14.961 0.125 1 98.81 327 LEU B CA 1
ATOM 6235 C C . LEU B 1 327 ? -13.406 16.219 0.621 1 98.81 327 LEU B C 1
ATOM 6237 O O . LEU B 1 327 ? -14.547 16.156 1.076 1 98.81 327 LEU B O 1
ATOM 6241 N N . ARG B 1 328 ? -12.695 17.359 0.516 1 98.69 328 ARG B N 1
ATOM 6242 C CA . ARG B 1 328 ? -13.328 18.609 0.956 1 98.69 328 ARG B CA 1
ATOM 6243 C C . ARG B 1 328 ? -14.617 18.875 0.188 1 98.69 328 ARG B C 1
ATOM 6245 O O . ARG B 1 328 ? -15.656 19.156 0.788 1 98.69 328 ARG B O 1
ATOM 6252 N N . ARG B 1 329 ? -14.57 18.781 -1.128 1 98.31 329 ARG B N 1
ATOM 6253 C CA . ARG B 1 329 ? -15.766 19.016 -1.936 1 98.31 329 ARG B CA 1
ATOM 6254 C C . ARG B 1 329 ? -16.891 18.078 -1.542 1 98.31 329 ARG B C 1
ATOM 6256 O O . ARG B 1 329 ? -18.047 18.484 -1.466 1 98.31 329 ARG B O 1
ATOM 6263 N N . PHE B 1 330 ? -16.531 16.844 -1.34 1 98.56 330 PHE B N 1
ATOM 6264 C CA . PHE B 1 330 ? -17.5 15.828 -0.956 1 98.56 330 PHE B CA 1
ATOM 6265 C C . PHE B 1 330 ? -18.141 16.172 0.384 1 98.56 330 PHE B C 1
ATOM 6267 O O . PHE B 1 330 ? -19.359 16.141 0.521 1 98.56 330 PHE B O 1
ATOM 6274 N N . VAL B 1 331 ? -17.344 16.516 1.403 1 98.5 331 VAL B N 1
ATOM 6275 C CA . VAL B 1 331 ? -17.797 16.859 2.748 1 98.5 331 VAL B CA 1
ATOM 6276 C C . VAL B 1 331 ? -18.734 18.062 2.688 1 98.5 331 VAL B C 1
ATOM 6278 O O . VAL B 1 331 ? -19.812 18.047 3.311 1 98.5 331 VAL B O 1
ATOM 6281 N N . GLU B 1 332 ? -18.312 19.062 1.979 1 98.19 332 GLU B N 1
ATOM 6282 C CA . GLU B 1 332 ? -19.109 20.281 1.895 1 98.19 332 GLU B CA 1
ATOM 6283 C C . GLU B 1 332 ? -20.406 20.047 1.131 1 98.19 332 GLU B C 1
ATOM 6285 O O . GLU B 1 332 ? -21.469 20.484 1.554 1 98.19 332 GLU B O 1
ATOM 6290 N N . LYS B 1 333 ? -20.312 19.281 0.075 1 97.88 333 LYS B N 1
ATOM 6291 C CA . LYS B 1 333 ? -21.5 18.984 -0.726 1 97.88 333 LYS B CA 1
ATOM 6292 C C . LYS B 1 333 ? -22.516 18.156 0.066 1 97.88 333 LYS B C 1
ATOM 6294 O O . LYS B 1 333 ? -23.703 18.453 0.058 1 97.88 333 LYS B O 1
ATOM 6299 N N . GLU B 1 334 ? -22.031 17.188 0.79 1 98.06 334 GLU B N 1
ATOM 6300 C CA . GLU B 1 334 ? -22.891 16.219 1.468 1 98.06 334 GLU B CA 1
ATOM 6301 C C . GLU B 1 334 ? -23.156 16.641 2.912 1 98.06 334 GLU B C 1
ATOM 6303 O O . GLU B 1 334 ? -23.844 15.93 3.652 1 98.06 334 GLU B O 1
ATOM 6308 N N . LYS B 1 335 ? -22.531 17.812 3.35 1 97.5 335 LYS B N 1
ATOM 6309 C CA . LYS B 1 335 ? -22.688 18.375 4.688 1 97.5 335 LYS B CA 1
ATOM 6310 C C . LYS B 1 335 ? -22.266 17.375 5.758 1 97.5 335 LYS B C 1
ATOM 6312 O O . LYS B 1 335 ? -22.922 17.234 6.793 1 97.5 335 LYS B O 1
ATOM 6317 N N . ILE B 1 336 ? -21.219 16.656 5.453 1 97.88 336 ILE B N 1
ATOM 6318 C CA . ILE B 1 336 ? -20.688 15.633 6.34 1 97.88 336 ILE B CA 1
ATOM 6319 C C . ILE B 1 336 ? -20.281 16.25 7.672 1 97.88 336 ILE B C 1
ATOM 6321 O O . ILE B 1 336 ? -20.266 15.578 8.703 1 97.88 336 ILE B O 1
ATOM 6325 N N . PHE B 1 337 ? -19.891 17.594 7.676 1 94.12 337 PHE B N 1
ATOM 6326 C CA . PHE B 1 337 ? -19.469 18.25 8.906 1 94.12 337 PHE B CA 1
ATOM 6327 C C . PHE B 1 337 ? -20.609 18.281 9.922 1 94.12 337 PHE B C 1
ATOM 6329 O O . PHE B 1 337 ? -20.391 18.531 11.102 1 94.12 337 PHE B O 1
ATOM 6336 N N . HIS B 1 338 ? -21.844 17.984 9.531 1 95.94 338 HIS B N 1
ATOM 6337 C CA . HIS B 1 338 ? -22.969 17.844 10.453 1 95.94 338 HIS B CA 1
ATOM 6338 C C . HIS B 1 338 ? -23.203 16.391 10.828 1 95.94 338 HIS B C 1
ATOM 6340 O O . HIS B 1 338 ? -24.156 16.078 11.562 1 95.94 338 HIS B O 1
ATOM 6346 N N . GLY B 1 339 ? -22.375 15.531 10.375 1 96.88 339 GLY B N 1
ATOM 6347 C CA . GLY B 1 339 ? -22.578 14.109 10.539 1 96.88 339 GLY B CA 1
ATOM 6348 C C . GLY B 1 339 ? -22.156 13.594 11.898 1 96.88 339 GLY B C 1
ATOM 6349 O O . GLY B 1 339 ? -21.422 14.273 12.625 1 96.88 339 GLY B O 1
ATOM 6350 N N . GLU B 1 340 ? -22.625 12.422 12.258 1 97.31 340 GLU B N 1
ATOM 6351 C CA . GLU B 1 340 ? -22.281 11.695 13.469 1 97.31 340 GLU B CA 1
ATOM 6352 C C . GLU B 1 340 ? -21.781 10.289 13.148 1 97.31 340 GLU B C 1
ATOM 6354 O O . GLU B 1 340 ? -22.484 9.516 12.5 1 97.31 340 GLU B O 1
ATOM 6359 N N . PRO B 1 341 ? -20.547 10.016 13.602 1 98.19 341 PRO B N 1
ATOM 6360 C CA . PRO B 1 341 ? -20.094 8.633 13.406 1 98.19 341 PRO B CA 1
ATOM 6361 C C . PRO B 1 341 ? -21.031 7.605 14.023 1 98.19 341 PRO B C 1
ATOM 6363 O O . PRO B 1 341 ? -21.594 7.84 15.102 1 98.19 341 PRO B O 1
ATOM 6366 N N . ASP B 1 342 ? -21.266 6.465 13.344 1 97.75 342 ASP B N 1
ATOM 6367 C CA . ASP B 1 342 ? -22.125 5.406 13.859 1 97.75 342 ASP B CA 1
ATOM 6368 C C . ASP B 1 342 ? -21.578 4.027 13.492 1 97.75 342 ASP B C 1
ATOM 6370 O O . ASP B 1 342 ? -22.141 3.354 12.617 1 97.75 342 ASP B O 1
ATOM 6374 N N . GLN B 1 343 ? -20.609 3.588 14.227 1 97.69 343 GLN B N 1
ATOM 6375 C CA . GLN B 1 343 ? -19.969 2.299 13.992 1 97.69 343 GLN B CA 1
ATOM 6376 C C . GLN B 1 343 ? -20.891 1.146 14.383 1 97.69 343 GLN B C 1
ATOM 6378 O O . GLN B 1 343 ? -20.656 -0.001 14 1 97.69 343 GLN B O 1
ATOM 6383 N N . SER B 1 344 ? -21.953 1.483 15.109 1 97.38 344 SER B N 1
ATOM 6384 C CA . SER B 1 344 ? -22.797 0.437 15.664 1 97.38 344 SER B CA 1
ATOM 6385 C C . SER B 1 344 ? -23.578 -0.283 14.57 1 97.38 344 SER B C 1
ATOM 6387 O O . SER B 1 344 ? -24.016 -1.424 14.75 1 97.38 344 SER B O 1
ATOM 6389 N N . ILE B 1 345 ? -23.766 0.329 13.422 1 97.69 345 ILE B N 1
ATOM 6390 C CA . ILE B 1 345 ? -24.594 -0.284 12.391 1 97.69 345 ILE B CA 1
ATOM 6391 C C . ILE B 1 345 ? -23.734 -1.192 11.508 1 97.69 345 ILE B C 1
ATOM 6393 O O . ILE B 1 345 ? -24.266 -1.973 10.711 1 97.69 345 ILE B O 1
ATOM 6397 N N . LEU B 1 346 ? -22.438 -1.008 11.484 1 98.31 346 LEU B N 1
ATOM 6398 C CA . LEU B 1 346 ? -21.531 -1.835 10.695 1 98.31 346 LEU B CA 1
ATOM 6399 C C . LEU B 1 346 ? -21.375 -3.217 11.32 1 98.31 346 LEU B C 1
ATOM 6401 O O . LEU B 1 346 ? -20.984 -3.332 12.484 1 98.31 346 LEU B O 1
ATOM 6405 N N . LEU B 1 347 ? -21.625 -4.242 10.617 1 97.81 347 LEU B N 1
ATOM 6406 C CA . LEU B 1 347 ? -21.562 -5.602 11.141 1 97.81 347 LEU B CA 1
ATOM 6407 C C . LEU B 1 347 ? -20.266 -6.281 10.75 1 97.81 347 LEU B C 1
ATOM 6409 O O . LEU B 1 347 ? -19.953 -7.363 11.25 1 97.81 347 LEU B O 1
ATOM 6413 N N . ASN B 1 348 ? -19.5 -5.715 9.773 1 95.62 348 ASN B N 1
ATOM 6414 C CA . ASN B 1 348 ? -18.188 -6.258 9.445 1 95.62 348 ASN B CA 1
ATOM 6415 C C . ASN B 1 348 ? -17.266 -6.238 10.648 1 95.62 348 ASN B C 1
ATOM 6417 O O . ASN B 1 348 ? -17.266 -5.285 11.43 1 95.62 348 ASN B O 1
ATOM 6421 N N . ASP B 1 349 ? -16.375 -7.27 10.719 1 92.88 349 ASP B N 1
ATOM 6422 C CA . ASP B 1 349 ? -15.484 -7.402 11.859 1 92.88 349 ASP B CA 1
ATOM 6423 C C . ASP B 1 349 ? -14.141 -6.723 11.586 1 92.88 349 ASP B C 1
ATOM 6425 O O . ASP B 1 349 ? -13.109 -7.391 11.5 1 92.88 349 ASP B O 1
ATOM 6429 N N . THR B 1 350 ? -14.102 -5.484 11.5 1 94.69 350 THR B N 1
ATOM 6430 C CA . THR B 1 350 ? -12.906 -4.664 11.328 1 94.69 350 THR B CA 1
ATOM 6431 C C . THR B 1 350 ? -13.164 -3.234 11.797 1 94.69 350 THR B C 1
ATOM 6433 O O . THR B 1 350 ? -14.258 -2.705 11.617 1 94.69 350 THR B O 1
ATOM 6436 N N . ASP B 1 351 ? -12.156 -2.588 12.305 1 95.12 351 ASP B N 1
ATOM 6437 C CA . ASP B 1 351 ? -12.258 -1.195 12.727 1 95.12 351 ASP B CA 1
ATOM 6438 C C . ASP B 1 351 ? -11.805 -0.249 11.617 1 95.12 351 ASP B C 1
ATOM 6440 O O . ASP B 1 351 ? -11.891 0.972 11.766 1 95.12 351 ASP B O 1
ATOM 6444 N N . GLU B 1 352 ? -11.375 -0.79 10.492 1 97.06 352 GLU B N 1
ATOM 6445 C CA . GLU B 1 352 ? -10.812 0.034 9.43 1 97.06 352 GLU B CA 1
ATOM 6446 C C . GLU B 1 352 ? -11.906 0.693 8.594 1 97.06 352 GLU B C 1
ATOM 6448 O O . GLU B 1 352 ? -11.695 1.755 8.008 1 97.06 352 GLU B O 1
ATOM 6453 N N . ILE B 1 353 ? -13.016 -0.007 8.516 1 98.44 353 ILE B N 1
ATOM 6454 C CA . ILE B 1 353 ? -14.172 0.556 7.832 1 98.44 353 ILE B CA 1
ATOM 6455 C C . ILE B 1 353 ? -14.883 1.546 8.758 1 98.44 353 ILE B C 1
ATOM 6457 O O . ILE B 1 353 ? -15.156 1.235 9.922 1 98.44 353 ILE B O 1
ATOM 6461 N N . ARG B 1 354 ? -15.094 2.771 8.289 1 98.81 354 ARG B N 1
ATOM 6462 C CA . ARG B 1 354 ? -15.68 3.811 9.125 1 98.81 354 ARG B CA 1
ATOM 6463 C C . ARG B 1 354 ? -17.031 4.27 8.57 1 98.81 354 ARG B C 1
ATOM 6465 O O . ARG B 1 354 ? -17.172 4.438 7.359 1 98.81 354 ARG B O 1
ATOM 6472 N N . VAL B 1 355 ? -18 4.477 9.438 1 98.81 355 VAL B N 1
ATOM 6473 C CA . VAL B 1 355 ? -19.359 4.84 9.07 1 98.81 355 VAL B CA 1
ATOM 6474 C C . VAL B 1 355 ? -19.719 6.184 9.695 1 98.81 355 VAL B C 1
ATOM 6476 O O . VAL B 1 355 ? -19.453 6.422 10.875 1 98.81 355 VAL B O 1
ATOM 6479 N N . ILE B 1 356 ? -20.297 7.074 8.891 1 98.81 356 ILE B N 1
ATOM 6480 C CA . ILE B 1 356 ? -20.828 8.336 9.391 1 98.81 356 ILE B CA 1
ATOM 6481 C C . ILE B 1 356 ? -22.234 8.562 8.828 1 98.81 356 ILE B C 1
ATOM 6483 O O . ILE B 1 356 ? -22.516 8.203 7.684 1 98.81 356 ILE B O 1
ATOM 6487 N N . LYS B 1 357 ? -23.125 9.07 9.664 1 98.5 357 LYS B N 1
ATOM 6488 C CA . LYS B 1 357 ? -24.516 9.359 9.289 1 98.5 357 LYS B CA 1
ATOM 6489 C C . LYS B 1 357 ? -24.766 10.859 9.25 1 98.5 357 LYS B C 1
ATOM 6491 O O . LYS B 1 357 ? -24.297 11.602 10.117 1 98.5 357 LYS B O 1
ATOM 6496 N N . VAL B 1 358 ? -25.375 11.328 8.234 1 98.06 358 VAL B N 1
ATOM 6497 C CA . VAL B 1 358 ? -25.906 12.688 8.117 1 98.06 358 VAL B CA 1
ATOM 6498 C C . VAL B 1 358 ?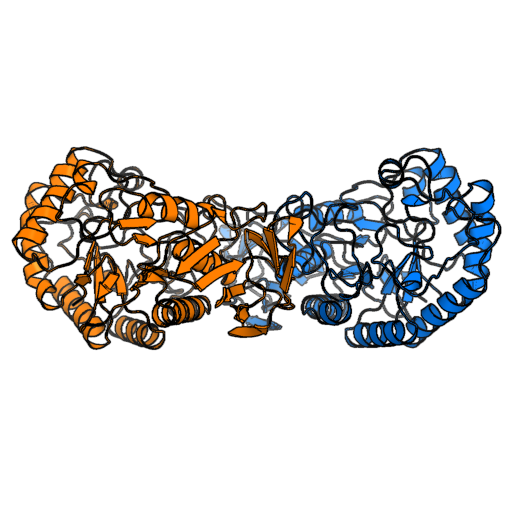 -27.422 12.641 7.906 1 98.06 358 VAL B C 1
ATOM 6500 O O . VAL B 1 358 ? -27.891 12.414 6.793 1 98.06 358 VAL B O 1
ATOM 6503 N N . LYS B 1 359 ? -28.203 12.914 8.93 1 95.69 359 LYS B N 1
ATOM 6504 C CA . LYS B 1 359 ? -29.656 12.766 8.891 1 95.69 359 LYS B CA 1
ATOM 6505 C C . LYS B 1 359 ? -30.047 11.352 8.484 1 95.69 359 LYS B C 1
ATOM 6507 O O . LYS B 1 359 ? -29.672 10.375 9.133 1 95.69 359 LYS B O 1
ATOM 6512 N N . ASP B 1 360 ? -30.625 11.234 7.305 1 94.56 360 ASP B N 1
ATOM 6513 C CA . ASP B 1 360 ? -31.109 9.922 6.875 1 94.56 360 ASP B CA 1
ATOM 6514 C C . ASP B 1 360 ? -30.141 9.281 5.879 1 94.56 360 ASP B C 1
ATOM 6516 O O . ASP B 1 360 ? -30.422 8.219 5.328 1 94.56 360 ASP B O 1
ATOM 6520 N N . ARG B 1 361 ? -29.047 9.93 5.73 1 97.88 361 ARG B N 1
ATOM 6521 C CA . ARG B 1 361 ? -28.047 9.414 4.801 1 97.88 361 ARG B CA 1
ATOM 6522 C C . ARG B 1 361 ? -26.906 8.727 5.551 1 97.88 361 ARG B C 1
ATOM 6524 O O . ARG B 1 361 ? -26.578 9.102 6.68 1 97.88 361 ARG B O 1
ATOM 6531 N N . ILE B 1 362 ? -26.344 7.668 4.93 1 98.75 362 ILE B N 1
ATOM 6532 C CA . ILE B 1 362 ? -25.234 6.91 5.516 1 98.75 362 ILE B CA 1
ATOM 6533 C C . ILE B 1 362 ? -24.062 6.867 4.539 1 98.75 362 ILE B C 1
ATOM 6535 O O . ILE B 1 362 ? -24.25 6.656 3.34 1 98.75 362 ILE B O 1
ATOM 6539 N N . TYR B 1 363 ? -22.938 7.133 5.027 1 98.88 363 TYR B N 1
ATOM 6540 C CA . TYR B 1 363 ? -21.688 7.059 4.266 1 98.88 363 TYR B CA 1
ATOM 6541 C C . TYR B 1 363 ? -20.703 6.086 4.91 1 98.88 363 TYR B C 1
ATOM 6543 O O . TYR B 1 363 ? -20.5 6.121 6.125 1 98.88 363 TYR B O 1
ATOM 6551 N N . VAL B 1 364 ? -20.141 5.145 4.141 1 98.88 364 VAL B N 1
ATOM 6552 C CA . VAL B 1 364 ? -19.219 4.133 4.637 1 98.88 364 VAL B CA 1
ATOM 6553 C C . VAL B 1 364 ? -17.906 4.211 3.861 1 98.88 364 VAL B C 1
ATOM 6555 O O . VAL B 1 364 ? -17.875 4.035 2.641 1 98.88 364 VAL B O 1
ATOM 6558 N N . TYR B 1 365 ? -16.812 4.582 4.543 1 98.88 365 TYR B N 1
ATOM 6559 C CA . TYR B 1 365 ? -15.492 4.496 3.918 1 98.88 365 TYR B CA 1
ATOM 6560 C C . TYR B 1 365 ? -14.961 3.068 3.967 1 98.88 365 TYR B C 1
ATOM 6562 O O . TYR B 1 365 ? -14.93 2.445 5.031 1 98.88 365 TYR B O 1
ATOM 6570 N N . ILE B 1 366 ? -14.547 2.58 2.869 1 98.56 366 ILE B N 1
ATOM 6571 C CA . ILE B 1 366 ? -14.102 1.201 2.709 1 98.56 366 ILE B CA 1
ATOM 6572 C C . ILE B 1 366 ? -12.688 1.183 2.139 1 98.56 366 ILE B C 1
ATOM 6574 O O . ILE B 1 366 ? -12.492 1.366 0.935 1 98.56 366 ILE B O 1
ATOM 6578 N N . PRO B 1 367 ? -11.68 0.945 3.002 1 97.56 367 PRO B N 1
ATOM 6579 C CA . PRO B 1 367 ? -10.297 0.981 2.527 1 97.56 367 PRO B CA 1
ATOM 6580 C C . PRO B 1 367 ? -9.969 -0.154 1.558 1 97.56 367 PRO B C 1
ATOM 6582 O O . PRO B 1 367 ? -9.18 0.029 0.627 1 97.56 367 PRO B O 1
ATOM 6585 N N . SER B 1 368 ? -10.438 -1.368 1.802 1 95.94 368 SER B N 1
ATOM 6586 C CA . SER B 1 368 ? -10.273 -2.555 0.967 1 95.94 368 SER B CA 1
ATOM 6587 C C . SER B 1 368 ? -11.617 -3.203 0.654 1 95.94 368 SER B C 1
ATOM 6589 O O . SER B 1 368 ? -12.445 -3.377 1.544 1 95.94 368 SER B O 1
ATOM 6591 N N . ASN B 1 369 ? -11.742 -3.617 -0.516 1 92.88 369 ASN B N 1
ATOM 6592 C CA . ASN B 1 369 ? -13.047 -4.035 -1.004 1 92.88 369 ASN B CA 1
ATOM 6593 C C . ASN B 1 369 ? -13.5 -5.344 -0.359 1 92.88 369 ASN B C 1
ATOM 6595 O O . ASN B 1 369 ? -12.742 -6.32 -0.335 1 92.88 369 ASN B O 1
ATOM 6599 N N . ILE B 1 370 ? -14.656 -5.336 0.117 1 93 370 ILE B N 1
ATOM 6600 C CA . ILE B 1 370 ? -15.305 -6.508 0.698 1 93 370 ILE B CA 1
ATOM 6601 C C . ILE B 1 370 ? -16.828 -6.324 0.665 1 93 370 ILE B C 1
ATOM 6603 O O . ILE B 1 370 ? -17.312 -5.238 0.347 1 93 370 ILE B O 1
ATOM 6607 N N . LYS B 1 371 ? -17.531 -7.391 0.896 1 92.94 371 LYS B N 1
ATOM 6608 C CA . LYS B 1 371 ? -18.969 -7.266 1.153 1 92.94 371 LYS B CA 1
ATOM 6609 C C . LYS B 1 371 ? -19.234 -6.48 2.438 1 92.94 371 LYS B C 1
ATOM 6611 O O . LYS B 1 371 ? -18.578 -6.715 3.457 1 92.94 371 LYS B O 1
ATOM 6616 N N . ILE B 1 372 ? -20.172 -5.547 2.322 1 97.12 372 ILE B N 1
ATOM 6617 C CA . ILE B 1 372 ? -20.516 -4.746 3.49 1 97.12 372 ILE B CA 1
ATOM 6618 C C . ILE B 1 372 ? -21.812 -5.266 4.105 1 97.12 372 ILE B C 1
ATOM 6620 O O . ILE B 1 372 ? -22.766 -5.586 3.389 1 97.12 372 ILE B O 1
ATOM 6624 N N . ARG B 1 373 ? -21.859 -5.434 5.383 1 97.81 373 ARG B N 1
ATOM 6625 C CA . ARG B 1 373 ? -23.062 -5.844 6.117 1 97.81 373 ARG B CA 1
ATOM 6626 C C . ARG B 1 373 ? -23.469 -4.781 7.125 1 97.81 373 ARG B C 1
ATOM 6628 O O . ARG B 1 373 ? -22.688 -4.395 7.992 1 97.81 373 ARG B O 1
ATOM 6635 N N . LEU B 1 374 ? -24.625 -4.258 7.023 1 98.5 374 LEU B N 1
ATOM 6636 C CA . LEU B 1 374 ? -25.141 -3.207 7.891 1 98.5 374 LEU B CA 1
ATOM 6637 C C . LEU B 1 374 ? -26.391 -3.678 8.625 1 98.5 374 LEU B C 1
ATOM 6639 O O . LEU B 1 374 ? -27.234 -4.379 8.055 1 98.5 374 LEU B O 1
ATOM 6643 N N . LYS B 1 375 ? -26.516 -3.279 9.828 1 98.25 375 LYS B N 1
ATOM 6644 C CA . LYS B 1 375 ? -27.75 -3.488 10.578 1 98.25 375 LYS B CA 1
ATOM 6645 C C . LYS B 1 375 ? -28.875 -2.584 10.062 1 98.25 375 LYS B C 1
ATOM 6647 O O . LYS B 1 375 ? -28.672 -1.374 9.922 1 98.25 375 LYS B O 1
ATOM 6652 N N . GLY B 1 376 ? -30.016 -3.242 9.727 1 97.25 376 GLY B N 1
ATOM 6653 C CA . GLY B 1 376 ? -31.156 -2.463 9.273 1 97.25 376 GLY B CA 1
ATOM 6654 C C . GLY B 1 376 ? -31.516 -2.719 7.82 1 97.25 376 GLY B C 1
ATOM 6655 O O . GLY B 1 376 ? -30.875 -3.543 7.156 1 97.25 376 GLY B O 1
ATOM 6656 N N . GLN B 1 377 ? -32.625 -2.109 7.375 1 97.25 377 GLN B N 1
ATOM 6657 C CA . GLN B 1 377 ? -33.125 -2.279 6.02 1 97.25 377 GLN B CA 1
ATOM 6658 C C . GLN B 1 377 ? -32.844 -1.045 5.168 1 97.25 377 GLN B C 1
ATOM 6660 O O . GLN B 1 377 ? -33.344 0.041 5.449 1 97.25 377 GLN B O 1
ATOM 6665 N N . TYR B 1 378 ? -32.062 -1.248 4.125 1 96.81 378 TYR B N 1
ATOM 6666 C CA . TYR B 1 378 ? -31.672 -0.107 3.301 1 96.81 378 TYR B CA 1
ATOM 6667 C C . TYR B 1 37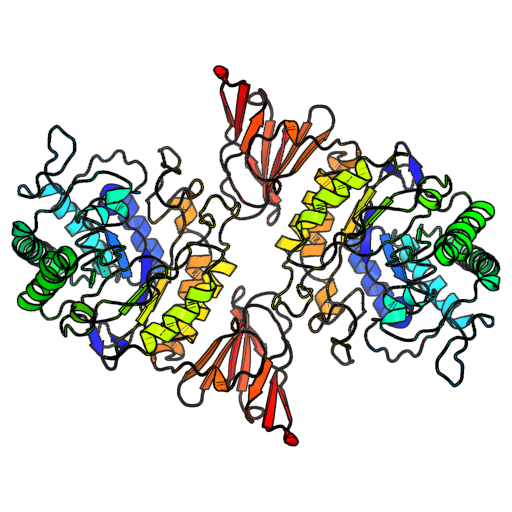8 ? -31.906 -0.402 1.822 1 96.81 378 TYR B C 1
ATOM 6669 O O . TYR B 1 378 ? -31.5 0.384 0.958 1 96.81 378 TYR B O 1
ATOM 6677 N N . ASN B 1 379 ? -32.562 -1.512 1.43 1 93.38 379 ASN B N 1
ATOM 6678 C CA . ASN B 1 379 ? -32.656 -1.987 0.054 1 93.38 379 ASN B CA 1
ATOM 6679 C C . ASN B 1 379 ? -33.531 -1.08 -0.795 1 93.38 379 ASN B C 1
ATOM 6681 O O . ASN B 1 379 ? -33.5 -1.139 -2.025 1 93.38 379 ASN B O 1
ATOM 6685 N N . SER B 1 380 ? -34.281 -0.156 -0.225 1 92.44 380 SER B N 1
ATOM 6686 C CA . SER B 1 380 ? -35.125 0.777 -0.972 1 92.44 380 SER B CA 1
ATOM 6687 C C . SER B 1 380 ? -34.406 2.096 -1.218 1 92.44 380 SER B C 1
ATOM 6689 O O . SER B 1 380 ? -34.906 2.957 -1.944 1 92.44 380 SER B O 1
ATOM 6691 N N . LYS B 1 381 ? -33.25 2.209 -0.636 1 94.19 381 LYS B N 1
ATOM 6692 C CA . LYS B 1 381 ? -32.469 3.439 -0.763 1 94.19 381 LYS B CA 1
ATOM 6693 C C . LYS B 1 381 ? -31.625 3.43 -2.037 1 94.19 381 LYS B C 1
ATOM 6695 O O . LYS B 1 381 ? -31.438 2.381 -2.656 1 94.19 381 LYS B O 1
ATOM 6700 N N . ASN B 1 382 ? -31.297 4.641 -2.506 1 96.94 382 ASN B N 1
ATOM 6701 C CA . ASN B 1 382 ? -30.266 4.766 -3.521 1 96.94 382 ASN B CA 1
ATOM 6702 C C . ASN B 1 382 ? -28.875 4.484 -2.943 1 96.94 382 ASN B C 1
ATOM 6704 O O . ASN B 1 382 ? -28.406 5.199 -2.055 1 96.94 382 ASN B O 1
ATOM 6708 N N . ILE B 1 383 ? -28.25 3.4 -3.389 1 98.31 383 ILE B N 1
ATOM 6709 C CA . ILE B 1 383 ? -26.969 2.955 -2.836 1 98.31 383 ILE B CA 1
ATOM 6710 C C . ILE B 1 383 ? -25.953 2.811 -3.957 1 98.31 383 ILE B C 1
ATOM 6712 O O . ILE B 1 383 ? -26.188 2.105 -4.941 1 98.31 383 ILE B O 1
ATOM 6716 N N . TYR B 1 384 ? -24.781 3.5 -3.873 1 98.5 384 TYR B N 1
ATOM 6717 C CA . TYR B 1 384 ? -23.734 3.395 -4.883 1 98.5 384 TYR B CA 1
ATOM 6718 C C . TYR B 1 384 ? -22.359 3.568 -4.254 1 98.5 384 TYR B C 1
ATOM 6720 O O . TYR B 1 384 ? -22.234 4.117 -3.158 1 98.5 384 TYR B O 1
ATOM 6728 N N . TYR B 1 385 ? -21.344 2.988 -4.914 1 98.56 385 TYR B N 1
ATOM 6729 C CA . TYR B 1 385 ? -19.938 3.133 -4.539 1 98.56 385 TYR B CA 1
ATOM 6730 C C . TYR B 1 385 ? -19.266 4.234 -5.352 1 98.56 385 TYR B C 1
ATOM 6732 O O . TYR B 1 385 ? -19.531 4.383 -6.547 1 98.56 385 TYR B O 1
ATOM 6740 N N . ILE B 1 386 ? -18.422 5.031 -4.75 1 98.75 386 ILE B N 1
ATOM 6741 C CA . ILE B 1 386 ? -17.516 5.941 -5.438 1 98.75 386 ILE B CA 1
ATOM 6742 C C . ILE B 1 386 ? -16.062 5.457 -5.273 1 98.75 386 ILE B C 1
ATOM 6744 O O . ILE B 1 386 ? -15.586 5.305 -4.152 1 98.75 386 ILE B O 1
ATOM 6748 N N . ASP B 1 387 ? -15.367 5.137 -6.395 1 98.56 387 ASP B N 1
ATOM 6749 C CA . ASP B 1 387 ? -13.938 4.852 -6.379 1 98.56 387 ASP B CA 1
ATOM 6750 C C . ASP B 1 387 ? -13.133 6.105 -6.043 1 98.56 387 ASP B C 1
ATOM 6752 O O . ASP B 1 387 ? -13.219 7.113 -6.746 1 98.56 387 ASP B O 1
ATOM 6756 N N . LEU B 1 388 ? -12.305 6.105 -5.059 1 98.5 388 LEU B N 1
ATOM 6757 C CA . LEU B 1 388 ? -11.695 7.336 -4.566 1 98.5 388 LEU B CA 1
ATOM 6758 C C . LEU B 1 388 ? -10.414 7.656 -5.332 1 98.5 388 LEU B C 1
ATOM 6760 O O . LEU B 1 388 ? -9.875 8.758 -5.215 1 98.5 388 LEU B O 1
ATOM 6764 N N . GLU B 1 389 ? -9.945 6.676 -6.055 1 96.75 389 GLU B N 1
ATOM 6765 C CA . GLU B 1 389 ? -8.812 6.977 -6.934 1 96.75 389 GLU B CA 1
ATOM 6766 C C . GLU B 1 389 ? -9.289 7.594 -8.25 1 96.75 389 GLU B C 1
ATOM 6768 O O . GLU B 1 389 ? -8.781 8.633 -8.672 1 96.75 389 GLU B O 1
ATOM 6773 N N . THR B 1 390 ? -10.328 7.023 -8.898 1 96.69 390 THR B N 1
ATOM 6774 C CA . THR B 1 390 ? -10.727 7.426 -10.242 1 96.69 390 THR B CA 1
ATOM 6775 C C . THR B 1 390 ? -11.961 8.32 -10.195 1 96.69 390 THR B C 1
ATOM 6777 O O . THR B 1 390 ? -12.305 8.969 -11.188 1 96.69 390 THR B O 1
ATOM 6780 N N . LYS B 1 391 ? -12.719 8.305 -9.164 1 97.81 391 LYS B N 1
ATOM 6781 C CA . LYS B 1 391 ? -13.969 9.023 -8.945 1 97.81 391 LYS B CA 1
ATOM 6782 C C . LYS B 1 391 ? -15.102 8.406 -9.766 1 97.81 391 LYS B C 1
ATOM 6784 O O . LYS B 1 391 ? -16.156 9.023 -9.93 1 97.81 391 LYS B O 1
ATOM 6789 N N . ASN B 1 392 ? -14.859 7.184 -10.336 1 97.81 392 ASN B N 1
ATOM 6790 C CA . ASN B 1 392 ? -15.945 6.453 -10.984 1 97.81 392 ASN B CA 1
ATOM 6791 C C . ASN B 1 392 ? -17 6.004 -9.977 1 97.81 392 ASN B C 1
ATOM 6793 O O . ASN B 1 392 ? -16.688 5.812 -8.797 1 97.81 392 ASN B O 1
ATOM 6797 N N . VAL B 1 393 ? -18.219 5.879 -10.445 1 98.12 393 VAL B N 1
ATOM 6798 C CA . VAL B 1 393 ? -19.344 5.52 -9.586 1 98.12 393 VAL B CA 1
ATOM 6799 C C . VAL B 1 393 ? -19.969 4.215 -10.078 1 98.12 393 VAL B C 1
ATOM 6801 O O . VAL B 1 393 ? -20.141 4.016 -11.281 1 98.12 393 VAL B O 1
ATOM 6804 N N . GLU B 1 394 ? -20.25 3.293 -9.133 1 97.75 394 GLU B N 1
ATOM 6805 C CA . GLU B 1 394 ? -20.891 2.014 -9.43 1 97.75 394 GLU B CA 1
ATOM 6806 C C . GLU B 1 394 ? -22.109 1.796 -8.555 1 97.75 394 GLU B C 1
ATOM 6808 O O . GLU B 1 394 ? -22.047 1.967 -7.336 1 97.75 394 GLU B O 1
ATOM 6813 N N . ASN B 1 395 ? -23.281 1.481 -9.188 1 97.94 395 ASN B N 1
ATOM 6814 C CA . ASN B 1 395 ? -24.453 1.122 -8.414 1 97.94 395 ASN B CA 1
ATOM 6815 C C . ASN B 1 395 ? -24.219 -0.142 -7.59 1 97.94 395 ASN B C 1
ATOM 6817 O O . ASN B 1 395 ? -23.625 -1.104 -8.078 1 97.94 395 ASN B O 1
ATOM 6821 N N . ALA B 1 396 ? -24.656 -0.112 -6.395 1 97.25 396 ALA B N 1
ATOM 6822 C CA . ALA B 1 396 ? -24.438 -1.254 -5.508 1 97.25 396 ALA B CA 1
ATOM 6823 C C . ALA B 1 396 ? -25.531 -2.299 -5.688 1 97.25 396 ALA B C 1
ATOM 6825 O O . ALA B 1 396 ? -26.688 -1.958 -5.977 1 97.25 396 ALA B O 1
ATOM 6826 N N . LYS B 1 397 ? -25.219 -3.564 -5.609 1 94.88 397 LYS B N 1
ATOM 6827 C CA . LYS B 1 397 ? -26.172 -4.652 -5.445 1 94.88 397 LYS B CA 1
ATOM 6828 C C . LYS B 1 397 ? -26.484 -4.902 -3.971 1 94.88 397 LYS B C 1
ATOM 6830 O O . LYS B 1 397 ? -25.562 -5.109 -3.17 1 94.88 397 LYS B O 1
ATOM 6835 N N . VAL B 1 398 ? -27.766 -4.863 -3.67 1 96.62 398 VAL B N 1
ATOM 6836 C CA . VAL B 1 398 ? -28.156 -4.855 -2.266 1 96.62 398 VAL B CA 1
ATOM 6837 C C . VAL B 1 398 ? -29.125 -6.008 -1.991 1 96.62 398 VAL B C 1
ATOM 6839 O O . VAL B 1 398 ? -29.984 -6.309 -2.812 1 96.62 398 VAL B O 1
ATOM 6842 N N . GLU B 1 399 ? -28.875 -6.684 -0.901 1 95.19 399 GLU B N 1
ATOM 6843 C CA . GLU B 1 399 ? -29.734 -7.762 -0.431 1 95.19 399 GLU B CA 1
ATOM 6844 C C . GLU B 1 399 ? -30.141 -7.547 1.025 1 95.19 399 GLU B C 1
ATOM 6846 O O . GLU B 1 399 ? -29.281 -7.508 1.912 1 95.19 399 GLU B O 1
ATOM 6851 N N . TYR B 1 400 ? -31.453 -7.395 1.243 1 96.69 400 TYR B N 1
ATOM 6852 C CA . TYR B 1 400 ? -31.953 -7.316 2.609 1 96.69 400 TYR B CA 1
ATOM 6853 C C . TYR B 1 400 ? -32.312 -8.703 3.135 1 96.69 400 TYR B C 1
ATOM 6855 O O . TYR B 1 400 ? -33 -9.461 2.455 1 96.69 400 TYR B O 1
ATOM 6863 N N . VAL B 1 401 ? -31.812 -9.031 4.27 1 96.44 401 VAL B N 1
ATOM 6864 C CA . VAL B 1 401 ? -32.125 -10.281 4.953 1 96.44 401 VAL B CA 1
ATOM 6865 C C . VAL B 1 401 ? -33.062 -10.016 6.117 1 96.44 401 VAL B C 1
ATOM 6867 O O . VAL B 1 401 ? -32.625 -9.672 7.219 1 96.44 401 VAL B O 1
ATOM 6870 N N . GLU B 1 402 ? -34.344 -10.281 6.008 1 95.44 402 GLU B N 1
ATOM 6871 C CA . GLU B 1 402 ? -35.406 -9.883 6.918 1 95.44 402 GLU B CA 1
ATOM 6872 C C . GLU B 1 402 ? -35.219 -10.531 8.289 1 95.44 402 GLU B C 1
ATOM 6874 O O . GLU B 1 402 ? -35.312 -9.852 9.312 1 95.44 402 GLU B O 1
ATOM 6879 N N . ASP B 1 403 ? -34.906 -11.812 8.266 1 95.94 403 ASP B N 1
ATOM 6880 C CA . ASP B 1 403 ? -34.875 -12.578 9.508 1 95.94 403 ASP B CA 1
ATOM 6881 C C . ASP B 1 403 ? -33.75 -12.086 10.406 1 95.94 403 ASP B C 1
ATOM 6883 O O . ASP B 1 403 ? -33.781 -12.234 11.633 1 95.94 403 ASP B O 1
ATOM 6887 N N . GLU B 1 404 ? -32.781 -11.477 9.867 1 96.5 404 GLU B N 1
ATOM 6888 C CA . GLU B 1 404 ? -31.625 -11.008 10.617 1 96.5 404 GLU B CA 1
ATOM 6889 C C . GLU B 1 404 ? -31.625 -9.484 10.727 1 96.5 404 GLU B C 1
ATOM 6891 O O . GLU B 1 404 ? -30.766 -8.914 11.391 1 96.5 404 GLU B O 1
ATOM 6896 N N . ASN B 1 405 ? -32.531 -8.836 10.133 1 97.25 405 ASN B N 1
ATOM 6897 C CA . ASN B 1 405 ? -32.594 -7.375 10.055 1 97.25 405 ASN B CA 1
ATOM 6898 C C . ASN B 1 405 ? -31.25 -6.785 9.625 1 97.25 405 ASN B C 1
ATOM 6900 O O . ASN B 1 405 ? -30.703 -5.91 10.297 1 97.25 405 ASN B O 1
ATOM 6904 N N . LYS B 1 406 ? -30.672 -7.289 8.617 1 97.69 406 LYS B N 1
ATOM 6905 C CA . LYS B 1 406 ? -29.406 -6.824 8.086 1 97.69 406 LYS B CA 1
ATOM 6906 C C . LYS B 1 406 ? -29.469 -6.617 6.578 1 97.69 406 LYS B C 1
ATOM 6908 O O . LYS B 1 406 ? -30.25 -7.285 5.891 1 97.69 406 LYS B O 1
ATOM 6913 N N . THR B 1 407 ? -28.781 -5.672 6.055 1 98.12 407 THR B N 1
ATOM 6914 C CA . THR B 1 407 ? -28.625 -5.402 4.629 1 98.12 407 THR B CA 1
ATOM 6915 C C . THR B 1 407 ? -27.203 -5.75 4.176 1 98.12 407 THR B C 1
ATOM 6917 O O . THR B 1 407 ? -26.219 -5.262 4.75 1 98.12 407 THR B O 1
ATOM 6920 N N . ASN B 1 408 ? -27.125 -6.672 3.258 1 96.5 408 ASN B N 1
ATOM 6921 C CA . ASN B 1 408 ? -25.875 -6.996 2.6 1 96.5 408 ASN B CA 1
ATOM 6922 C C . ASN B 1 408 ? -25.672 -6.168 1.334 1 96.5 408 ASN B C 1
ATOM 6924 O O . ASN B 1 408 ? -26.531 -6.141 0.46 1 96.5 408 ASN B O 1
ATOM 6928 N N . ILE B 1 409 ? -24.578 -5.465 1.314 1 97.19 409 ILE B N 1
ATOM 6929 C CA . ILE B 1 409 ? -24.188 -4.777 0.091 1 97.19 409 ILE B CA 1
ATOM 6930 C C . ILE B 1 409 ? -23.031 -5.523 -0.564 1 97.19 409 ILE B C 1
ATOM 6932 O O . ILE B 1 409 ? -21.938 -5.629 0.014 1 97.19 409 ILE B O 1
ATOM 6936 N N . LEU B 1 410 ? -23.203 -6.012 -1.743 1 93.94 410 LEU B N 1
ATOM 6937 C CA . LEU B 1 410 ? -22.219 -6.871 -2.402 1 93.94 410 LEU B CA 1
ATOM 6938 C C . LEU B 1 410 ? -21 -6.07 -2.822 1 93.94 410 LEU B C 1
ATOM 6940 O O . LEU B 1 410 ? -21.078 -4.859 -3.039 1 93.94 410 LEU B O 1
ATOM 6944 N N . MET B 1 411 ? -19.906 -6.781 -2.9 1 93.69 411 MET B N 1
ATOM 6945 C CA . MET B 1 411 ? -18.625 -6.16 -3.23 1 93.69 411 MET B CA 1
ATOM 6946 C C . MET B 1 411 ? -18.672 -5.523 -4.613 1 93.69 411 MET B C 1
ATOM 6948 O O . MET B 1 411 ? -19.219 -6.109 -5.555 1 93.69 411 MET B O 1
ATOM 6952 N N . HIS B 1 412 ? -18.141 -4.363 -4.77 1 94.06 412 HIS B N 1
ATOM 6953 C CA . HIS B 1 412 ? -18.047 -3.645 -6.035 1 94.06 412 HIS B CA 1
ATOM 6954 C C . HIS B 1 412 ? -16.844 -4.129 -6.848 1 94.06 412 HIS B C 1
ATOM 6956 O O . HIS B 1 412 ? -16.078 -4.988 -6.391 1 94.06 412 HIS B O 1
ATOM 6962 N N . GLY B 1 413 ? -16.703 -3.607 -8.117 1 93.75 413 GLY B N 1
ATOM 6963 C CA . GLY B 1 413 ? -15.68 -4.098 -9.023 1 93.75 413 GLY B CA 1
ATOM 6964 C C . GLY B 1 413 ? -14.414 -3.264 -9 1 93.75 413 GLY B C 1
ATOM 6965 O O . GLY B 1 413 ? -13.43 -3.602 -9.664 1 93.75 413 GLY B O 1
ATOM 6966 N N . PHE B 1 414 ? -14.383 -2.154 -8.227 1 96.44 414 PHE B N 1
ATOM 6967 C CA . PHE B 1 414 ? -13.195 -1.318 -8.148 1 96.44 414 PHE B CA 1
ATOM 6968 C C . PHE B 1 414 ? -12.07 -2.047 -7.418 1 96.44 414 PHE B C 1
ATOM 6970 O O . PHE B 1 414 ? -12.297 -3.076 -6.785 1 96.44 414 PHE B O 1
ATOM 6977 N N . THR B 1 415 ? -10.812 -1.536 -7.484 1 95.69 415 THR B N 1
ATOM 6978 C CA . THR B 1 415 ? -9.664 -2.248 -6.938 1 95.69 415 THR B CA 1
ATOM 6979 C C . THR B 1 415 ? -9.016 -1.444 -5.812 1 95.69 415 THR B C 1
ATOM 6981 O O . THR B 1 415 ? -8.016 -1.874 -5.23 1 95.69 415 THR B O 1
ATOM 6984 N N . ARG B 1 416 ? -9.531 -0.231 -5.582 1 95.19 416 ARG B N 1
ATOM 6985 C CA . ARG B 1 416 ? -8.969 0.625 -4.543 1 95.19 416 ARG B CA 1
ATOM 6986 C C . ARG B 1 416 ? -10.039 1.047 -3.545 1 95.19 416 ARG B C 1
ATOM 6988 O O . ARG B 1 416 ? -11.133 0.469 -3.514 1 95.19 416 ARG B O 1
ATOM 6995 N N . ASP B 1 417 ? -9.68 1.945 -2.588 1 98.19 417 ASP B N 1
ATOM 6996 C CA . ASP B 1 417 ? -10.617 2.373 -1.55 1 98.19 417 ASP B CA 1
ATOM 6997 C C . ASP B 1 417 ? -11.82 3.094 -2.154 1 98.19 417 ASP B C 1
ATOM 6999 O O . ASP B 1 417 ? -11.711 3.699 -3.223 1 98.19 417 ASP B O 1
ATOM 7003 N N . THR B 1 418 ? -12.945 2.973 -1.442 1 98.62 418 THR B N 1
ATOM 7004 C CA . THR B 1 418 ? -14.203 3.525 -1.92 1 98.62 418 THR B CA 1
ATOM 7005 C C . THR B 1 418 ? -14.992 4.148 -0.77 1 98.62 418 THR B C 1
ATOM 7007 O O . THR B 1 418 ? -14.672 3.93 0.4 1 98.62 418 THR B O 1
ATOM 7010 N N . VAL B 1 419 ? -15.883 4.969 -1.117 1 98.81 419 VAL B N 1
ATOM 7011 C CA . VAL B 1 419 ? -16.953 5.383 -0.214 1 98.81 419 VAL B CA 1
ATOM 7012 C C . VAL B 1 419 ? -18.281 4.855 -0.719 1 98.81 419 VAL B C 1
ATOM 7014 O O . VAL B 1 419 ? -18.594 4.953 -1.91 1 98.81 419 VAL B O 1
ATOM 7017 N N . LEU B 1 420 ? -18.969 4.137 0.124 1 98.81 420 LEU B N 1
ATOM 7018 C CA . LEU B 1 420 ? -20.328 3.707 -0.118 1 98.81 420 LEU B CA 1
ATOM 7019 C C . LEU B 1 420 ? -21.328 4.777 0.327 1 98.81 420 LEU B C 1
ATOM 7021 O O . LEU B 1 420 ? -21.266 5.25 1.464 1 98.81 420 LEU B O 1
ATOM 7025 N N . VAL B 1 421 ? -22.188 5.242 -0.534 1 98.75 421 VAL B N 1
ATOM 7026 C CA . VAL B 1 421 ? -23.203 6.266 -0.266 1 98.75 421 VAL B CA 1
ATOM 7027 C C . VAL B 1 421 ? -24.578 5.629 -0.238 1 98.75 421 VAL B C 1
ATOM 7029 O O . VAL B 1 421 ? -24.984 4.945 -1.187 1 98.75 421 VAL B O 1
ATOM 7032 N N . ILE B 1 422 ? -25.297 5.797 0.79 1 98.56 422 ILE B N 1
ATOM 7033 C CA . ILE B 1 422 ? -26.656 5.297 0.967 1 98.56 422 ILE B CA 1
ATOM 7034 C C . ILE B 1 422 ? -27.609 6.465 1.212 1 98.56 422 ILE B C 1
ATOM 7036 O O . ILE B 1 422 ? -27.562 7.098 2.268 1 98.56 422 ILE B O 1
ATOM 7040 N N . LYS B 1 423 ? -28.547 6.727 0.229 1 96.81 423 LYS B N 1
ATOM 7041 C CA . LYS B 1 423 ? -29.438 7.883 0.308 1 96.81 423 LYS B CA 1
ATOM 7042 C C . LYS B 1 423 ? -30.891 7.484 0.016 1 96.81 423 LYS B C 1
ATOM 7044 O O . LYS B 1 423 ? -31.141 6.602 -0.805 1 96.81 423 LYS B O 1
#

Radius of gyration: 31.0 Å; Cα contacts (8 Å, |Δi|>4): 1928; chains: 2; bounding box: 73×93×65 Å

Organism: NCBI:txid883114

pLDDT: mean 95.81, std 5.65, range [56.47, 98.94]